Protein AF-0000000067925960 (afdb_homodimer)

Sequence (1180 aa):
MSGRPTLSMLRQALGRRQLGLLPIVVALGLASAALEGFGIGLIIPLLGITMGHGDTAGMAGFSAVLQKVGAGLGERERLIAIAAAILGSILLKNLLAFANSVLTAHIYGKAGQAIRGALAGRLLEVGYPFFLKESPGRLLNIISSESWRASDAIQAMLGSIVSASAALILLGFLLLLSWQMTLLVMIGLALVQGAHMTLSAHLKAPSRSVAARNSALASRMLHLVHAGRLIRIFGQEEREKAAFETASDGVRRAAFQLANRQGALGPLTEVLHAMLFLAVVIGAWLAGLSFPLVAAFLILLYRLQPHVRALQMTWSQLQGLSGSLDEVSWLLDPTGKPAPPQGSRPFASLSEKIDFQGVSFSYANEEQRAAVLHAASFDIRSGRSTALIGRSGAGKTTIVNLLCRFVEPDEGRILVDGTALDEIDPVTWRAHIALASQELELVDGTILDNITYGKDTAGAEAARCAAELAEAHEFIERLPQGYQTVVGYRGVNLSAGQRQRIALARALVRDPDILILDEATNAVDGLSEAAIVETLKSRAGRRTTIVISHHHSTISFCDDLVILEHGRVKKQAPFADLAARSMDELYRPEMSGRPTLSMLRQALGRRQLGLLPIVVALGLASAALEGFGIGLIIPLLGITMGHGDTAGMAGFSAVLQKVGAGLGERERLIAIAAAILGSILLKNLLAFANSVLTAHIYGKAGQAIRGALAGRLLEVGYPFFLKESPGRLLNIISSESWRASDAIQAMLGSIVSASAALILLGFLLLLSWQMTLLVMIGLALVQGAHMTLSAHLKAPSRSVAARNSALASRMLHLVHAGRLIRIFGQEEREKAAFETASDGVRRAAFQLANRQGALGPLTEVLHAMLFLAVVIGAWLAGLSFPLVAAFLILLYRLQPHVRALQMTWSQLQGLSGSLDEVSWLLDPTGKPAPPQGSRPFASLSEKIDFQGVSFSYANEEQRAAVLHAASFDIRSGRSTALIGRSGAGKTTIVNLLCRFVEPDEGRILVDGTALDEIDPVTWRAHIALASQELELVDGTILDNITYGKDTAGAEAARCAAELAEAHEFIERLPQGYQTVVGYRGVNLSAGQRQRIALARALVRDPDILILDEATNAVDGLSEAAIVETLKSRAGRRTTIVISHHHSTISFCDDLVILEHGRVKKQAPFADLAARSMDELYRPE

Organism: Mesorhizobium plurifarium (NCBI:txid69974)

Nearest PDB structures (foldseek):
  6quz-assembly1_B  TM=8.710E-01  e=3.178E-32  Thermotoga maritima MSB8
  7sgr-assembly1_E  TM=8.640E-01  e=3.061E-31  Escherichia coli CFT073
  7sgr-assembly1_F  TM=8.834E-01  e=5.077E-30  Escherichia coli CFT073
  8dck-assembly1_E  TM=8.771E-01  e=3.377E-30  Escherichia coli CFT073
  8dck-assembly1_B  TM=8.845E-01  e=6.086E-30  Escherichia coli CFT073

Secondary structure (DSSP, 8-state):
--S-HHHHHHHHHHHHHHHTTHHHHHHHHHHHHHHHHHHHHTHHHHHHHHTT----TT--THHHHHHTTTTTS-HHHHHHHHHHHHHHHHHHHHHHHHHHHHHHHHHHHHHHHHHHHHHHHHHHHS-THHHHHS-HHHHHHIIIIIHHHHHHHHHHHHHHHHHHHHHHHHHHHHHHH-HHHHHHHHHHHHHHHHHHHHHHGGGHHHHHHHHHHHHHHHHHHHHHHH-HHHHHHTT-HHHHHHHHHHHHHHHHHHHHHHHHHHHTHHHHHHHHHHHHHHHHHHHHHHHT--HHHHHHHHHHHHHHHHHHHHHHHHHHHHHHTHHHHHHHHHHH--TTSPPPP---B------SEEEEEEEEEE-SSSSS--EEEEEEEEEEETTSEEEEEESTTSSHHHHHHHHTTSS--SEEEEEETTEEGGGB-HHHHHHTEEEEETTPPPPSSBHHHHHTTT-TT--HHHHHHHHHHTT-HHHHHHSTTGGG-B--GGGTTS-HHHHHHHHHHHHHHT--SEEEEESTTTTS-HHHHHHHHHHHHHTBTTBEEEEE-S-HHHHTT-SEEEEEETTEEEEEEEHHHHTTS-HHHHHS--/--S-HHHHHHHHHHHHHHHTTHHHHHHHHHHHHHHHHHHHHTHHHHHHHHTT----TT--THHHHHHTTTTTS-HHHHHHHHHHHHHHHHHHHHHHHHHHHHHHHHHHHHHHHHHHHHHHHHHHHS-THHHHHS-HHHHHHIIIIIHHHHHHHHHHHHHHHHHHHHHHHHHHHHHHH-HHHHHHHHHHHHHHHHHHHHHHGGGHHHHHHHHHHHHHHHHHHHHHHH-HHHHHHTT-HHHHHHHHHHHHHHHHHHHHHHHHHHHTHHHHHHHHHHHHHHHHHHHHHHHT--HHHHHHHHHHHHHHHHHHHHHHHHHHHHHHTHHHHHHHHHHH--TTSPPPP---B------SEEEEEEEEEE-SSSSS--EEEEEEEEEEETTSEEEEEESTTSSHHHHHHHHTTSS--SEEEEEETTEEGGGB-HHHHHHTEEEEETTPPPPSSBHHHHHTTT-TT--HHHHHHHHHHTT-HHHHHHSTTGGG-B--GGGTTS-HHHHHHHHHHHHHHT--SEEEEESTTTTS-HHHHHHHHHHHHHTBTTBEEEEE-S-HHHHTT-SEEEEEETTEEEEEEEHHHHTTS-HHHHHS--

InterPro domains:
  IPR003439 ABC transporter-like, ATP-binding domain [PF00005] (373-522)
  IPR003439 ABC transporter-like, ATP-binding domain [PS50893] (354-586)
  IPR003593 AAA+ ATPase domain [SM00382] (382-579)
  IPR011527 ABC transporter type 1, transmembrane domain [PF00664] (57-297)
  IPR011527 ABC transporter type 1, transmembrane domain [PS50929] (24-320)
  IPR017871 ABC transporter-like, conserved site [PS00211] (494-508)
  IPR027417 P-loop containing nucleoside triphosphate hydrolase [G3DSA:3.40.50.300] (349-575)
  IPR027417 P-loop containing nucleoside triphosphate hydrolase [SSF52540] (346-581)
  IPR036640 ABC transporter type 1, transmembrane domain superfamily [G3DSA:1.20.1560.10] (7-334)
  IPR036640 ABC transporter type 1, transmembrane domain superfamily [SSF90123] (16-318)
  IPR039421 Type 1 protein exporter [PTHR24221] (83-586)

Solvent-accessible surface area (backbone atoms only — not comparable to full-atom values): 59113 Å² total; per-residue (Å²): 135,76,83,58,55,62,58,48,44,44,54,64,30,36,43,76,71,52,55,64,48,47,62,54,44,42,50,34,27,34,50,21,33,49,29,46,49,50,30,56,55,50,45,47,44,52,50,37,60,71,65,63,57,71,76,64,73,81,53,70,63,67,60,41,58,49,46,56,62,45,68,86,41,54,73,69,57,29,50,53,51,49,53,49,49,30,51,52,26,46,47,51,20,28,52,34,46,32,52,37,43,44,50,50,40,50,50,36,34,51,25,34,41,38,44,46,45,48,47,52,50,39,67,66,49,46,18,52,63,47,66,75,65,49,57,64,30,45,54,48,33,35,65,70,48,25,39,54,48,40,28,48,44,51,43,39,50,52,50,30,50,32,24,50,39,27,33,52,52,48,49,50,54,41,41,60,72,38,55,71,62,35,50,52,47,52,54,44,50,50,52,48,48,52,54,48,50,62,62,32,61,66,32,37,64,39,19,35,49,29,43,54,35,45,27,55,36,38,35,50,51,52,44,57,66,70,39,48,66,55,32,57,52,39,65,35,50,66,59,52,49,51,53,45,46,52,37,42,49,51,29,31,54,33,45,39,55,40,46,44,61,57,42,48,47,58,36,52,50,51,44,50,48,51,50,44,52,52,50,50,53,52,50,40,60,74,69,66,59,58,65,69,56,51,52,51,51,50,53,52,49,58,62,34,43,58,27,52,49,46,43,54,49,33,52,39,49,45,27,49,37,39,23,28,40,48,52,47,48,55,66,63,42,65,78,95,51,54,66,50,77,56,40,78,39,79,52,87,76,81,77,49,34,38,36,37,45,40,29,19,33,55,65,70,79,48,96,69,61,60,62,40,31,49,52,25,55,53,71,45,54,47,29,36,30,35,25,47,35,52,51,67,72,15,31,67,68,55,51,51,34,43,74,70,50,50,46,72,67,74,36,59,47,45,24,48,64,80,39,52,52,69,44,29,16,55,67,45,46,32,68,34,39,24,67,16,38,68,80,54,72,49,57,75,36,26,49,49,53,43,25,30,51,65,34,84,82,51,50,71,66,49,42,48,53,19,18,50,55,34,68,31,39,71,65,37,63,70,36,95,54,29,54,64,30,68,31,40,72,63,28,68,76,46,46,69,25,53,49,32,20,43,39,37,10,19,25,50,51,62,64,39,54,33,38,36,32,46,43,44,53,53,59,35,25,60,61,57,39,51,52,32,44,49,48,51,48,73,50,51,63,74,30,21,33,39,37,33,55,71,45,65,78,73,46,63,74,29,52,30,34,38,36,31,49,84,12,23,61,74,46,74,46,51,27,81,80,47,62,83,50,52,76,59,60,69,66,48,81,130,136,75,82,57,56,64,58,48,44,45,56,63,29,34,44,74,69,52,56,62,49,47,60,54,44,43,51,33,28,36,51,21,35,48,29,46,49,49,29,56,55,50,46,47,45,53,51,38,62,73,64,63,56,72,78,64,74,80,52,68,64,66,60,40,58,50,46,56,63,47,67,88,41,55,73,69,57,29,50,53,52,48,51,48,50,30,51,51,27,44,47,52,20,26,52,34,45,33,53,37,43,44,51,50,40,50,51,35,33,50,26,34,38,38,44,45,45,48,48,52,49,38,66,65,48,46,17,53,62,48,65,74,63,47,55,64,32,44,55,47,34,36,64,71,48,25,39,54,48,40,30,48,44,53,44,39,50,54,51,30,48,31,24,50,39,26,35,53,52,49,49,50,52,42,40,58,75,37,54,72,63,36,51,52,49,53,54,45,48,50,52,48,47,54,54,49,49,63,62,33,63,65,31,37,63,39,19,36,49,27,44,54,34,46,28,54,35,36,35,50,50,52,46,57,66,71,40,49,68,56,33,56,52,40,66,34,50,67,58,51,49,50,54,46,46,51,36,41,49,51,29,32,54,32,44,38,54,39,46,45,60,57,42,46,47,59,36,52,50,50,45,49,49,51,52,45,53,50,51,50,53,53,49,39,60,74,68,66,58,56,64,69,56,52,51,51,50,50,54,52,50,58,62,34,44,59,27,51,49,46,41,53,50,33,53,38,49,45,28,49,38,39,23,28,39,48,52,46,49,55,65,62,43,66,77,95,49,52,66,48,78,56,40,76,40,79,52,88,76,81,78,50,34,38,37,36,43,41,29,20,34,54,64,70,77,50,96,69,61,60,61,39,30,50,51,26,56,53,72,46,52,47,29,36,30,35,25,48,37,53,52,67,72,16,32,68,67,56,52,51,34,42,74,70,50,50,46,74,67,74,37,58,48,43,24,49,63,79,38,52,53,67,44,30,16,56,67,46,45,34,68,34,37,23,67,17,37,68,82,53,72,50,57,73,38,25,48,48,54,44,25,30,52,63,32,83,82,51,50,71,64,49,41,48,51,19,18,52,54,34,67,31,39,70,66,35,62,69,37,93,53,28,55,65,32,66,31,39,72,62,28,69,76,47,47,69,24,52,48,32,21,43,38,37,11,19,25,51,52,62,66,38,53,33,37,36,32,46,42,43,54,53,60,35,24,60,60,58,40,51,51,32,44,50,48,51,48,73,49,51,63,74,30,20,31,39,39,32,53,71,46,66,77,72,47,65,74,29,50,30,34,36,36,32,51,84,11,25,60,74,47,73,45,53,28,81,81,48,63,84,50,52,75,59,60,67,67,48,81,130

pLDDT: mean 83.31, std 11.84, range [26.25, 97.69]

Foldseek 3Di:
DDPPLLVVLVCQLLDPVNVVCLVVLLVLLLLLLLLLLVLLLLVLLLVCLVVVPPCLDPQPFPSNVSVPQQVVPDSVVSNVVSVVSSVVSNVVSVVSVVVSVVSLVVSLVSSLVSLLVLLVVLVVFFFLLLVVADDPLLSCCLNPPLSNLSSVLSSLVSLLSSLVSSLVNLLVSLCRLPVVLSVLLVVLLVVLLVVLLVLLLVLQVLLLQLSVLSSVLSSLVVCCVVCVVVCVVVVVPVVSVVVNVVSVVSNVVSVVVSVVSLVVSVVSSVVSLVVSLVVSVVVCVVVVHDPSSSVSSSVSSVVSVVSSVSNSSSSSSSSSSNNSSVSSSVSSDSPPGHGAQDADAADDAFDFKKWFAQFWAFSPNDPDGDILAGGATDMFTFLFEEEEEEDPSLCVVVVVCCQLPSDDTPDTFMAGVRHTPSHYDSVNSNLQEFEQALPDFADFFFLLCRLCPSPPVQDPVLLLVLLVLLVQQVVLVVDPVRRRDGLHDSSPVDDSQNRLSSSSSSRVSSVHQEYEYHQSCVRPDPVSLLSNLVSVLVSRRRHGYYYYHLDLSNCVSGQKYWYGDSNYTQDIDGCVVCNPPDSVVVHDDD/DDPPLLVVLVPQLLDPVNVVCLVVLLVLLLLLLLLLLVLLLLVLLLVCLVVVPPCLPPQPFPNNVSVVQQVVPPSVVSNVVSVVSSVVSNVVSVVSVVVSVVSLVVSLVSSLVSLLVLLVVLVVFFFLLLVVADDPLLSCCLNPPLSNLSSVLSSLVSLLSSLVSSLVNLLVSLCRLPVVLSVLVVVLLVVLLVVLLVLLLVLQVLLLQLSVLSSVLSSLVVCCVVCVVVCVVVVVPVVSVVVNVVSVVSNVVSVVVSVVSLVVSVVSSVVSLVVSLVVSVVVCVVVVHDPSSSVSSSVSSVVSVVSSVSNSSSSSSSSSSNNSSVSSSVSSDSPPTHGAQDADAADDAFDFKKWFAQFWAFSPNDPDGDILAGGATDMFTFLFEEEEEEDPSLCPVVVVCCQLPSDDTPDTFMDGVRHTPSHYGSVNSNLQEFEQALPDFADFFFLLCRLCPSPPVDDPVLLLVLLVLLVQQVVLVVDPVRRRDGLHDSSPVDDSQNRLSSSSSSRVSSVHQEYEYHQSCVRPDPVSLLSNLVSCLVSRRRHGYYYYHLDLSNCVSGQKYWYGDSNYTQDIDGCVVCNPPDSVVVHDDD

Radius of gyration: 37.33 Å; Cα contacts (8 Å, |Δi|>4): 1965; chains: 2; bounding box: 70×117×82 Å

Structure (mmCIF, N/CA/C/O backbone):
data_AF-0000000067925960-model_v1
#
loop_
_entity.id
_entity.type
_entity.pdbx_description
1 polymer 'ABC transporter related protein'
#
loop_
_atom_site.group_PDB
_atom_site.id
_atom_site.type_symbol
_atom_site.label_atom_id
_atom_site.label_alt_id
_atom_site.label_comp_id
_atom_site.label_asym_id
_atom_site.label_entity_id
_atom_site.label_seq_id
_atom_site.pdbx_PDB_ins_code
_atom_site.Cartn_x
_atom_site.Cartn_y
_atom_site.Cartn_z
_atom_site.occupancy
_atom_site.B_iso_or_equiv
_atom_site.auth_seq_id
_atom_site.auth_comp_id
_atom_site.auth_asym_id
_atom_site.auth_atom_id
_atom_site.pdbx_PDB_model_num
ATOM 1 N N . MET A 1 1 ? -18.75 -22.234 10.438 1 26.25 1 MET A N 1
ATOM 2 C CA . MET A 1 1 ? -17.625 -21.672 9.68 1 26.25 1 MET A CA 1
ATOM 3 C C . MET A 1 1 ? -17.891 -21.781 8.18 1 26.25 1 MET A C 1
ATOM 5 O O . MET A 1 1 ? -17.844 -22.875 7.617 1 26.25 1 MET A O 1
ATOM 9 N N . SER A 1 2 ? -18.844 -21 7.57 1 34.56 2 SER A N 1
ATOM 10 C CA . SER A 1 2 ? -19.781 -21.156 6.461 1 34.56 2 SER A CA 1
ATOM 11 C C . SER A 1 2 ? -19.047 -21.25 5.129 1 34.56 2 SER A C 1
ATOM 13 O O . SER A 1 2 ? -18.266 -20.359 4.781 1 34.56 2 SER A O 1
ATOM 15 N N . GLY A 1 3 ? -18.609 -22.266 4.578 1 41.56 3 GLY A N 1
ATOM 16 C CA . GLY A 1 3 ? -18.234 -22.766 3.266 1 41.56 3 GLY A CA 1
ATOM 17 C C . GLY A 1 3 ? -18.797 -21.953 2.125 1 41.56 3 GLY A C 1
ATOM 18 O O . GLY A 1 3 ? -18.516 -22.219 0.957 1 41.56 3 GLY A O 1
ATOM 19 N N . ARG A 1 4 ? -19.859 -21.234 2.277 1 43.12 4 ARG A N 1
ATOM 20 C CA . ARG A 1 4 ? -20.797 -20.469 1.462 1 43.12 4 ARG A CA 1
ATOM 21 C C . ARG A 1 4 ? -20.203 -19.125 1.049 1 43.12 4 ARG A C 1
ATOM 23 O O . ARG A 1 4 ? -20.734 -18.453 0.161 1 43.12 4 ARG A O 1
ATOM 30 N N . PRO A 1 5 ? -19.281 -18.625 1.738 1 49.12 5 PRO A N 1
ATOM 31 C CA . PRO A 1 5 ? -18.906 -17.234 1.45 1 49.12 5 PRO A CA 1
ATOM 32 C C . PRO A 1 5 ? -18.109 -17.094 0.157 1 49.12 5 PRO A C 1
ATOM 34 O O . PRO A 1 5 ? -18.234 -16.094 -0.549 1 49.12 5 PRO A O 1
ATOM 37 N N . THR A 1 6 ? -17.328 -18.203 -0.177 1 55.22 6 THR A N 1
ATOM 38 C CA . THR A 1 6 ? -16.484 -18.094 -1.364 1 55.22 6 THR A CA 1
ATOM 39 C C . THR A 1 6 ? -17.344 -18.109 -2.631 1 55.22 6 THR A C 1
ATOM 41 O O . THR A 1 6 ? -17.094 -17.344 -3.561 1 55.22 6 THR A O 1
ATOM 44 N N . LEU A 1 7 ? -18.359 -19.047 -2.576 1 57 7 LEU A N 1
ATOM 45 C CA . LEU A 1 7 ? -19.219 -19.094 -3.756 1 57 7 LEU A CA 1
ATOM 46 C C . LEU A 1 7 ? -20.031 -17.812 -3.887 1 57 7 LEU A C 1
ATOM 48 O O . LEU A 1 7 ? -20.266 -17.328 -4.996 1 57 7 LEU A O 1
ATOM 52 N N . SER A 1 8 ? -20.375 -17.344 -2.75 1 60.38 8 SER A N 1
ATOM 53 C CA . SER A 1 8 ? -21.156 -16.109 -2.76 1 60.38 8 SER A CA 1
ATOM 54 C C . SER A 1 8 ? -20.312 -14.938 -3.246 1 60.38 8 SER A C 1
ATOM 56 O O . SER A 1 8 ? -20.812 -14.078 -3.977 1 60.38 8 SER A O 1
ATOM 58 N N . MET A 1 9 ? -19.125 -15.109 -2.885 1 61.5 9 MET A N 1
ATOM 59 C CA . MET A 1 9 ? -18.25 -14.039 -3.354 1 61.5 9 MET A CA 1
ATOM 60 C C . MET A 1 9 ? -18.047 -14.125 -4.863 1 61.5 9 MET A C 1
ATOM 62 O O . MET A 1 9 ? -18 -13.102 -5.543 1 61.5 9 MET A O 1
ATOM 66 N N . LEU A 1 10 ? -17.969 -15.383 -5.242 1 59.88 10 LEU A N 1
ATOM 67 C CA . LEU A 1 10 ? -17.828 -15.609 -6.676 1 59.88 10 LEU A CA 1
ATOM 68 C C . LEU A 1 10 ? -19.031 -15.062 -7.43 1 59.88 10 LEU A C 1
ATOM 70 O O . LEU A 1 10 ? -18.875 -14.43 -8.477 1 59.88 10 LEU A O 1
ATOM 74 N N . ARG A 1 11 ? -20.141 -15.414 -6.879 1 62.81 11 ARG A N 1
ATOM 75 C CA . ARG A 1 11 ? -21.375 -14.961 -7.512 1 62.81 11 ARG A CA 1
ATOM 76 C C . ARG A 1 11 ? -21.469 -13.438 -7.473 1 62.81 11 ARG A C 1
ATOM 78 O O . ARG A 1 11 ? -21.906 -12.812 -8.445 1 62.81 11 ARG A O 1
ATOM 85 N N . GLN A 1 12 ? -21 -12.945 -6.426 1 63.34 12 GLN A N 1
ATOM 86 C CA . GLN A 1 12 ? -21.078 -11.492 -6.285 1 63.34 12 GLN A CA 1
ATOM 87 C C . GLN A 1 12 ? -20.031 -10.797 -7.152 1 63.34 12 GLN A C 1
ATOM 89 O O . GLN A 1 12 ? -20.281 -9.742 -7.723 1 63.34 12 GLN A O 1
ATOM 94 N N . ALA A 1 13 ? -18.906 -11.562 -7.25 1 64.25 13 ALA A N 1
ATOM 95 C CA . ALA A 1 13 ? -17.812 -10.969 -8.023 1 64.25 13 ALA A CA 1
ATOM 96 C C . ALA A 1 13 ? -18.062 -11.102 -9.523 1 64.25 13 ALA A C 1
ATOM 98 O O . ALA A 1 13 ? -17.766 -10.188 -10.289 1 64.25 13 ALA A O 1
ATOM 99 N N . LEU A 1 14 ? -18.547 -12.25 -10.008 1 69.5 14 LEU A N 1
ATOM 100 C CA . LEU A 1 14 ? -18.656 -12.531 -11.438 1 69.5 14 LEU A CA 1
ATOM 101 C C . LEU A 1 14 ? -19.969 -11.992 -12 1 69.5 14 LEU A C 1
ATOM 103 O O . LEU A 1 14 ? -20.078 -11.75 -13.203 1 69.5 14 LEU A O 1
ATOM 107 N N . GLY A 1 15 ? -20.656 -11.102 -11.336 1 65.12 15 GLY A N 1
ATOM 108 C CA . GLY A 1 15 ? -21.922 -10.578 -11.828 1 65.12 15 GLY A CA 1
ATOM 109 C C . GLY A 1 15 ? -22.688 -11.578 -12.672 1 65.12 15 GLY A C 1
ATOM 110 O O . GLY A 1 15 ? -22.172 -12.648 -13.008 1 65.12 15 GLY A O 1
ATOM 111 N N . ARG A 1 16 ? -23.938 -11.516 -13.219 1 63.81 16 ARG A N 1
ATOM 112 C CA . ARG A 1 16 ? -24.812 -12.367 -14.016 1 63.81 16 ARG A CA 1
ATOM 113 C C . ARG A 1 16 ? -24.234 -12.586 -15.414 1 63.81 16 ARG A C 1
ATOM 115 O O . ARG A 1 16 ? -24.328 -13.688 -15.961 1 63.81 16 ARG A O 1
ATOM 122 N N . ARG A 1 17 ? -23.562 -11.602 -15.906 1 66.56 17 ARG A N 1
ATOM 123 C CA . ARG A 1 17 ? -23.078 -11.695 -17.281 1 66.56 17 ARG A CA 1
ATOM 124 C C . ARG A 1 17 ? -21.891 -12.656 -17.375 1 66.56 17 ARG A C 1
ATOM 126 O O . ARG A 1 17 ? -21.812 -13.461 -18.297 1 66.56 17 ARG A O 1
ATOM 133 N N . GLN A 1 18 ? -21.016 -12.578 -16.375 1 73.12 18 GLN A N 1
ATOM 134 C CA . GLN A 1 18 ? -19.844 -13.438 -16.422 1 73.12 18 GLN A CA 1
ATOM 135 C C . GLN A 1 18 ? -20.188 -14.875 -16.047 1 73.12 18 GLN A C 1
ATOM 137 O O . GLN A 1 18 ? -19.562 -15.82 -16.516 1 73.12 18 GLN A O 1
ATOM 142 N N . LEU A 1 19 ? -21.25 -14.984 -15.344 1 76.44 19 LEU A N 1
ATOM 143 C CA . LEU A 1 19 ? -21.719 -16.328 -15.016 1 76.44 19 LEU A CA 1
ATOM 144 C C . LEU A 1 19 ? -22.266 -17.031 -16.25 1 76.44 19 LEU A C 1
ATOM 146 O O . LEU A 1 19 ? -22.219 -18.25 -16.359 1 76.44 19 LEU A O 1
ATOM 150 N N . GLY A 1 20 ? -22.719 -16.172 -17.203 1 78.88 20 GLY A N 1
ATOM 151 C CA . GLY A 1 20 ? -23.203 -16.734 -18.453 1 78.88 20 GLY A CA 1
ATOM 152 C C . GLY A 1 20 ? -22.094 -17.328 -19.312 1 78.88 20 GLY A C 1
ATOM 153 O O . GLY A 1 20 ? -22.359 -18.156 -20.172 1 78.88 20 GLY A O 1
ATOM 154 N N . LEU A 1 21 ? -20.859 -16.969 -19.016 1 85.38 21 LEU A N 1
ATOM 155 C CA . LEU A 1 21 ? -19.734 -17.438 -19.812 1 85.38 21 LEU A CA 1
ATOM 156 C C . LEU A 1 21 ? -19.188 -18.75 -19.25 1 85.38 21 LEU A C 1
ATOM 158 O O . LEU A 1 21 ? -18.406 -19.438 -19.922 1 85.38 21 LEU A O 1
ATOM 162 N N . LEU A 1 22 ? -19.672 -19.172 -18.109 1 85.31 22 LEU A N 1
ATOM 163 C CA . LEU A 1 22 ? -19.141 -20.359 -17.438 1 85.31 22 LEU A CA 1
ATOM 164 C C . LEU A 1 22 ? -19.5 -21.625 -18.219 1 85.31 22 LEU A C 1
ATOM 166 O O . LEU A 1 22 ? -18.656 -22.5 -18.422 1 85.31 22 LEU A O 1
ATOM 170 N N . PRO A 1 23 ? -20.781 -21.672 -18.766 1 85.12 23 PRO A N 1
ATOM 171 C CA . PRO A 1 23 ? -21.094 -22.859 -19.562 1 85.12 23 PRO A CA 1
ATOM 172 C C . PRO A 1 23 ? -20.219 -22.984 -20.812 1 85.12 23 PRO A C 1
ATOM 174 O O . PRO A 1 23 ? -19.922 -24.109 -21.234 1 85.12 23 PRO A O 1
ATOM 177 N N . ILE A 1 24 ? -19.828 -21.844 -21.312 1 87.44 24 ILE A N 1
ATOM 178 C CA . ILE A 1 24 ? -18.969 -21.891 -22.484 1 87.44 24 ILE A CA 1
ATOM 179 C C . ILE A 1 24 ? -17.594 -22.438 -22.094 1 87.44 24 ILE A C 1
ATOM 181 O O . ILE A 1 24 ? -16.984 -23.203 -22.859 1 87.44 24 ILE A O 1
ATOM 185 N N . VAL A 1 25 ? -17.156 -22.078 -20.922 1 86.25 25 VAL A N 1
ATOM 186 C CA . VAL A 1 25 ? -15.891 -22.594 -20.422 1 86.25 25 VAL A CA 1
ATOM 187 C C . VAL A 1 25 ? -15.977 -24.109 -20.266 1 86.25 25 VAL A C 1
ATOM 189 O O . VAL A 1 25 ? -15.062 -24.844 -20.656 1 86.25 25 VAL A O 1
ATOM 192 N N . VAL A 1 26 ? -17.078 -24.578 -19.781 1 85.31 26 VAL A N 1
ATOM 193 C CA . VAL A 1 26 ? -17.281 -26 -19.562 1 85.31 26 VAL A CA 1
ATOM 194 C C . VAL A 1 26 ? -17.391 -26.719 -20.906 1 85.31 26 VAL A C 1
ATOM 196 O O . VAL A 1 26 ? -16.781 -27.781 -21.094 1 85.31 26 VAL A O 1
ATOM 199 N N . ALA A 1 27 ? -18.109 -26.109 -21.812 1 88.5 27 ALA A N 1
ATOM 200 C CA . ALA A 1 27 ? -18.297 -26.703 -23.141 1 88.5 27 ALA A CA 1
ATOM 201 C C . ALA A 1 27 ? -16.969 -26.828 -23.875 1 88.5 27 ALA A C 1
ATOM 203 O O . ALA A 1 27 ? -16.672 -27.859 -24.484 1 88.5 27 ALA A O 1
ATOM 204 N N . LEU A 1 28 ? -16.203 -25.812 -23.781 1 86.5 28 LEU A N 1
ATOM 205 C CA . LEU A 1 28 ? -14.891 -25.828 -24.438 1 86.5 28 LEU A CA 1
ATOM 206 C C . LEU A 1 28 ? -13.961 -26.828 -23.766 1 86.5 28 LEU A C 1
ATOM 208 O O . LEU A 1 28 ? -13.195 -27.516 -24.438 1 86.5 28 LEU A O 1
ATOM 212 N N . GLY A 1 29 ? -14.055 -26.891 -22.484 1 82.44 29 GLY A N 1
ATOM 213 C CA . GLY A 1 29 ? -13.258 -27.875 -21.75 1 82.44 29 GLY A CA 1
ATOM 214 C C . GLY A 1 29 ? -13.633 -29.312 -22.094 1 82.44 29 GLY A C 1
ATOM 215 O O . GLY A 1 29 ? -12.758 -30.141 -22.312 1 82.44 29 GLY A O 1
ATOM 216 N N . LEU A 1 30 ? -14.922 -29.547 -22.188 1 85.44 30 LEU A N 1
ATOM 217 C CA . LEU A 1 30 ? -15.406 -30.875 -22.516 1 85.44 30 LEU A CA 1
ATOM 218 C C . LEU A 1 30 ? -15.008 -31.266 -23.938 1 85.44 30 LEU A C 1
ATOM 220 O O . LEU A 1 30 ? -14.594 -32.406 -24.188 1 85.44 30 LEU A O 1
ATOM 224 N N . ALA A 1 31 ? -15.164 -30.297 -24.766 1 87.12 31 ALA A N 1
ATOM 225 C CA . ALA A 1 31 ? -14.805 -30.547 -26.156 1 87.12 31 ALA A CA 1
ATOM 226 C C . ALA A 1 31 ? -13.32 -30.859 -26.297 1 87.12 31 ALA A C 1
ATOM 228 O O . ALA A 1 31 ? -12.938 -31.781 -27.031 1 87.12 31 ALA A O 1
ATOM 229 N N . SER A 1 32 ? -12.555 -30.094 -25.625 1 84.19 32 SER A N 1
ATOM 230 C CA . SER A 1 32 ? -11.117 -30.328 -25.641 1 84.19 32 SER A CA 1
ATOM 231 C C . SER A 1 32 ? -10.766 -31.688 -25.062 1 84.19 32 SER A C 1
ATOM 233 O O . SER A 1 32 ? -9.93 -32.406 -25.625 1 84.19 32 SER A O 1
ATOM 235 N N . ALA A 1 33 ? -11.383 -32.031 -24.031 1 80.25 33 ALA A N 1
ATOM 236 C CA . ALA A 1 33 ? -11.125 -33.312 -23.375 1 80.25 33 ALA A CA 1
ATOM 237 C C . ALA A 1 33 ? -11.594 -34.5 -24.25 1 80.25 33 ALA A C 1
ATOM 239 O O . ALA A 1 33 ? -10.945 -35.531 -24.312 1 80.25 33 ALA A O 1
ATOM 240 N N . ALA A 1 34 ? -12.672 -34.312 -24.922 1 80.69 34 ALA A N 1
ATOM 241 C CA . ALA A 1 34 ? -13.203 -35.344 -25.812 1 80.69 34 ALA A CA 1
ATOM 242 C C . ALA A 1 34 ? -12.25 -35.594 -26.984 1 80.69 34 ALA A C 1
ATOM 244 O O . ALA A 1 34 ? -12.023 -36.75 -27.359 1 80.69 34 ALA A O 1
ATOM 245 N N . LEU A 1 35 ? -11.758 -34.531 -27.438 1 80.81 35 LEU A N 1
ATOM 246 C CA . LEU A 1 35 ? -10.805 -34.688 -28.531 1 80.81 35 LEU A CA 1
ATOM 247 C C . LEU A 1 35 ? -9.523 -35.344 -28.062 1 80.81 35 LEU A C 1
ATOM 249 O O . LEU A 1 35 ? -8.906 -36.125 -28.812 1 80.81 35 LEU A O 1
ATOM 253 N N . GLU A 1 36 ? -9.156 -35.031 -26.859 1 75.69 36 GLU A N 1
ATOM 254 C CA . GLU A 1 36 ? -7.984 -35.688 -26.281 1 75.69 36 GLU A CA 1
ATOM 255 C C . GLU A 1 36 ? -8.211 -37.188 -26.109 1 75.69 36 GLU A C 1
ATOM 257 O O . GLU A 1 36 ? -7.348 -38 -26.438 1 75.69 36 GLU A O 1
ATOM 262 N N . GLY A 1 37 ? -9.32 -37.531 -25.594 1 70.62 37 GLY A N 1
ATOM 263 C CA . GLY A 1 37 ? -9.672 -38.938 -25.453 1 70.62 37 GLY A CA 1
ATOM 264 C C . GLY A 1 37 ? -9.711 -39.656 -26.766 1 70.62 37 GLY A C 1
ATOM 265 O O . GLY A 1 37 ? -9.219 -40.781 -26.875 1 70.62 37 GLY A O 1
ATOM 266 N N . PHE A 1 38 ? -10.18 -38.969 -27.719 1 72.19 38 PHE A N 1
ATOM 267 C CA . PHE A 1 38 ? -10.25 -39.531 -29.062 1 72.19 38 PHE A CA 1
ATOM 268 C C . PHE A 1 38 ? -8.852 -39.781 -29.625 1 72.19 38 PHE A C 1
ATOM 270 O O . PHE A 1 38 ? -8.586 -40.812 -30.203 1 72.19 38 PHE A O 1
ATOM 277 N N . GLY A 1 39 ? -8.078 -38.75 -29.453 1 71.31 39 GLY A N 1
ATOM 278 C CA . GLY A 1 39 ? -6.711 -38.906 -29.938 1 71.31 39 GLY A CA 1
ATOM 279 C C . GLY A 1 39 ? -5.969 -40.062 -29.297 1 71.31 39 GLY A C 1
ATOM 280 O O . GLY A 1 39 ? -5.262 -40.812 -29.969 1 71.31 39 GLY A O 1
ATOM 281 N N . ILE A 1 40 ? -6.168 -40.281 -28.031 1 69.06 40 ILE A N 1
ATOM 282 C CA . ILE A 1 40 ? -5.496 -41.344 -27.297 1 69.06 40 ILE A CA 1
ATOM 283 C C . ILE A 1 40 ? -6.09 -42.688 -27.688 1 69.06 40 ILE A C 1
ATOM 285 O O . ILE A 1 40 ? -5.367 -43.688 -27.781 1 69.06 40 ILE A O 1
ATOM 289 N N . GLY A 1 41 ? -7.434 -42.75 -27.922 1 66.25 41 GLY A N 1
ATOM 290 C CA . GLY A 1 41 ? -8.062 -43.969 -28.391 1 66.25 41 GLY A CA 1
ATOM 291 C C . GLY A 1 41 ? -7.461 -44.5 -29.688 1 66.25 41 GLY A C 1
ATOM 292 O O . GLY A 1 41 ? -7.344 -45.688 -29.891 1 66.25 41 GLY A O 1
ATOM 293 N N . LEU A 1 42 ? -6.973 -43.531 -30.438 1 70.44 42 LEU A N 1
ATOM 294 C CA . LEU A 1 42 ? -6.426 -43.906 -31.75 1 70.44 42 LEU A CA 1
ATOM 295 C C . LEU A 1 42 ? -5.023 -44.5 -31.594 1 70.44 42 LEU A C 1
ATOM 297 O O . LEU A 1 42 ? -4.469 -45.031 -32.562 1 70.44 42 LEU A O 1
ATOM 301 N N . ILE A 1 43 ? -4.516 -44.438 -30.391 1 68.06 43 ILE A N 1
ATOM 302 C CA . ILE A 1 43 ? -3.207 -45.031 -30.141 1 68.06 43 ILE A CA 1
ATOM 303 C C . ILE A 1 43 ? -3.324 -46.531 -30.109 1 68.06 43 ILE A C 1
ATOM 305 O O . ILE A 1 43 ? -2.379 -47.25 -30.453 1 68.06 43 ILE A O 1
ATOM 309 N N . ILE A 1 44 ? -4.535 -47.125 -29.828 1 64.06 44 ILE A N 1
ATOM 310 C CA . ILE A 1 44 ? -4.766 -48.562 -29.719 1 64.06 44 ILE A CA 1
ATOM 311 C C . ILE A 1 44 ? -4.562 -49.219 -31.078 1 64.06 44 ILE A C 1
ATOM 313 O O . ILE A 1 44 ? -3.748 -50.125 -31.219 1 64.06 44 ILE A O 1
ATOM 317 N N . PRO A 1 45 ? -5.25 -48.688 -32.062 1 65 45 PRO A N 1
ATOM 318 C CA . PRO A 1 45 ? -5 -49.281 -33.375 1 65 45 PRO A CA 1
ATOM 319 C C . PRO A 1 45 ? -3.576 -49.062 -33.875 1 65 45 PRO A C 1
ATOM 321 O O . PRO A 1 45 ? -3.012 -49.906 -34.562 1 65 45 PRO A O 1
ATOM 324 N N . LEU A 1 46 ? -3.014 -48 -33.438 1 68.31 46 LEU A N 1
ATOM 325 C CA . LEU A 1 46 ? -1.645 -47.719 -33.875 1 68.31 46 LEU A CA 1
ATOM 326 C C . LEU A 1 46 ? -0.676 -48.75 -33.281 1 68.31 46 LEU A C 1
ATOM 328 O O . LEU A 1 46 ? 0.178 -49.281 -34 1 68.31 46 LEU A O 1
ATOM 332 N N . LEU A 1 47 ? -0.85 -49.062 -32.031 1 64.31 47 LEU A N 1
ATOM 333 C CA . LEU A 1 47 ? 0.023 -50.031 -31.391 1 64.31 47 LEU A CA 1
ATOM 334 C C . LEU A 1 47 ? -0.287 -51.438 -31.859 1 64.31 47 LEU A C 1
ATOM 336 O O . LEU A 1 47 ? 0.612 -52.281 -31.953 1 64.31 47 LEU A O 1
ATOM 340 N N . GLY A 1 48 ? -1.598 -51.75 -32.156 1 61.81 48 GLY A N 1
ATOM 341 C CA . GLY A 1 48 ? -1.978 -53.031 -32.688 1 61.81 48 GLY A CA 1
ATOM 342 C C . GLY A 1 48 ? -1.337 -53.344 -34.031 1 61.81 48 GLY A C 1
ATOM 343 O O . GLY A 1 48 ? -0.881 -54.469 -34.281 1 61.81 48 GLY A O 1
ATOM 344 N N . ILE A 1 49 ? -1.253 -52.375 -34.844 1 61.81 49 ILE A N 1
ATOM 345 C CA . ILE A 1 49 ? -0.663 -52.562 -36.156 1 61.81 49 ILE A CA 1
ATOM 346 C C . ILE A 1 49 ? 0.846 -52.75 -36.031 1 61.81 49 ILE A C 1
ATOM 348 O O . ILE A 1 49 ? 1.428 -53.594 -36.719 1 61.81 49 ILE A O 1
ATOM 352 N N . THR A 1 50 ? 1.399 -52 -35.188 1 59.56 50 THR A N 1
ATOM 353 C CA . THR A 1 50 ? 2.854 -52.062 -35.094 1 59.56 50 THR A CA 1
ATOM 354 C C . THR A 1 50 ? 3.295 -53.344 -34.406 1 59.56 50 THR A C 1
ATOM 356 O O . THR A 1 50 ? 4.391 -53.844 -34.656 1 59.56 50 THR A O 1
ATOM 359 N N . MET A 1 51 ? 2.469 -53.812 -33.438 1 55.81 51 MET A N 1
ATOM 360 C CA . MET A 1 51 ? 2.854 -55.031 -32.719 1 55.81 51 MET A CA 1
ATOM 361 C C . MET A 1 51 ? 2.471 -56.281 -33.531 1 55.81 51 MET A C 1
ATOM 363 O O . MET A 1 51 ? 2.855 -57.406 -33.188 1 55.81 51 MET A O 1
ATOM 367 N N . GLY A 1 52 ? 2.133 -56.188 -34.781 1 50.66 52 GLY A N 1
ATOM 368 C CA . GLY A 1 52 ? 1.819 -57.344 -35.594 1 50.66 52 GLY A CA 1
ATOM 369 C C . GLY A 1 52 ? 0.656 -58.156 -35.062 1 50.66 52 GLY A C 1
ATOM 370 O O . GLY A 1 52 ? 0.364 -59.25 -35.562 1 50.66 52 GLY A O 1
ATOM 371 N N . HIS A 1 53 ? 0.38 -58.156 -33.875 1 47.5 53 HIS A N 1
ATOM 372 C CA . HIS A 1 53 ? -0.619 -59.094 -33.344 1 47.5 53 HIS A CA 1
ATOM 373 C C . HIS A 1 53 ? -2.023 -58.688 -33.781 1 47.5 53 HIS A C 1
ATOM 375 O O . HIS A 1 53 ? -2.516 -57.625 -33.406 1 47.5 53 HIS A O 1
ATOM 381 N N . GLY A 1 54 ? -2.363 -59.031 -34.938 1 41.75 54 GLY A N 1
ATOM 382 C CA . GLY A 1 54 ? -3.645 -59 -35.625 1 41.75 54 GLY A CA 1
ATOM 383 C C . GLY A 1 54 ? -4.82 -59.281 -34.719 1 41.75 54 GLY A C 1
ATOM 384 O O . GLY A 1 54 ? -5.961 -59.375 -35.156 1 41.75 54 GLY A O 1
ATOM 385 N N . ASP A 1 55 ? -4.625 -60.062 -33.688 1 39.94 55 ASP A N 1
ATOM 386 C CA . ASP A 1 55 ? -5.832 -60.688 -33.156 1 39.94 55 ASP A CA 1
ATOM 387 C C . ASP A 1 55 ? -6.73 -59.625 -32.5 1 39.94 55 ASP A C 1
ATOM 389 O O . ASP A 1 55 ? -6.363 -59.031 -31.484 1 39.94 55 ASP A O 1
ATOM 393 N N . THR A 1 56 ? -7.398 -59 -33.219 1 43.75 56 THR A N 1
ATOM 394 C CA . THR A 1 56 ? -8.562 -58.125 -33 1 43.75 56 THR A CA 1
ATOM 395 C C . THR A 1 56 ? -9.531 -58.781 -32 1 43.75 56 THR A C 1
ATOM 397 O O . THR A 1 56 ? -10.664 -58.344 -31.844 1 43.75 56 THR A O 1
ATOM 400 N N . ALA A 1 57 ? -9.359 -60.031 -31.719 1 41.91 57 ALA A N 1
ATOM 401 C CA . ALA A 1 57 ? -10.5 -60.75 -31.188 1 41.91 57 ALA A CA 1
ATOM 402 C C . ALA A 1 57 ? -11.086 -60.062 -29.969 1 41.91 57 ALA A C 1
ATOM 404 O O . ALA A 1 57 ? -12.305 -60.062 -29.766 1 41.91 57 ALA A O 1
ATOM 405 N N . GLY A 1 58 ? -10.453 -59.812 -28.906 1 41.34 58 GLY A N 1
ATOM 406 C CA . GLY A 1 58 ? -11.156 -59.562 -27.656 1 41.34 58 GLY A CA 1
ATOM 407 C C . GLY A 1 58 ? -11.539 -58.094 -27.469 1 41.34 58 GLY A C 1
ATOM 408 O O . GLY A 1 58 ? -11.906 -57.688 -26.359 1 41.34 58 GLY A O 1
ATOM 409 N N . MET A 1 59 ? -11.266 -57.281 -28.359 1 47.84 59 MET A N 1
ATOM 410 C CA . MET A 1 59 ? -11.57 -55.875 -28.031 1 47.84 59 MET A CA 1
ATOM 411 C C . MET A 1 59 ? -13.023 -55.562 -28.375 1 47.84 59 MET A C 1
ATOM 413 O O . MET A 1 59 ? -13.461 -55.781 -29.516 1 47.84 59 MET A O 1
ATOM 417 N N . ALA A 1 60 ? -14.016 -55.812 -27.562 1 45.78 60 ALA A N 1
ATOM 418 C CA . ALA A 1 60 ? -15.43 -55.469 -27.656 1 45.78 60 ALA A CA 1
ATOM 419 C C . ALA A 1 60 ? -15.656 -54 -27.328 1 45.78 60 ALA A C 1
ATOM 421 O O . ALA A 1 60 ? -14.844 -53.375 -26.656 1 45.78 60 ALA A O 1
ATOM 422 N N . GLY A 1 61 ? -16.484 -53.156 -28.125 1 50.03 61 GLY A N 1
ATOM 423 C CA . GLY A 1 61 ? -17.109 -51.875 -27.922 1 50.03 61 GLY A CA 1
ATOM 424 C C . GLY A 1 61 ? -16.406 -50.75 -28.672 1 50.03 61 GLY A C 1
ATOM 425 O O . GLY A 1 61 ? -16.156 -50.875 -29.875 1 50.03 61 GLY A O 1
ATOM 426 N N . PHE A 1 62 ? -15.938 -49.688 -28 1 52.78 62 PHE A N 1
ATOM 427 C CA . PHE A 1 62 ? -15.344 -48.469 -28.547 1 52.78 62 PHE A CA 1
ATOM 428 C C . PHE A 1 62 ? -14.008 -48.781 -29.219 1 52.78 62 PHE A C 1
ATOM 430 O O . PHE A 1 62 ? -13.688 -48.219 -30.266 1 52.78 62 PHE A O 1
ATOM 437 N N . SER A 1 63 ? -13.227 -49.719 -28.781 1 54.19 63 SER A N 1
ATOM 438 C CA . SER A 1 63 ? -11.93 -50.094 -29.359 1 54.19 63 SER A CA 1
ATOM 439 C C . SER A 1 63 ? -12.102 -50.781 -30.703 1 54.19 63 SER A C 1
ATOM 441 O O . SER A 1 63 ? -11.266 -50.656 -31.594 1 54.19 63 SER A O 1
ATOM 443 N N . ALA A 1 64 ? -13.133 -51.594 -30.844 1 54.94 64 ALA A N 1
ATOM 444 C CA . ALA A 1 64 ? -13.406 -52.281 -32.125 1 54.94 64 ALA A CA 1
ATOM 445 C C . ALA A 1 64 ? -13.727 -51.281 -33.219 1 54.94 64 ALA A C 1
ATOM 447 O O . ALA A 1 64 ? -13.336 -51.438 -34.375 1 54.94 64 ALA A O 1
ATOM 448 N N . VAL A 1 65 ? -14.43 -50.219 -32.75 1 54.84 65 VAL A N 1
ATOM 449 C CA . VAL A 1 65 ? -14.805 -49.188 -33.719 1 54.84 65 VAL A CA 1
ATOM 450 C C . VAL A 1 65 ? -13.555 -48.469 -34.188 1 54.84 65 VAL A C 1
ATOM 452 O O . VAL A 1 65 ? -13.438 -48.156 -35.375 1 54.84 65 VAL A O 1
ATOM 455 N N . LEU A 1 66 ? -12.609 -48.344 -33.344 1 58.72 66 LEU A N 1
ATOM 456 C CA . LEU A 1 66 ? -11.414 -47.594 -33.719 1 58.72 66 LEU A CA 1
ATOM 457 C C . LEU A 1 66 ? -10.492 -48.438 -34.594 1 58.72 66 LEU A C 1
ATOM 459 O O . LEU A 1 66 ? -9.781 -47.906 -35.438 1 58.72 66 LEU A O 1
ATOM 463 N N . GLN A 1 67 ? -10.555 -49.781 -34.375 1 57.19 67 GLN A N 1
ATOM 464 C CA . GLN A 1 67 ? -9.766 -50.688 -35.219 1 57.19 67 GLN A CA 1
ATOM 465 C C . GLN A 1 67 ? -10.281 -50.719 -36.656 1 57.19 67 GLN A C 1
ATOM 467 O O . GLN A 1 67 ? -9.531 -51 -37.562 1 57.19 67 GLN A O 1
ATOM 472 N N . LYS A 1 68 ? -11.547 -50.5 -36.656 1 57.03 68 LYS A N 1
ATOM 473 C CA . LYS A 1 68 ? -12.109 -50.5 -38 1 57.03 68 LYS A CA 1
ATOM 474 C C . LYS A 1 68 ? -11.719 -49.281 -38.781 1 57.03 68 LYS A C 1
ATOM 476 O O . LYS A 1 68 ? -11.891 -49.219 -40 1 57.03 68 LYS A O 1
ATOM 481 N N . VAL A 1 69 ? -11.102 -48.375 -38.031 1 56.28 69 VAL A N 1
ATOM 482 C CA . VAL A 1 69 ? -10.719 -47.156 -38.719 1 56.28 69 VAL A CA 1
ATOM 483 C C . VAL A 1 69 ? -9.453 -47.438 -39.531 1 56.28 69 VAL A C 1
ATOM 485 O O . VAL A 1 69 ? -8.414 -47.781 -39 1 56.28 69 VAL A O 1
ATOM 488 N N . GLY A 1 70 ? -9.438 -47.688 -40.906 1 57.97 70 GLY A N 1
ATOM 489 C CA . GLY A 1 70 ? -8.375 -47.906 -41.875 1 57.97 70 GLY A CA 1
ATOM 490 C C . GLY A 1 70 ? -8.242 -49.344 -42.312 1 57.97 70 GLY A C 1
ATOM 491 O O . GLY A 1 70 ? -7.18 -49.781 -42.781 1 57.97 70 GLY A O 1
ATOM 492 N N . ALA A 1 71 ? -9.031 -50.375 -41.812 1 59.41 71 ALA A N 1
ATOM 493 C CA . ALA A 1 71 ? -8.969 -51.781 -42.219 1 59.41 71 ALA A CA 1
ATOM 494 C C . ALA A 1 71 ? -8.812 -51.906 -43.719 1 59.41 71 ALA A C 1
ATOM 496 O O . ALA A 1 71 ? -8.18 -52.875 -44.188 1 59.41 71 ALA A O 1
ATOM 497 N N . GLY A 1 72 ? -9.367 -50.969 -44.438 1 57.69 72 GLY A N 1
ATOM 498 C CA . GLY A 1 72 ? -9.242 -51.156 -45.875 1 57.69 72 GLY A CA 1
ATOM 499 C C . GLY A 1 72 ? -7.914 -50.656 -46.406 1 57.69 72 GLY A C 1
ATOM 500 O O . GLY A 1 72 ? -7.602 -50.906 -47.594 1 57.69 72 GLY A O 1
ATOM 501 N N . LEU A 1 73 ? -7.219 -50 -45.625 1 63.19 73 LEU A N 1
ATOM 502 C CA . LEU A 1 73 ? -6.008 -49.406 -46.188 1 63.19 73 LEU A CA 1
ATOM 503 C C . LEU A 1 73 ? -4.793 -50.281 -45.875 1 63.19 73 LEU A C 1
ATOM 505 O O . LEU A 1 73 ? -4.824 -51.094 -44.969 1 63.19 73 LEU A O 1
ATOM 509 N N . GLY A 1 74 ? -3.885 -50.281 -46.781 1 67.06 74 GLY A N 1
ATOM 510 C CA . GLY A 1 74 ? -2.615 -50.969 -46.562 1 67.06 74 GLY A CA 1
ATOM 511 C C . GLY A 1 74 ? -1.962 -50.562 -45.25 1 67.06 74 GLY A C 1
ATOM 512 O O . GLY A 1 74 ? -2.371 -49.625 -44.594 1 67.06 74 GLY A O 1
ATOM 513 N N . GLU A 1 75 ? -1.203 -51.344 -44.719 1 70.75 75 GLU A N 1
ATOM 514 C CA . GLU A 1 75 ? -0.565 -51.188 -43.406 1 70.75 75 GLU A CA 1
ATOM 515 C C . GLU A 1 75 ? 0.095 -49.812 -43.281 1 70.75 75 GLU A C 1
ATOM 517 O O . GLU A 1 75 ? -0.072 -49.125 -42.25 1 70.75 75 GLU A O 1
ATOM 522 N N . ARG A 1 76 ? 0.785 -49.438 -44.344 1 73.06 76 ARG A N 1
ATOM 523 C CA . ARG A 1 76 ? 1.486 -48.156 -44.312 1 73.06 76 ARG A CA 1
ATOM 524 C C . ARG A 1 76 ? 0.505 -47 -44.375 1 73.06 76 ARG A C 1
ATOM 526 O O . ARG A 1 76 ? 0.663 -46 -43.656 1 73.06 76 ARG A O 1
ATOM 533 N N . GLU A 1 77 ? -0.412 -47.094 -45.188 1 76.38 77 GLU A N 1
ATOM 534 C CA . GLU A 1 77 ? -1.406 -46.031 -45.344 1 76.38 77 GLU A CA 1
ATOM 535 C C . GLU A 1 77 ? -2.26 -45.875 -44.094 1 76.38 77 GLU A C 1
ATOM 537 O O . GLU A 1 77 ? -2.629 -44.781 -43.719 1 76.38 77 GLU A O 1
ATOM 542 N N . ARG A 1 78 ? -2.404 -47 -43.469 1 76.5 78 ARG A N 1
ATOM 543 C CA . ARG A 1 78 ? -3.191 -46.969 -42.25 1 76.5 78 ARG A CA 1
ATOM 544 C C . ARG A 1 78 ? -2.434 -46.281 -41.125 1 76.5 78 ARG A C 1
ATOM 546 O O . ARG A 1 78 ? -3.025 -45.531 -40.344 1 76.5 78 ARG A O 1
ATOM 553 N N . LEU A 1 79 ? -1.193 -46.469 -41.156 1 75.06 79 LEU A N 1
ATOM 554 C CA . LEU A 1 79 ? -0.368 -45.844 -40.125 1 75.06 79 LEU A CA 1
ATOM 555 C C . LEU A 1 79 ? -0.335 -44.344 -40.281 1 75.06 79 LEU A C 1
ATOM 557 O O . LEU A 1 79 ? -0.443 -43.594 -39.312 1 75.06 79 LEU A O 1
ATOM 561 N N . ILE A 1 80 ? -0.235 -43.906 -41.5 1 76.19 80 ILE A N 1
ATOM 562 C CA . ILE A 1 80 ? -0.162 -42.469 -41.75 1 76.19 80 ILE A CA 1
ATOM 563 C C . ILE A 1 80 ? -1.509 -41.844 -41.469 1 76.19 80 ILE A C 1
ATOM 565 O O . ILE A 1 80 ? -1.562 -40.719 -40.938 1 76.19 80 ILE A O 1
ATOM 569 N N . ALA A 1 81 ? -2.518 -42.531 -41.812 1 77.62 81 ALA A N 1
ATOM 570 C CA . ALA A 1 81 ? -3.854 -41.969 -41.594 1 77.62 81 ALA A CA 1
ATOM 571 C C . ALA A 1 81 ? -4.148 -41.844 -40.094 1 77.62 81 ALA A C 1
ATOM 573 O O . ALA A 1 81 ? -4.73 -40.844 -39.656 1 77.62 81 ALA A O 1
ATOM 574 N N . ILE A 1 82 ? -3.729 -42.781 -39.312 1 80 82 ILE A N 1
ATOM 575 C CA . ILE A 1 82 ? -3.967 -42.75 -37.875 1 80 82 ILE A CA 1
ATOM 576 C C . ILE A 1 82 ? -3.104 -41.688 -37.219 1 80 82 ILE A C 1
ATOM 578 O O . ILE A 1 82 ? -3.568 -40.938 -36.344 1 80 82 ILE A O 1
ATOM 582 N N . ALA A 1 83 ? -1.887 -41.562 -37.719 1 78.12 83 ALA A N 1
ATOM 583 C CA . ALA A 1 83 ? -0.999 -40.531 -37.188 1 78.12 83 ALA A CA 1
ATOM 584 C C . ALA A 1 83 ? -1.543 -39.125 -37.5 1 78.12 83 ALA A C 1
ATOM 586 O O . ALA A 1 83 ? -1.493 -38.25 -36.656 1 78.12 83 ALA A O 1
ATOM 587 N N . ALA A 1 84 ? -2.064 -39 -38.656 1 80.38 84 ALA A N 1
ATOM 588 C CA . ALA A 1 84 ? -2.635 -37.719 -39.062 1 80.38 84 ALA A CA 1
ATOM 589 C C . ALA A 1 84 ? -3.889 -37.406 -38.25 1 80.38 84 ALA A C 1
ATOM 591 O O . ALA A 1 84 ? -4.133 -36.25 -37.875 1 80.38 84 ALA A O 1
ATOM 592 N N . ALA A 1 85 ? -4.629 -38.406 -37.969 1 81.5 85 ALA A N 1
ATOM 593 C CA . ALA A 1 85 ? -5.844 -38.219 -37.156 1 81.5 85 ALA A CA 1
ATOM 594 C C . ALA A 1 85 ? -5.508 -37.844 -35.719 1 81.5 85 ALA A C 1
ATOM 596 O O . ALA A 1 85 ? -6.191 -37 -35.125 1 81.5 85 ALA A O 1
ATOM 597 N N . ILE A 1 86 ? -4.5 -38.375 -35.219 1 81.38 86 ILE A N 1
ATOM 598 C CA . ILE A 1 86 ? -4.059 -38.062 -33.875 1 81.38 86 ILE A CA 1
ATOM 599 C C . ILE A 1 86 ? -3.561 -36.625 -33.812 1 81.38 86 ILE A C 1
ATOM 601 O O . ILE A 1 86 ? -3.965 -35.844 -32.938 1 81.38 86 ILE A O 1
ATOM 605 N N . LEU A 1 87 ? -2.732 -36.281 -34.781 1 83.38 87 LEU A N 1
ATOM 606 C CA . LEU A 1 87 ? -2.188 -34.938 -34.812 1 83.38 87 LEU A CA 1
ATOM 607 C C . LEU A 1 87 ? -3.297 -33.906 -35.031 1 83.38 87 LEU A C 1
ATOM 609 O O . LEU A 1 87 ? -3.275 -32.812 -34.406 1 83.38 87 LEU A O 1
ATOM 613 N N . GLY A 1 88 ? -4.199 -34.219 -35.969 1 85.94 88 GLY A N 1
ATOM 614 C CA . GLY A 1 88 ? -5.336 -33.312 -36.156 1 85.94 88 GLY A CA 1
ATOM 615 C C . GLY A 1 88 ? -6.188 -33.125 -34.938 1 85.94 88 GLY A C 1
ATOM 616 O O . GLY A 1 88 ? -6.625 -32.031 -34.625 1 85.94 88 GLY A O 1
ATOM 617 N N . SER A 1 89 ? -6.414 -34.188 -34.188 1 85.69 89 SER A N 1
ATOM 618 C CA . SER A 1 89 ? -7.191 -34.125 -32.938 1 85.69 89 SER A CA 1
ATOM 619 C C . SER A 1 89 ? -6.473 -33.312 -31.875 1 85.69 89 SER A C 1
ATOM 621 O O . SER A 1 89 ? -7.102 -32.562 -31.141 1 85.69 89 SER A O 1
ATOM 623 N N . ILE A 1 90 ? -5.191 -33.406 -31.828 1 85.25 90 ILE A N 1
ATOM 624 C CA . ILE A 1 90 ? -4.402 -32.688 -30.828 1 85.25 90 ILE A CA 1
ATOM 625 C C . ILE A 1 90 ? -4.379 -31.203 -31.172 1 85.25 90 ILE A C 1
ATOM 627 O O . ILE A 1 90 ? -4.477 -30.359 -30.281 1 85.25 90 ILE A O 1
ATOM 631 N N . LEU A 1 91 ? -4.227 -30.953 -32.438 1 87.5 91 LEU A N 1
ATOM 632 C CA . LEU A 1 91 ? -4.23 -29.562 -32.875 1 87.5 91 LEU A CA 1
ATOM 633 C C . LEU A 1 91 ? -5.566 -28.906 -32.531 1 87.5 91 LEU A C 1
ATOM 635 O O . LEU A 1 91 ? -5.594 -27.781 -32.031 1 87.5 91 LEU A O 1
ATOM 639 N N . LEU A 1 92 ? -6.598 -29.625 -32.875 1 89.44 92 LEU A N 1
ATOM 640 C CA . LEU A 1 92 ? -7.922 -29.078 -32.594 1 89.44 92 LEU A CA 1
ATOM 641 C C . LEU A 1 92 ? -8.156 -28.922 -31.109 1 89.44 92 LEU A C 1
ATOM 643 O O . LEU A 1 92 ? -8.734 -27.938 -30.656 1 89.44 92 LEU A O 1
ATOM 647 N N . LYS A 1 93 ? -7.773 -29.844 -30.375 1 87.75 93 LYS A N 1
ATOM 648 C CA . LYS A 1 93 ? -7.883 -29.797 -28.922 1 87.75 93 LYS A CA 1
ATOM 649 C C . LYS A 1 93 ? -7.152 -28.578 -28.359 1 87.75 93 LYS A C 1
ATOM 651 O O . LYS A 1 93 ? -7.672 -27.875 -27.484 1 87.75 93 LYS A O 1
ATOM 656 N N . ASN A 1 94 ? -5.969 -28.328 -28.891 1 87.88 94 ASN A N 1
ATOM 657 C CA . ASN A 1 94 ? -5.156 -27.219 -28.375 1 87.88 94 ASN A CA 1
ATOM 658 C C . ASN A 1 94 ? -5.715 -25.875 -28.797 1 87.88 94 ASN A C 1
ATOM 660 O O . ASN A 1 94 ? -5.578 -24.875 -28.078 1 87.88 94 ASN A O 1
ATOM 664 N N . LEU A 1 95 ? -6.336 -25.875 -29.922 1 89.62 95 LEU A N 1
ATOM 665 C CA . LEU A 1 95 ? -7.027 -24.656 -30.328 1 89.62 95 LEU A CA 1
ATOM 666 C C . LEU A 1 95 ? -8.188 -24.359 -29.391 1 89.62 95 LEU A C 1
ATOM 668 O O . LEU A 1 95 ? -8.391 -23.203 -28.984 1 89.62 95 LEU A O 1
ATOM 672 N N . LEU A 1 96 ? -8.891 -25.359 -29.031 1 89.06 96 LEU A N 1
ATOM 673 C CA . LEU A 1 96 ? -10 -25.203 -28.109 1 89.06 96 LEU A CA 1
ATOM 674 C C . LEU A 1 96 ? -9.492 -24.859 -26.703 1 89.06 96 LEU A C 1
ATOM 676 O O . LEU A 1 96 ? -10.102 -24.062 -26 1 89.06 96 LEU A O 1
ATOM 680 N N . ALA A 1 97 ? -8.398 -25.453 -26.375 1 86.19 97 ALA A N 1
ATOM 681 C CA . ALA A 1 97 ? -7.801 -25.172 -25.078 1 86.19 97 ALA A CA 1
ATOM 682 C C . ALA A 1 97 ? -7.332 -23.719 -24.969 1 86.19 97 ALA A C 1
ATOM 684 O O . ALA A 1 97 ? -7.461 -23.094 -23.922 1 86.19 97 ALA A O 1
ATOM 685 N N . PHE A 1 98 ? -6.805 -23.281 -26.047 1 87.38 98 PHE A N 1
ATOM 686 C CA . PHE A 1 98 ? -6.383 -21.891 -26.078 1 87.38 98 PHE A CA 1
ATOM 687 C C . PHE A 1 98 ? -7.586 -20.953 -25.984 1 87.38 98 PHE A C 1
ATOM 689 O O . PHE A 1 98 ? -7.555 -19.969 -25.234 1 87.38 98 PHE A O 1
ATOM 696 N N . ALA A 1 99 ? -8.547 -21.297 -26.734 1 90.62 99 ALA A N 1
ATOM 697 C CA . ALA A 1 99 ? -9.773 -20.5 -26.672 1 90.62 99 ALA A CA 1
ATOM 698 C C . ALA A 1 99 ? -10.328 -20.469 -25.25 1 90.62 99 ALA A C 1
ATOM 700 O O . ALA A 1 99 ? -10.789 -19.438 -24.766 1 90.62 99 ALA A O 1
ATOM 701 N N . ASN A 1 100 ? -10.258 -21.531 -24.625 1 88.81 100 ASN A N 1
ATOM 702 C CA . ASN A 1 100 ? -10.711 -21.625 -23.234 1 88.81 100 ASN A CA 1
ATOM 703 C C . ASN A 1 100 ? -9.828 -20.797 -22.312 1 88.81 100 ASN A C 1
ATOM 705 O O . ASN A 1 100 ? -10.328 -20.172 -21.359 1 88.81 100 ASN A O 1
ATOM 709 N N . SER A 1 101 ? -8.578 -20.797 -22.578 1 87.5 101 SER A N 1
ATOM 710 C CA . SER A 1 101 ? -7.656 -20.031 -21.75 1 87.5 101 SER A CA 1
ATOM 711 C C . SER A 1 101 ? -7.902 -18.531 -21.875 1 87.5 101 SER A C 1
ATOM 713 O O . SER A 1 101 ? -7.809 -17.781 -20.906 1 87.5 101 SER A O 1
ATOM 715 N N . VAL A 1 102 ? -8.219 -18.141 -23.062 1 89.31 102 VAL A N 1
ATOM 716 C CA . VAL A 1 102 ? -8.508 -16.734 -23.312 1 89.31 102 VAL A CA 1
ATOM 717 C C . VAL A 1 102 ? -9.805 -16.344 -22.609 1 89.31 102 VAL A C 1
ATOM 719 O O . VAL A 1 102 ? -9.883 -15.266 -22 1 89.31 102 VAL A O 1
ATOM 722 N N .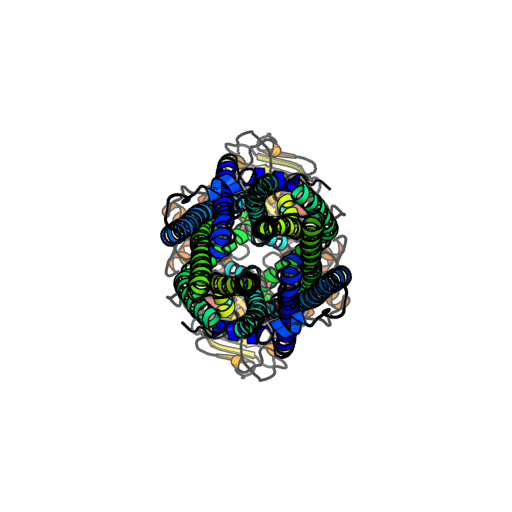 LEU A 1 103 ? -10.719 -17.219 -22.734 1 89.5 103 LEU A N 1
ATOM 723 C CA . LEU A 1 103 ? -12 -16.953 -22.094 1 89.5 103 LEU A CA 1
ATOM 724 C C . LEU A 1 103 ? -11.852 -16.906 -20.578 1 89.5 103 LEU A C 1
ATOM 726 O O . LEU A 1 103 ? -12.414 -16.031 -19.922 1 89.5 103 LEU A O 1
ATOM 730 N N . THR A 1 104 ? -11.117 -17.766 -20.016 1 87.88 104 THR A N 1
ATOM 731 C CA . THR A 1 104 ? -10.906 -17.781 -18.578 1 87.88 104 THR A CA 1
ATOM 732 C C . THR A 1 104 ? -10.125 -16.547 -18.125 1 87.88 104 THR A C 1
ATOM 734 O O . THR A 1 104 ? -10.375 -16.016 -17.031 1 87.88 104 THR A O 1
ATOM 737 N N . ALA A 1 105 ? -9.172 -16.141 -18.953 1 88.69 105 ALA A N 1
ATOM 738 C CA . ALA A 1 105 ? -8.422 -14.93 -18.625 1 88.69 105 ALA A CA 1
ATOM 739 C C . ALA A 1 105 ? -9.336 -13.711 -18.609 1 88.69 105 ALA A C 1
ATOM 741 O O . ALA A 1 105 ? -9.172 -12.812 -17.781 1 88.69 105 ALA A O 1
ATOM 742 N N . HIS A 1 106 ? -10.227 -13.734 -19.562 1 89.31 106 HIS A N 1
ATOM 743 C CA . HIS A 1 106 ? -11.188 -12.641 -19.625 1 89.31 106 HIS A CA 1
ATOM 744 C C . HIS A 1 106 ? -12.078 -12.617 -18.391 1 89.31 106 HIS A C 1
ATOM 746 O O . HIS A 1 106 ? -12.289 -11.555 -17.781 1 89.31 106 HIS A O 1
ATOM 752 N N . ILE A 1 107 ? -12.539 -13.742 -18 1 88.19 107 ILE A N 1
ATOM 753 C CA . ILE A 1 107 ? -13.406 -13.836 -16.828 1 88.19 107 ILE A CA 1
ATOM 754 C C . ILE A 1 107 ? -12.617 -13.461 -15.57 1 88.19 107 ILE A C 1
ATOM 756 O O . ILE A 1 107 ? -13.125 -12.75 -14.703 1 88.19 107 ILE A O 1
ATOM 760 N N . TYR A 1 108 ? -11.398 -13.906 -15.453 1 87.62 108 TYR A N 1
ATOM 761 C CA . TYR A 1 108 ? -10.508 -13.578 -14.344 1 87.62 108 TYR A CA 1
ATOM 762 C C . TYR A 1 108 ? -10.305 -12.078 -14.227 1 87.62 108 TYR A C 1
ATOM 764 O O . TYR A 1 108 ? -10.414 -11.508 -13.141 1 87.62 108 TYR A O 1
ATOM 772 N N . GLY A 1 109 ? -10.016 -11.492 -15.367 1 88.44 109 GLY A N 1
ATOM 773 C CA . GLY A 1 109 ? -9.797 -10.055 -15.383 1 88.44 109 GLY A CA 1
ATOM 774 C C . GLY A 1 109 ? -11.016 -9.266 -14.953 1 88.44 109 GLY A C 1
ATOM 775 O O . GLY A 1 109 ? -10.914 -8.336 -14.148 1 88.44 109 GLY A O 1
ATOM 776 N N . LYS A 1 110 ? -12.109 -9.672 -15.469 1 89.44 110 LYS A N 1
ATOM 777 C CA . LYS A 1 110 ? -13.344 -8.969 -15.133 1 89.44 110 LYS A CA 1
ATOM 778 C C . LYS A 1 110 ? -13.727 -9.203 -13.672 1 89.44 110 LYS A C 1
ATOM 780 O O . LYS A 1 110 ? -14.266 -8.312 -13.016 1 89.44 110 LYS A O 1
ATOM 785 N N . ALA A 1 111 ? -13.492 -10.398 -13.211 1 88 111 ALA A N 1
ATOM 786 C CA . ALA A 1 111 ? -13.766 -10.703 -11.805 1 88 111 ALA A CA 1
ATOM 787 C C . ALA A 1 111 ? -12.867 -9.883 -10.883 1 88 111 ALA A C 1
ATOM 789 O O . ALA A 1 111 ? -13.328 -9.367 -9.859 1 88 111 ALA A O 1
ATOM 790 N N . GLY A 1 112 ? -11.625 -9.844 -11.234 1 89.62 112 GLY A N 1
ATOM 791 C CA . GLY A 1 112 ? -10.703 -9.031 -10.453 1 89.62 112 GLY A CA 1
ATOM 792 C C . GLY A 1 112 ? -11.102 -7.57 -10.398 1 89.62 112 GLY A C 1
ATOM 793 O O . GLY A 1 112 ? -11.055 -6.949 -9.336 1 89.62 112 GLY A O 1
ATOM 794 N N . GLN A 1 113 ? -11.484 -7.082 -11.531 1 90.25 113 GLN A N 1
ATOM 795 C CA . GLN A 1 113 ? -11.938 -5.699 -11.609 1 90.25 113 GLN A CA 1
ATOM 796 C C . GLN A 1 113 ? -13.195 -5.484 -10.781 1 90.25 113 GLN A C 1
ATOM 798 O O . GLN A 1 113 ? -13.328 -4.469 -10.094 1 90.25 113 GLN A O 1
ATOM 803 N N . ALA A 1 114 ? -14.047 -6.41 -10.844 1 89.44 114 ALA A N 1
ATOM 804 C CA . ALA A 1 114 ? -15.297 -6.312 -10.094 1 89.44 114 ALA A CA 1
ATOM 805 C C . ALA A 1 114 ? -15.039 -6.324 -8.594 1 89.44 114 ALA A C 1
ATOM 807 O O . ALA A 1 114 ? -15.672 -5.574 -7.844 1 89.44 114 ALA A O 1
ATOM 808 N N . ILE A 1 115 ? -14.148 -7.152 -8.141 1 91.06 115 ILE A N 1
ATOM 809 C CA . ILE A 1 115 ? -13.82 -7.238 -6.723 1 91.06 115 ILE A CA 1
ATOM 810 C C . ILE A 1 115 ? -13.211 -5.922 -6.258 1 91.06 115 ILE A C 1
ATOM 812 O O . ILE A 1 115 ? -13.633 -5.359 -5.242 1 91.06 115 ILE A O 1
ATOM 816 N N . ARG A 1 116 ? -12.281 -5.477 -6.957 1 91.81 116 ARG A N 1
ATOM 817 C CA . ARG A 1 116 ? -11.617 -4.227 -6.59 1 91.81 116 ARG A CA 1
ATOM 818 C C . ARG A 1 116 ? -12.594 -3.055 -6.66 1 91.81 116 ARG A C 1
ATOM 820 O O . ARG A 1 116 ? -12.555 -2.158 -5.812 1 91.81 116 ARG A O 1
ATOM 827 N N . GLY A 1 117 ? -13.383 -3.086 -7.719 1 91.12 117 GLY A N 1
ATOM 828 C CA . GLY A 1 117 ? -14.406 -2.057 -7.816 1 91.12 117 GLY A CA 1
ATOM 829 C C . GLY A 1 117 ? -15.391 -2.084 -6.656 1 91.12 117 GLY A C 1
ATOM 830 O O . GLY A 1 117 ? -15.773 -1.033 -6.137 1 91.12 117 GLY A O 1
ATOM 831 N N . ALA A 1 118 ? -15.758 -3.234 -6.27 1 91.31 118 ALA A N 1
ATOM 832 C CA . ALA A 1 118 ? -16.672 -3.387 -5.141 1 91.31 118 ALA A CA 1
ATOM 833 C C . ALA A 1 118 ? -16.016 -2.92 -3.84 1 91.31 118 ALA A C 1
ATOM 835 O O . ALA A 1 118 ? -16.672 -2.305 -2.998 1 91.31 118 ALA A O 1
ATOM 836 N N . LEU A 1 119 ? -14.797 -3.281 -3.725 1 93.19 119 LEU A N 1
ATOM 837 C CA . LEU A 1 119 ? -14.07 -2.857 -2.535 1 93.19 119 LEU A CA 1
ATOM 838 C C . LEU A 1 119 ? -13.945 -1.339 -2.488 1 93.19 119 LEU A C 1
ATOM 840 O O . LEU A 1 119 ? -14.164 -0.724 -1.442 1 93.19 119 LEU A O 1
ATOM 844 N N . ALA A 1 120 ? -13.586 -0.76 -3.584 1 93.06 120 ALA A N 1
ATOM 845 C CA . ALA A 1 120 ? -13.5 0.696 -3.668 1 93.06 120 ALA A CA 1
ATOM 846 C C . ALA A 1 120 ? -14.859 1.341 -3.389 1 93.06 120 ALA A C 1
ATOM 848 O O . ALA A 1 120 ? -14.938 2.342 -2.674 1 93.06 120 ALA A O 1
ATOM 849 N N . GLY A 1 121 ? -15.859 0.758 -3.965 1 92.06 121 GLY A N 1
ATOM 850 C CA . GLY A 1 121 ? -17.203 1.258 -3.719 1 92.06 121 GLY A CA 1
ATOM 851 C C . GLY A 1 121 ? -17.609 1.186 -2.26 1 92.06 121 GLY A C 1
ATOM 852 O O . GLY A 1 121 ? -18.234 2.107 -1.739 1 92.06 121 GLY A O 1
ATOM 853 N N . ARG A 1 122 ? -17.203 0.149 -1.623 1 91.44 122 ARG A N 1
ATOM 854 C CA . ARG A 1 122 ? -17.516 -0.02 -0.209 1 91.44 122 ARG A CA 1
ATOM 855 C C . ARG A 1 122 ? -16.797 1.018 0.643 1 91.44 122 ARG A C 1
ATOM 857 O O . ARG A 1 122 ? -17.359 1.528 1.615 1 91.44 122 ARG A O 1
ATOM 864 N N . LEU A 1 123 ? -15.602 1.296 0.337 1 91.5 123 LEU A N 1
ATOM 865 C CA . LEU A 1 123 ? -14.828 2.287 1.073 1 91.5 123 LEU A CA 1
ATOM 866 C C . LEU A 1 123 ? -15.414 3.682 0.896 1 91.5 123 LEU A C 1
ATOM 868 O O . LEU A 1 123 ? -15.305 4.527 1.787 1 91.5 123 LEU A O 1
ATOM 872 N N . LEU A 1 124 ? -16.031 3.881 -0.236 1 91.62 124 LEU A N 1
ATOM 873 C CA . LEU A 1 124 ? -16.625 5.188 -0.519 1 91.62 124 LEU A CA 1
ATOM 874 C C . LEU A 1 124 ? -18 5.316 0.127 1 91.62 124 LEU A C 1
ATOM 876 O O . LEU A 1 124 ? -18.469 6.43 0.371 1 91.62 124 LEU A O 1
ATOM 880 N N . GLU A 1 125 ? -18.562 4.176 0.489 1 89.5 125 GLU A N 1
ATOM 881 C CA . GLU A 1 125 ? -19.938 4.18 1.004 1 89.5 125 GLU A CA 1
ATOM 882 C C . GLU A 1 125 ? -19.953 4.016 2.521 1 89.5 125 GLU A C 1
ATOM 884 O O . GLU A 1 125 ? -20.906 4.43 3.184 1 89.5 125 GLU A O 1
ATOM 889 N N . VAL A 1 126 ? -18.953 3.412 3.07 1 90 126 VAL A N 1
ATOM 890 C CA . VAL A 1 126 ? -18.938 3.117 4.5 1 90 126 VAL A CA 1
ATOM 891 C C . VAL A 1 126 ? -18.891 4.422 5.297 1 90 126 VAL A C 1
ATOM 893 O O . VAL A 1 126 ? -18.438 5.449 4.793 1 90 126 VAL A O 1
ATOM 896 N N . GLY A 1 127 ? -19.422 4.348 6.504 1 89.19 127 GLY A N 1
ATOM 897 C CA . GLY A 1 127 ? -19.406 5.52 7.363 1 89.19 127 GLY A CA 1
ATOM 898 C C . GLY A 1 127 ? -18 5.949 7.766 1 89.19 127 GLY A C 1
ATOM 899 O O . GLY A 1 127 ? -17.125 5.109 7.926 1 89.19 127 GLY A O 1
ATOM 900 N N . TYR A 1 128 ? -17.828 7.195 7.992 1 85.94 128 TYR A N 1
ATOM 901 C CA . TYR A 1 128 ? -16.531 7.812 8.25 1 85.94 128 TYR A CA 1
ATOM 902 C C . TYR A 1 128 ? -15.906 7.246 9.516 1 85.94 128 TYR A C 1
ATOM 904 O O . TYR A 1 128 ? -14.68 7.09 9.602 1 85.94 128 TYR A O 1
ATOM 912 N N . PRO A 1 129 ? -16.656 6.887 10.562 1 85.38 129 PRO A N 1
ATOM 913 C CA . PRO A 1 129 ? -16.047 6.363 11.789 1 85.38 129 PRO A CA 1
ATOM 914 C C . PRO A 1 129 ? -15.234 5.09 11.547 1 85.38 129 PRO A C 1
ATOM 916 O O . PRO A 1 129 ? -14.359 4.746 12.344 1 85.38 129 PRO A O 1
ATOM 919 N N . PHE A 1 130 ? -15.609 4.445 10.438 1 87.25 130 PHE A N 1
ATOM 920 C CA . PHE A 1 130 ? -14.859 3.254 10.062 1 87.25 130 PHE A CA 1
ATOM 921 C C . PHE A 1 130 ? -13.391 3.58 9.852 1 87.25 130 PHE A C 1
ATOM 923 O O . PHE A 1 130 ? -12.516 2.799 10.234 1 87.25 130 PHE A O 1
ATOM 930 N N . PHE A 1 131 ? -13.078 4.738 9.312 1 83.44 131 PHE A N 1
ATOM 931 C CA . PHE A 1 131 ? -11.719 5.148 9 1 83.44 131 PHE A CA 1
ATOM 932 C C . PHE A 1 131 ? -10.984 5.598 10.258 1 83.44 131 PHE A C 1
ATOM 934 O O . PHE A 1 131 ? -9.75 5.645 10.281 1 83.44 131 PHE A O 1
ATOM 941 N N . LEU A 1 132 ? -11.727 5.949 11.211 1 77.75 132 LEU A N 1
ATOM 942 C CA . LEU A 1 132 ? -11.125 6.359 12.469 1 77.75 132 LEU A CA 1
ATOM 943 C C . LEU A 1 132 ? -10.695 5.145 13.289 1 77.75 132 LEU A C 1
ATOM 945 O O . LEU A 1 132 ? -9.781 5.238 14.117 1 77.75 132 LEU A O 1
ATOM 949 N N . LYS A 1 133 ? -11.297 4.059 13 1 78.56 133 LYS A N 1
ATOM 950 C CA . LYS A 1 133 ? -11.062 2.863 13.797 1 78.56 133 LYS A CA 1
ATOM 951 C C . LYS A 1 133 ? -10.047 1.941 13.133 1 78.56 133 LYS A C 1
ATOM 953 O O . LYS A 1 133 ? -9.211 1.34 13.805 1 78.56 133 LYS A O 1
ATOM 958 N N . GLU A 1 134 ? -10.148 1.855 11.883 1 83.5 134 GLU A N 1
ATOM 959 C CA . GLU A 1 134 ? -9.336 0.867 11.188 1 83.5 134 GLU A CA 1
ATOM 960 C C . GLU A 1 134 ? -8.016 1.472 10.719 1 83.5 134 GLU A C 1
ATOM 962 O O . GLU A 1 134 ? -7.949 2.656 10.383 1 83.5 134 GLU A O 1
ATOM 967 N N . SER A 1 135 ? -7.016 0.624 10.656 1 82.94 135 SER A N 1
ATOM 968 C CA . SER A 1 135 ? -5.703 1.055 10.195 1 82.94 135 SER A CA 1
ATOM 969 C C . SER A 1 135 ? -5.68 1.221 8.68 1 82.94 135 SER A C 1
ATOM 971 O O . SER A 1 135 ? -6.148 0.347 7.945 1 82.94 135 SER A O 1
ATOM 973 N N . PRO A 1 136 ? -5.184 2.369 8.188 1 83.25 136 PRO A N 1
ATOM 974 C CA . PRO A 1 136 ? -5.059 2.545 6.738 1 83.25 136 PRO A CA 1
ATOM 975 C C . PRO A 1 136 ? -4.188 1.474 6.086 1 83.25 136 PRO A C 1
ATOM 977 O O . PRO A 1 136 ? -4.43 1.092 4.938 1 83.25 136 PRO A O 1
ATOM 980 N N . GLY A 1 137 ? -3.207 0.964 6.844 1 82.19 137 GLY A N 1
ATOM 981 C CA . GLY A 1 137 ? -2.365 -0.101 6.324 1 82.19 137 GLY A CA 1
ATOM 982 C C . GLY A 1 137 ? -3.133 -1.373 6.016 1 82.19 137 GLY A C 1
ATOM 983 O O . GLY A 1 137 ? -2.891 -2.018 4.992 1 82.19 137 GLY A O 1
ATOM 984 N N . ARG A 1 138 ? -4.004 -1.695 6.918 1 86 138 ARG A N 1
ATOM 985 C CA . ARG A 1 138 ? -4.828 -2.879 6.703 1 86 138 ARG A CA 1
ATOM 986 C C . ARG A 1 138 ? -5.734 -2.701 5.488 1 86 138 ARG A C 1
ATOM 988 O O . ARG A 1 138 ? -5.852 -3.602 4.652 1 86 138 ARG A O 1
ATOM 995 N N . LEU A 1 139 ? -6.375 -1.53 5.418 1 89.31 139 LEU A N 1
ATOM 996 C CA . LEU A 1 139 ? -7.281 -1.253 4.309 1 89.31 139 LEU A CA 1
ATOM 997 C C . LEU A 1 139 ? -6.535 -1.262 2.98 1 89.31 139 LEU A C 1
ATOM 999 O O . LEU A 1 139 ? -7.02 -1.82 1.994 1 89.31 139 LEU A O 1
ATOM 1003 N N . LEU A 1 140 ? -5.395 -0.695 3.014 1 85.75 140 LEU A N 1
ATOM 1004 C CA . LEU A 1 140 ? -4.582 -0.681 1.804 1 85.75 140 LEU A CA 1
ATOM 1005 C C . LEU A 1 140 ? -4.156 -2.094 1.419 1 85.75 140 LEU A C 1
ATOM 1007 O O . LEU A 1 140 ? -4.137 -2.441 0.235 1 85.75 140 LEU A O 1
ATOM 1011 N N . ASN A 1 141 ? -3.816 -2.914 2.355 1 85.69 141 ASN A N 1
ATOM 1012 C CA . ASN A 1 141 ? -3.43 -4.293 2.086 1 85.69 141 ASN A CA 1
ATOM 1013 C C . ASN A 1 141 ? -4.57 -5.082 1.449 1 85.69 141 ASN A C 1
ATOM 1015 O O . ASN A 1 141 ? -4.352 -5.871 0.529 1 85.69 141 ASN A O 1
ATOM 1019 N N . ILE A 1 142 ? -5.738 -4.926 1.949 1 89.75 142 ILE A N 1
ATOM 1020 C CA . ILE A 1 142 ? -6.895 -5.66 1.447 1 89.75 142 ILE A CA 1
ATOM 1021 C C . ILE A 1 142 ? -7.141 -5.301 -0.017 1 89.75 142 ILE A C 1
ATOM 1023 O O . ILE A 1 142 ? -7.293 -6.188 -0.861 1 89.75 142 ILE A O 1
ATOM 1027 N N . ILE A 1 143 ? -7.082 -4.031 -0.312 1 88.06 143 ILE A N 1
ATOM 1028 C CA . ILE A 1 143 ? -7.43 -3.592 -1.659 1 88.06 143 ILE A CA 1
ATOM 1029 C C . ILE A 1 143 ? -6.258 -3.852 -2.604 1 88.06 143 ILE A C 1
ATOM 1031 O O . ILE A 1 143 ? -6.461 -4.164 -3.779 1 88.06 143 ILE A O 1
ATOM 1035 N N . SER A 1 144 ? -5.035 -3.768 -2.139 1 85.31 144 SER A N 1
ATOM 1036 C CA . SER A 1 144 ? -3.873 -3.814 -3.02 1 85.31 144 SER A CA 1
ATOM 1037 C C . SER A 1 144 ? -3.326 -5.234 -3.137 1 85.31 144 SER A C 1
ATOM 1039 O O . SER A 1 144 ? -2.703 -5.582 -4.141 1 85.31 144 SER A O 1
ATOM 1041 N N . SER A 1 145 ? -3.469 -6.059 -2.105 1 84.69 145 SER A N 1
ATOM 1042 C CA . SER A 1 145 ? -2.85 -7.379 -2.119 1 84.69 145 SER A CA 1
ATOM 1043 C C . SER A 1 145 ? -3.898 -8.484 -2.027 1 84.69 145 SER A C 1
ATOM 1045 O O . SER A 1 145 ? -3.984 -9.344 -2.908 1 84.69 145 SER A O 1
ATOM 1047 N N . GLU A 1 146 ? -4.75 -8.391 -1.015 1 85.81 146 GLU A N 1
ATOM 1048 C CA . GLU A 1 146 ? -5.707 -9.469 -0.781 1 85.81 146 GLU A CA 1
ATOM 1049 C C . GLU A 1 146 ? -6.723 -9.555 -1.917 1 85.81 146 GLU A C 1
ATOM 1051 O O . GLU A 1 146 ? -7.23 -10.641 -2.221 1 85.81 146 GLU A O 1
ATOM 1056 N N . SER A 1 147 ? -7.008 -8.422 -2.52 1 87.88 147 SER A N 1
ATOM 1057 C CA . SER A 1 147 ? -7.938 -8.438 -3.643 1 87.88 147 SER A CA 1
ATOM 1058 C C . SER A 1 147 ? -7.398 -9.273 -4.797 1 87.88 147 SER A C 1
ATOM 1060 O O . SER A 1 147 ? -8.164 -9.969 -5.473 1 87.88 147 SER A O 1
ATOM 1062 N N . TRP A 1 148 ? -6.086 -9.258 -5.031 1 85.12 148 TRP A N 1
ATOM 1063 C CA . TRP A 1 148 ? -5.465 -10.07 -6.07 1 85.12 148 TRP A CA 1
ATOM 1064 C C . TRP A 1 148 ? -5.539 -11.547 -5.723 1 85.12 148 TRP A C 1
ATOM 1066 O O . TRP A 1 148 ? -5.84 -12.383 -6.582 1 85.12 148 TRP A O 1
ATOM 1076 N N . ARG A 1 149 ? -5.297 -11.812 -4.523 1 85.75 149 ARG A N 1
ATOM 1077 C CA . ARG A 1 149 ? -5.352 -13.195 -4.066 1 85.75 149 ARG A CA 1
ATOM 1078 C C . ARG A 1 149 ? -6.766 -13.75 -4.176 1 85.75 149 ARG A C 1
ATOM 1080 O O . ARG A 1 149 ? -6.953 -14.93 -4.488 1 85.75 149 ARG A O 1
ATOM 1087 N N . ALA A 1 150 ? -7.707 -12.898 -3.896 1 87.06 150 ALA A N 1
ATOM 1088 C CA . ALA A 1 150 ? -9.102 -13.305 -4.074 1 87.06 150 ALA A CA 1
ATOM 1089 C C . ALA A 1 150 ? -9.398 -13.602 -5.539 1 87.06 150 ALA A C 1
ATOM 1091 O O . ALA A 1 150 ? -10.141 -14.539 -5.852 1 87.06 150 ALA A O 1
ATOM 1092 N N . SER A 1 151 ? -8.859 -12.797 -6.41 1 88.31 151 SER A N 1
ATOM 1093 C CA . SER A 1 151 ? -9.016 -13.047 -7.84 1 88.31 151 SER A CA 1
ATOM 1094 C C . SER A 1 151 ? -8.352 -14.359 -8.242 1 88.31 151 SER A C 1
ATOM 1096 O O . SER A 1 151 ? -8.859 -15.078 -9.102 1 88.31 151 SER A O 1
ATOM 1098 N N . ASP A 1 152 ? -7.227 -14.617 -7.59 1 87.5 152 ASP A N 1
ATOM 1099 C CA . ASP A 1 152 ? -6.543 -15.875 -7.855 1 87.5 152 ASP A CA 1
ATOM 1100 C C . ASP A 1 152 ? -7.418 -17.062 -7.461 1 87.5 152 ASP A C 1
ATOM 1102 O O . ASP A 1 152 ? -7.363 -18.125 -8.094 1 87.5 152 ASP A O 1
ATOM 1106 N N . ALA A 1 153 ? -8.164 -16.922 -6.434 1 87.06 153 ALA A N 1
ATOM 1107 C CA . ALA A 1 153 ? -9.086 -17.969 -6.02 1 87.06 153 ALA A CA 1
ATOM 1108 C C . ALA A 1 153 ? -10.125 -18.234 -7.102 1 87.06 153 ALA A C 1
ATOM 1110 O O . ALA A 1 153 ? -10.484 -19.391 -7.359 1 87.06 153 ALA A O 1
ATOM 1111 N N . ILE A 1 154 ? -10.586 -17.219 -7.773 1 85.5 154 ILE A N 1
ATOM 1112 C CA . ILE A 1 154 ? -11.555 -17.359 -8.852 1 85.5 154 ILE A CA 1
ATOM 1113 C C . ILE A 1 154 ? -10.914 -18.094 -10.031 1 85.5 154 ILE A C 1
ATOM 1115 O O . ILE A 1 154 ? -11.531 -18.953 -10.648 1 85.5 154 ILE A O 1
ATOM 1119 N N . GLN A 1 155 ? -9.68 -17.719 -10.258 1 86.25 155 GLN A N 1
ATOM 1120 C CA . GLN A 1 155 ? -8.961 -18.391 -11.336 1 86.25 155 GLN A CA 1
ATOM 1121 C C . GLN A 1 155 ? -8.789 -19.875 -11.047 1 86.25 155 GLN A C 1
ATOM 1123 O O . GLN A 1 155 ? -8.953 -20.719 -11.93 1 86.25 155 GLN A O 1
ATOM 1128 N N . ALA A 1 156 ? -8.43 -20.109 -9.844 1 86.81 156 ALA A N 1
ATOM 1129 C CA . ALA A 1 156 ? -8.266 -21.516 -9.438 1 86.81 156 ALA A CA 1
ATOM 1130 C C . ALA A 1 156 ? -9.578 -22.281 -9.578 1 86.81 156 ALA A C 1
ATOM 1132 O O . ALA A 1 156 ? -9.586 -23.422 -10.031 1 86.81 156 ALA A O 1
ATOM 1133 N N . MET A 1 157 ? -10.648 -21.688 -9.242 1 86.25 157 MET A N 1
ATOM 1134 C CA . MET A 1 157 ? -11.961 -22.312 -9.336 1 86.25 157 MET A CA 1
ATOM 1135 C C . MET A 1 157 ? -12.336 -22.578 -10.797 1 86.25 157 MET A C 1
ATOM 1137 O O . MET A 1 157 ? -12.867 -23.641 -11.125 1 86.25 157 MET A O 1
ATOM 1141 N N . LEU A 1 158 ? -12.102 -21.609 -11.617 1 85.25 158 LEU A N 1
ATOM 1142 C CA . LEU A 1 158 ? -12.367 -21.781 -13.039 1 85.25 158 LEU A CA 1
ATOM 1143 C C . LEU A 1 158 ? -11.531 -22.922 -13.617 1 85.25 158 LEU A C 1
ATOM 1145 O O . LEU A 1 158 ? -12.031 -23.75 -14.383 1 85.25 158 LEU A O 1
ATOM 1149 N N . GLY A 1 159 ? -10.25 -22.922 -13.203 1 85.88 159 GLY A N 1
ATOM 1150 C CA . GLY A 1 159 ? -9.398 -24.016 -13.625 1 85.88 159 GLY A CA 1
ATOM 1151 C C . GLY A 1 159 ? -9.883 -25.375 -13.141 1 85.88 159 GLY A C 1
ATOM 1152 O O . GLY A 1 159 ? -9.773 -26.375 -13.852 1 85.88 159 GLY A O 1
ATOM 1153 N N . SER A 1 160 ? -10.438 -25.375 -11.992 1 87.44 160 SER A N 1
ATOM 1154 C CA . SER A 1 160 ? -10.961 -26.609 -11.43 1 87.44 160 SER A CA 1
ATOM 1155 C C . SER A 1 160 ? -12.172 -27.109 -12.211 1 87.44 160 SER A C 1
ATOM 1157 O O . SER A 1 160 ? -12.375 -28.312 -12.359 1 87.44 160 SER A O 1
ATOM 1159 N N . ILE A 1 161 ? -12.953 -26.234 -12.695 1 85.06 161 ILE A N 1
ATOM 1160 C CA . ILE A 1 161 ? -14.133 -26.594 -13.477 1 85.06 161 ILE A CA 1
ATOM 1161 C C . ILE A 1 161 ? -13.695 -27.25 -14.789 1 85.06 161 ILE A C 1
ATOM 1163 O O . ILE A 1 161 ? -14.258 -28.266 -15.195 1 85.06 161 ILE A O 1
ATOM 1167 N N . VAL A 1 162 ? -12.727 -26.656 -15.367 1 84.19 162 VAL A N 1
ATOM 1168 C CA . VAL A 1 162 ? -12.211 -27.203 -16.609 1 84.19 162 VAL A CA 1
ATOM 1169 C C . VAL A 1 162 ? -11.625 -28.594 -16.359 1 84.19 162 VAL A C 1
ATOM 1171 O O . VAL A 1 162 ? -11.906 -29.531 -17.109 1 84.19 162 VAL A O 1
ATOM 1174 N N . SER A 1 163 ? -10.836 -28.688 -15.312 1 88.06 163 SER A N 1
ATOM 1175 C CA . SER A 1 163 ? -10.203 -29.969 -14.992 1 88.06 163 SER A CA 1
ATOM 1176 C C . SER A 1 163 ? -11.242 -31.016 -14.602 1 88.06 163 SER A C 1
ATOM 1178 O O . SER A 1 163 ? -11.102 -32.188 -14.938 1 88.06 163 SER A O 1
ATOM 1180 N N . ALA A 1 164 ? -12.234 -30.641 -13.891 1 87.12 164 ALA A N 1
ATOM 1181 C CA . ALA A 1 164 ? -13.305 -31.562 -13.5 1 87.12 164 ALA A CA 1
ATOM 1182 C C . ALA A 1 164 ? -14.047 -32.094 -14.719 1 87.12 164 ALA A C 1
ATOM 1184 O O . ALA A 1 164 ? -14.391 -33.281 -14.789 1 87.12 164 ALA A O 1
ATOM 1185 N N . SER A 1 165 ? -14.305 -31.219 -15.68 1 85.38 165 SER A N 1
ATOM 1186 C CA . SER A 1 165 ? -14.984 -31.625 -16.906 1 85.38 165 SER A CA 1
ATOM 1187 C C . SER A 1 165 ? -14.148 -32.625 -17.703 1 85.38 165 SER A C 1
ATOM 1189 O O . SER A 1 165 ? -14.664 -33.625 -18.203 1 85.38 165 SER A O 1
ATOM 1191 N N . ALA A 1 166 ? -12.867 -32.25 -17.75 1 85.94 166 ALA A N 1
ATOM 1192 C CA . ALA A 1 166 ? -11.969 -33.188 -18.453 1 85.94 166 ALA A CA 1
ATOM 1193 C C . ALA A 1 166 ? -11.906 -34.531 -17.75 1 85.94 166 ALA A C 1
ATOM 1195 O O . ALA A 1 166 ? -11.898 -35.562 -18.406 1 85.94 166 ALA A O 1
ATOM 1196 N N . ALA A 1 167 ? -11.828 -34.531 -16.422 1 88.31 167 ALA A N 1
ATOM 1197 C CA . ALA A 1 167 ? -11.766 -35.75 -15.648 1 88.31 167 ALA A CA 1
ATOM 1198 C C . ALA A 1 167 ? -13.016 -36.625 -15.875 1 88.31 167 ALA A C 1
ATOM 1200 O O . ALA A 1 167 ? -12.93 -37.844 -15.992 1 88.31 167 ALA A O 1
ATOM 1201 N N . LEU A 1 168 ? -14.18 -36 -15.961 1 86.88 168 LEU A N 1
ATOM 1202 C CA . LEU A 1 168 ? -15.438 -36.719 -16.156 1 86.88 168 LEU A CA 1
ATOM 1203 C C . LEU A 1 168 ? -15.469 -37.406 -17.516 1 86.88 168 LEU A C 1
ATOM 1205 O O . LEU A 1 168 ? -15.906 -38.562 -17.625 1 86.88 168 LEU A O 1
ATOM 1209 N N . ILE A 1 169 ? -15 -36.719 -18.516 1 85.62 169 ILE A N 1
ATOM 1210 C CA . ILE A 1 169 ? -15 -37.281 -19.875 1 85.62 169 ILE A CA 1
ATOM 1211 C C . ILE A 1 169 ? -14.023 -38.438 -19.938 1 85.62 169 ILE A C 1
ATOM 1213 O O . ILE A 1 169 ? -14.352 -39.5 -20.5 1 85.62 169 ILE A O 1
ATOM 1217 N N . LEU A 1 170 ? -12.836 -38.25 -19.406 1 86.25 170 LEU A N 1
ATOM 1218 C CA . LEU A 1 170 ? -11.836 -39.312 -19.453 1 86.25 170 LEU A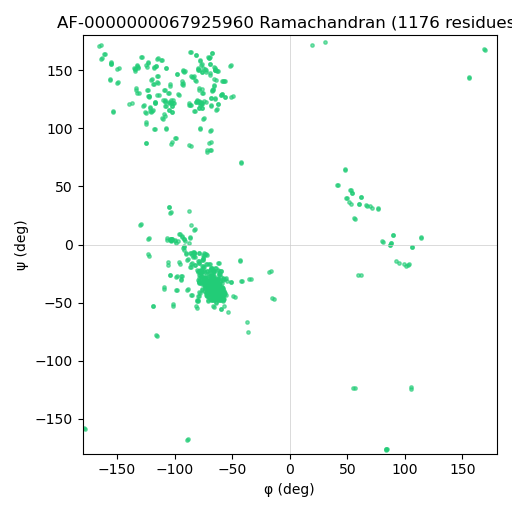 CA 1
ATOM 1219 C C . LEU A 1 170 ? -12.273 -40.5 -18.641 1 86.25 170 LEU A C 1
ATOM 1221 O O . LEU A 1 170 ? -11.977 -41.656 -19.016 1 86.25 170 LEU A O 1
ATOM 1225 N N . LEU A 1 171 ? -12.953 -40.25 -17.531 1 87.94 171 LEU A N 1
ATOM 1226 C CA . LEU A 1 171 ? -13.523 -41.344 -16.75 1 87.94 171 LEU A CA 1
ATOM 1227 C C . LEU A 1 171 ? -14.578 -42.094 -17.562 1 87.94 171 LEU A C 1
ATOM 1229 O O . LEU A 1 171 ? -14.695 -43.312 -17.453 1 87.94 171 LEU A O 1
ATOM 1233 N N . GLY A 1 172 ? -15.352 -41.344 -18.359 1 86.12 172 GLY A N 1
ATOM 1234 C CA . GLY A 1 172 ? -16.312 -41.969 -19.25 1 86.12 172 GLY A CA 1
ATOM 1235 C C . GLY A 1 172 ? -15.656 -42.906 -20.266 1 86.12 172 GLY A C 1
ATOM 1236 O O . GLY A 1 172 ? -16.141 -44.031 -20.484 1 86.12 172 GLY A O 1
ATOM 1237 N N . PHE A 1 173 ? -14.531 -42.469 -20.812 1 82.25 173 PHE A N 1
ATOM 1238 C CA . PHE A 1 173 ? -13.797 -43.312 -21.766 1 82.25 173 PHE A CA 1
ATOM 1239 C C . PHE A 1 173 ? -13.242 -44.562 -21.062 1 82.25 173 PHE A C 1
ATOM 1241 O O . PHE A 1 173 ? -13.203 -45.625 -21.656 1 82.25 173 PHE A O 1
ATOM 1248 N N . LEU A 1 174 ? -12.766 -44.406 -19.812 1 85.5 174 LEU A N 1
ATOM 1249 C CA . LEU A 1 174 ? -12.25 -45.531 -19.047 1 85.5 174 LEU A CA 1
ATOM 1250 C C . LEU A 1 174 ? -13.359 -46.562 -18.781 1 85.5 174 LEU A C 1
ATOM 1252 O O . LEU A 1 174 ? -13.117 -47.75 -18.828 1 85.5 174 LEU A O 1
ATOM 1256 N N . LEU A 1 175 ? -14.562 -46.062 -18.578 1 86.25 175 LEU A N 1
ATOM 1257 C CA . LEU A 1 175 ? -15.711 -46.906 -18.344 1 86.25 175 LEU A CA 1
ATOM 1258 C C . LEU A 1 175 ? -16.047 -47.719 -19.594 1 86.25 175 LEU A C 1
ATOM 1260 O O . LEU A 1 175 ? -16.453 -48.875 -19.5 1 86.25 175 LEU A O 1
ATOM 1264 N N . LEU A 1 176 ? -15.852 -47.125 -20.75 1 81.56 176 LEU A N 1
ATOM 1265 C CA . LEU A 1 176 ? -16.141 -47.781 -22.016 1 81.56 176 LEU A CA 1
ATOM 1266 C C . LEU A 1 176 ? -15.109 -48.844 -22.312 1 81.56 176 LEU A C 1
ATOM 1268 O O . LEU A 1 176 ? -15.391 -49.781 -23.062 1 81.56 176 LEU A O 1
ATOM 1272 N N . LEU A 1 177 ? -13.93 -48.688 -21.781 1 78.12 177 LEU A N 1
ATOM 1273 C CA . LEU A 1 177 ? -12.883 -49.688 -22 1 78.12 177 LEU A CA 1
ATOM 1274 C C . LEU A 1 177 ? -13.062 -50.875 -21.062 1 78.12 177 LEU A C 1
ATOM 1276 O O . LEU A 1 177 ? -13.07 -52 -21.5 1 78.12 177 LEU A O 1
ATOM 1280 N N . SER A 1 178 ? -13.148 -50.625 -19.688 1 83.31 178 SER A N 1
ATOM 1281 C CA . SER A 1 178 ? -13.375 -51.656 -18.688 1 83.31 178 SER A CA 1
ATOM 1282 C C . SER A 1 178 ? -14.047 -51.094 -17.438 1 83.31 178 SER A C 1
ATOM 1284 O O . SER A 1 178 ? -13.438 -50.281 -16.719 1 83.31 178 SER A O 1
ATOM 1286 N N . TRP A 1 179 ? -15.227 -51.5 -17.188 1 83.38 179 TRP A N 1
ATOM 1287 C CA . TRP A 1 179 ? -15.961 -50.969 -16.047 1 83.38 179 TRP A CA 1
ATOM 1288 C C . TRP A 1 179 ? -15.375 -51.469 -14.742 1 83.38 179 TRP A C 1
ATOM 1290 O O . TRP A 1 179 ? -15.438 -50.781 -13.719 1 83.38 179 TRP A O 1
ATOM 1300 N N . GLN A 1 180 ? -14.812 -52.688 -14.75 1 84 180 GLN A N 1
ATOM 1301 C CA . GLN A 1 180 ? -14.258 -53.281 -13.523 1 84 180 GLN A CA 1
ATOM 1302 C C . GLN A 1 180 ? -13.023 -52.5 -13.07 1 84 180 GLN A C 1
ATOM 1304 O O . GLN A 1 180 ? -12.906 -52.125 -11.891 1 84 180 GLN A O 1
ATOM 1309 N N . MET A 1 181 ? -12.188 -52.219 -14.055 1 86.06 181 MET A N 1
ATOM 1310 C CA . MET A 1 181 ? -10.969 -51.5 -13.711 1 86.06 181 MET A CA 1
ATOM 1311 C C . MET A 1 181 ? -11.297 -50.031 -13.352 1 86.06 181 MET A C 1
ATOM 1313 O O . MET A 1 181 ? -10.625 -49.438 -12.516 1 86.06 181 MET A O 1
ATOM 1317 N N . THR A 1 182 ? -12.32 -49.531 -13.977 1 89.25 182 THR A N 1
ATOM 1318 C CA . THR A 1 182 ? -12.711 -48.156 -13.719 1 89.25 182 THR A CA 1
ATOM 1319 C C . THR A 1 182 ? -13.25 -48 -12.297 1 89.25 182 THR A C 1
ATOM 1321 O O . THR A 1 182 ? -13.016 -46.969 -11.648 1 89.25 182 THR A O 1
ATOM 1324 N N . LEU A 1 183 ? -13.961 -48.906 -11.852 1 88.62 183 LEU A N 1
ATOM 1325 C CA . LEU A 1 183 ? -14.477 -48.875 -10.492 1 88.62 183 LEU A CA 1
ATOM 1326 C C . LEU A 1 183 ? -13.336 -48.844 -9.484 1 88.62 183 LEU A C 1
ATOM 1328 O O . LEU A 1 183 ? -13.398 -48.156 -8.469 1 88.62 183 LEU A O 1
ATOM 1332 N N . LEU A 1 184 ? -12.336 -49.625 -9.758 1 85.44 184 LEU A N 1
ATOM 1333 C CA . LEU A 1 184 ? -11.164 -49.625 -8.891 1 85.44 184 LEU A CA 1
ATOM 1334 C C . LEU A 1 184 ? -10.492 -48.281 -8.875 1 85.44 184 LEU A C 1
ATOM 1336 O O . LEU A 1 184 ? -10.078 -47.781 -7.82 1 85.44 184 LEU A O 1
ATOM 1340 N N . VAL A 1 185 ? -10.414 -47.688 -10.008 1 87.62 185 VAL A N 1
ATOM 1341 C CA . VAL A 1 185 ? -9.797 -46.375 -10.133 1 87.62 185 VAL A CA 1
ATOM 1342 C C . VAL A 1 185 ? -10.633 -45.344 -9.383 1 87.62 185 VAL A C 1
ATOM 1344 O O . VAL A 1 185 ? -10.086 -44.469 -8.688 1 87.62 185 VAL A O 1
ATOM 1347 N N . MET A 1 186 ? -11.906 -45.375 -9.516 1 88.75 186 MET A N 1
ATOM 1348 C CA . MET A 1 186 ? -12.797 -44.438 -8.859 1 88.75 186 MET A CA 1
ATOM 1349 C C . MET A 1 186 ? -12.672 -44.531 -7.34 1 88.75 186 MET A C 1
ATOM 1351 O O . MET A 1 186 ? -12.625 -43.5 -6.652 1 88.75 186 MET A O 1
ATOM 1355 N N . ILE A 1 187 ? -12.625 -45.719 -6.867 1 87.69 187 ILE A N 1
ATOM 1356 C CA . ILE A 1 187 ? -12.477 -45.938 -5.43 1 87.69 187 ILE A CA 1
ATOM 1357 C C . ILE A 1 187 ? -11.109 -45.438 -4.969 1 87.69 187 ILE A C 1
ATOM 1359 O O . ILE A 1 187 ? -11.008 -44.781 -3.932 1 87.69 187 ILE A O 1
ATOM 1363 N N . GLY A 1 188 ? -10.102 -45.75 -5.73 1 86.62 188 GLY A N 1
ATOM 1364 C CA . GLY A 1 188 ? -8.773 -45.25 -5.414 1 86.62 188 GLY A CA 1
ATOM 1365 C C . GLY A 1 188 ? -8.695 -43.75 -5.406 1 86.62 188 GLY A C 1
ATOM 1366 O O . GLY A 1 188 ? -8.102 -43.156 -4.496 1 86.62 188 GLY A O 1
ATOM 1367 N N . LEU A 1 189 ? -9.336 -43.125 -6.391 1 87.25 189 LEU A N 1
ATOM 1368 C CA . LEU A 1 189 ? -9.328 -41.688 -6.492 1 87.25 189 LEU A CA 1
ATOM 1369 C C . LEU A 1 189 ? -10.094 -41.062 -5.332 1 87.25 189 LEU A C 1
ATOM 1371 O O . LEU A 1 189 ? -9.711 -40 -4.836 1 87.25 189 LEU A O 1
ATOM 1375 N N . ALA A 1 190 ? -11.141 -41.625 -4.949 1 86.06 190 ALA A N 1
ATOM 1376 C CA . ALA A 1 190 ? -11.914 -41.125 -3.811 1 86.06 190 ALA A CA 1
ATOM 1377 C C . ALA A 1 190 ? -11.094 -41.188 -2.527 1 86.06 190 ALA A C 1
ATOM 1379 O O . ALA A 1 190 ? -11.156 -40.25 -1.704 1 86.06 190 ALA A O 1
ATOM 1380 N N . LEU A 1 191 ? -10.336 -42.219 -2.385 1 85.19 191 LEU A N 1
ATOM 1381 C CA . LEU A 1 191 ? -9.492 -42.375 -1.205 1 85.19 191 LEU A CA 1
ATOM 1382 C C . LEU A 1 191 ? -8.375 -41.344 -1.21 1 85.19 191 LEU A C 1
ATOM 1384 O O . LEU A 1 191 ? -8.07 -40.75 -0.176 1 85.19 191 LEU A O 1
ATOM 1388 N N . VAL A 1 192 ? -7.844 -41.156 -2.346 1 85.56 192 VAL A N 1
ATOM 1389 C CA . VAL A 1 192 ? -6.789 -40.156 -2.473 1 85.56 192 VAL A CA 1
ATOM 1390 C C . VAL A 1 192 ? -7.352 -38.75 -2.189 1 85.56 192 VAL A C 1
ATOM 1392 O O . VAL A 1 192 ? -6.723 -37.938 -1.504 1 85.56 192 VAL A O 1
ATOM 1395 N N . GLN A 1 193 ? -8.539 -38.562 -2.703 1 84.06 193 GLN A N 1
ATOM 1396 C CA . GLN A 1 193 ? -9.195 -37.281 -2.498 1 84.06 193 GLN A CA 1
ATOM 1397 C C . GLN A 1 193 ? -9.516 -37.062 -1.022 1 84.06 193 GLN A C 1
ATOM 1399 O O . GLN A 1 193 ? -9.359 -35.938 -0.511 1 84.06 193 GLN A O 1
ATOM 1404 N N . GLY A 1 194 ? -10.023 -38.062 -0.419 1 84.25 194 GLY A N 1
ATOM 1405 C CA . GLY A 1 194 ? -10.312 -37.938 1.003 1 84.25 194 GLY A CA 1
ATOM 1406 C C . GLY A 1 194 ? -9.078 -37.656 1.843 1 84.25 194 GLY A C 1
ATOM 1407 O O . GLY A 1 194 ? -9.117 -36.812 2.736 1 84.25 194 GLY A O 1
ATOM 1408 N N . ALA A 1 195 ? -8.016 -38.312 1.509 1 82.88 195 ALA A N 1
ATOM 1409 C CA . ALA A 1 195 ? -6.754 -38.062 2.211 1 82.88 195 ALA A CA 1
ATOM 1410 C C . ALA A 1 195 ? -6.242 -36.656 1.971 1 82.88 195 ALA A C 1
ATOM 1412 O O . ALA A 1 195 ? -5.777 -36 2.898 1 82.88 195 ALA A O 1
ATOM 1413 N N . HIS A 1 196 ? -6.387 -36.219 0.756 1 83.38 196 HIS A N 1
ATOM 1414 C CA . HIS A 1 196 ? -5.93 -34.875 0.38 1 83.38 196 HIS A CA 1
ATOM 1415 C C . HIS A 1 196 ? -6.754 -33.781 1.073 1 83.38 196 HIS A C 1
ATOM 1417 O O . HIS A 1 196 ? -6.207 -32.781 1.537 1 83.38 196 HIS A O 1
ATOM 1423 N N . MET A 1 197 ? -8.016 -34 1.195 1 83.25 197 MET A N 1
ATOM 1424 C CA . MET A 1 197 ? -8.922 -33.031 1.797 1 83.25 197 MET A CA 1
ATOM 1425 C C . MET A 1 197 ? -8.648 -32.875 3.291 1 83.25 197 MET A C 1
ATOM 1427 O O . MET A 1 197 ? -8.703 -31.766 3.836 1 83.25 197 MET A O 1
ATOM 1431 N N . THR A 1 198 ? -8.383 -33.969 3.906 1 82.62 198 THR A N 1
ATOM 1432 C CA . THR A 1 198 ? -8.109 -33.938 5.34 1 82.62 198 THR A CA 1
ATOM 1433 C C . THR A 1 198 ? -6.801 -33.219 5.629 1 82.62 198 THR A C 1
ATOM 1435 O O . THR A 1 198 ? -6.711 -32.438 6.582 1 82.62 198 THR A O 1
ATOM 1438 N N . LEU A 1 199 ? -5.91 -33.438 4.773 1 81.94 199 LEU A N 1
ATOM 1439 C CA . LEU A 1 199 ? -4.609 -32.812 4.965 1 81.94 199 LEU A CA 1
ATOM 1440 C C . LEU A 1 199 ? -4.672 -31.312 4.613 1 81.94 199 LEU A C 1
ATOM 1442 O O . LEU A 1 199 ? -4.004 -30.5 5.246 1 81.94 199 LEU A O 1
ATOM 1446 N N . SER A 1 200 ? -5.488 -30.938 3.648 1 85.25 200 SER A N 1
ATOM 1447 C CA . SER A 1 200 ? -5.586 -29.562 3.176 1 85.25 200 SER A CA 1
ATOM 1448 C C . SER A 1 200 ? -6.418 -28.703 4.129 1 85.25 200 SER A C 1
ATOM 1450 O O . SER A 1 200 ? -6.285 -27.484 4.148 1 85.25 200 SER A O 1
ATOM 1452 N N . ALA A 1 201 ? -7.293 -29.297 4.922 1 82.75 201 ALA A N 1
ATOM 1453 C CA . ALA A 1 201 ? -8.148 -28.578 5.855 1 82.75 201 ALA A CA 1
ATOM 1454 C C . ALA A 1 201 ? -7.312 -27.844 6.91 1 82.75 201 ALA A C 1
ATOM 1456 O O . ALA A 1 201 ? -7.723 -26.797 7.426 1 82.75 201 ALA A O 1
ATOM 1457 N N . HIS A 1 202 ? -6.156 -28.266 7.102 1 84.12 202 HIS A N 1
ATOM 1458 C CA . HIS A 1 202 ? -5.301 -27.688 8.133 1 84.12 202 HIS A CA 1
ATOM 1459 C C . HIS A 1 202 ? -4.535 -26.484 7.602 1 84.12 202 HIS A C 1
ATOM 1461 O O . HIS A 1 202 ? -3.768 -25.859 8.336 1 84.12 202 HIS A O 1
ATOM 1467 N N . LEU A 1 203 ? -4.859 -26.125 6.402 1 87.25 203 LEU A N 1
ATOM 1468 C CA . LEU A 1 203 ? -4.148 -25 5.789 1 87.25 203 LEU A CA 1
ATOM 1469 C C . LEU A 1 203 ? -4.832 -23.672 6.121 1 87.25 203 LEU A C 1
ATOM 1471 O O . LEU A 1 203 ? -4.234 -22.609 5.953 1 87.25 203 LEU A O 1
ATOM 1475 N N . LYS A 1 204 ? -6.02 -23.688 6.641 1 86.56 204 LYS A N 1
ATOM 1476 C CA . LYS A 1 204 ? -6.793 -22.469 6.871 1 86.56 204 LYS A CA 1
ATOM 1477 C C . LYS A 1 204 ? -6.137 -21.594 7.934 1 86.56 204 LYS A C 1
ATOM 1479 O O . LYS A 1 204 ? -5.953 -20.391 7.73 1 86.56 204 LYS A O 1
ATOM 1484 N N . ALA A 1 205 ? -5.746 -22.203 8.992 1 88.62 205 ALA A N 1
ATOM 1485 C CA . ALA A 1 205 ? -5.18 -21.453 10.109 1 88.62 205 ALA A CA 1
ATOM 1486 C C . ALA A 1 205 ? -3.855 -20.797 9.711 1 88.62 205 ALA A C 1
ATOM 1488 O O . ALA A 1 205 ? -3.66 -19.594 9.914 1 88.62 205 ALA A O 1
ATOM 1489 N N . PRO A 1 206 ? -2.994 -21.578 9.062 1 88.38 206 PRO A N 1
ATOM 1490 C CA . PRO A 1 206 ? -1.754 -20.938 8.617 1 88.38 206 PRO A CA 1
ATOM 1491 C C . PRO A 1 206 ? -1.999 -19.828 7.594 1 88.38 206 PRO A C 1
ATOM 1493 O O . PRO A 1 206 ? -1.277 -18.828 7.582 1 88.38 206 PRO A O 1
ATOM 1496 N N . SER A 1 207 ? -2.973 -20 6.797 1 88.5 207 SER A N 1
ATOM 1497 C CA . SER A 1 207 ? -3.291 -18.984 5.797 1 88.5 207 SER A CA 1
ATOM 1498 C C . SER A 1 207 ? -3.748 -17.688 6.457 1 88.5 207 SER A C 1
ATOM 1500 O O . SER A 1 207 ? -3.352 -16.609 6.039 1 88.5 207 SER A O 1
ATOM 1502 N N . ARG A 1 208 ? -4.527 -17.812 7.473 1 89 208 ARG A N 1
ATOM 1503 C CA . ARG A 1 208 ? -4.996 -16.641 8.203 1 89 208 ARG A CA 1
ATOM 1504 C C . ARG A 1 208 ? -3.844 -15.938 8.914 1 89 208 ARG A C 1
ATOM 1506 O O . ARG A 1 208 ? -3.807 -14.711 8.992 1 89 208 ARG A O 1
ATOM 1513 N N . SER A 1 209 ? -2.988 -16.75 9.344 1 90.75 209 SER A N 1
ATOM 1514 C CA . SER A 1 209 ? -1.818 -16.188 10.016 1 90.75 209 SER A CA 1
ATOM 1515 C C . SER A 1 209 ? -0.958 -15.391 9.039 1 90.75 209 SER A C 1
ATOM 1517 O O . SER A 1 209 ? -0.477 -14.305 9.367 1 90.75 209 SER A O 1
ATOM 1519 N N . VAL A 1 210 ? -0.783 -15.898 7.883 1 88.5 210 VAL A N 1
ATOM 1520 C CA . VAL A 1 210 ? -0.008 -15.203 6.863 1 88.5 210 VAL A CA 1
ATOM 1521 C C . VAL A 1 210 ? -0.691 -13.883 6.504 1 88.5 210 VAL A C 1
ATOM 1523 O O . VAL A 1 210 ? -0.036 -12.844 6.414 1 88.5 210 VAL A O 1
ATOM 1526 N N . ALA A 1 211 ? -1.982 -13.875 6.371 1 85.38 211 ALA A N 1
ATOM 1527 C CA . ALA A 1 211 ? -2.734 -12.68 6.008 1 85.38 211 ALA A CA 1
ATOM 1528 C C . ALA A 1 211 ? -2.611 -11.602 7.086 1 85.38 211 ALA A C 1
ATOM 1530 O O . ALA A 1 211 ? -2.41 -10.43 6.777 1 85.38 211 ALA A O 1
ATOM 1531 N N . ALA A 1 212 ? -2.723 -12.031 8.289 1 88.25 212 ALA A N 1
ATOM 1532 C CA . ALA A 1 212 ? -2.635 -11.102 9.406 1 88.25 212 ALA A CA 1
ATOM 1533 C C . ALA A 1 212 ? -1.249 -10.469 9.484 1 88.25 212 ALA A C 1
ATOM 1535 O O . ALA A 1 212 ? -1.121 -9.258 9.695 1 88.25 212 ALA A O 1
ATOM 1536 N N . ARG A 1 213 ? -0.237 -11.266 9.344 1 89.12 213 ARG A N 1
ATOM 1537 C CA . ARG A 1 213 ? 1.133 -10.766 9.406 1 89.12 213 ARG A CA 1
ATOM 1538 C C . ARG A 1 213 ? 1.455 -9.891 8.203 1 89.12 213 ARG A C 1
ATOM 1540 O O . ARG A 1 213 ? 2.23 -8.938 8.312 1 89.12 213 ARG A O 1
ATOM 1547 N N . ASN A 1 214 ? 0.822 -10.164 7.117 1 87 214 ASN A N 1
ATOM 1548 C CA . ASN A 1 214 ? 0.981 -9.32 5.938 1 87 214 ASN A CA 1
ATOM 1549 C C . ASN A 1 214 ? 0.395 -7.934 6.16 1 87 214 ASN A C 1
ATOM 1551 O O . ASN A 1 214 ? 0.927 -6.941 5.656 1 87 214 ASN A O 1
ATOM 1555 N N . SER A 1 215 ? -0.654 -7.93 6.859 1 85.94 215 SER A N 1
ATOM 1556 C CA . SER A 1 215 ? -1.261 -6.648 7.207 1 85.94 215 SER A CA 1
ATOM 1557 C C . SER A 1 215 ? -0.324 -5.809 8.07 1 85.94 215 SER A C 1
ATOM 1559 O O . SER A 1 215 ? -0.182 -4.602 7.844 1 85.94 215 SER A O 1
ATOM 1561 N N . ALA A 1 216 ? 0.264 -6.422 8.992 1 87.75 216 ALA A N 1
ATOM 1562 C CA . ALA A 1 216 ? 1.211 -5.734 9.867 1 87.75 216 ALA A CA 1
ATOM 1563 C C . ALA A 1 216 ? 2.42 -5.238 9.078 1 87.75 216 ALA A C 1
ATOM 1565 O O . ALA A 1 216 ? 2.908 -4.129 9.312 1 87.75 216 ALA A O 1
ATOM 1566 N N . LEU A 1 217 ? 2.896 -6.07 8.227 1 89.31 217 LEU A N 1
ATOM 1567 C CA . LEU A 1 217 ? 4.031 -5.684 7.395 1 89.31 217 LEU A CA 1
ATOM 1568 C C . LEU A 1 217 ? 3.668 -4.516 6.488 1 89.31 217 LEU A C 1
ATOM 1570 O O . LEU A 1 217 ? 4.477 -3.605 6.285 1 89.31 217 LEU A O 1
ATOM 1574 N N . ALA A 1 218 ? 2.48 -4.539 5.961 1 86.06 218 ALA A N 1
ATOM 1575 C CA . ALA A 1 218 ? 2.01 -3.453 5.105 1 86.06 218 ALA A CA 1
ATOM 1576 C C . ALA A 1 218 ? 1.974 -2.131 5.867 1 86.06 218 ALA A C 1
ATOM 1578 O O . ALA A 1 218 ? 2.312 -1.08 5.316 1 86.06 218 ALA A O 1
ATOM 1579 N N . SER A 1 219 ? 1.585 -2.211 7.055 1 86.62 219 SER A N 1
ATOM 1580 C CA . SER A 1 219 ? 1.564 -1.02 7.895 1 86.62 219 SER A CA 1
ATOM 1581 C C . SER A 1 219 ? 2.969 -0.459 8.094 1 86.62 219 SER A C 1
ATOM 1583 O O . SER A 1 219 ? 3.162 0.758 8.094 1 86.62 219 SER A O 1
ATOM 1585 N N . ARG A 1 220 ? 3.865 -1.347 8.266 1 88 220 ARG A N 1
ATOM 1586 C CA . ARG A 1 220 ? 5.254 -0.926 8.43 1 88 220 ARG A CA 1
ATOM 1587 C C . ARG A 1 220 ? 5.789 -0.303 7.145 1 88 220 ARG A C 1
ATOM 1589 O O . ARG A 1 220 ? 6.574 0.645 7.188 1 88 220 ARG A O 1
ATOM 1596 N N . MET A 1 221 ? 5.418 -0.832 6.074 1 88.94 221 MET A N 1
ATOM 1597 C CA . MET A 1 221 ? 5.832 -0.298 4.777 1 88.94 221 MET A CA 1
ATOM 1598 C C . MET A 1 221 ? 5.301 1.117 4.578 1 88.94 221 MET A C 1
ATOM 1600 O O . MET A 1 221 ? 6.031 2.002 4.129 1 88.94 221 MET A O 1
ATOM 1604 N N . LEU A 1 222 ? 4.07 1.3 4.91 1 85.31 222 LEU A N 1
ATOM 1605 C CA . LEU A 1 222 ? 3.447 2.613 4.793 1 85.31 222 LEU A CA 1
ATOM 1606 C C . LEU A 1 222 ? 4.148 3.629 5.691 1 85.31 222 LEU A C 1
ATOM 1608 O O . LEU A 1 222 ? 4.375 4.77 5.285 1 85.31 222 LEU A O 1
ATOM 1612 N N . HIS A 1 223 ? 4.492 3.186 6.855 1 85.81 223 HIS A N 1
ATOM 1613 C CA . HIS A 1 223 ? 5.195 4.043 7.801 1 85.81 223 HIS A CA 1
ATOM 1614 C C . HIS A 1 223 ? 6.555 4.465 7.254 1 85.81 223 HIS A C 1
ATOM 1616 O O . HIS A 1 223 ? 6.934 5.633 7.363 1 85.81 223 HIS A O 1
ATOM 1622 N N . LEU A 1 224 ? 7.242 3.592 6.676 1 87.38 224 LEU A N 1
ATOM 1623 C CA . LEU A 1 224 ? 8.562 3.883 6.137 1 87.38 224 LEU A CA 1
ATOM 1624 C C . LEU A 1 224 ? 8.484 4.906 5.012 1 87.38 224 LEU A C 1
ATOM 1626 O O . LEU A 1 224 ? 9.352 5.77 4.887 1 87.38 224 LEU A O 1
ATOM 1630 N N . VAL A 1 225 ? 7.41 4.809 4.254 1 84.94 225 VAL A N 1
ATOM 1631 C CA . VAL A 1 225 ? 7.27 5.68 3.092 1 84.94 225 VAL A CA 1
ATOM 1632 C C . VAL A 1 225 ? 6.805 7.062 3.537 1 84.94 225 VAL A C 1
ATOM 1634 O O . VAL A 1 225 ? 7.25 8.078 2.996 1 84.94 225 VAL A O 1
ATOM 1637 N N . HIS A 1 226 ? 6.066 7.117 4.578 1 81.06 226 HIS A N 1
ATOM 1638 C CA . HIS A 1 226 ? 5.469 8.383 4.98 1 81.06 226 HIS A CA 1
ATOM 1639 C C . HIS A 1 226 ? 6.336 9.102 6.012 1 81.06 226 HIS A C 1
ATOM 1641 O O . HIS A 1 226 ? 6.328 10.336 6.09 1 81.06 226 HIS A O 1
ATOM 1647 N N . ALA A 1 227 ? 7.121 8.32 6.801 1 85.75 227 ALA A N 1
ATOM 1648 C CA . ALA A 1 227 ? 7.836 8.93 7.918 1 85.75 227 ALA A CA 1
ATOM 1649 C C . ALA A 1 227 ? 9.32 9.086 7.598 1 85.75 227 ALA A C 1
ATOM 1651 O O . ALA A 1 227 ? 10.164 8.977 8.484 1 85.75 227 ALA A O 1
ATOM 1652 N N . GLY A 1 228 ? 9.625 9.312 6.371 1 83.25 228 GLY A N 1
ATOM 1653 C CA . GLY A 1 228 ? 11.016 9.438 5.977 1 83.25 228 GLY A CA 1
ATOM 1654 C C . GLY A 1 228 ? 11.727 10.586 6.668 1 83.25 228 GLY A C 1
ATOM 1655 O O . GLY A 1 228 ? 12.852 10.422 7.148 1 83.25 228 GLY A O 1
ATOM 1656 N N . ARG A 1 229 ? 11.062 11.727 6.75 1 85.19 229 ARG A N 1
ATOM 1657 C CA . ARG A 1 229 ? 11.633 12.914 7.375 1 85.19 229 ARG A CA 1
ATOM 1658 C C . ARG A 1 229 ? 11.82 12.711 8.875 1 85.19 229 ARG A C 1
ATOM 1660 O O . ARG A 1 229 ? 12.867 13.047 9.43 1 85.19 229 ARG A O 1
ATOM 1667 N N . LEU A 1 230 ? 10.875 12.148 9.484 1 87.94 230 LEU A N 1
ATOM 1668 C CA . LEU A 1 230 ? 10.891 11.906 10.93 1 87.94 230 LEU A CA 1
ATOM 1669 C C . LEU A 1 230 ? 12 10.93 11.297 1 87.94 230 LEU A C 1
ATOM 1671 O O . LEU A 1 230 ? 12.742 11.164 12.258 1 87.94 230 LEU A O 1
ATOM 1675 N N . ILE A 1 231 ? 12.141 9.906 10.555 1 90.12 231 ILE A N 1
ATOM 1676 C CA . ILE A 1 231 ? 13.109 8.859 10.836 1 90.12 231 ILE A CA 1
ATOM 1677 C C . ILE A 1 231 ? 14.523 9.422 10.734 1 90.12 231 ILE A C 1
ATOM 1679 O O . ILE A 1 231 ? 15.375 9.141 11.578 1 90.12 231 ILE A O 1
ATOM 1683 N N . ARG A 1 232 ? 14.734 10.281 9.844 1 88.88 232 ARG A N 1
ATOM 1684 C CA . ARG A 1 232 ? 16.078 10.797 9.586 1 88.88 232 ARG A CA 1
ATOM 1685 C C . ARG A 1 232 ? 16.453 11.852 10.617 1 88.88 232 ARG A C 1
ATOM 1687 O O . ARG A 1 232 ? 17.594 11.867 11.109 1 88.88 232 ARG A O 1
ATOM 1694 N N . ILE A 1 233 ? 15.539 12.719 10.883 1 89.31 233 ILE A N 1
ATOM 1695 C CA . ILE A 1 233 ? 15.875 13.812 11.781 1 89.31 233 ILE A CA 1
ATOM 1696 C C . ILE A 1 233 ? 16.125 13.266 13.188 1 89.31 233 ILE A C 1
ATOM 1698 O O . ILE A 1 233 ? 16.922 13.812 13.945 1 89.31 233 ILE A O 1
ATOM 1702 N N . PHE A 1 234 ? 15.508 12.156 13.469 1 88.88 234 PHE A N 1
ATOM 1703 C CA . PHE A 1 234 ? 15.68 11.602 14.812 1 88.88 234 PHE A CA 1
ATOM 1704 C C . PHE A 1 234 ? 16.625 10.406 14.789 1 88.88 234 PHE A C 1
ATOM 1706 O O . PHE A 1 234 ? 16.797 9.727 15.805 1 88.88 234 PHE A O 1
ATOM 1713 N N . GLY A 1 235 ? 17.172 10.109 13.703 1 86.69 235 GLY A N 1
ATOM 1714 C CA . GLY A 1 235 ? 18.203 9.094 13.562 1 86.69 235 GLY A CA 1
ATOM 1715 C C . GLY A 1 235 ? 17.734 7.707 13.938 1 86.69 235 GLY A C 1
ATOM 1716 O O . GLY A 1 235 ? 18.422 6.98 14.648 1 86.69 235 GLY A O 1
ATOM 1717 N N . GLN A 1 236 ? 16.516 7.387 13.531 1 88.31 236 GLN A N 1
ATOM 1718 C CA . GLN A 1 236 ? 15.93 6.109 13.93 1 88.31 236 GLN A CA 1
ATOM 1719 C C . GLN A 1 236 ? 15.961 5.105 12.781 1 88.31 236 GLN A C 1
ATOM 1721 O O . GLN A 1 236 ? 15.141 4.188 12.727 1 88.31 236 GLN A O 1
ATOM 1726 N N . GLU A 1 237 ? 16.891 5.25 11.906 1 90.12 237 GLU A N 1
ATOM 1727 C CA . GLU A 1 237 ? 16.984 4.371 10.742 1 90.12 237 GLU A CA 1
ATOM 1728 C C . GLU A 1 237 ? 17.188 2.918 11.164 1 90.12 237 GLU A C 1
ATOM 1730 O O . GLU A 1 237 ? 16.5 2.018 10.672 1 90.12 237 GLU A O 1
ATOM 1735 N N . GLU A 1 238 ? 18.062 2.662 12.133 1 89.94 238 GLU A N 1
ATOM 1736 C CA . GLU A 1 238 ? 18.359 1.299 12.555 1 89.94 238 GLU A CA 1
ATOM 1737 C C . GLU A 1 238 ? 17.188 0.676 13.289 1 89.94 238 GLU A C 1
ATOM 1739 O O . GLU A 1 238 ? 16.891 -0.513 13.125 1 89.94 238 GLU A O 1
ATOM 1744 N N . ARG A 1 239 ? 16.547 1.507 14.047 1 90.31 239 ARG A N 1
ATOM 1745 C CA . ARG A 1 239 ? 15.375 1.015 14.766 1 90.31 239 ARG A CA 1
ATOM 1746 C C . ARG A 1 239 ? 14.266 0.613 13.797 1 90.31 239 ARG A C 1
ATOM 1748 O O . ARG A 1 239 ? 13.648 -0.442 13.953 1 90.31 239 ARG A O 1
ATOM 1755 N N . GLU A 1 240 ? 14.062 1.502 12.898 1 91.75 240 GLU A N 1
ATOM 1756 C CA . GLU A 1 240 ? 13.008 1.229 11.922 1 91.75 240 GLU A CA 1
ATOM 1757 C C . GLU A 1 240 ? 13.375 0.046 11.031 1 91.75 240 GLU A C 1
ATOM 1759 O O . GLU A 1 240 ? 12.508 -0.719 10.617 1 91.75 240 GLU A O 1
ATOM 1764 N N . LYS A 1 241 ? 14.641 -0.081 10.688 1 92.81 241 LYS A N 1
ATOM 1765 C CA . LYS A 1 241 ? 15.102 -1.232 9.922 1 92.81 241 LYS A CA 1
ATOM 1766 C C . LYS A 1 241 ? 14.867 -2.533 10.688 1 92.81 241 LYS A C 1
ATOM 1768 O O . LYS A 1 241 ? 14.391 -3.516 10.117 1 92.81 241 LYS A O 1
ATOM 1773 N N . ALA A 1 242 ? 15.172 -2.523 11.961 1 92.81 242 ALA A N 1
ATOM 1774 C CA . ALA A 1 242 ? 14.992 -3.707 12.797 1 92.81 242 ALA A CA 1
ATOM 1775 C C . ALA A 1 242 ? 13.516 -4.062 12.93 1 92.81 242 ALA A C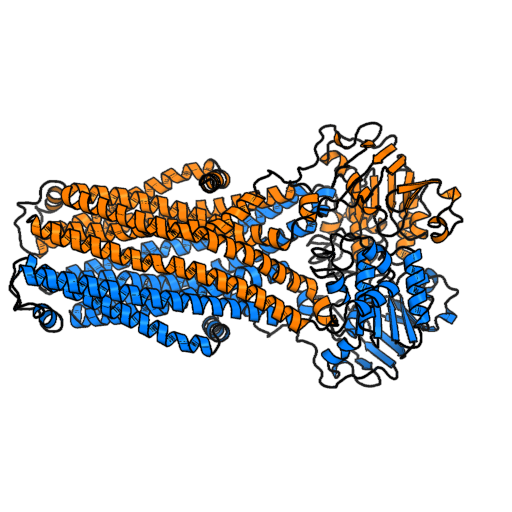 1
ATOM 1777 O O . ALA A 1 242 ? 13.148 -5.238 12.891 1 92.81 242 ALA A O 1
ATOM 1778 N N . ALA A 1 243 ? 12.719 -3.018 13.125 1 91.19 243 ALA A N 1
ATOM 1779 C CA . ALA A 1 243 ? 11.273 -3.248 13.219 1 91.19 243 ALA A CA 1
ATOM 1780 C C . ALA A 1 243 ? 10.727 -3.846 11.93 1 91.19 243 ALA A C 1
ATOM 1782 O O . ALA A 1 243 ? 9.875 -4.738 11.969 1 91.19 243 ALA A O 1
ATOM 1783 N N . PHE A 1 244 ? 11.219 -3.371 10.867 1 92.69 244 PHE A N 1
ATOM 1784 C CA . PHE A 1 244 ? 10.797 -3.885 9.562 1 92.69 244 PHE A CA 1
ATOM 1785 C C . PHE A 1 244 ? 11.234 -5.332 9.391 1 92.69 244 PHE A C 1
AT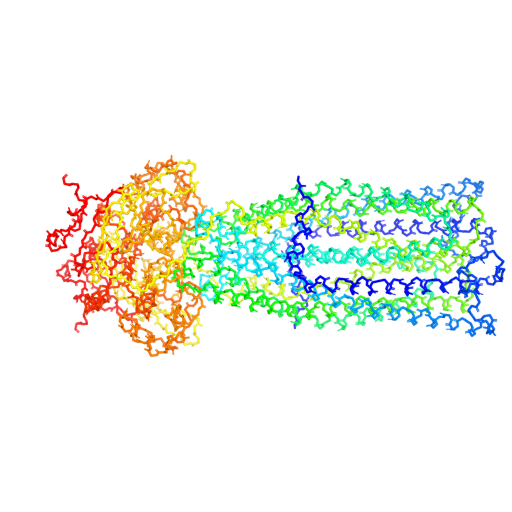OM 1787 O O . PHE A 1 244 ? 10.461 -6.168 8.922 1 92.69 244 PHE A O 1
ATOM 1794 N N . GLU A 1 245 ? 12.43 -5.641 9.703 1 92.25 245 GLU A N 1
ATOM 1795 C CA . GLU A 1 245 ? 12.969 -6.992 9.57 1 92.25 245 GLU A CA 1
ATOM 1796 C C . GLU A 1 245 ? 12.195 -7.98 10.438 1 92.25 245 GLU A C 1
ATOM 1798 O O . GLU A 1 245 ? 11.961 -9.125 10.031 1 92.25 245 GLU A O 1
ATOM 1803 N N . THR A 1 246 ? 11.867 -7.527 11.578 1 93.31 246 THR A N 1
ATOM 1804 C CA . THR A 1 246 ? 11.086 -8.383 12.469 1 93.31 246 THR A CA 1
ATOM 1805 C C . THR A 1 246 ? 9.719 -8.695 11.859 1 93.31 246 THR A C 1
ATOM 1807 O O . THR A 1 246 ? 9.273 -9.844 11.883 1 93.31 246 THR A O 1
ATOM 1810 N N . ALA A 1 247 ? 9.094 -7.676 11.328 1 91.94 247 ALA A N 1
ATOM 1811 C CA . ALA A 1 247 ? 7.801 -7.875 10.68 1 91.94 247 ALA A CA 1
ATOM 1812 C C . ALA A 1 247 ? 7.93 -8.773 9.461 1 91.94 247 ALA A C 1
ATOM 1814 O O . ALA A 1 247 ? 7.098 -9.656 9.234 1 91.94 247 ALA A O 1
ATOM 1815 N N . SER A 1 248 ? 8.922 -8.555 8.688 1 92.5 248 SER A N 1
ATOM 1816 C CA . SER A 1 248 ? 9.172 -9.359 7.5 1 92.5 248 SER A CA 1
ATOM 1817 C C . SER A 1 248 ? 9.469 -10.812 7.867 1 92.5 248 SER A C 1
ATOM 1819 O O . SER A 1 248 ? 9.016 -11.734 7.188 1 92.5 248 SER A O 1
ATOM 1821 N N . ASP A 1 249 ? 10.242 -11.008 8.891 1 92.88 249 ASP A N 1
ATOM 1822 C CA . ASP A 1 249 ? 10.547 -12.352 9.367 1 92.88 249 ASP A CA 1
ATOM 1823 C C . ASP A 1 249 ? 9.281 -13.062 9.852 1 92.88 249 ASP A C 1
ATOM 1825 O O . ASP A 1 249 ? 9.148 -14.273 9.695 1 92.88 249 ASP A O 1
ATOM 1829 N N . GLY A 1 250 ? 8.43 -12.312 10.461 1 92.31 250 GLY A N 1
ATOM 1830 C CA . GLY A 1 250 ? 7.156 -12.883 10.875 1 92.31 250 GLY A CA 1
ATOM 1831 C C . GLY A 1 250 ? 6.355 -13.445 9.711 1 92.31 250 GLY A C 1
ATOM 1832 O O . GLY A 1 250 ? 5.812 -14.547 9.797 1 92.31 250 GLY A O 1
ATOM 1833 N N . VAL A 1 251 ? 6.309 -12.727 8.695 1 90.25 251 VAL A N 1
ATOM 1834 C CA . VAL A 1 251 ? 5.602 -13.18 7.496 1 90.25 251 VAL A CA 1
ATOM 1835 C C . VAL A 1 251 ? 6.305 -14.398 6.906 1 90.25 251 VAL A C 1
ATOM 1837 O O . VAL A 1 251 ? 5.652 -15.367 6.516 1 90.25 251 VAL A O 1
ATOM 1840 N N . ARG A 1 252 ? 7.605 -14.336 6.844 1 90.81 252 ARG A N 1
ATOM 1841 C CA . ARG A 1 252 ? 8.391 -15.43 6.285 1 90.81 252 ARG A CA 1
ATOM 1842 C C . ARG A 1 252 ? 8.125 -16.734 7.043 1 90.81 252 ARG A C 1
ATOM 1844 O O . ARG A 1 252 ? 7.891 -17.781 6.434 1 90.81 252 ARG A O 1
ATOM 1851 N N . ARG A 1 253 ? 8.148 -16.688 8.336 1 92.44 253 ARG A N 1
ATOM 1852 C CA . ARG A 1 253 ? 7.945 -17.875 9.148 1 92.44 253 ARG A CA 1
ATOM 1853 C C . ARG A 1 253 ? 6.543 -18.438 8.961 1 92.44 253 ARG A C 1
ATOM 1855 O O . ARG A 1 253 ? 6.363 -19.656 8.844 1 92.44 253 ARG A O 1
ATOM 1862 N N . ALA A 1 254 ? 5.578 -17.547 8.938 1 91.38 254 ALA A N 1
ATOM 1863 C CA . ALA A 1 254 ? 4.207 -18 8.711 1 91.38 254 ALA A CA 1
ATOM 1864 C C . ALA A 1 254 ? 4.043 -18.609 7.32 1 91.38 254 ALA A C 1
ATOM 1866 O O . ALA A 1 254 ? 3.404 -19.641 7.16 1 91.38 254 ALA A O 1
ATOM 1867 N N . ALA A 1 255 ? 4.602 -17.953 6.344 1 89.5 255 ALA A N 1
ATOM 1868 C CA . ALA A 1 255 ? 4.527 -18.438 4.965 1 89.5 255 ALA A CA 1
ATOM 1869 C C . ALA A 1 255 ? 5.242 -19.766 4.812 1 89.5 255 ALA A C 1
ATOM 1871 O O . ALA A 1 255 ? 4.82 -20.625 4.027 1 89.5 255 ALA A O 1
ATOM 1872 N N . PHE A 1 256 ? 6.359 -19.922 5.523 1 90.19 256 PHE A N 1
ATOM 1873 C CA . PHE A 1 256 ? 7.113 -21.172 5.48 1 90.19 256 PHE A CA 1
ATOM 1874 C C . PHE A 1 256 ? 6.289 -22.312 6.043 1 90.19 256 PHE A C 1
ATOM 1876 O O . PHE A 1 256 ? 6.289 -23.422 5.484 1 90.19 256 PHE A O 1
ATOM 1883 N N . GLN A 1 257 ? 5.633 -22.094 7.09 1 90.25 257 GLN A N 1
ATOM 1884 C CA . GLN A 1 257 ? 4.777 -23.125 7.672 1 90.25 257 GLN A CA 1
ATOM 1885 C C . GLN A 1 257 ? 3.66 -23.516 6.707 1 90.25 257 GLN A C 1
ATOM 1887 O O . GLN A 1 257 ? 3.361 -24.703 6.547 1 90.25 257 GLN A O 1
ATOM 1892 N N . LEU A 1 258 ? 3.074 -22.516 6.121 1 86.81 258 LEU A N 1
ATOM 1893 C CA . LEU A 1 258 ? 2.033 -22.797 5.137 1 86.81 258 LEU A CA 1
ATOM 1894 C C . LEU A 1 258 ? 2.596 -23.547 3.941 1 86.81 258 LEU A C 1
ATOM 1896 O O . LEU A 1 258 ? 2.008 -24.547 3.498 1 86.81 258 LEU A O 1
ATOM 1900 N N . ALA A 1 259 ? 3.742 -23.125 3.439 1 87.12 259 ALA A N 1
ATOM 1901 C CA . ALA A 1 259 ? 4.371 -23.75 2.275 1 87.12 259 ALA A CA 1
ATOM 1902 C C . ALA A 1 259 ? 4.742 -25.203 2.561 1 87.12 259 ALA A C 1
ATOM 1904 O O . ALA A 1 259 ? 4.602 -26.062 1.69 1 87.12 259 ALA A O 1
ATOM 1905 N N . ASN A 1 260 ? 5.246 -25.5 3.77 1 88.06 260 ASN A N 1
ATOM 1906 C CA . ASN A 1 260 ? 5.617 -26.859 4.148 1 88.06 260 ASN A CA 1
ATOM 1907 C C . ASN A 1 260 ? 4.402 -27.781 4.18 1 88.06 260 ASN A C 1
ATOM 1909 O O . ASN A 1 260 ? 4.469 -28.922 3.727 1 88.06 260 ASN A O 1
ATOM 1913 N N . ARG A 1 261 ? 3.387 -27.281 4.68 1 84.94 261 ARG A N 1
ATOM 1914 C CA . ARG A 1 261 ? 2.172 -28.094 4.723 1 84.94 261 ARG A CA 1
ATOM 1915 C C . ARG A 1 261 ? 1.603 -28.312 3.326 1 84.94 261 ARG A C 1
ATOM 1917 O O . ARG A 1 261 ? 1.132 -29.406 3 1 84.94 261 ARG A O 1
ATOM 1924 N N . GLN A 1 262 ? 1.685 -27.312 2.527 1 84 262 GLN A N 1
ATOM 1925 C CA . GLN A 1 262 ? 1.229 -27.422 1.146 1 84 262 GLN A CA 1
ATOM 1926 C C . GLN A 1 262 ? 2.154 -28.328 0.332 1 84 262 GLN A C 1
ATOM 1928 O O . GLN A 1 262 ? 1.697 -29.062 -0.545 1 84 262 GLN A O 1
ATOM 1933 N N . GLY A 1 263 ? 3.449 -28.234 0.619 1 82.44 263 GLY A N 1
ATOM 1934 C CA . GLY A 1 263 ? 4.441 -29 -0.124 1 82.44 263 GLY A CA 1
ATOM 1935 C C . GLY A 1 263 ? 4.359 -30.484 0.122 1 82.44 263 GLY A C 1
ATOM 1936 O O . GLY A 1 263 ? 4.785 -31.281 -0.716 1 82.44 263 GLY A O 1
ATOM 1937 N N . ALA A 1 264 ? 3.758 -30.891 1.199 1 84.69 264 ALA A N 1
ATOM 1938 C CA . ALA A 1 264 ? 3.635 -32.312 1.547 1 84.69 264 ALA A CA 1
ATOM 1939 C C . ALA A 1 264 ? 2.518 -32.969 0.749 1 84.69 264 ALA A C 1
ATOM 1941 O O . ALA A 1 264 ? 2.502 -34.188 0.595 1 84.69 264 ALA A O 1
ATOM 1942 N N . LEU A 1 265 ? 1.685 -32.188 0.177 1 82.38 265 LEU A N 1
ATOM 1943 C CA . LEU A 1 265 ? 0.507 -32.75 -0.485 1 82.38 265 LEU A CA 1
ATOM 1944 C C . LEU A 1 265 ? 0.881 -33.375 -1.823 1 82.38 265 LEU A C 1
ATOM 1946 O O . LEU A 1 265 ? 0.407 -34.469 -2.156 1 82.38 265 LEU A O 1
ATOM 1950 N N . GLY A 1 266 ? 1.81 -32.719 -2.539 1 80.56 266 GLY A N 1
ATOM 1951 C CA . GLY A 1 266 ? 2.205 -33.219 -3.842 1 80.56 266 GLY A CA 1
ATOM 1952 C C . GLY A 1 266 ? 2.789 -34.625 -3.779 1 80.56 266 GLY A C 1
ATOM 1953 O O . GLY A 1 266 ? 2.229 -35.562 -4.348 1 80.56 266 GLY A O 1
ATOM 1954 N N . PRO A 1 267 ? 3.832 -34.844 -2.965 1 79.62 267 PRO A N 1
ATOM 1955 C CA . PRO A 1 267 ? 4.457 -36.156 -2.834 1 79.62 267 PRO A CA 1
ATOM 1956 C C . PRO A 1 267 ? 3.496 -37.219 -2.303 1 79.62 267 PRO A C 1
ATOM 1958 O O . PRO A 1 267 ? 3.516 -38.375 -2.766 1 79.62 267 PRO A O 1
ATOM 1961 N N . LEU A 1 268 ? 2.686 -36.844 -1.392 1 80.06 268 LEU A N 1
ATOM 1962 C CA . LEU A 1 268 ? 1.733 -37.781 -0.837 1 80.06 268 LEU A CA 1
ATOM 1963 C C . LEU A 1 268 ? 0.74 -38.25 -1.9 1 80.06 268 LEU A C 1
ATOM 1965 O O . LEU A 1 268 ? 0.422 -39.438 -1.988 1 80.06 268 LEU A O 1
ATOM 1969 N N . THR A 1 269 ? 0.307 -37.312 -2.666 1 80.94 269 THR A N 1
ATOM 1970 C CA . THR A 1 269 ? -0.656 -37.656 -3.707 1 80.94 269 THR A CA 1
ATOM 1971 C C . THR A 1 269 ? -0.006 -38.5 -4.785 1 80.94 269 THR A C 1
ATOM 1973 O O . THR A 1 269 ? -0.645 -39.406 -5.34 1 80.94 269 THR A O 1
ATOM 1976 N N . GLU A 1 270 ? 1.174 -38.25 -5.066 1 80.69 270 GLU A N 1
ATOM 1977 C CA . GLU A 1 270 ? 1.869 -39.031 -6.074 1 80.69 270 GLU A CA 1
ATOM 1978 C C . GLU A 1 270 ? 2.029 -40.5 -5.621 1 80.69 270 GLU A C 1
ATOM 1980 O O . GLU A 1 270 ? 1.907 -41.406 -6.426 1 80.69 270 GLU A O 1
ATOM 1985 N N . VAL A 1 271 ? 2.367 -40.75 -4.336 1 81.38 271 VAL A N 1
ATOM 1986 C CA . VAL A 1 271 ? 2.502 -42.094 -3.795 1 81.38 271 VAL A CA 1
ATOM 1987 C C . VAL A 1 271 ? 1.166 -42.844 -3.9 1 81.38 271 VAL A C 1
ATOM 1989 O O . VAL A 1 271 ? 1.12 -44 -4.309 1 81.38 271 VAL A O 1
ATOM 1992 N N . LEU A 1 272 ? 0.164 -42.094 -3.6 1 82.75 272 LEU A N 1
ATOM 1993 C CA . LEU A 1 272 ? -1.16 -42.688 -3.646 1 82.75 272 LEU A CA 1
ATOM 1994 C C . LEU A 1 272 ? -1.549 -43.031 -5.078 1 82.75 272 LEU A C 1
ATOM 1996 O O . LEU A 1 272 ? -2.146 -44.094 -5.332 1 82.75 272 LEU A O 1
ATOM 2000 N N . HIS A 1 273 ? -1.165 -42.188 -5.988 1 80.44 273 HIS A N 1
ATOM 2001 C CA . HIS A 1 273 ? -1.439 -42.469 -7.398 1 80.44 273 HIS A CA 1
ATOM 2002 C C . HIS A 1 273 ? -0.613 -43.625 -7.902 1 80.44 273 HIS A C 1
ATOM 2004 O O . HIS A 1 273 ? -1.092 -44.438 -8.711 1 80.44 273 HIS A O 1
ATOM 2010 N N . ALA A 1 274 ? 0.613 -43.719 -7.449 1 79.38 274 ALA A N 1
ATOM 2011 C CA . ALA A 1 274 ? 1.451 -44.844 -7.836 1 79.38 274 ALA A CA 1
ATOM 2012 C C . ALA A 1 274 ? 0.874 -46.156 -7.316 1 79.38 274 ALA A C 1
ATOM 2014 O O . ALA A 1 274 ? 0.885 -47.156 -8.023 1 79.38 274 ALA A O 1
ATOM 2015 N N . MET A 1 275 ? 0.373 -46.062 -6.125 1 81.62 275 MET A N 1
ATOM 2016 C CA . MET A 1 275 ? -0.269 -47.25 -5.547 1 81.62 275 MET A CA 1
ATOM 2017 C C . MET A 1 275 ? -1.501 -47.656 -6.352 1 81.62 275 MET A C 1
ATOM 2019 O O . MET A 1 275 ? -1.736 -48.844 -6.586 1 81.62 275 MET A O 1
ATOM 2023 N N . LEU A 1 276 ? -2.209 -46.656 -6.719 1 81.88 276 LEU A N 1
ATOM 2024 C CA . LEU A 1 276 ? -3.396 -46.906 -7.527 1 81.88 276 LEU A CA 1
ATOM 2025 C C . LEU A 1 276 ? -3.018 -47.5 -8.883 1 81.88 276 LEU A C 1
ATOM 2027 O O . LEU A 1 276 ? -3.666 -48.438 -9.359 1 81.88 276 LEU A O 1
ATOM 2031 N N . PHE A 1 277 ? -2.008 -46.969 -9.508 1 78.5 277 PHE A N 1
ATOM 2032 C CA . PHE A 1 277 ? -1.521 -47.438 -10.797 1 78.5 277 PHE A CA 1
ATOM 2033 C C . PHE A 1 277 ? -1.096 -48.906 -10.695 1 78.5 277 PHE A C 1
ATOM 2035 O O . PHE A 1 277 ? -1.447 -49.719 -11.547 1 78.5 277 PHE A O 1
ATOM 2042 N N . LEU A 1 278 ? -0.344 -49.281 -9.664 1 79.12 278 LEU A N 1
ATOM 2043 C CA . LEU A 1 278 ? 0.113 -50.656 -9.453 1 79.12 278 LEU A CA 1
ATOM 2044 C C . LEU A 1 278 ? -1.065 -51.594 -9.195 1 79.12 278 LEU A C 1
ATOM 2046 O O . LEU A 1 278 ? -1.077 -52.719 -9.664 1 79.12 278 LEU A O 1
ATOM 2050 N N . ALA A 1 279 ? -1.991 -51.094 -8.453 1 81.06 279 ALA A N 1
ATOM 2051 C CA . ALA A 1 279 ? -3.182 -51.875 -8.172 1 81.06 279 ALA A CA 1
ATOM 2052 C C . ALA A 1 279 ? -3.938 -52.219 -9.453 1 81.06 279 ALA A C 1
ATOM 2054 O O . ALA A 1 279 ? -4.449 -53.312 -9.609 1 81.06 279 ALA A O 1
ATOM 2055 N N . VAL A 1 280 ? -3.971 -51.312 -10.367 1 79.69 280 VAL A N 1
ATOM 2056 C CA . VAL A 1 280 ? -4.672 -51.5 -11.633 1 79.69 280 VAL A CA 1
ATOM 2057 C C . VAL A 1 280 ? -3.918 -52.5 -12.484 1 79.69 280 VAL A C 1
ATOM 2059 O O . VAL A 1 280 ? -4.527 -53.375 -13.109 1 79.69 280 VAL A O 1
ATOM 2062 N N . VAL A 1 281 ? -2.6 -52.406 -12.539 1 76.31 281 VAL A N 1
ATOM 2063 C CA . VAL A 1 281 ? -1.78 -53.312 -13.328 1 76.31 281 VAL A CA 1
ATOM 2064 C C . VAL A 1 281 ? -1.924 -54.75 -12.797 1 76.31 281 VAL A C 1
ATOM 2066 O O . VAL A 1 281 ? -2.111 -55.688 -13.57 1 76.31 281 VAL A O 1
ATOM 2069 N N . ILE A 1 282 ? -1.827 -54.875 -11.484 1 75.62 282 ILE A N 1
ATOM 2070 C CA . ILE A 1 282 ? -1.941 -56.188 -10.859 1 75.62 282 ILE A CA 1
ATOM 2071 C C . ILE A 1 282 ? -3.355 -56.75 -11.055 1 75.62 282 ILE A C 1
ATOM 2073 O O . ILE A 1 282 ? -3.537 -57.938 -11.336 1 75.62 282 ILE A O 1
ATOM 2077 N N . GLY A 1 283 ? -4.316 -55.875 -10.852 1 76.75 283 GLY A N 1
ATOM 2078 C CA . GLY A 1 283 ? -5.695 -56.312 -11.062 1 76.75 283 GLY A CA 1
ATOM 2079 C C . GLY A 1 283 ? -5.969 -56.75 -12.492 1 76.75 283 GLY A C 1
ATOM 2080 O O . GLY A 1 283 ? -6.672 -57.719 -12.711 1 76.75 283 GLY A O 1
ATOM 2081 N N . ALA A 1 284 ? -5.449 -56.031 -13.461 1 77 284 ALA A N 1
ATOM 2082 C CA . ALA A 1 284 ? -5.617 -56.406 -14.867 1 77 284 ALA A CA 1
ATOM 2083 C C . ALA A 1 284 ? -4.961 -57.75 -15.172 1 77 284 ALA A C 1
ATOM 2085 O O . ALA A 1 284 ? -5.488 -58.531 -15.953 1 77 284 ALA A O 1
ATOM 2086 N N . TRP A 1 285 ? -3.795 -57.969 -14.602 1 73.31 285 TRP A N 1
ATOM 2087 C CA . TRP A 1 285 ? -3.09 -59.25 -14.781 1 73.31 285 TRP A CA 1
ATOM 2088 C C . TRP A 1 285 ? -3.896 -60.406 -14.203 1 73.31 285 TRP A C 1
ATOM 2090 O O . TRP A 1 285 ? -3.994 -61.469 -14.82 1 73.31 285 TRP A O 1
ATOM 2100 N N . LEU A 1 286 ? -4.453 -60.156 -13.094 1 74.94 286 LEU A N 1
ATOM 2101 C CA . LEU A 1 286 ? -5.238 -61.188 -12.445 1 74.94 286 LEU A CA 1
ATOM 2102 C C . LEU A 1 286 ? -6.523 -61.469 -13.227 1 74.94 286 LEU A C 1
ATOM 2104 O O . LEU A 1 286 ? -7.023 -62.594 -13.234 1 74.94 286 LEU A O 1
ATOM 2108 N N . ALA A 1 287 ? -7.027 -60.438 -13.867 1 75.81 287 ALA A N 1
ATOM 2109 C CA . ALA A 1 287 ? -8.281 -60.562 -14.602 1 75.81 287 ALA A CA 1
ATOM 2110 C C . ALA A 1 287 ? -8.039 -61.156 -16 1 75.81 287 ALA A C 1
ATOM 2112 O O . ALA A 1 287 ? -8.984 -61.5 -16.719 1 75.81 287 ALA A O 1
ATOM 2113 N N . GLY A 1 288 ? -6.809 -61.344 -16.453 1 72.81 288 GLY A N 1
ATOM 2114 C CA . GLY A 1 288 ? -6.477 -61.938 -17.734 1 72.81 288 GLY A CA 1
ATOM 2115 C C . GLY A 1 288 ? -6.793 -61.031 -18.922 1 72.81 288 GLY A C 1
ATOM 2116 O O . GLY A 1 288 ? -7.223 -61.5 -19.969 1 72.81 288 GLY A O 1
ATOM 2117 N N . LEU A 1 289 ? -6.68 -59.781 -18.688 1 72.94 289 LEU A N 1
ATOM 2118 C CA . LEU A 1 289 ? -6.996 -58.844 -19.75 1 72.94 289 LEU A CA 1
ATOM 2119 C C . LEU A 1 289 ? -5.867 -58.781 -20.781 1 72.94 289 LEU A C 1
ATOM 2121 O O . LEU A 1 289 ? -4.715 -59.062 -20.453 1 72.94 289 LEU A O 1
ATOM 2125 N N . SER A 1 290 ? -6.246 -58.375 -22.047 1 69.38 290 SER A N 1
ATOM 2126 C CA . SER A 1 290 ? -5.266 -58.312 -23.125 1 69.38 290 SER A CA 1
ATOM 2127 C C . SER A 1 290 ? -4.328 -57.125 -22.922 1 69.38 290 SER A C 1
ATOM 2129 O O . SER A 1 290 ? -4.699 -56.125 -22.297 1 69.38 290 SER A O 1
ATOM 2131 N N . PHE A 1 291 ? -3.145 -57.219 -23.359 1 64.62 291 PHE A N 1
ATOM 2132 C CA . PHE A 1 291 ? -2.109 -56.188 -23.172 1 64.62 291 PHE A CA 1
ATOM 2133 C C . PHE A 1 291 ? -2.52 -54.875 -23.828 1 64.62 291 PHE A C 1
ATOM 2135 O O . PHE A 1 291 ? -2.369 -53.812 -23.219 1 64.62 291 PHE A O 1
ATOM 2142 N N . PRO A 1 292 ? -3.078 -54.938 -25.094 1 62.62 292 PRO A N 1
ATOM 2143 C CA . PRO A 1 292 ? -3.459 -53.656 -25.719 1 62.62 292 PRO A CA 1
ATOM 2144 C C . PRO A 1 292 ? -4.5 -52.906 -24.891 1 62.62 292 PRO A C 1
ATOM 2146 O O . PRO A 1 292 ? -4.449 -51.656 -24.828 1 62.62 292 PRO A O 1
ATOM 2149 N N . LEU A 1 293 ? -5.301 -53.656 -24.281 1 69.88 293 LEU A N 1
ATOM 2150 C CA . LEU A 1 293 ? -6.344 -53.031 -23.484 1 69.88 293 LEU A CA 1
ATOM 2151 C C . LEU A 1 293 ? -5.758 -52.406 -22.219 1 69.88 293 LEU A C 1
ATOM 2153 O O . LEU A 1 293 ? -6.137 -51.281 -21.828 1 69.88 293 LEU A O 1
ATOM 2157 N N . VAL A 1 294 ? -4.875 -53.094 -21.594 1 71.88 294 VAL A N 1
ATOM 2158 C CA . VAL A 1 294 ? -4.25 -52.594 -20.359 1 71.88 294 VAL A CA 1
ATOM 2159 C C . VAL A 1 294 ? -3.406 -51.375 -20.672 1 71.88 294 VAL A C 1
ATOM 2161 O O . VAL A 1 294 ? -3.41 -50.406 -19.906 1 71.88 294 VAL A O 1
ATOM 2164 N N . ALA A 1 295 ? -2.738 -51.375 -21.797 1 68.19 295 ALA A N 1
ATOM 2165 C CA . ALA A 1 295 ? -1.919 -50.25 -22.203 1 68.19 295 ALA A CA 1
ATOM 2166 C C . ALA A 1 295 ? -2.777 -49 -22.438 1 68.19 295 ALA A C 1
ATOM 2168 O O . ALA A 1 295 ? -2.439 -47.906 -21.969 1 68.19 295 ALA A O 1
ATOM 2169 N N . ALA A 1 296 ? -3.883 -49.219 -23.141 1 68.38 296 ALA A N 1
ATOM 2170 C CA . ALA A 1 296 ? -4.797 -48.094 -23.391 1 68.38 296 ALA A CA 1
ATOM 2171 C C . ALA A 1 296 ? -5.371 -47.562 -22.078 1 68.38 296 ALA A C 1
ATOM 2173 O O . ALA A 1 296 ? -5.492 -46.344 -21.906 1 68.38 296 ALA A O 1
ATOM 2174 N N . PHE A 1 297 ? -5.73 -48.469 -21.203 1 75 297 PHE A N 1
ATOM 2175 C CA . PHE A 1 297 ? -6.285 -48.094 -19.922 1 75 297 PHE A CA 1
ATOM 2176 C C . PHE A 1 297 ? -5.273 -47.281 -19.109 1 75 297 PHE A C 1
ATOM 2178 O O . PHE A 1 297 ? -5.617 -46.25 -18.531 1 75 297 PHE A O 1
ATOM 2185 N N . LEU A 1 298 ? -4.031 -47.656 -19.109 1 73.25 298 LEU A N 1
ATOM 2186 C CA . LEU A 1 298 ? -2.986 -46.969 -18.344 1 73.25 298 LEU A CA 1
ATOM 2187 C C . LEU A 1 298 ? -2.686 -45.594 -18.938 1 73.25 298 LEU A C 1
ATOM 2189 O O . LEU A 1 298 ? -2.453 -44.625 -18.188 1 73.25 298 LEU A O 1
ATOM 2193 N N . ILE A 1 299 ? -2.688 -45.5 -20.219 1 70 299 ILE A N 1
ATOM 2194 C CA . ILE A 1 299 ? -2.438 -44.219 -20.859 1 70 299 ILE A CA 1
ATOM 2195 C C . ILE A 1 299 ? -3.549 -43.219 -20.5 1 70 299 ILE A C 1
ATOM 2197 O O . ILE A 1 299 ? -3.277 -42.062 -20.172 1 70 299 ILE A O 1
ATOM 2201 N N . LEU A 1 300 ? -4.777 -43.75 -20.578 1 74.31 300 LEU A N 1
ATOM 2202 C CA . LEU A 1 300 ? -5.91 -42.906 -20.234 1 74.31 300 LEU A CA 1
ATOM 2203 C C . LEU A 1 300 ? -5.859 -42.5 -18.766 1 74.31 300 LEU A C 1
ATOM 2205 O O . LEU A 1 300 ? -6.215 -41.375 -18.422 1 74.31 300 LEU A O 1
ATOM 2209 N N . LEU A 1 301 ? -5.484 -43.469 -17.953 1 78.88 301 LEU A N 1
ATOM 2210 C CA . LEU A 1 301 ? -5.348 -43.156 -16.531 1 78.88 301 LEU A CA 1
ATOM 2211 C C . LEU A 1 301 ? -4.27 -42.094 -16.297 1 78.88 301 LEU A C 1
ATOM 2213 O O . LEU A 1 301 ? -4.434 -41.219 -15.453 1 78.88 301 LEU A O 1
ATOM 2217 N N . TYR A 1 302 ? -3.188 -42.156 -17 1 72.69 302 TYR A N 1
ATOM 2218 C CA . TYR A 1 302 ? -2.1 -41.188 -16.891 1 72.69 302 TYR A CA 1
ATOM 2219 C C . TYR A 1 302 ? -2.562 -39.812 -17.312 1 72.69 302 TYR A C 1
ATOM 2221 O O . TYR A 1 302 ? -2.129 -38.781 -16.75 1 72.69 302 TYR A O 1
ATOM 2229 N N . ARG A 1 303 ? -3.434 -39.781 -18.266 1 74.44 303 ARG A N 1
ATOM 2230 C CA . ARG A 1 303 ? -3.957 -38.5 -18.75 1 74.44 303 ARG A CA 1
ATOM 2231 C C . ARG A 1 303 ? -4.98 -37.906 -17.781 1 74.44 303 ARG A C 1
ATOM 2233 O O . ARG A 1 303 ? -5.195 -36.719 -17.734 1 74.44 303 ARG A O 1
ATOM 2240 N N . LEU A 1 304 ? -5.602 -38.812 -17.078 1 82.5 304 LEU A N 1
ATOM 2241 C CA . LEU A 1 304 ? -6.59 -38.406 -16.078 1 82.5 304 LEU A CA 1
ATOM 2242 C C . LEU A 1 304 ? -5.914 -37.781 -14.859 1 82.5 304 LEU A C 1
ATOM 2244 O O . LEU A 1 304 ? -6.461 -36.875 -14.227 1 82.5 304 LEU A O 1
ATOM 2248 N N . GLN A 1 305 ? -4.75 -38.25 -14.617 1 80.25 305 GLN A N 1
ATOM 2249 C CA . GLN A 1 305 ? -4.047 -37.938 -13.383 1 80.25 305 GLN A CA 1
ATOM 2250 C C . GLN A 1 305 ? -3.822 -36.438 -13.25 1 80.25 305 GLN A C 1
ATOM 2252 O O . GLN A 1 305 ? -4.055 -35.844 -12.188 1 80.25 305 GLN A O 1
ATOM 2257 N N . PRO A 1 306 ? -3.395 -35.75 -14.305 1 78.75 306 PRO A N 1
ATOM 2258 C CA . PRO A 1 306 ? -3.168 -34.312 -14.156 1 78.75 306 PRO A CA 1
ATOM 2259 C C . PRO A 1 306 ? -4.445 -33.531 -13.828 1 78.75 306 PRO A C 1
ATOM 2261 O O . PRO A 1 306 ? -4.406 -32.531 -13.086 1 78.75 306 PRO A O 1
ATOM 2264 N N . HIS A 1 307 ? -5.5 -33.938 -14.383 1 84.5 307 HIS A N 1
ATOM 2265 C CA . HIS A 1 307 ? -6.773 -33.281 -14.109 1 84.5 307 HIS A CA 1
ATOM 2266 C C . HIS A 1 307 ? -7.199 -33.469 -12.656 1 84.5 307 HIS A C 1
ATOM 2268 O O . HIS A 1 307 ? -7.668 -32.531 -12.008 1 84.5 307 HIS A O 1
ATOM 2274 N N . VAL A 1 308 ? -7 -34.688 -12.164 1 85.38 308 VAL A N 1
ATOM 2275 C CA . VAL A 1 308 ? -7.344 -35 -10.781 1 85.38 308 VAL A CA 1
ATOM 2276 C C . VAL A 1 308 ? -6.402 -34.219 -9.844 1 85.38 308 VAL A C 1
ATOM 2278 O O . VAL A 1 308 ? -6.836 -33.688 -8.82 1 85.38 308 VAL A O 1
ATOM 2281 N N . ARG A 1 309 ? -5.195 -34.25 -10.227 1 83 309 ARG A N 1
ATOM 2282 C CA . ARG A 1 309 ? -4.211 -33.531 -9.438 1 83 309 ARG A CA 1
ATOM 2283 C C . ARG A 1 309 ? -4.543 -32.031 -9.398 1 83 309 ARG A C 1
ATOM 2285 O O . ARG A 1 309 ? -4.383 -31.375 -8.367 1 83 309 ARG A O 1
ATOM 2292 N N . ALA A 1 310 ? -4.875 -31.5 -10.516 1 85.12 310 ALA A N 1
ATOM 2293 C CA . ALA A 1 310 ? -5.25 -30.094 -10.586 1 85.12 310 ALA A CA 1
ATOM 2294 C C . ALA A 1 310 ? -6.406 -29.781 -9.633 1 85.12 310 ALA A C 1
ATOM 2296 O O . ALA A 1 310 ? -6.414 -28.75 -8.969 1 85.12 310 ALA A O 1
ATOM 2297 N N . LEU A 1 311 ? -7.363 -30.688 -9.594 1 86.31 311 LEU A N 1
ATOM 2298 C CA . LEU A 1 311 ? -8.508 -30.516 -8.703 1 86.31 311 LEU A CA 1
ATOM 2299 C C . LEU A 1 311 ? -8.062 -30.531 -7.242 1 86.31 311 LEU A C 1
ATOM 2301 O O . LEU A 1 311 ? -8.516 -29.703 -6.441 1 86.31 311 LEU A O 1
ATOM 2305 N N . GLN A 1 312 ? -7.227 -31.422 -6.977 1 82.5 312 GLN A N 1
ATOM 2306 C CA . GLN A 1 312 ? -6.723 -31.531 -5.613 1 82.5 312 GLN A CA 1
ATOM 2307 C C . GLN A 1 312 ? -5.906 -30.312 -5.223 1 82.5 312 GLN A C 1
ATOM 2309 O O . GLN A 1 312 ? -6.07 -29.766 -4.125 1 82.5 312 GLN A O 1
ATOM 2314 N N . MET A 1 313 ? -5.086 -29.828 -6.117 1 81.75 313 MET A N 1
ATOM 2315 C CA . MET A 1 313 ? -4.234 -28.672 -5.848 1 81.75 313 MET A CA 1
ATOM 2316 C C . MET A 1 313 ? -5.066 -27.406 -5.727 1 81.75 313 MET A C 1
ATOM 2318 O O . MET A 1 313 ? -4.73 -26.516 -4.945 1 81.75 313 MET A O 1
ATOM 2322 N N . THR A 1 314 ? -6.09 -27.344 -6.523 1 85.62 314 THR A N 1
ATOM 2323 C CA . THR A 1 314 ? -6.984 -26.203 -6.414 1 85.62 314 THR A CA 1
ATOM 2324 C C . THR A 1 314 ? -7.613 -26.141 -5.023 1 85.62 314 THR A C 1
ATOM 2326 O O . THR A 1 314 ? -7.73 -25.047 -4.441 1 85.62 314 THR A O 1
ATOM 2329 N N . TRP A 1 315 ? -7.949 -27.297 -4.582 1 82.38 315 TRP A N 1
ATOM 2330 C CA . TRP A 1 315 ? -8.547 -27.344 -3.248 1 82.38 315 TRP A CA 1
ATOM 2331 C C . TRP A 1 315 ? -7.57 -26.812 -2.199 1 82.38 315 TRP A C 1
ATOM 2333 O O . TRP A 1 315 ? -7.945 -26.016 -1.347 1 82.38 315 TRP A O 1
ATOM 2343 N N . SER A 1 316 ? -6.402 -27.234 -2.287 1 83 316 SER A N 1
ATOM 2344 C CA . SER A 1 316 ? -5.379 -26.797 -1.349 1 83 316 SER A CA 1
ATOM 2345 C C . SER A 1 316 ? -5.09 -25.297 -1.519 1 83 316 SER A C 1
ATOM 2347 O O . SER A 1 316 ? -4.883 -24.594 -0.535 1 83 316 SER A O 1
ATOM 2349 N N . GLN A 1 317 ? -5.066 -24.906 -2.719 1 85.12 317 GLN A N 1
ATOM 2350 C CA . GLN A 1 317 ? -4.812 -23.5 -3.004 1 85.12 317 GLN A CA 1
ATOM 2351 C C . GLN A 1 317 ? -5.918 -22.609 -2.438 1 85.12 317 GLN A C 1
ATOM 2353 O O . GLN A 1 317 ? -5.641 -21.547 -1.875 1 85.12 317 GLN A O 1
ATOM 2358 N N . LEU A 1 318 ? -7.113 -23.031 -2.553 1 85.62 318 LEU A N 1
ATOM 2359 C CA . LEU A 1 318 ? -8.25 -22.266 -2.045 1 85.62 318 LEU A CA 1
ATOM 2360 C C . LEU A 1 318 ? -8.195 -22.156 -0.526 1 85.62 318 LEU A C 1
ATOM 2362 O O . LEU A 1 318 ? -8.492 -21.109 0.036 1 85.62 318 LEU A O 1
ATOM 2366 N N . GLN A 1 319 ? -7.766 -23.234 0.031 1 83.5 319 GLN A N 1
ATOM 2367 C CA . GLN A 1 319 ? -7.617 -23.188 1.482 1 83.5 319 GLN A CA 1
ATOM 2368 C C . GLN A 1 319 ? -6.48 -22.266 1.889 1 83.5 319 GLN A C 1
ATOM 2370 O O . GLN A 1 319 ? -6.57 -21.562 2.902 1 83.5 319 GLN A O 1
ATOM 2375 N N . GLY A 1 320 ? -5.496 -22.234 1.065 1 84.19 320 GLY A N 1
ATOM 2376 C CA . GLY A 1 320 ? -4.371 -21.344 1.315 1 84.19 320 GLY A CA 1
ATOM 2377 C C . GLY A 1 320 ? -4.707 -19.891 1.093 1 84.19 320 GLY A C 1
ATOM 2378 O O . GLY A 1 320 ? -4 -19 1.581 1 84.19 320 GLY A O 1
ATOM 2379 N N . LEU A 1 321 ? -5.766 -19.656 0.411 1 86.81 321 LEU A N 1
ATOM 2380 C CA . LEU A 1 321 ? -6.176 -18.297 0.112 1 86.81 321 LEU A CA 1
ATOM 2381 C C . LEU A 1 321 ? -7.332 -17.859 1.009 1 86.81 321 LEU A C 1
ATOM 2383 O O . LEU A 1 321 ? -7.863 -16.766 0.861 1 86.81 321 LEU A O 1
ATOM 2387 N N . SER A 1 322 ? -7.695 -18.703 1.923 1 88 322 SER A N 1
ATOM 2388 C CA . SER A 1 322 ? -8.859 -18.453 2.762 1 88 322 SER A CA 1
ATOM 2389 C C . SER A 1 322 ? -8.68 -17.203 3.611 1 88 322 SER A C 1
ATOM 2391 O O . SER A 1 322 ? -9.633 -16.453 3.83 1 88 322 SER A O 1
ATOM 2393 N N . GLY A 1 323 ? -7.504 -16.984 4.086 1 85.31 323 GLY A N 1
ATOM 2394 C CA . GLY A 1 323 ? -7.242 -15.766 4.844 1 85.31 323 GLY A CA 1
ATOM 2395 C C . GLY A 1 323 ? -7.504 -14.5 4.047 1 85.31 323 GLY A C 1
ATOM 2396 O O . GLY A 1 323 ? -8.133 -13.562 4.547 1 85.31 323 GLY A O 1
ATOM 2397 N N . SER A 1 324 ? -7 -14.484 2.848 1 88.44 324 SER A N 1
ATOM 2398 C CA . SER A 1 324 ? -7.207 -13.344 1.965 1 88.44 324 SER A CA 1
ATOM 2399 C C . SER A 1 324 ? -8.688 -13.156 1.638 1 88.44 324 SER A C 1
ATOM 2401 O O . SER A 1 324 ? -9.188 -12.031 1.609 1 88.44 324 SER A O 1
ATOM 2403 N N . LEU A 1 325 ? -9.336 -14.273 1.447 1 89.56 325 LEU A N 1
ATOM 2404 C CA . LEU A 1 325 ? -10.766 -14.227 1.132 1 89.56 325 LEU A CA 1
ATOM 2405 C C . LEU A 1 325 ? -11.57 -13.711 2.32 1 89.56 325 LEU A C 1
ATOM 2407 O O . LEU A 1 325 ? -12.539 -12.977 2.145 1 89.56 325 LEU A O 1
ATOM 2411 N N . ASP A 1 326 ? -11.133 -14.055 3.455 1 89.88 326 ASP A N 1
ATOM 2412 C CA . ASP A 1 326 ? -11.789 -13.586 4.672 1 89.88 326 ASP A CA 1
ATOM 2413 C C . ASP A 1 326 ? -11.648 -12.07 4.824 1 89.88 326 ASP A C 1
ATOM 2415 O O . ASP A 1 326 ? -12.602 -11.391 5.207 1 89.88 326 ASP A O 1
ATOM 2419 N N . GLU A 1 327 ? -10.508 -11.594 4.555 1 89.69 327 GLU A N 1
ATOM 2420 C CA . GLU A 1 327 ? -10.266 -10.156 4.66 1 89.69 327 GLU A CA 1
ATOM 2421 C C . GLU A 1 327 ? -11.102 -9.383 3.645 1 89.69 327 GLU A C 1
ATOM 2423 O O . GLU A 1 327 ? -11.688 -8.344 3.975 1 89.69 327 GLU A O 1
ATOM 2428 N N . VAL A 1 328 ? -11.141 -9.867 2.469 1 91.62 328 VAL A N 1
ATOM 2429 C CA . VAL A 1 328 ? -11.906 -9.219 1.411 1 91.62 328 VAL A CA 1
ATOM 2430 C C . VAL A 1 328 ? -13.398 -9.273 1.745 1 91.62 328 VAL A C 1
ATOM 2432 O O . VAL A 1 328 ? -14.109 -8.273 1.61 1 91.62 328 VAL A O 1
ATOM 2435 N N . SER A 1 329 ? -13.844 -10.422 2.199 1 90.62 329 SER A N 1
ATOM 2436 C CA . SER A 1 329 ? -15.25 -10.586 2.57 1 90.62 329 SER A CA 1
ATOM 2437 C C . SER A 1 329 ? -15.617 -9.695 3.752 1 90.62 329 SER A C 1
ATOM 2439 O O . SER A 1 329 ? -16.719 -9.156 3.812 1 90.62 329 SER A O 1
ATOM 2441 N N . TRP A 1 330 ? -14.711 -9.578 4.648 1 90.06 330 TRP A N 1
ATOM 2442 C CA . TRP A 1 330 ? -14.93 -8.711 5.805 1 90.06 330 TRP A CA 1
ATOM 2443 C C . TRP A 1 330 ? -15.156 -7.266 5.367 1 90.06 330 TRP A C 1
ATOM 2445 O O . TRP A 1 330 ? -16.062 -6.598 5.863 1 90.06 330 TRP A O 1
ATOM 2455 N N . LEU A 1 331 ? -14.359 -6.785 4.473 1 91.19 331 LEU A N 1
ATOM 2456 C CA . LEU A 1 331 ? -14.484 -5.398 4.031 1 91.19 331 LEU A CA 1
ATOM 2457 C C . LEU A 1 331 ? -15.75 -5.211 3.197 1 91.19 331 LEU A C 1
ATOM 2459 O O . LEU A 1 331 ? -16.406 -4.168 3.277 1 91.19 331 LEU A O 1
ATOM 2463 N N . LEU A 1 332 ? -16.141 -6.191 2.428 1 90.81 332 LEU A N 1
ATOM 2464 C CA . LEU A 1 332 ? -17.312 -6.098 1.55 1 90.81 332 LEU A CA 1
ATOM 2465 C C . LEU A 1 332 ? -18.609 -6.246 2.342 1 90.81 332 LEU A C 1
ATOM 2467 O O . LEU A 1 332 ? -19.641 -5.711 1.949 1 90.81 332 LEU A O 1
ATOM 2471 N N . ASP A 1 333 ? -18.5 -6.922 3.414 1 88.56 333 ASP A N 1
ATOM 2472 C CA . ASP A 1 333 ? -19.672 -7.148 4.25 1 88.56 333 ASP A CA 1
ATOM 2473 C C . ASP A 1 333 ? -20.031 -5.898 5.047 1 88.56 333 ASP A C 1
ATOM 2475 O O . ASP A 1 333 ? -19.25 -5.438 5.879 1 88.56 333 ASP A O 1
ATOM 2479 N N . PRO A 1 334 ? -21.172 -5.348 4.82 1 85.38 334 PRO A N 1
ATOM 2480 C CA . PRO A 1 334 ? -21.578 -4.133 5.535 1 85.38 334 PRO A CA 1
ATOM 2481 C C . PRO A 1 334 ? -21.969 -4.406 6.98 1 85.38 334 PRO A C 1
ATOM 2483 O O . PRO A 1 334 ? -22.047 -3.477 7.793 1 85.38 334 PRO A O 1
ATOM 2486 N N . THR A 1 335 ? -22.078 -5.637 7.312 1 86.5 335 THR A N 1
ATOM 2487 C CA . THR A 1 335 ? -22.578 -5.973 8.641 1 86.5 335 THR A CA 1
ATOM 2488 C C . THR A 1 335 ? -21.578 -5.574 9.719 1 86.5 335 THR A C 1
ATOM 2490 O O . THR A 1 335 ? -20.391 -5.863 9.594 1 86.5 335 THR A O 1
ATOM 2493 N N . GLY A 1 336 ? -22.016 -4.801 10.695 1 83.62 336 GLY A N 1
ATOM 2494 C CA . GLY A 1 336 ? -21.188 -4.43 11.828 1 83.62 336 GLY A CA 1
ATOM 2495 C C . GLY A 1 336 ? -20.375 -3.176 11.586 1 83.62 336 GLY A C 1
ATOM 2496 O O . GLY A 1 336 ? -19.531 -2.805 12.414 1 83.62 336 GLY A O 1
ATOM 2497 N N . LYS A 1 337 ? -20.531 -2.625 10.492 1 89 337 LYS A N 1
ATOM 2498 C CA . LYS A 1 337 ? -19.797 -1.405 10.18 1 89 337 LYS A CA 1
ATOM 2499 C C . LYS A 1 337 ? -20.719 -0.187 10.195 1 89 337 LYS A C 1
ATOM 2501 O O . LYS A 1 337 ? -21.922 -0.316 10.016 1 89 337 LYS A O 1
ATOM 2506 N N . PRO A 1 338 ? -20.078 0.986 10.516 1 88.5 338 PRO A N 1
ATOM 2507 C CA . PRO A 1 338 ? -20.906 2.195 10.539 1 88.5 338 PRO A CA 1
ATOM 2508 C C . PRO A 1 338 ? -21.578 2.475 9.195 1 88.5 338 PRO A C 1
ATOM 2510 O O . PRO A 1 338 ? -20.922 2.426 8.148 1 88.5 338 PRO A O 1
ATOM 2513 N N . ALA A 1 339 ? -22.828 2.695 9.234 1 88 339 ALA A N 1
ATOM 2514 C CA . ALA A 1 339 ? -23.609 2.969 8.031 1 88 339 ALA A CA 1
ATOM 2515 C C . ALA A 1 339 ? -23.438 4.418 7.586 1 88 339 ALA A C 1
ATOM 2517 O O . ALA A 1 339 ? -23.141 5.293 8.406 1 88 339 ALA A O 1
ATOM 2518 N N . PRO A 1 340 ? -23.562 4.66 6.293 1 88.31 340 PRO A N 1
ATOM 2519 C CA . PRO A 1 340 ? -23.578 6.051 5.836 1 88.31 340 PRO A CA 1
ATOM 2520 C C . PRO A 1 340 ? -24.797 6.824 6.359 1 88.31 340 PRO A C 1
ATOM 2522 O O . PRO A 1 340 ? -25.812 6.223 6.695 1 88.31 340 PRO A O 1
ATOM 2525 N N . PRO A 1 341 ? -24.516 8.117 6.504 1 90.25 341 PRO A N 1
ATOM 2526 C CA . PRO A 1 341 ? -25.656 8.914 6.984 1 90.25 341 PRO A CA 1
ATOM 2527 C C . PRO A 1 341 ? -26.875 8.797 6.09 1 90.25 341 PRO A C 1
ATOM 2529 O O . PRO A 1 341 ? -26.75 8.719 4.867 1 90.25 341 PRO A O 1
ATOM 2532 N N . GLN A 1 342 ? -28 8.75 6.789 1 90.38 342 GLN A N 1
ATOM 2533 C CA . GLN A 1 342 ? -29.266 8.586 6.082 1 90.38 342 GLN A CA 1
ATOM 2534 C C . GLN A 1 342 ? -30.125 9.844 6.172 1 90.38 342 GLN A C 1
ATOM 2536 O O . GLN A 1 342 ? -29.844 10.734 6.98 1 90.38 342 GLN A O 1
ATOM 2541 N N . GLY A 1 343 ? -31.016 10.008 5.312 1 92.31 343 GLY A N 1
ATOM 2542 C CA . GLY A 1 343 ? -31.938 11.133 5.223 1 92.31 343 GLY A CA 1
ATOM 2543 C C . GLY A 1 343 ? -32.469 11.352 3.824 1 92.31 343 GLY A C 1
ATOM 2544 O O . GLY A 1 343 ? -31.781 11.086 2.838 1 92.31 343 GLY A O 1
ATOM 2545 N N . SER A 1 344 ? -33.75 11.75 3.744 1 92.94 344 SER A N 1
ATOM 2546 C CA . SER A 1 344 ? -34.344 11.836 2.416 1 92.94 344 SER A CA 1
ATOM 2547 C C . SER A 1 344 ? -34.875 13.234 2.137 1 92.94 344 SER A C 1
ATOM 2549 O O . SER A 1 344 ? -35.156 13.578 0.987 1 92.94 344 SER A O 1
ATOM 2551 N N . ARG A 1 345 ? -34.875 14.07 3.129 1 94.5 345 ARG A N 1
ATOM 2552 C CA . ARG A 1 345 ? -35.406 15.406 2.912 1 94.5 345 ARG A CA 1
ATOM 2553 C C . ARG A 1 345 ? -34.375 16.297 2.225 1 94.5 345 ARG A C 1
ATOM 2555 O O . ARG A 1 345 ? -33.25 16.453 2.719 1 94.5 345 ARG A O 1
ATOM 2562 N N . PRO A 1 346 ? -34.75 16.844 1.111 1 94.19 346 PRO A N 1
ATOM 2563 C CA . PRO A 1 346 ? -33.812 17.719 0.419 1 94.19 346 PRO A CA 1
ATOM 2564 C C . PRO A 1 346 ? -33.562 19.031 1.171 1 94.19 346 PRO A C 1
ATOM 2566 O O . PRO A 1 346 ? -34.438 19.547 1.835 1 94.19 346 PRO A O 1
ATOM 2569 N N . PHE A 1 347 ? -32.375 19.5 1.071 1 93.12 347 PHE A N 1
ATOM 2570 C CA . PHE A 1 347 ? -32 20.766 1.669 1 93.12 347 PHE A CA 1
ATOM 2571 C C . PHE A 1 347 ? -31.781 21.828 0.596 1 93.12 347 PHE A C 1
ATOM 2573 O O . PHE A 1 347 ? -31.016 21.625 -0.35 1 93.12 347 PHE A O 1
ATOM 2580 N N . ALA A 1 348 ? -32.438 22.891 0.676 1 89.94 348 ALA A N 1
ATOM 2581 C CA . ALA A 1 348 ? -32.344 23.922 -0.352 1 89.94 348 ALA A CA 1
ATOM 2582 C C . ALA A 1 348 ? -31.453 25.062 0.096 1 89.94 348 ALA A C 1
ATOM 2584 O O . ALA A 1 348 ? -30.562 25.5 -0.65 1 89.94 348 ALA A O 1
ATOM 2585 N N . SER A 1 349 ? -31.734 25.578 1.298 1 90.81 349 SER A N 1
ATOM 2586 C CA . SER A 1 349 ? -30.953 26.688 1.823 1 90.81 349 SER A CA 1
ATOM 2587 C C . SER A 1 349 ? -31.156 26.859 3.322 1 90.81 349 SER A C 1
ATOM 2589 O O . SER A 1 349 ? -32.156 26.359 3.875 1 90.81 349 SER A O 1
ATOM 2591 N N . LEU A 1 350 ? -30.219 27.516 3.92 1 93 350 LEU A N 1
ATOM 2592 C CA . LEU A 1 350 ? -30.375 27.859 5.328 1 93 350 LEU A CA 1
ATOM 2593 C C . LEU A 1 350 ? -31.109 29.188 5.492 1 93 350 LEU A C 1
ATOM 2595 O O . LEU A 1 350 ? -30.625 30.234 5.023 1 93 350 LEU A O 1
ATOM 2599 N N . SER A 1 351 ? -32.219 29.172 6.191 1 91.94 351 SER A N 1
ATOM 2600 C CA . SER A 1 351 ? -33.062 30.375 6.273 1 91.94 351 SER A CA 1
ATOM 2601 C C . SER A 1 351 ? -33 30.984 7.668 1 91.94 351 SER A C 1
ATOM 2603 O O . SER A 1 351 ? -33.031 32.219 7.812 1 91.94 351 SER A O 1
ATOM 2605 N N . GLU A 1 352 ? -32.969 30.172 8.641 1 93.88 352 GLU A N 1
ATOM 2606 C CA . GLU A 1 352 ? -33.062 30.703 10 1 93.88 352 GLU A CA 1
ATOM 2607 C C . GLU A 1 352 ? -31.781 30.453 10.797 1 93.88 352 GLU A C 1
ATOM 2609 O O . GLU A 1 352 ? -30.953 31.344 10.945 1 93.88 352 GLU A O 1
ATOM 2614 N N . LYS A 1 353 ? -31.703 29.188 11.25 1 96 353 LYS A N 1
ATOM 2615 C CA . LYS A 1 353 ? -30.531 28.906 12.094 1 96 353 LYS A CA 1
ATOM 2616 C C . LYS A 1 353 ? -30.266 27.406 12.172 1 96 353 LYS A C 1
ATOM 2618 O O . LYS A 1 353 ? -31.109 26.594 11.781 1 96 353 LYS A O 1
ATOM 2623 N N . ILE A 1 354 ? -29.109 27.078 12.602 1 97.25 354 ILE A N 1
ATOM 2624 C CA . ILE A 1 354 ? -28.734 25.734 13.047 1 97.25 354 ILE A CA 1
ATOM 2625 C C . ILE A 1 354 ? -28.734 25.672 14.57 1 97.25 354 ILE A C 1
ATOM 2627 O O . ILE A 1 354 ? -28.047 26.469 15.219 1 97.25 354 ILE A O 1
ATOM 2631 N N . ASP A 1 355 ? -29.469 24.766 15.078 1 97.31 355 ASP A N 1
ATOM 2632 C CA . ASP A 1 355 ? -29.656 24.703 16.531 1 97.31 355 ASP A CA 1
ATOM 2633 C C . ASP A 1 355 ? -29.141 23.391 17.094 1 97.31 355 ASP A C 1
ATOM 2635 O O . ASP A 1 355 ? -29.609 22.312 16.719 1 97.31 355 ASP A O 1
ATOM 2639 N N . PHE A 1 356 ? -28.078 23.484 17.953 1 97.69 356 PHE A N 1
ATOM 2640 C CA . PHE A 1 356 ? -27.594 22.344 18.719 1 97.69 356 PHE A CA 1
ATOM 2641 C C . PHE A 1 356 ? -28.375 22.219 20.031 1 97.69 356 PHE A C 1
ATOM 2643 O O . PHE A 1 356 ? -28.344 23.125 20.859 1 97.69 356 PHE A O 1
ATOM 2650 N N . GLN A 1 357 ? -29.031 21.094 20.203 1 97.38 357 GLN A N 1
ATOM 2651 C CA . GLN A 1 357 ? -29.828 20.891 21.391 1 97.38 357 GLN A CA 1
ATOM 2652 C C . GLN A 1 357 ? -29.297 19.719 22.219 1 97.38 357 GLN A C 1
ATOM 2654 O O . GLN A 1 357 ? -29.656 18.562 21.984 1 97.38 357 GLN A O 1
ATOM 2659 N N . GLY A 1 358 ? -28.547 20.016 23.25 1 96.31 358 GLY A N 1
ATOM 2660 C CA . GLY A 1 358 ? -28.016 19 24.172 1 96.31 358 GLY A CA 1
ATOM 2661 C C . GLY A 1 358 ? -27.25 17.906 23.469 1 96.31 358 GLY A C 1
ATOM 2662 O O . GLY A 1 358 ? -27.453 16.719 23.734 1 96.31 358 GLY A O 1
ATOM 2663 N N . VAL A 1 359 ? -26.438 18.266 22.562 1 96.56 359 VAL A N 1
ATOM 2664 C CA . VAL A 1 359 ? -25.75 17.297 21.703 1 96.56 359 VAL A CA 1
ATOM 2665 C C . VAL A 1 359 ? -24.562 16.703 22.453 1 96.56 359 VAL A C 1
ATOM 2667 O O . VAL A 1 359 ? -23.719 17.438 22.984 1 96.56 359 VAL A O 1
ATOM 2670 N N . SER A 1 360 ? -24.531 15.406 22.594 1 95.06 360 SER A N 1
ATOM 2671 C CA . SER A 1 360 ? -23.406 14.656 23.156 1 95.06 360 SER A CA 1
ATOM 2672 C C . SER A 1 360 ? -22.844 13.672 22.141 1 95.06 360 SER A C 1
ATOM 2674 O O . SER A 1 360 ? -23.5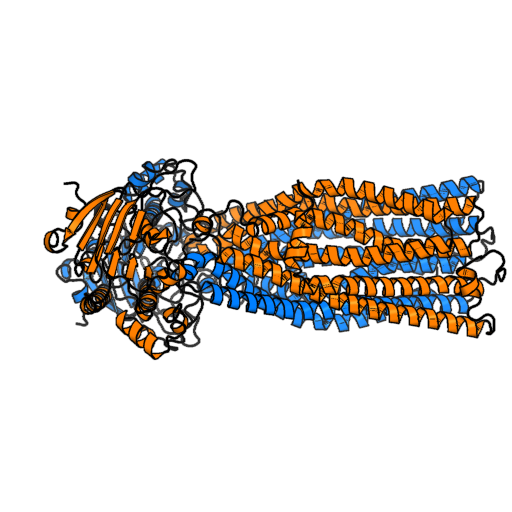78 13.125 21.328 1 95.06 360 SER A O 1
ATOM 2676 N N . PHE A 1 361 ? -21.516 13.531 22.156 1 93.06 361 PHE A N 1
ATOM 2677 C CA . PHE A 1 361 ? -20.875 12.633 21.203 1 93.06 361 PHE A CA 1
ATOM 2678 C C . PHE A 1 361 ? -19.594 12.039 21.797 1 93.06 361 PHE A C 1
ATOM 2680 O O . PHE A 1 361 ? -18.859 12.727 22.5 1 93.06 361 PHE A O 1
ATOM 2687 N N . SER A 1 362 ? -19.406 10.711 21.516 1 87.12 362 SER A N 1
ATOM 2688 C CA . SER A 1 362 ? -18.188 10.008 21.922 1 87.12 362 SER A CA 1
ATOM 2689 C C . SER A 1 362 ? -17.641 9.164 20.766 1 87.12 362 SER A C 1
ATOM 2691 O O . SER A 1 362 ? -18.406 8.562 20.016 1 87.12 362 SER A O 1
ATOM 2693 N N . TYR A 1 363 ? -16.328 9.25 20.547 1 75.56 363 TYR A N 1
ATOM 2694 C CA . TYR A 1 363 ? -15.719 8.391 19.547 1 75.56 363 TYR A CA 1
ATOM 2695 C C . TYR A 1 363 ? -15.539 6.977 20.078 1 75.56 363 TYR A C 1
ATOM 2697 O O . TYR A 1 363 ? -15.258 6.781 21.25 1 75.56 363 TYR A O 1
ATOM 2705 N N . ALA A 1 364 ? -16.125 5.895 19.422 1 62.22 364 ALA A N 1
ATOM 2706 C CA . ALA A 1 364 ? -16.25 4.5 19.844 1 62.22 364 ALA A CA 1
ATOM 2707 C C . ALA A 1 364 ? -14.875 3.861 20.016 1 62.22 364 ALA A C 1
ATOM 2709 O O . ALA A 1 364 ? -14.766 2.691 20.391 1 62.22 364 ALA A O 1
ATOM 2710 N N . ASN A 1 365 ? -13.836 4.207 19.375 1 53.84 365 ASN A N 1
ATOM 2711 C CA . ASN A 1 365 ? -12.766 3.221 19.5 1 53.84 365 ASN A CA 1
ATOM 2712 C C . ASN A 1 365 ? -12.727 2.621 20.906 1 53.84 365 ASN A C 1
ATOM 2714 O O . ASN A 1 365 ? -12.195 1.525 21.109 1 53.84 365 ASN A O 1
ATOM 2718 N N . GLU A 1 366 ? -12.391 3.373 22.031 1 44.38 366 GLU A N 1
ATOM 2719 C CA . GLU A 1 366 ? -11.891 2.771 23.266 1 44.38 366 GLU A CA 1
ATOM 2720 C C . GLU A 1 366 ? -13.031 2.211 24.109 1 44.38 366 GLU A C 1
ATOM 2722 O O . GLU A 1 366 ? -14.156 2.711 24.062 1 44.38 366 GLU A O 1
ATOM 2727 N N . GLU A 1 367 ? -12.914 0.935 24.422 1 45.62 367 GLU A N 1
ATOM 2728 C CA . GLU A 1 367 ? -13.648 0.397 25.562 1 45.62 367 GLU A CA 1
ATOM 2729 C C . GLU A 1 367 ? -14.203 1.516 26.438 1 45.62 367 GLU A C 1
ATOM 2731 O O . GLU A 1 367 ? -15.219 1.339 27.109 1 45.62 367 GLU A O 1
ATOM 2736 N N . GLN A 1 368 ? -13.359 2.504 26.75 1 46.38 368 GLN A N 1
ATOM 2737 C CA . GLN A 1 368 ? -13.781 3.553 27.672 1 46.38 368 GLN A CA 1
ATOM 2738 C C . GLN A 1 368 ? -14.148 4.828 26.922 1 46.38 368 GLN A C 1
ATOM 2740 O O . GLN A 1 368 ? -13.289 5.453 26.281 1 46.38 368 GLN A O 1
ATOM 2745 N N . ARG A 1 369 ? -15.398 5 26.484 1 53.12 369 ARG A N 1
ATOM 2746 C CA . ARG A 1 369 ? -16.156 6.062 25.828 1 53.12 369 ARG A CA 1
ATOM 2747 C C . ARG A 1 369 ? -15.836 7.422 26.438 1 53.12 369 ARG A C 1
ATOM 2749 O O . ARG A 1 369 ? -16.391 7.789 27.469 1 53.12 369 ARG A O 1
ATOM 2756 N N . ALA A 1 370 ? -14.656 7.988 26.219 1 61.19 370 ALA A N 1
ATOM 2757 C CA . ALA A 1 370 ? -14.586 9.352 26.734 1 61.19 370 ALA A CA 1
ATOM 2758 C C . ALA A 1 370 ? -15.359 10.32 25.844 1 61.19 370 ALA A C 1
ATOM 2760 O O . ALA A 1 370 ? -15.07 10.445 24.656 1 61.19 370 ALA A O 1
ATOM 2761 N N . ALA A 1 371 ? -16.453 10.781 26.297 1 74.31 371 ALA A N 1
ATOM 2762 C CA . ALA A 1 371 ? -17.297 11.766 25.625 1 74.31 371 ALA A CA 1
ATOM 2763 C C . ALA A 1 371 ? -16.5 13.031 25.312 1 74.31 371 ALA A C 1
ATOM 2765 O O . ALA A 1 371 ? -15.734 13.516 26.141 1 74.31 371 ALA A O 1
ATOM 2766 N N . VAL A 1 372 ? -16.531 13.438 24.047 1 83.56 372 VAL A N 1
ATOM 2767 C CA . VAL A 1 372 ? -15.828 14.648 23.625 1 83.56 372 VAL A CA 1
ATOM 2768 C C . VAL A 1 372 ? -16.75 15.859 23.781 1 83.56 372 VAL A C 1
ATOM 2770 O O . VAL A 1 372 ? -16.312 16.938 24.188 1 83.56 372 VAL A O 1
ATOM 2773 N N . LEU A 1 373 ? -18.016 15.641 23.453 1 92.5 373 LEU A N 1
ATOM 2774 C CA . LEU A 1 373 ? -19.016 16.688 23.656 1 92.5 373 LEU A CA 1
ATOM 2775 C C . LEU A 1 373 ? -20.031 16.25 24.703 1 92.5 373 LEU A C 1
ATOM 2777 O O . LEU A 1 373 ? -20.469 15.094 24.719 1 92.5 373 LEU A O 1
ATOM 2781 N N . HIS A 1 374 ? -20.406 17.219 25.578 1 94.44 374 HIS A N 1
ATOM 2782 C CA . HIS A 1 374 ? -21.359 16.953 26.656 1 94.44 374 HIS A CA 1
ATOM 2783 C C . HIS A 1 374 ? -22.531 17.922 26.609 1 94.44 374 HIS A C 1
ATOM 2785 O O . HIS A 1 374 ? -22.438 19.047 27.109 1 94.44 374 HIS A O 1
ATOM 2791 N N . ALA A 1 375 ? -23.625 17.469 26.188 1 94.81 375 ALA A N 1
ATOM 2792 C CA . ALA A 1 375 ? -24.875 18.203 26.125 1 94.81 375 ALA A CA 1
ATOM 2793 C C . ALA A 1 375 ? -24.656 19.641 25.641 1 94.81 375 ALA A C 1
ATOM 2795 O O . ALA A 1 375 ? -25.094 20.594 26.297 1 94.81 375 ALA A O 1
ATOM 2796 N N . ALA A 1 376 ? -24 19.797 24.594 1 95.81 376 ALA A N 1
ATOM 2797 C CA . ALA A 1 376 ? -23.703 21.109 24.016 1 95.81 376 ALA A CA 1
ATOM 2798 C C . ALA A 1 376 ? -24.953 21.734 23.391 1 95.81 376 ALA A C 1
ATOM 2800 O O . ALA A 1 376 ? -25.609 21.094 22.547 1 95.81 376 ALA A O 1
ATOM 2801 N N . SER A 1 377 ? -25.312 22.922 23.844 1 97 377 SER A N 1
ATOM 2802 C CA . SER A 1 377 ? -26.453 23.641 23.297 1 97 377 SER A CA 1
ATOM 2803 C C . SER A 1 377 ? -26.062 25.062 22.875 1 97 377 SER A C 1
ATOM 2805 O O . SER A 1 377 ? -25.547 25.828 23.688 1 97 377 SER A O 1
ATOM 2807 N N . PHE A 1 378 ? -26.203 25.406 21.641 1 96.69 378 PHE A N 1
ATOM 2808 C CA . PHE A 1 378 ? -25.969 26.734 21.078 1 96.69 378 PHE A CA 1
ATOM 2809 C C . PHE A 1 378 ? -26.578 26.844 19.688 1 96.69 378 PHE A C 1
ATOM 2811 O O . PHE A 1 378 ? -27.094 25.859 19.141 1 96.69 378 PHE A O 1
ATOM 2818 N N . ASP A 1 379 ? -26.625 27.953 19.125 1 96 379 ASP A N 1
ATOM 2819 C CA . ASP A 1 379 ? -27.219 28.125 17.797 1 96 379 ASP A CA 1
ATOM 2820 C C . ASP A 1 379 ? -26.312 28.938 16.891 1 96 379 ASP A C 1
ATOM 2822 O O . ASP A 1 379 ? -25.453 29.688 17.375 1 96 379 ASP A O 1
ATOM 2826 N N . ILE A 1 380 ? -26.422 28.734 15.695 1 96.25 380 ILE A N 1
ATOM 2827 C CA . ILE A 1 380 ? -25.75 29.453 14.625 1 96.25 380 ILE A CA 1
ATOM 2828 C C . ILE A 1 380 ? -26.781 30.094 13.703 1 96.25 380 ILE A C 1
ATOM 2830 O O . ILE A 1 380 ? -27.516 29.406 13 1 96.25 380 ILE A O 1
ATOM 2834 N N . ARG A 1 381 ? -26.828 31.344 13.664 1 95.19 381 ARG A N 1
ATOM 2835 C CA . ARG A 1 381 ? -27.844 32.062 12.906 1 95.19 381 ARG A CA 1
ATOM 2836 C C . ARG A 1 381 ? -27.453 32.188 11.445 1 95.19 381 ARG A C 1
ATOM 2838 O O . ARG A 1 381 ? -26.281 32.406 11.133 1 95.19 381 ARG A O 1
ATOM 2845 N N . SER A 1 382 ? -28.438 32.125 10.57 1 94.31 382 SER A N 1
ATOM 2846 C CA . SER A 1 382 ? -28.219 32.25 9.133 1 94.31 382 SER A CA 1
ATOM 2847 C C . SER A 1 382 ? -27.719 33.625 8.742 1 94.31 382 SER A C 1
ATOM 2849 O O . SER A 1 382 ? -28.203 34.625 9.273 1 94.31 382 SER A O 1
ATOM 2851 N N . GLY A 1 383 ? -26.703 33.625 7.836 1 91.5 383 GLY A N 1
ATOM 2852 C CA . GLY A 1 383 ? -26.203 34.875 7.297 1 91.5 383 GLY A CA 1
ATOM 2853 C C . GLY A 1 383 ? -25.234 35.594 8.227 1 91.5 383 GLY A C 1
ATOM 2854 O O . GLY A 1 383 ? -24.75 36.688 7.91 1 91.5 383 GLY A O 1
ATOM 2855 N N . ARG A 1 384 ? -24.938 34.938 9.367 1 92.88 384 ARG A N 1
ATOM 2856 C CA . ARG A 1 384 ? -24.016 35.531 10.32 1 92.88 384 ARG A CA 1
ATOM 2857 C C . ARG A 1 384 ? -22.75 34.688 10.453 1 92.88 384 ARG A C 1
ATOM 2859 O O . ARG A 1 384 ? -22.734 33.531 10.047 1 92.88 384 ARG A O 1
ATOM 2866 N N . SER A 1 385 ? -21.75 35.344 10.938 1 93.81 385 SER A N 1
ATOM 2867 C CA . SER A 1 385 ? -20.5 34.656 11.203 1 93.81 385 SER A CA 1
ATOM 2868 C C . SER A 1 385 ? -20.344 34.312 12.688 1 93.81 385 SER A C 1
ATOM 2870 O O . SER A 1 385 ? -20.453 35.188 13.539 1 93.81 385 SER A O 1
ATOM 2872 N N . THR A 1 386 ? -20.188 33.031 12.977 1 94.75 386 THR A N 1
ATOM 2873 C CA . THR A 1 386 ? -20.062 32.562 14.352 1 94.75 386 THR A CA 1
ATOM 2874 C C . THR A 1 386 ? -18.672 31.984 14.602 1 94.75 386 THR A C 1
ATOM 2876 O O . THR A 1 386 ? -18.219 31.109 13.859 1 94.75 386 THR A O 1
ATOM 2879 N N . ALA A 1 387 ? -18 32.406 15.617 1 94.06 387 ALA A N 1
ATOM 2880 C CA . ALA A 1 387 ? -16.688 31.875 16.016 1 94.06 387 ALA A CA 1
ATOM 2881 C C . ALA A 1 387 ? -16.828 30.812 17.094 1 94.06 387 ALA A C 1
ATOM 2883 O O . ALA A 1 387 ? -17.578 31 18.062 1 94.06 387 ALA A O 1
ATOM 2884 N N . LEU A 1 388 ? -16.25 29.719 16.891 1 93.12 388 LEU A N 1
ATOM 2885 C CA . LEU A 1 388 ? -16.125 28.672 17.891 1 93.12 388 LEU A CA 1
ATOM 2886 C C . LEU A 1 388 ? -14.727 28.656 18.5 1 93.12 388 LEU A C 1
ATOM 2888 O O . LEU A 1 388 ? -13.758 28.344 17.812 1 93.12 388 LEU A O 1
ATOM 2892 N N . ILE A 1 389 ? -14.617 28.969 19.75 1 90.06 389 ILE A N 1
ATOM 2893 C CA . ILE A 1 389 ? -13.297 29.031 20.375 1 90.06 389 ILE A CA 1
ATOM 2894 C C . ILE A 1 389 ? -13.258 28.125 21.594 1 90.06 389 ILE A C 1
ATOM 2896 O O . ILE A 1 389 ? -14.297 27.812 22.188 1 90.06 389 ILE A O 1
ATOM 2900 N N . GLY A 1 390 ? -12.164 27.703 21.906 1 86.94 390 GLY A N 1
ATOM 2901 C CA . GLY A 1 390 ? -11.906 26.797 23.016 1 86.94 390 GLY A CA 1
ATOM 2902 C C . GLY A 1 390 ? -10.5 26.234 23.016 1 86.94 390 GLY A C 1
ATOM 2903 O O . GLY A 1 390 ? -9.789 26.328 22.016 1 86.94 390 GLY A O 1
ATOM 2904 N N . ARG A 1 391 ? -10.164 25.641 24.094 1 82.88 391 ARG A N 1
ATOM 2905 C CA . ARG A 1 391 ? -8.852 25.016 24.188 1 82.88 391 ARG A CA 1
ATOM 2906 C C . ARG A 1 391 ? -8.742 23.812 23.266 1 82.88 391 ARG A C 1
ATOM 2908 O O . ARG A 1 391 ? -9.742 23.344 22.734 1 82.88 391 ARG A O 1
ATOM 2915 N N . SER A 1 392 ? -7.492 23.438 23.094 1 81.06 392 SER A N 1
ATOM 2916 C CA . SER A 1 392 ? -7.293 22.234 22.281 1 81.06 392 SER A CA 1
ATOM 2917 C C . SER A 1 392 ? -7.988 21.031 22.891 1 81.06 392 SER A C 1
ATOM 2919 O O . SER A 1 392 ? -7.848 20.766 24.094 1 81.06 392 SER A O 1
ATOM 2921 N N . GLY A 1 393 ? -8.766 20.344 22.109 1 79.62 393 GLY A N 1
ATOM 2922 C CA . GLY A 1 393 ? -9.469 19.156 22.594 1 79.62 393 GLY A CA 1
ATOM 2923 C C . GLY A 1 393 ? -10.836 19.484 23.172 1 79.62 393 GLY A C 1
ATOM 2924 O O . GLY A 1 393 ? -11.516 18.594 23.703 1 79.62 393 GLY A O 1
ATOM 2925 N N . ALA A 1 394 ? -11.195 20.703 22.984 1 85.88 394 ALA A N 1
ATOM 2926 C CA . ALA A 1 394 ? -12.445 21.125 23.594 1 85.88 394 ALA A CA 1
ATOM 2927 C C . ALA A 1 394 ? -13.648 20.594 22.828 1 85.88 394 ALA A C 1
ATOM 2929 O O . ALA A 1 394 ? -14.773 20.594 23.328 1 85.88 394 ALA A O 1
ATOM 2930 N N . GLY A 1 395 ? -13.414 20.078 21.609 1 88.12 395 GLY A N 1
ATOM 2931 C CA . GLY A 1 395 ? -14.5 19.484 20.844 1 88.12 395 GLY A CA 1
ATOM 2932 C C . GLY A 1 395 ? -14.836 20.266 19.578 1 88.12 395 GLY A C 1
ATOM 2933 O O . GLY A 1 395 ? -15.82 19.969 18.906 1 88.12 395 GLY A O 1
ATOM 2934 N N . LYS A 1 396 ? -14.117 21.25 19.234 1 89.75 396 LYS A N 1
ATOM 2935 C CA . LYS A 1 396 ? -14.367 22.109 18.078 1 89.75 396 LYS A CA 1
ATOM 2936 C C . LYS A 1 396 ? -14.43 21.312 16.781 1 89.75 396 LYS A C 1
ATOM 2938 O O . LYS A 1 396 ? -15.375 21.453 16 1 89.75 396 LYS A O 1
ATOM 2943 N N . THR A 1 397 ? -13.453 20.438 16.625 1 87 397 THR A N 1
ATOM 2944 C CA . THR A 1 397 ? -13.406 19.625 15.406 1 87 397 THR A CA 1
ATOM 2945 C C . THR A 1 397 ? -14.555 18.625 15.383 1 87 397 THR A C 1
ATOM 2947 O O . THR A 1 397 ? -15.086 18.312 14.32 1 87 397 THR A O 1
ATOM 2950 N N . THR A 1 398 ? -14.922 18.188 16.516 1 90.31 398 THR A N 1
ATOM 2951 C CA . THR A 1 398 ? -16.062 17.266 16.609 1 90.31 398 THR A CA 1
ATOM 2952 C C . THR A 1 398 ? -17.344 17.938 16.125 1 90.31 398 THR A C 1
ATOM 2954 O O . THR A 1 398 ? -18.156 17.328 15.453 1 90.31 398 THR A O 1
ATOM 2957 N N . ILE A 1 399 ? -17.484 19.188 16.516 1 94.62 399 ILE A N 1
ATOM 2958 C CA . ILE A 1 399 ? -18.656 19.938 16.078 1 94.62 399 ILE A CA 1
ATOM 2959 C C . ILE A 1 399 ? -18.672 20.031 14.555 1 94.62 399 ILE A C 1
ATOM 2961 O O . ILE A 1 399 ? -19.734 19.859 13.93 1 94.62 399 ILE A O 1
ATOM 2965 N N . VAL A 1 400 ? -17.516 20.266 13.977 1 93.19 400 VAL A N 1
ATOM 2966 C CA . VAL A 1 400 ? -17.391 20.328 12.523 1 93.19 400 VAL A CA 1
ATOM 2967 C C . VAL A 1 400 ? -17.781 18.984 11.914 1 93.19 400 VAL A C 1
ATOM 2969 O O . VAL A 1 400 ? -18.5 18.938 10.914 1 93.19 400 VAL A O 1
ATOM 2972 N N . ASN A 1 401 ? -17.328 17.922 12.508 1 92 401 ASN A N 1
ATOM 2973 C CA . ASN A 1 401 ? -17.641 16.594 12.008 1 92 401 ASN A CA 1
ATOM 2974 C C . ASN A 1 401 ? -19.141 16.297 12.078 1 92 401 ASN A C 1
ATOM 2976 O O . ASN A 1 401 ? -19.672 15.625 11.195 1 92 401 ASN A O 1
ATOM 2980 N N . LEU A 1 402 ? -19.734 16.781 13.117 1 95.06 402 LEU A N 1
ATOM 2981 C CA . LEU A 1 402 ? -21.172 16.609 13.281 1 95.06 402 LEU A CA 1
ATOM 2982 C C . LEU A 1 402 ? -21.938 17.406 12.242 1 95.06 402 LEU A C 1
ATOM 2984 O O . LEU A 1 402 ? -22.891 16.906 11.641 1 95.06 402 LEU A O 1
ATOM 2988 N N . LEU A 1 403 ? -21.469 18.625 12.031 1 95.56 403 LEU A N 1
ATOM 2989 C CA . LEU A 1 403 ? -22.125 19.516 11.07 1 95.56 403 LEU A CA 1
ATOM 2990 C C . LEU A 1 403 ? -22.016 18.938 9.656 1 95.56 403 LEU A C 1
ATOM 2992 O O . LEU A 1 403 ? -22.969 19.047 8.867 1 95.56 403 LEU A O 1
ATOM 2996 N N . CYS A 1 404 ? -20.891 18.359 9.391 1 94.38 404 CYS A N 1
ATOM 2997 C CA . CYS A 1 404 ? -20.656 17.797 8.062 1 9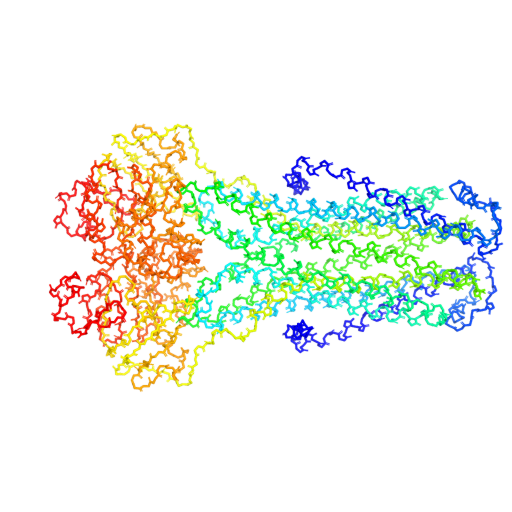4.38 404 CYS A CA 1
ATOM 2998 C C . CYS A 1 404 ? -21.266 16.391 7.945 1 94.38 404 CYS A C 1
ATOM 3000 O O . CYS A 1 404 ? -21.234 15.789 6.879 1 94.38 404 CYS A O 1
ATOM 3002 N N . ARG A 1 405 ? -21.734 15.883 9.039 1 94.12 405 ARG A N 1
ATOM 3003 C CA . ARG A 1 405 ? -22.391 14.578 9.133 1 94.12 405 ARG A CA 1
ATOM 3004 C C . ARG A 1 405 ? -21.406 13.453 8.844 1 94.12 405 ARG A C 1
ATOM 3006 O O . ARG A 1 405 ? -21.75 12.469 8.18 1 94.12 405 ARG A O 1
ATOM 3013 N N . PHE A 1 406 ? -20.219 13.664 9.227 1 90.44 406 PHE A N 1
ATOM 3014 C CA . PHE A 1 406 ? -19.266 12.562 9.242 1 90.44 406 PHE A CA 1
ATOM 3015 C C . PHE A 1 406 ? -19.594 11.578 10.359 1 90.44 406 PHE A C 1
ATOM 3017 O O . PHE A 1 406 ? -19.344 10.383 10.234 1 90.44 406 PHE A O 1
ATOM 3024 N N . VAL A 1 407 ? -20.047 12.164 11.445 1 90.81 407 VAL A N 1
ATOM 3025 C CA . VAL A 1 407 ? -20.531 11.398 12.594 1 90.81 407 VAL A CA 1
ATOM 3026 C C . VAL A 1 407 ? -21.922 11.898 13 1 90.81 407 VAL A C 1
ATOM 3028 O O . VAL A 1 407 ? -22.344 12.977 12.594 1 90.81 407 VAL A O 1
ATOM 3031 N N . GLU A 1 408 ? -22.562 11.047 13.734 1 93.19 408 GLU A N 1
ATOM 3032 C CA . GLU A 1 408 ? -23.891 11.391 14.25 1 93.19 408 GLU A CA 1
ATOM 3033 C C . GLU A 1 408 ? -23.875 11.484 15.766 1 93.19 408 GLU A C 1
ATOM 3035 O O . GLU A 1 408 ? -23.125 10.773 16.438 1 93.19 408 GLU A O 1
ATOM 3040 N N . PRO A 1 409 ? -24.672 12.398 16.234 1 94.94 409 PRO A N 1
ATOM 3041 C CA . PRO A 1 409 ? -24.688 12.562 17.703 1 94.94 409 PRO A CA 1
ATOM 3042 C C . PRO A 1 409 ? -25.188 11.312 18.422 1 94.94 409 PRO A C 1
ATOM 3044 O O . PRO A 1 409 ? -26.047 10.594 17.891 1 94.94 409 PRO A O 1
ATOM 3047 N N . ASP A 1 410 ? -24.688 11.109 19.609 1 92.62 410 ASP A N 1
ATOM 3048 C CA . ASP A 1 410 ? -25.141 10.016 20.469 1 92.62 410 ASP A CA 1
ATOM 3049 C C . ASP A 1 410 ? -26.453 10.375 21.172 1 92.62 410 ASP A C 1
ATOM 3051 O O . ASP A 1 410 ? -27.344 9.539 21.281 1 92.62 410 ASP A O 1
ATOM 3055 N N . GLU A 1 411 ? -26.438 11.539 21.719 1 95.06 411 GLU A N 1
ATOM 3056 C CA . GLU A 1 411 ? -27.594 12.109 22.391 1 95.06 411 GLU A CA 1
ATOM 3057 C C . GLU A 1 411 ? -27.859 13.547 21.922 1 95.06 411 GLU A C 1
ATOM 3059 O O . GLU A 1 411 ? -26.953 14.211 21.422 1 95.06 411 GLU A O 1
ATOM 3064 N N . GLY A 1 412 ? -29.078 13.914 22 1 96.06 412 GLY A N 1
ATOM 3065 C CA . GLY A 1 412 ? -29.438 15.234 21.516 1 96.06 412 GLY A CA 1
ATOM 3066 C C . GLY A 1 412 ? -29.688 15.289 20.016 1 96.06 412 GLY A C 1
ATOM 3067 O O . GLY A 1 412 ? -29.766 14.242 19.359 1 96.06 412 GLY A O 1
ATOM 3068 N N . ARG A 1 413 ? -29.953 16.531 19.547 1 96.44 413 ARG A N 1
ATOM 3069 C CA . ARG A 1 413 ? -30.203 16.641 18.125 1 96.44 413 ARG A CA 1
ATOM 3070 C C . ARG A 1 413 ? -29.734 18 17.578 1 96.44 413 ARG A C 1
ATOM 3072 O O . ARG A 1 413 ? -29.641 18.969 18.328 1 96.44 413 ARG A O 1
ATOM 3079 N N . ILE A 1 414 ? -29.391 18.016 16.391 1 97.5 414 ILE A N 1
ATOM 3080 C CA . ILE A 1 414 ? -29.078 19.234 15.648 1 97.5 414 ILE A CA 1
ATOM 3081 C C . ILE A 1 414 ? -30.219 19.578 14.695 1 97.5 414 ILE A C 1
ATOM 3083 O O . ILE A 1 414 ? -30.609 18.75 13.875 1 97.5 414 ILE A O 1
ATOM 3087 N N . LEU A 1 415 ? -30.734 20.75 14.859 1 97.44 415 LEU A N 1
ATOM 3088 C CA . LEU A 1 415 ? -31.859 21.172 14.031 1 97.44 415 LEU A CA 1
ATOM 3089 C C . LEU A 1 415 ? -31.422 22.25 13.039 1 97.44 415 LEU A C 1
ATOM 3091 O O . LEU A 1 415 ? -30.719 23.188 13.406 1 97.44 415 LEU A O 1
ATOM 3095 N N . VAL A 1 416 ? -31.797 22.094 11.797 1 97.12 416 VAL A N 1
ATOM 3096 C CA . VAL A 1 416 ? -31.578 23.078 10.742 1 97.12 416 VAL A CA 1
ATOM 3097 C C . VAL A 1 416 ? -32.906 23.672 10.312 1 97.12 416 VAL A C 1
ATOM 3099 O O . VAL A 1 416 ? -33.688 23.016 9.617 1 97.12 416 VAL A O 1
ATOM 3102 N N . ASP A 1 417 ? -33.094 24.875 10.664 1 95.94 417 ASP A N 1
ATOM 3103 C CA . ASP A 1 417 ? -34.375 25.531 10.43 1 95.94 417 ASP A CA 1
ATOM 3104 C C . ASP A 1 417 ? -35.531 24.688 10.961 1 95.94 417 ASP A C 1
ATOM 3106 O O . ASP A 1 417 ? -36.531 24.484 10.266 1 95.94 417 ASP A O 1
ATOM 3110 N N . GLY A 1 418 ? -35.281 24.062 12.031 1 94.19 418 GLY A N 1
ATOM 3111 C CA . GLY A 1 418 ? -36.312 23.312 12.703 1 94.19 418 GLY A CA 1
ATOM 3112 C C . GLY A 1 418 ? -36.375 21.844 12.289 1 94.19 418 GLY A C 1
ATOM 3113 O O . GLY A 1 418 ? -37.031 21.031 12.938 1 94.19 418 GLY A O 1
ATOM 3114 N N . THR A 1 419 ? -35.75 21.484 11.258 1 95.69 419 THR A N 1
ATOM 3115 C CA . THR A 1 419 ? -35.688 20.109 10.797 1 95.69 419 THR A CA 1
ATOM 3116 C C . THR A 1 419 ? -34.469 19.391 11.336 1 95.69 419 THR A C 1
ATOM 3118 O O . THR A 1 419 ? -33.375 19.922 11.289 1 95.69 419 THR A O 1
ATOM 3121 N N . ALA A 1 420 ? -34.719 18.219 11.734 1 96.31 420 ALA A N 1
ATOM 3122 C CA . ALA A 1 420 ? -33.594 17.438 12.273 1 96.31 420 ALA A CA 1
ATOM 3123 C C . ALA A 1 420 ? -32.562 17.125 11.18 1 96.31 420 ALA A C 1
ATOM 3125 O O . ALA A 1 420 ? -32.938 16.734 10.078 1 96.31 420 ALA A O 1
ATOM 3126 N N . LEU A 1 421 ? -31.312 17.344 11.5 1 96.38 421 LEU A N 1
ATOM 3127 C CA . LEU A 1 421 ? -30.234 17.172 10.539 1 96.38 421 LEU A CA 1
ATOM 3128 C C . LEU A 1 421 ? -30.188 15.727 10.039 1 96.38 421 LEU A C 1
ATOM 3130 O O . LEU A 1 421 ? -29.828 15.477 8.883 1 96.38 421 LEU A O 1
ATOM 3134 N N . ASP A 1 422 ? -30.578 14.766 10.883 1 94.38 422 ASP A N 1
ATOM 3135 C CA . ASP A 1 422 ? -30.5 13.359 10.523 1 94.38 422 ASP A CA 1
ATOM 3136 C C . ASP A 1 422 ? -31.609 12.992 9.523 1 94.38 422 ASP A C 1
ATOM 3138 O O . ASP A 1 422 ? -31.562 11.922 8.914 1 94.38 422 ASP A O 1
ATOM 3142 N N . GLU A 1 423 ? -32.531 13.891 9.258 1 95.62 423 GLU A N 1
ATOM 3143 C CA . GLU A 1 423 ? -33.594 13.672 8.289 1 95.62 423 GLU A CA 1
ATOM 3144 C C . GLU A 1 423 ? -33.25 14.266 6.934 1 95.62 423 GLU A C 1
ATOM 3146 O O . GLU A 1 423 ? -33.844 13.914 5.918 1 95.62 423 GLU A O 1
ATOM 3151 N N . ILE A 1 424 ? -32.281 15.094 6.93 1 95.88 424 ILE A N 1
ATOM 3152 C CA . ILE A 1 424 ? -31.891 15.781 5.703 1 95.88 424 ILE A CA 1
ATOM 3153 C C . ILE A 1 424 ? -30.984 14.875 4.871 1 95.88 424 ILE A C 1
ATOM 3155 O O . ILE A 1 424 ? -30.141 14.156 5.418 1 95.88 424 ILE A O 1
ATOM 3159 N N . ASP A 1 425 ? -31.203 14.953 3.578 1 94.88 425 ASP A N 1
ATOM 3160 C CA . ASP A 1 425 ? -30.344 14.203 2.664 1 94.88 425 ASP A CA 1
ATOM 3161 C C . ASP A 1 425 ? -28.891 14.672 2.76 1 94.88 425 ASP A C 1
ATOM 3163 O O . ASP A 1 425 ? -28.594 15.844 2.527 1 94.88 425 ASP A O 1
ATOM 3167 N N . PRO A 1 426 ? -28.047 13.773 3.084 1 92.62 426 PRO A N 1
ATOM 3168 C CA . PRO A 1 426 ? -26.656 14.156 3.295 1 92.62 426 PRO A CA 1
ATOM 3169 C C . PRO A 1 426 ? -26 14.734 2.039 1 92.62 426 PRO A C 1
ATOM 3171 O O . PRO A 1 426 ? -25.141 15.609 2.133 1 92.62 426 PRO A O 1
ATOM 3174 N N . VAL A 1 427 ? -26.406 14.328 0.895 1 90.25 427 VAL A N 1
ATOM 3175 C CA . VAL A 1 427 ? -25.812 14.789 -0.353 1 90.25 427 VAL A CA 1
ATOM 3176 C C . VAL A 1 427 ? -26.188 16.25 -0.602 1 90.25 427 VAL A C 1
ATOM 3178 O O . VAL A 1 427 ? -25.328 17.078 -0.909 1 90.25 427 VAL A O 1
ATOM 3181 N N . THR A 1 428 ? -27.422 16.531 -0.469 1 92.56 428 THR A N 1
ATOM 3182 C CA . THR A 1 428 ? -27.859 17.891 -0.668 1 92.56 428 THR A CA 1
ATOM 3183 C C . THR A 1 428 ? -27.328 18.812 0.434 1 92.56 428 THR A C 1
ATOM 3185 O O . THR A 1 428 ? -27.016 19.969 0.186 1 92.56 428 THR A O 1
ATOM 3188 N N . TRP A 1 429 ? -27.234 18.281 1.634 1 94.56 429 TRP A N 1
ATOM 3189 C CA . TRP A 1 429 ? -26.703 19.047 2.754 1 94.56 429 TRP A CA 1
ATOM 3190 C C . TRP A 1 429 ? -25.25 19.438 2.506 1 94.56 429 TRP A C 1
ATOM 3192 O O . TRP A 1 429 ? -24.891 20.609 2.623 1 94.56 429 TRP A O 1
ATOM 3202 N N . ARG A 1 430 ? -24.453 18.484 2.09 1 92.88 430 ARG A N 1
ATOM 3203 C CA . ARG A 1 430 ? -23.031 18.703 1.894 1 92.88 430 ARG A CA 1
ATOM 3204 C C . ARG A 1 430 ? -22.781 19.578 0.67 1 92.88 430 ARG A C 1
ATOM 3206 O O . ARG A 1 430 ? -21.75 20.25 0.584 1 92.88 430 ARG A O 1
ATOM 3213 N N . ALA A 1 431 ? -23.734 19.594 -0.233 1 91.12 431 ALA A N 1
ATOM 3214 C CA . ALA A 1 431 ? -23.609 20.453 -1.41 1 91.12 431 ALA A CA 1
ATOM 3215 C C . ALA A 1 431 ? -23.688 21.922 -1.026 1 91.12 431 ALA A C 1
ATOM 3217 O O . ALA A 1 431 ? -23.188 22.797 -1.752 1 91.12 431 ALA A O 1
ATOM 3218 N N . HIS A 1 432 ? -24.234 22.188 0.129 1 93.19 432 HIS A N 1
ATOM 3219 C CA . HIS A 1 432 ? -24.406 23.562 0.572 1 93.19 432 HIS A CA 1
ATOM 3220 C C . HIS A 1 432 ? -23.359 23.953 1.613 1 93.19 432 HIS A C 1
ATOM 3222 O O . HIS A 1 432 ? -23.391 25.062 2.15 1 93.19 432 HIS A O 1
ATOM 3228 N N . ILE A 1 433 ? -22.438 23 1.852 1 94.06 433 ILE A N 1
ATOM 3229 C CA . ILE A 1 433 ? -21.391 23.234 2.844 1 94.06 433 ILE A CA 1
ATOM 3230 C C . ILE A 1 433 ? -20.031 23.203 2.168 1 94.06 433 ILE A C 1
ATOM 3232 O O . ILE A 1 433 ? -19.797 22.422 1.247 1 94.06 433 ILE A O 1
ATOM 3236 N N . ALA A 1 434 ? -19.172 24.078 2.512 1 92.94 434 ALA A N 1
ATOM 3237 C CA . ALA A 1 434 ? -17.766 24.031 2.148 1 92.94 434 ALA A CA 1
ATOM 3238 C C . ALA A 1 434 ? -16.875 24.062 3.387 1 92.94 434 ALA A C 1
ATOM 3240 O O . ALA A 1 434 ? -17.156 24.797 4.336 1 92.94 434 ALA A O 1
ATOM 3241 N N . LEU A 1 435 ? -15.93 23.188 3.416 1 94.19 435 LEU A N 1
ATOM 3242 C CA . LEU A 1 435 ? -15.023 23.094 4.559 1 94.19 435 LEU A CA 1
ATOM 3243 C C . LEU A 1 435 ? -13.586 23.391 4.145 1 94.19 435 LEU A C 1
ATOM 3245 O O . LEU A 1 435 ? -13.086 22.828 3.176 1 94.19 435 LEU A O 1
ATOM 3249 N N . ALA A 1 436 ? -13.016 24.297 4.719 1 92.19 436 ALA A N 1
ATOM 3250 C CA . ALA A 1 436 ? -11.578 24.547 4.621 1 92.19 436 ALA A CA 1
ATOM 3251 C C . ALA A 1 436 ? -10.867 24.188 5.922 1 92.19 436 ALA A C 1
ATOM 3253 O O . ALA A 1 436 ? -11.117 24.797 6.965 1 92.19 436 ALA A O 1
ATOM 3254 N N . SER A 1 437 ? -10.125 23.188 5.855 1 88.25 437 SER A N 1
ATOM 3255 C CA . SER A 1 437 ? -9.43 22.703 7.039 1 88.25 437 SER A CA 1
ATOM 3256 C C . SER A 1 437 ? -7.973 22.391 6.738 1 88.25 437 SER A C 1
ATOM 3258 O O . SER A 1 437 ? -7.633 22.016 5.609 1 88.25 437 SER A O 1
ATOM 3260 N N . GLN A 1 438 ? -7.191 22.531 7.75 1 74.56 438 GLN A N 1
ATOM 3261 C CA . GLN A 1 438 ? -5.781 22.188 7.633 1 74.56 438 GLN A CA 1
ATOM 3262 C C . GLN A 1 438 ? -5.594 20.688 7.41 1 74.56 438 GLN A C 1
ATOM 3264 O O . GLN A 1 438 ? -4.594 20.266 6.832 1 74.56 438 GLN A O 1
ATOM 3269 N N . GLU A 1 439 ? -6.535 19.984 7.789 1 72.75 439 GLU A N 1
ATOM 3270 C CA . GLU A 1 439 ? -6.426 18.531 7.746 1 72.75 439 GLU A CA 1
ATOM 3271 C C . GLU A 1 439 ? -6.816 18 6.375 1 72.75 439 GLU A C 1
ATOM 3273 O O . GLU A 1 439 ? -6.551 16.828 6.062 1 72.75 439 GLU A O 1
ATOM 3278 N N . LEU A 1 440 ? -7.48 18.828 5.609 1 74.31 440 LEU A N 1
ATOM 3279 C CA . LEU A 1 440 ? -7.895 18.375 4.289 1 74.31 440 LEU A CA 1
ATOM 3280 C C . LEU A 1 440 ? -6.73 18.422 3.305 1 74.31 440 LEU A C 1
ATOM 3282 O O . LEU A 1 440 ? -6.219 19.516 3.006 1 74.31 440 LEU A O 1
ATOM 3286 N N . GLU A 1 441 ? -6.414 17.312 2.85 1 78.06 441 GLU A N 1
ATOM 3287 C CA . GLU A 1 441 ? -5.266 17.156 1.961 1 78.06 441 GLU A CA 1
ATOM 3288 C C . GLU A 1 441 ? -5.605 17.609 0.544 1 78.06 441 GLU A C 1
ATOM 3290 O O . GLU A 1 441 ? -6.781 17.703 0.179 1 78.06 441 GLU A O 1
ATOM 3295 N N . LEU A 1 442 ? -4.551 17.938 -0.195 1 85.06 442 LEU A N 1
ATOM 3296 C CA . LEU A 1 442 ? -4.699 18.203 -1.623 1 85.06 442 LEU A CA 1
ATOM 3297 C C . LEU A 1 442 ? -4.668 16.891 -2.418 1 85.06 442 LEU A C 1
ATOM 3299 O O . LEU A 1 442 ? -4.035 15.922 -2.002 1 85.06 442 LEU A O 1
ATOM 3303 N N . VAL A 1 443 ? -5.441 16.859 -3.428 1 86.19 443 VAL A N 1
ATOM 3304 C CA . VAL A 1 443 ? -5.457 15.695 -4.297 1 86.19 443 VAL A CA 1
ATOM 3305 C C . VAL A 1 443 ? -4.262 15.734 -5.246 1 86.19 443 VAL A C 1
ATOM 3307 O O . VAL A 1 443 ? -3.754 16.812 -5.566 1 86.19 443 VAL A O 1
ATOM 3310 N N . ASP A 1 444 ? -3.857 14.547 -5.578 1 82.44 444 ASP A N 1
ATOM 3311 C CA . ASP A 1 444 ? -2.76 14.461 -6.535 1 82.44 444 ASP A CA 1
ATOM 3312 C C . ASP A 1 444 ? -3.197 14.93 -7.918 1 82.44 444 ASP A C 1
ATOM 3314 O O . ASP A 1 444 ? -3.918 14.219 -8.625 1 82.44 444 ASP A O 1
ATOM 3318 N N . GLY A 1 445 ? -2.912 16.125 -8.289 1 86.38 445 GLY A N 1
ATOM 3319 C CA . GLY A 1 445 ? -3.271 16.766 -9.539 1 86.38 445 GLY A CA 1
ATOM 3320 C C . GLY A 1 445 ? -2.746 18.188 -9.656 1 86.38 445 GLY A C 1
ATOM 3321 O O . GLY A 1 445 ? -1.769 18.547 -9 1 86.38 445 GLY A O 1
ATOM 3322 N N . THR A 1 446 ? -3.375 18.922 -10.484 1 92.56 446 THR A N 1
ATOM 3323 C CA . THR A 1 446 ? -2.963 20.297 -10.688 1 92.56 446 THR A CA 1
ATOM 3324 C C . THR A 1 446 ? -3.629 21.219 -9.664 1 92.56 446 THR A C 1
ATOM 3326 O O . THR A 1 446 ? -4.555 20.797 -8.969 1 92.56 446 THR A O 1
ATOM 3329 N N . ILE A 1 447 ? -3.092 22.406 -9.578 1 95.12 447 ILE A N 1
ATOM 3330 C CA . ILE A 1 447 ? -3.699 23.406 -8.711 1 95.12 447 ILE A CA 1
ATOM 3331 C C . ILE A 1 447 ? -5.141 23.672 -9.148 1 95.12 447 ILE A C 1
ATOM 3333 O O . ILE A 1 447 ? -6.039 23.781 -8.305 1 95.12 447 ILE A O 1
ATOM 3337 N N . LEU A 1 448 ? -5.324 23.656 -10.445 1 95.38 448 LEU A N 1
ATOM 3338 C CA . LEU A 1 448 ? -6.668 23.844 -10.984 1 95.38 448 LEU A CA 1
ATOM 3339 C C . LEU A 1 448 ? -7.594 22.719 -10.547 1 95.38 448 LEU A C 1
ATOM 3341 O O . LEU A 1 448 ? -8.727 22.969 -10.125 1 95.38 448 LEU A O 1
ATOM 3345 N N . ASP A 1 449 ? -7.141 21.516 -10.594 1 92.25 449 ASP A N 1
ATOM 3346 C CA . ASP A 1 449 ? -7.922 20.359 -10.188 1 92.25 449 ASP A CA 1
ATOM 3347 C C . ASP A 1 449 ? -8.305 20.438 -8.711 1 92.25 449 ASP A C 1
ATOM 3349 O O . ASP A 1 449 ? -9.391 20.031 -8.32 1 92.25 449 ASP A O 1
ATOM 3353 N N . ASN A 1 450 ? -7.418 20.922 -7.98 1 94.06 450 ASN A N 1
ATOM 3354 C CA . ASN A 1 450 ? -7.645 21.016 -6.543 1 94.06 450 ASN A CA 1
ATOM 3355 C C . ASN A 1 450 ? -8.664 22.094 -6.203 1 94.06 450 ASN A C 1
ATOM 3357 O O . ASN A 1 450 ? -9.531 21.891 -5.355 1 94.06 450 ASN A O 1
ATOM 3361 N N . ILE A 1 451 ? -8.562 23.219 -6.867 1 95.69 451 ILE A N 1
ATOM 3362 C CA . ILE A 1 451 ? -9.461 24.312 -6.578 1 95.69 451 ILE A CA 1
ATOM 3363 C C . ILE A 1 451 ? -10.875 23.969 -7.039 1 95.69 451 ILE A C 1
ATOM 3365 O O . ILE A 1 451 ? -11.852 24.281 -6.359 1 95.69 451 ILE A O 1
ATOM 3369 N N . THR A 1 452 ? -10.953 23.25 -8.117 1 94.12 452 THR A N 1
ATOM 3370 C CA . THR A 1 452 ? -12.266 22.953 -8.688 1 94.12 452 THR A CA 1
ATOM 3371 C C . THR A 1 452 ? -12.797 21.625 -8.172 1 94.12 452 THR A C 1
ATOM 3373 O O . THR A 1 452 ? -13.852 21.156 -8.609 1 94.12 452 THR A O 1
ATOM 3376 N N . TYR A 1 453 ? -12.125 21.078 -7.285 1 91.25 453 TYR A N 1
ATOM 3377 C CA . TYR A 1 453 ? -12.539 19.781 -6.738 1 91.25 453 TYR A CA 1
ATOM 3378 C C . TYR A 1 453 ? -13.883 19.906 -6.031 1 91.25 453 TYR A C 1
ATOM 3380 O O . TYR A 1 453 ? -14.016 20.656 -5.055 1 91.25 453 TYR A O 1
ATOM 3388 N N . GLY A 1 454 ? -14.922 19.266 -6.48 1 86.38 454 GLY A N 1
ATOM 3389 C CA . GLY A 1 454 ? -16.25 19.312 -5.883 1 86.38 454 GLY A CA 1
ATOM 3390 C C . GLY A 1 454 ? -17.219 20.188 -6.648 1 86.38 454 GLY A C 1
ATOM 3391 O O . GLY A 1 454 ? -18.406 20.234 -6.332 1 86.38 454 GLY A O 1
ATOM 3392 N N . LYS A 1 455 ? -16.656 21 -7.461 1 89.94 455 LYS A N 1
ATOM 3393 C CA . LYS A 1 455 ? -17.484 21.812 -8.352 1 89.94 455 LYS A CA 1
ATOM 3394 C C . LYS A 1 455 ? -17.078 21.609 -9.812 1 89.94 455 LYS A C 1
ATOM 3396 O O . LYS A 1 455 ? -16.344 22.422 -10.375 1 89.94 455 LYS A O 1
ATOM 3401 N N . ASP A 1 456 ? -17.609 20.688 -10.406 1 79.88 456 ASP A N 1
ATOM 3402 C CA . ASP A 1 456 ? -17.234 20.266 -11.75 1 79.88 456 ASP A CA 1
ATOM 3403 C C . ASP A 1 456 ? -17.562 21.344 -12.781 1 79.88 456 ASP A C 1
ATOM 3405 O O . ASP A 1 456 ? -16.953 21.406 -13.844 1 79.88 456 ASP A O 1
ATOM 3409 N N . THR A 1 457 ? -18.438 22.156 -12.469 1 81.81 457 THR A N 1
ATOM 3410 C CA . THR A 1 457 ? -18.891 23.172 -13.406 1 81.81 457 THR A CA 1
ATOM 3411 C C . THR A 1 457 ? -18 24.406 -13.328 1 81.81 457 THR A C 1
ATOM 3413 O O . THR A 1 457 ? -18.094 25.312 -14.172 1 81.81 457 THR A O 1
ATOM 3416 N N . ALA A 1 458 ? -17.109 24.312 -12.305 1 84.75 458 ALA A N 1
ATOM 3417 C CA . ALA A 1 458 ? -16.266 25.484 -12.156 1 84.75 458 ALA A CA 1
ATOM 3418 C C . ALA A 1 458 ? -15.164 25.5 -13.219 1 84.75 458 ALA A C 1
ATOM 3420 O O . ALA A 1 458 ? -14.43 24.531 -13.383 1 84.75 458 ALA A O 1
ATOM 3421 N N . GLY A 1 459 ? -15.078 26.531 -14.008 1 88 459 GLY A N 1
ATOM 3422 C CA . GLY A 1 459 ? -14.047 26.688 -15.016 1 88 459 GLY A CA 1
ATOM 3423 C C . GLY A 1 459 ? -12.805 27.391 -14.484 1 88 459 GLY A C 1
ATOM 3424 O O . GLY A 1 459 ? -12.672 27.594 -13.281 1 88 459 GLY A O 1
ATOM 3425 N N . ALA A 1 460 ? -11.984 27.766 -15.375 1 92.19 460 ALA A N 1
ATOM 3426 C CA . ALA A 1 460 ? -10.711 28.406 -15.047 1 92.19 460 ALA A CA 1
ATOM 3427 C C . ALA A 1 460 ? -10.93 29.797 -14.453 1 92.19 460 ALA A C 1
ATOM 3429 O O . ALA A 1 460 ? -10.203 30.219 -13.547 1 92.19 460 ALA A O 1
ATOM 3430 N N . GLU A 1 461 ? -11.93 30.391 -14.914 1 94.06 461 GLU A N 1
ATOM 3431 C CA . GLU A 1 461 ? -12.203 31.75 -14.438 1 94.06 461 GLU A CA 1
ATOM 3432 C C . GLU A 1 461 ? -12.719 31.734 -13 1 94.06 461 GLU A C 1
ATOM 3434 O O . GLU A 1 461 ? -12.32 32.562 -12.188 1 94.06 461 GLU A O 1
ATOM 3439 N N . ALA A 1 462 ? -13.602 30.844 -12.758 1 94.69 462 ALA A N 1
ATOM 3440 C CA . ALA A 1 462 ? -14.102 30.703 -11.398 1 94.69 462 ALA A CA 1
ATOM 3441 C C . ALA A 1 462 ? -12.977 30.328 -10.43 1 94.69 462 ALA A C 1
ATOM 3443 O O . ALA A 1 462 ? -12.938 30.812 -9.297 1 94.69 462 ALA A O 1
ATOM 3444 N N . ALA A 1 463 ? -12.133 29.5 -10.883 1 95.81 463 ALA A N 1
ATOM 3445 C CA . ALA A 1 463 ? -10.984 29.109 -10.07 1 95.81 463 ALA A CA 1
ATOM 3446 C C . ALA A 1 463 ? -10.07 30.297 -9.789 1 95.81 463 ALA A C 1
ATOM 3448 O O . ALA A 1 463 ? -9.562 30.438 -8.68 1 95.81 463 ALA A O 1
ATOM 3449 N N . ARG A 1 464 ? -9.867 31.062 -10.805 1 96.31 464 ARG A N 1
ATOM 3450 C CA . ARG A 1 464 ? -9.023 32.25 -10.641 1 96.31 464 ARG A CA 1
ATOM 3451 C C . ARG A 1 464 ? -9.633 33.219 -9.633 1 96.31 464 ARG A C 1
ATOM 3453 O O . ARG A 1 464 ? -8.93 33.75 -8.781 1 96.31 464 ARG A O 1
ATOM 3460 N N . CYS A 1 465 ? -10.883 33.438 -9.734 1 95.19 465 CYS A N 1
ATOM 3461 C CA . CYS A 1 465 ? -11.578 34.312 -8.812 1 95.19 465 CYS A CA 1
ATOM 3462 C C . CYS A 1 465 ? -11.477 33.812 -7.379 1 95.19 465 CYS A C 1
ATOM 3464 O O . CYS A 1 465 ? -11.188 34.594 -6.465 1 95.19 465 CYS A O 1
ATOM 3466 N N . ALA A 1 466 ? -11.719 32.562 -7.199 1 95.25 466 ALA A N 1
ATOM 3467 C CA . ALA A 1 466 ? -11.617 31.969 -5.867 1 95.25 466 ALA A CA 1
ATOM 3468 C C . ALA A 1 466 ? -10.188 32.062 -5.332 1 95.25 466 ALA A C 1
ATOM 3470 O O . ALA A 1 466 ? -9.984 32.281 -4.141 1 95.25 466 ALA A O 1
ATOM 3471 N N . ALA A 1 467 ? -9.234 31.844 -6.199 1 96.5 467 ALA A N 1
ATOM 3472 C CA . ALA A 1 467 ? -7.828 31.969 -5.812 1 96.5 467 ALA A CA 1
ATOM 3473 C C . ALA A 1 467 ? -7.488 33.375 -5.375 1 96.5 467 ALA A C 1
ATOM 3475 O O . ALA A 1 467 ? -6.688 33.594 -4.461 1 96.5 467 ALA A O 1
ATOM 3476 N N . GLU A 1 468 ? -8.031 34.312 -6.027 1 95.12 468 GLU A N 1
ATOM 3477 C CA . GLU A 1 468 ? -7.832 35.719 -5.645 1 95.12 468 GLU A CA 1
ATOM 3478 C C . GLU A 1 468 ? -8.422 36 -4.27 1 95.12 468 GLU A C 1
ATOM 3480 O O . GLU A 1 468 ? -7.793 36.656 -3.441 1 95.12 468 GLU A O 1
ATOM 3485 N N . LEU A 1 469 ? -9.57 35.438 -4.059 1 92.12 469 LEU A N 1
ATOM 3486 C CA . LEU A 1 469 ? -10.234 35.625 -2.771 1 92.12 469 LEU A CA 1
ATOM 3487 C C . LEU A 1 469 ? -9.422 34.969 -1.65 1 92.12 469 LEU A C 1
ATOM 3489 O O . LEU A 1 469 ? -9.406 35.469 -0.523 1 92.12 469 LEU A O 1
ATOM 3493 N N . ALA A 1 470 ? -8.766 33.906 -1.937 1 93.94 470 ALA A N 1
ATOM 3494 C CA . ALA A 1 470 ? -7.992 33.156 -0.943 1 93.94 470 ALA A CA 1
ATOM 3495 C C . ALA A 1 470 ? -6.543 33.656 -0.916 1 93.94 470 ALA A C 1
ATOM 3497 O O . ALA A 1 470 ? -5.691 33 -0.283 1 93.94 470 ALA A O 1
ATOM 3498 N N . GLU A 1 471 ? -6.23 34.688 -1.669 1 92.75 471 GLU A N 1
ATOM 3499 C CA . GLU A 1 471 ? -4.879 35.25 -1.742 1 92.75 471 GLU A CA 1
ATOM 3500 C C . GLU A 1 471 ? -3.887 34.188 -2.254 1 92.75 471 GLU A C 1
ATOM 3502 O O . GLU A 1 471 ? -2.76 34.125 -1.766 1 92.75 471 GLU A O 1
ATOM 3507 N N . ALA A 1 472 ? -4.328 33.344 -3.139 1 93.88 472 ALA A N 1
ATOM 3508 C CA . ALA A 1 472 ? -3.48 32.312 -3.693 1 93.88 472 ALA A CA 1
ATOM 3509 C C . ALA A 1 472 ? -3.061 32.625 -5.125 1 93.88 472 ALA A C 1
ATOM 3511 O O . ALA A 1 472 ? -2.076 32.094 -5.629 1 93.88 472 ALA A O 1
ATOM 3512 N N . HIS A 1 473 ? -3.707 33.531 -5.746 1 95.06 473 HIS A N 1
ATOM 3513 C CA . HIS A 1 473 ? -3.51 33.812 -7.16 1 95.06 473 HIS A CA 1
ATOM 3514 C C . HIS A 1 473 ? -2.084 34.281 -7.434 1 95.06 473 HIS A C 1
ATOM 3516 O O . HIS A 1 473 ? -1.454 33.844 -8.398 1 95.06 473 HIS A O 1
ATOM 3522 N N . GLU A 1 474 ? -1.616 35.156 -6.645 1 89.75 474 GLU A N 1
ATOM 3523 C CA . GLU A 1 474 ? -0.309 35.75 -6.867 1 89.75 474 GLU A CA 1
ATOM 3524 C C . GLU A 1 474 ? 0.795 34.719 -6.895 1 89.75 474 GLU A C 1
ATOM 3526 O O . GLU A 1 474 ? 1.628 34.688 -7.805 1 89.75 474 GLU A O 1
ATOM 3531 N N . PHE A 1 475 ? 0.82 33.781 -5.91 1 86.25 475 PHE A N 1
ATOM 3532 C CA . PHE A 1 475 ? 1.905 32.812 -5.898 1 86.25 475 PHE A CA 1
ATOM 3533 C C . PHE A 1 475 ? 1.714 31.781 -6.996 1 86.25 475 PHE A C 1
ATOM 3535 O O . PHE A 1 475 ? 2.688 31.219 -7.512 1 86.25 475 PHE A O 1
ATOM 3542 N N . ILE A 1 476 ? 0.452 31.5 -7.379 1 93.44 476 ILE A N 1
ATOM 3543 C CA . ILE A 1 476 ? 0.175 30.531 -8.438 1 93.44 476 ILE A CA 1
ATOM 3544 C C . ILE A 1 476 ? 0.731 31.047 -9.766 1 93.44 476 ILE A C 1
ATOM 3546 O O . ILE A 1 476 ? 1.314 30.297 -10.539 1 93.44 476 ILE A O 1
ATOM 3550 N N . GLU A 1 477 ? 0.558 32.312 -9.977 1 91.94 477 GLU A N 1
ATOM 3551 C CA . GLU A 1 477 ? 1.022 32.938 -11.219 1 91.94 477 GLU A CA 1
ATOM 3552 C C . GLU A 1 477 ? 2.547 32.938 -11.297 1 91.94 477 GLU A C 1
ATOM 3554 O O . GLU A 1 477 ? 3.117 32.938 -12.391 1 91.94 477 GLU A O 1
ATOM 3559 N N . ARG A 1 478 ? 3.15 32.938 -10.18 1 84.31 478 ARG A N 1
ATOM 3560 C CA . ARG A 1 478 ? 4.609 32.969 -10.133 1 84.31 478 ARG A CA 1
ATOM 3561 C C . ARG A 1 478 ? 5.195 31.594 -10.398 1 84.31 478 ARG A C 1
ATOM 3563 O O . ARG A 1 478 ? 6.379 31.469 -10.719 1 84.31 478 ARG A O 1
ATOM 3570 N N . LEU A 1 479 ? 4.363 30.625 -10.328 1 86.06 479 LEU A N 1
ATOM 3571 C CA . LEU A 1 479 ? 4.824 29.281 -10.648 1 86.06 479 LEU A CA 1
ATOM 3572 C C . LEU A 1 479 ? 4.969 29.094 -12.156 1 86.06 479 LEU A C 1
ATOM 3574 O O . LEU A 1 479 ? 4.16 29.609 -12.93 1 86.06 479 LEU A O 1
ATOM 3578 N N . PRO A 1 480 ? 5.848 28.328 -12.641 1 84.12 480 PRO A N 1
ATOM 3579 C CA . PRO A 1 480 ? 6.113 28.156 -14.07 1 84.12 480 PRO A CA 1
ATOM 3580 C C . PRO A 1 480 ? 4.898 27.656 -14.844 1 84.12 480 PRO A C 1
ATOM 3582 O O . PRO A 1 480 ? 4.668 28.062 -15.977 1 84.12 480 PRO A O 1
ATOM 3585 N N . GLN A 1 481 ? 4.105 26.797 -14.289 1 90.38 481 GLN A N 1
ATOM 3586 C CA . GLN A 1 481 ? 2.961 26.234 -15 1 90.38 481 GLN A CA 1
ATOM 3587 C C . GLN A 1 481 ? 1.651 26.828 -14.484 1 90.38 481 GLN A C 1
ATOM 3589 O O . GLN A 1 481 ? 0.57 26.344 -14.82 1 90.38 481 GLN A O 1
ATOM 3594 N N . GLY A 1 482 ? 1.857 27.766 -13.625 1 92.5 482 GLY A N 1
ATOM 3595 C CA . GLY A 1 482 ? 0.671 28.438 -13.109 1 92.5 482 GLY A CA 1
ATOM 3596 C C . GLY A 1 482 ? -0.336 27.484 -12.5 1 92.5 482 GLY A C 1
ATOM 3597 O O . GLY A 1 482 ? 0.018 26.641 -11.664 1 92.5 482 GLY A O 1
ATOM 3598 N N . TYR A 1 483 ? -1.546 27.531 -13.016 1 94.81 483 TYR A N 1
ATOM 3599 C CA . TYR A 1 483 ? -2.646 26.734 -12.492 1 94.81 483 TYR A CA 1
ATOM 3600 C C . TYR A 1 483 ? -2.51 25.281 -12.906 1 94.81 483 TYR A C 1
ATOM 3602 O O . TYR A 1 483 ? -3.162 24.406 -12.336 1 94.81 483 TYR A O 1
ATOM 3610 N N . GLN A 1 484 ? -1.654 25.031 -13.797 1 92.94 484 GLN A N 1
ATOM 3611 C CA . GLN A 1 484 ? -1.455 23.656 -14.266 1 92.94 484 GLN A CA 1
ATOM 3612 C C . GLN A 1 484 ? -0.3 22.984 -13.531 1 92.94 484 GLN A C 1
ATOM 3614 O O . GLN A 1 484 ? 0.048 21.844 -13.828 1 92.94 484 GLN A O 1
ATOM 3619 N N . THR A 1 485 ? 0.15 23.641 -12.562 1 90.25 485 THR A N 1
ATOM 3620 C CA . THR A 1 485 ? 1.229 23.062 -11.766 1 90.25 485 THR A CA 1
ATOM 3621 C C . THR A 1 485 ? 0.743 21.844 -11.008 1 90.25 485 THR A C 1
ATOM 3623 O O . THR A 1 485 ? -0.3 21.875 -10.352 1 90.25 485 THR A O 1
ATOM 3626 N N . VAL A 1 486 ? 1.484 20.781 -11.07 1 87.38 486 VAL A N 1
ATOM 3627 C CA . VAL A 1 486 ? 1.166 19.562 -10.336 1 87.38 486 VAL A CA 1
ATOM 3628 C C . VAL A 1 486 ? 1.641 19.688 -8.891 1 87.38 486 VAL A C 1
ATOM 3630 O O . VAL A 1 486 ? 2.822 19.938 -8.641 1 87.38 486 VAL A O 1
ATOM 3633 N N . VAL A 1 487 ? 0.747 19.531 -7.98 1 86.5 487 VAL A N 1
ATOM 3634 C CA . VAL A 1 487 ? 1.044 19.781 -6.574 1 86.5 487 VAL A CA 1
ATOM 3635 C C . VAL A 1 487 ? 1.763 18.562 -5.98 1 86.5 487 VAL A C 1
ATOM 3637 O O . VAL A 1 487 ? 2.504 18.703 -5.004 1 86.5 487 VAL A O 1
ATOM 3640 N N . GLY A 1 488 ? 1.6 17.375 -6.605 1 76.25 488 GLY A N 1
ATOM 3641 C CA . GLY A 1 488 ? 2.195 16.172 -6.055 1 76.25 488 GLY A CA 1
ATOM 3642 C C . GLY A 1 488 ? 1.353 15.531 -4.969 1 76.25 488 GLY A C 1
ATOM 3643 O O . GLY A 1 488 ? 0.301 16.062 -4.602 1 76.25 488 GLY A O 1
ATOM 3644 N N . TYR A 1 489 ? 1.891 14.445 -4.352 1 74 489 TYR A N 1
ATOM 3645 C CA . TYR A 1 489 ? 1.158 13.711 -3.328 1 74 489 TYR A CA 1
ATOM 3646 C C . TYR A 1 489 ? 0.999 14.547 -2.064 1 74 489 TYR A C 1
ATOM 3648 O O . TYR A 1 489 ? 1.987 15.016 -1.493 1 74 489 TYR A O 1
ATOM 3656 N N . ARG A 1 490 ? -0.198 14.805 -1.68 1 72.12 490 ARG A N 1
ATOM 3657 C CA . ARG A 1 490 ? -0.585 15.578 -0.505 1 72.12 490 ARG A CA 1
ATOM 3658 C C . ARG A 1 490 ? 0.046 16.969 -0.532 1 72.12 490 ARG A C 1
ATOM 3660 O O . ARG A 1 490 ? 0.364 17.531 0.518 1 72.12 490 ARG A O 1
ATOM 3667 N N . GLY A 1 491 ? 0.431 17.453 -1.749 1 76 491 GLY A N 1
ATOM 3668 C CA . GLY A 1 491 ? 0.925 18.797 -1.919 1 76 491 GLY A CA 1
ATOM 3669 C C . GLY A 1 491 ? 2.357 18.984 -1.451 1 76 491 GLY A C 1
ATOM 3670 O O . GLY A 1 491 ? 2.723 20.047 -0.938 1 76 491 GLY A O 1
ATOM 3671 N N . VAL A 1 492 ? 3.1 18.016 -1.556 1 70.31 492 VAL A N 1
ATOM 3672 C CA . VAL A 1 492 ? 4.453 18 -1.014 1 70.31 492 VAL A CA 1
ATOM 3673 C C . VAL A 1 492 ? 5.297 19.078 -1.697 1 70.31 492 VAL A C 1
ATOM 3675 O O . VAL A 1 492 ? 6.242 19.594 -1.105 1 70.31 492 VAL A O 1
ATOM 3678 N N . ASN A 1 493 ? 4.844 19.578 -2.799 1 74.69 493 ASN A N 1
ATOM 3679 C CA . ASN A 1 493 ? 5.617 20.547 -3.568 1 74.69 493 ASN A CA 1
ATOM 3680 C C . ASN A 1 493 ? 5.281 21.984 -3.166 1 74.69 493 ASN A C 1
ATOM 3682 O O . ASN A 1 493 ? 5.855 22.938 -3.697 1 74.69 493 ASN A O 1
ATOM 3686 N N . LEU A 1 494 ? 4.336 22.109 -2.227 1 80.81 494 LEU A N 1
ATOM 3687 C CA . LEU A 1 494 ? 3.883 23.422 -1.784 1 80.81 494 LEU A CA 1
ATOM 3688 C C . LEU A 1 494 ? 4.172 23.625 -0.301 1 80.81 494 LEU A C 1
ATOM 3690 O O . LEU A 1 494 ? 4.285 22.656 0.453 1 80.81 494 LEU A O 1
ATOM 3694 N N . SER A 1 495 ? 4.336 24.875 0.029 1 79.44 495 SER A N 1
ATOM 3695 C CA . SER A 1 495 ? 4.461 25.172 1.45 1 79.44 495 SER A CA 1
ATOM 3696 C C . SER A 1 495 ? 3.135 24.984 2.176 1 79.44 495 SER A C 1
ATOM 3698 O O . SER A 1 495 ? 2.08 24.891 1.541 1 79.44 495 SER A O 1
ATOM 3700 N N . ALA A 1 496 ? 3.156 24.844 3.49 1 80.56 496 ALA A N 1
ATOM 3701 C CA . ALA A 1 496 ? 1.946 24.672 4.285 1 80.56 496 ALA A CA 1
ATOM 3702 C C . ALA A 1 496 ? 0.955 25.797 4.055 1 80.56 496 ALA A C 1
ATOM 3704 O O . ALA A 1 496 ? -0.249 25.562 3.93 1 80.56 496 ALA A O 1
ATOM 3705 N N . GLY A 1 497 ? 1.48 27.016 4.012 1 83.94 497 GLY A N 1
ATOM 3706 C CA . GLY A 1 497 ? 0.625 28.172 3.775 1 83.94 497 GLY A CA 1
ATOM 3707 C C . GLY A 1 497 ? -0.011 28.172 2.396 1 83.94 497 GLY A C 1
ATOM 3708 O O . GLY A 1 497 ? -1.17 28.562 2.242 1 83.94 497 GLY A O 1
ATOM 3709 N N . GLN A 1 498 ? 0.749 27.734 1.445 1 85.56 498 GLN A N 1
ATOM 3710 C CA . GLN A 1 498 ? 0.223 27.641 0.088 1 85.56 498 GLN A CA 1
ATOM 3711 C C . GLN A 1 498 ? -0.873 26.578 -0.004 1 85.56 498 GLN A C 1
ATOM 3713 O O . GLN A 1 498 ? -1.902 26.797 -0.647 1 85.56 498 GLN A O 1
ATOM 3718 N N . ARG A 1 499 ? -0.658 25.562 0.652 1 89.75 499 ARG A N 1
ATOM 3719 C CA . ARG A 1 499 ? -1.646 24.484 0.648 1 89.75 499 ARG A CA 1
ATOM 3720 C C . ARG A 1 499 ? -2.957 24.953 1.275 1 89.75 499 ARG A C 1
ATOM 3722 O O . ARG A 1 499 ? -4.039 24.625 0.778 1 89.75 499 ARG A O 1
ATOM 3729 N N . GLN A 1 500 ? -2.84 25.641 2.303 1 89.62 500 GLN A N 1
ATOM 3730 C CA . GLN A 1 500 ? -4.031 26.125 3 1 89.62 500 GLN A CA 1
ATOM 3731 C C . GLN A 1 500 ? -4.816 27.109 2.137 1 89.62 500 GLN A C 1
ATOM 3733 O O . GLN A 1 500 ? -6.047 27.109 2.15 1 89.62 500 GLN A O 1
ATOM 3738 N N . ARG A 1 501 ? -4.062 27.938 1.425 1 92.62 501 ARG A N 1
ATOM 3739 C CA . ARG A 1 501 ? -4.727 28.922 0.573 1 92.62 501 ARG A CA 1
ATOM 3740 C C . ARG A 1 501 ? -5.422 28.234 -0.603 1 92.62 501 ARG A C 1
ATOM 3742 O O . ARG A 1 501 ? -6.492 28.672 -1.032 1 92.62 501 ARG A O 1
ATOM 3749 N N . ILE A 1 502 ? -4.836 27.219 -1.111 1 93.44 502 ILE A N 1
ATOM 3750 C CA . ILE A 1 502 ? -5.473 26.453 -2.176 1 93.44 502 ILE A CA 1
ATOM 3751 C C . ILE A 1 502 ? -6.719 25.75 -1.634 1 93.44 502 ILE A C 1
ATOM 3753 O O . ILE A 1 502 ? -7.758 25.719 -2.299 1 93.44 502 ILE A O 1
ATOM 3757 N N . ALA A 1 503 ? -6.605 25.219 -0.455 1 92.94 503 ALA A N 1
ATOM 3758 C CA . ALA A 1 503 ? -7.75 24.578 0.183 1 92.94 503 ALA A CA 1
ATOM 3759 C C . ALA A 1 503 ? -8.883 25.562 0.415 1 92.94 503 ALA A C 1
ATOM 3761 O O . ALA A 1 503 ? -10.055 25.234 0.253 1 92.94 503 ALA A O 1
ATOM 3762 N N . LEU A 1 504 ? -8.5 26.703 0.851 1 93.5 504 LEU A N 1
ATOM 3763 C CA . LEU A 1 504 ? -9.492 27.766 1.053 1 93.5 504 LEU A CA 1
ATOM 3764 C C . LEU A 1 504 ? -10.148 28.141 -0.267 1 93.5 504 LEU A C 1
ATOM 3766 O O . LEU A 1 504 ? -11.367 28.344 -0.325 1 93.5 504 LEU A O 1
ATOM 3770 N N . ALA A 1 505 ? -9.305 28.281 -1.301 1 95.12 505 ALA A N 1
ATOM 3771 C CA . ALA A 1 505 ? -9.852 28.562 -2.625 1 95.12 505 ALA A CA 1
ATOM 3772 C C . ALA A 1 505 ? -10.844 27.5 -3.061 1 95.12 505 ALA A C 1
ATOM 3774 O O . ALA A 1 505 ? -11.875 27.812 -3.668 1 95.12 505 ALA A O 1
ATOM 3775 N N . ARG A 1 506 ? -10.531 26.312 -2.807 1 94.56 506 ARG A N 1
ATOM 3776 C CA . ARG A 1 506 ? -11.414 25.203 -3.119 1 94.56 506 ARG A CA 1
ATOM 3777 C C . ARG A 1 506 ? -12.766 25.344 -2.426 1 94.56 506 ARG A C 1
ATOM 3779 O O . ARG A 1 506 ? -13.805 25.078 -3.021 1 94.56 506 ARG A O 1
ATOM 3786 N N . ALA A 1 507 ? -12.75 25.734 -1.211 1 93 507 ALA A N 1
ATOM 3787 C CA . ALA A 1 507 ? -13.977 25.922 -0.448 1 93 507 ALA A CA 1
ATOM 3788 C C . ALA A 1 507 ? -14.781 27.094 -0.995 1 93 507 ALA A C 1
ATOM 3790 O O . ALA A 1 507 ? -16.016 27.031 -1.103 1 93 507 ALA A O 1
ATOM 3791 N N . LEU A 1 508 ? -14.109 28.125 -1.402 1 92.56 508 LEU A N 1
ATOM 3792 C CA . LEU A 1 508 ? -14.766 29.359 -1.796 1 92.56 508 LEU A CA 1
ATOM 3793 C C . LEU A 1 508 ? -15.359 29.25 -3.197 1 92.56 508 LEU A C 1
ATOM 3795 O O . LEU A 1 508 ? -16.344 29.906 -3.514 1 92.56 508 LEU A O 1
ATOM 3799 N N . VAL A 1 509 ? -14.711 28.5 -4.027 1 94.06 509 VAL A N 1
ATOM 3800 C CA . VAL A 1 509 ? -15.172 28.359 -5.406 1 94.06 509 VAL A CA 1
ATOM 3801 C C . VAL A 1 509 ? -16.578 27.766 -5.422 1 94.06 509 VAL A C 1
ATOM 3803 O O . VAL A 1 509 ? -17.359 28.031 -6.34 1 94.06 509 VAL A O 1
ATOM 3806 N N . ARG A 1 510 ? -16.938 27.062 -4.434 1 90.75 510 ARG A N 1
ATOM 3807 C CA . ARG A 1 510 ? -18.219 26.406 -4.348 1 90.75 510 ARG A CA 1
ATOM 3808 C C . ARG A 1 510 ? -19.328 27.391 -4.031 1 90.75 510 ARG A C 1
ATOM 3810 O O . ARG A 1 510 ? -20.516 27.125 -4.277 1 90.75 510 ARG A O 1
ATOM 3817 N N . ASP A 1 511 ? -18.969 28.547 -3.525 1 86.56 511 ASP A N 1
ATOM 3818 C CA . ASP A 1 511 ? -19.938 29.547 -3.104 1 86.56 511 ASP A CA 1
ATOM 3819 C C . ASP A 1 511 ? -21.031 28.938 -2.238 1 86.56 511 ASP A C 1
ATOM 3821 O O . ASP A 1 511 ? -22.219 29.031 -2.568 1 86.56 511 ASP A O 1
ATOM 3825 N N . PRO A 1 512 ? -20.719 28.422 -1.056 1 89.44 512 PRO A N 1
ATOM 3826 C CA . PRO A 1 512 ? -21.641 27.656 -0.216 1 89.44 512 PRO A CA 1
ATOM 3827 C C . PRO A 1 512 ? -22.562 28.562 0.604 1 89.44 512 PRO A C 1
ATOM 3829 O O . PRO A 1 512 ? -22.297 29.75 0.757 1 89.44 512 PRO A O 1
ATOM 3832 N N . ASP A 1 513 ? -23.656 27.953 1.107 1 91.75 513 ASP A N 1
ATOM 3833 C CA . ASP A 1 513 ? -24.516 28.625 2.074 1 91.75 513 ASP A CA 1
ATOM 3834 C C . ASP A 1 513 ? -23.844 28.703 3.445 1 91.75 513 ASP A C 1
ATOM 3836 O O . ASP A 1 513 ? -24.047 29.656 4.191 1 91.75 513 ASP A O 1
ATOM 3840 N N . ILE A 1 514 ? -23.109 27.625 3.689 1 94.56 514 ILE A N 1
ATOM 3841 C CA . ILE A 1 514 ? -22.422 27.516 4.973 1 94.56 514 ILE A CA 1
ATOM 3842 C C . ILE A 1 514 ? -20.922 27.297 4.742 1 94.56 514 ILE A C 1
ATOM 3844 O O . ILE A 1 514 ? -20.531 26.266 4.172 1 94.56 514 ILE A O 1
ATOM 3848 N N . LEU A 1 515 ? -20.141 28.219 5.102 1 94.31 515 LEU A N 1
ATOM 3849 C CA . LEU A 1 515 ? -18.688 28.109 5.012 1 94.31 515 LEU A CA 1
ATOM 3850 C C . LEU A 1 515 ? -18.078 27.812 6.375 1 94.31 515 LEU A C 1
ATOM 3852 O O . LEU A 1 515 ? -18.297 28.547 7.336 1 94.31 515 LEU A O 1
ATOM 3856 N N . ILE A 1 516 ? -17.406 26.703 6.484 1 95.31 516 ILE A N 1
ATOM 3857 C CA . ILE A 1 516 ? -16.75 26.312 7.73 1 95.31 516 ILE A CA 1
ATOM 3858 C C . ILE A 1 516 ? -15.234 26.453 7.582 1 95.31 516 ILE A C 1
ATOM 3860 O O . ILE A 1 516 ? -14.625 25.828 6.711 1 95.31 516 ILE A O 1
ATOM 3864 N N . LEU A 1 517 ? -14.664 27.266 8.367 1 93.81 517 LEU A N 1
ATOM 3865 C CA . LEU A 1 517 ? -13.219 27.453 8.414 1 93.81 517 LEU A CA 1
ATOM 3866 C C . LEU A 1 517 ? -12.625 26.844 9.68 1 93.81 517 LEU A C 1
ATOM 3868 O O . LEU A 1 517 ? -12.664 27.453 10.75 1 93.81 517 LEU A O 1
ATOM 3872 N N . ASP A 1 518 ? -12.086 25.703 9.531 1 91.62 518 ASP A N 1
ATOM 3873 C CA . ASP A 1 518 ? -11.477 24.984 10.648 1 91.62 518 ASP A CA 1
ATOM 3874 C C . ASP A 1 518 ? -9.961 25.156 10.648 1 91.62 518 ASP A C 1
ATOM 3876 O O . ASP A 1 518 ? -9.242 24.359 10.031 1 91.62 518 ASP A O 1
ATOM 3880 N N . GLU A 1 519 ? -9.508 26.156 11.344 1 87.19 519 GLU A N 1
ATOM 3881 C CA . GLU A 1 519 ? -8.086 26.5 11.406 1 87.19 519 GLU A CA 1
ATOM 3882 C C . GLU A 1 519 ? -7.496 26.656 10.008 1 87.19 519 GLU A C 1
ATOM 3884 O O . GLU A 1 519 ? -6.418 26.141 9.727 1 87.19 519 GLU A O 1
ATOM 3889 N N . ALA A 1 520 ? -8.172 27.344 9.219 1 84.44 520 ALA A N 1
ATOM 3890 C CA . ALA A 1 520 ? -7.887 27.406 7.785 1 84.44 520 ALA A CA 1
ATOM 3891 C C . ALA A 1 520 ? -6.789 28.422 7.492 1 84.44 520 ALA A C 1
ATOM 3893 O O . ALA A 1 520 ? -6.273 28.484 6.375 1 84.44 520 ALA A O 1
ATOM 3894 N N . THR A 1 521 ? -6.363 29.188 8.477 1 80.38 521 THR A N 1
ATOM 3895 C CA . THR A 1 521 ? -5.371 30.234 8.211 1 80.38 521 THR A CA 1
ATOM 3896 C C . THR A 1 521 ? -4.207 30.125 9.195 1 80.38 521 THR A C 1
ATOM 3898 O O . THR A 1 521 ? -3.447 31.078 9.375 1 80.38 521 THR A O 1
ATOM 3901 N N . ASN A 1 522 ? -4.125 29.016 9.789 1 78.31 522 ASN A N 1
ATOM 3902 C CA . ASN A 1 522 ? -3.135 28.859 10.844 1 78.31 522 ASN A CA 1
ATOM 3903 C C . ASN A 1 522 ? -1.713 28.891 10.289 1 78.31 522 ASN A C 1
ATOM 3905 O O . ASN A 1 522 ? -0.785 29.328 10.977 1 78.31 522 ASN A O 1
ATOM 3909 N N . ALA A 1 523 ? -1.577 28.453 9.086 1 76.5 523 ALA A N 1
ATOM 3910 C CA . ALA A 1 523 ? -0.234 28.344 8.523 1 76.5 523 ALA A CA 1
ATOM 3911 C C . ALA A 1 523 ? 0.035 29.5 7.551 1 76.5 523 ALA A C 1
ATOM 3913 O O . ALA A 1 523 ? 1.08 29.531 6.895 1 76.5 523 ALA A O 1
ATOM 3914 N N . VAL A 1 524 ? -0.887 30.406 7.465 1 81.25 524 VAL A N 1
ATOM 3915 C CA . VAL A 1 524 ? -0.76 31.516 6.531 1 81.25 524 VAL A CA 1
ATOM 3916 C C . VAL A 1 524 ? -0.091 32.719 7.23 1 81.25 524 VAL A C 1
ATOM 3918 O O . VAL A 1 524 ? -0.265 32.906 8.438 1 81.25 524 VAL A O 1
ATOM 3921 N N . ASP A 1 525 ? 0.597 33.438 6.52 1 78.69 525 ASP A N 1
ATOM 3922 C CA . ASP A 1 525 ? 1.262 34.625 7.078 1 78.69 525 ASP A CA 1
ATOM 3923 C C . ASP A 1 525 ? 0.252 35.719 7.43 1 78.69 525 ASP A C 1
ATOM 3925 O O . ASP A 1 525 ? -0.859 35.719 6.898 1 78.69 525 ASP A O 1
ATOM 3929 N N . GLY A 1 526 ? 0.679 36.594 8.25 1 77.56 526 GLY A N 1
ATOM 3930 C CA . GLY A 1 526 ? -0.196 37.594 8.805 1 77.56 526 GLY A CA 1
ATOM 3931 C C . GLY A 1 526 ? -0.839 38.469 7.754 1 77.56 526 GLY A C 1
ATOM 3932 O O . GLY A 1 526 ? -2.027 38.812 7.844 1 77.56 526 GLY A O 1
ATOM 3933 N N . LEU A 1 527 ? -0.072 38.812 6.746 1 78.56 527 LEU A N 1
ATOM 3934 C CA . LEU A 1 527 ? -0.604 39.688 5.715 1 78.56 527 LEU A CA 1
ATOM 3935 C C . LEU A 1 527 ? -1.67 38.969 4.887 1 78.56 527 LEU A C 1
ATOM 3937 O O . LEU A 1 527 ? -2.725 39.562 4.602 1 78.56 527 LEU A O 1
ATOM 3941 N N . SER A 1 528 ? -1.304 37.875 4.555 1 83.5 528 SER A N 1
ATOM 3942 C CA . SER A 1 528 ? -2.271 37.094 3.787 1 83.5 528 SER A CA 1
ATOM 3943 C C . SER A 1 528 ? -3.514 36.781 4.617 1 83.5 528 SER A C 1
ATOM 3945 O O . SER A 1 528 ? -4.629 36.781 4.098 1 83.5 528 SER A O 1
ATOM 3947 N N . GLU A 1 529 ? -3.295 36.5 5.828 1 86.56 529 GLU A N 1
ATOM 3948 C CA . GLU A 1 529 ? -4.414 36.219 6.723 1 86.56 529 GLU A CA 1
ATOM 3949 C C . GLU A 1 529 ? -5.34 37.438 6.824 1 86.56 529 GLU A C 1
ATOM 3951 O O . GLU A 1 529 ? -6.562 37.281 6.738 1 86.56 529 GLU A O 1
ATOM 3956 N N . ALA A 1 530 ? -4.734 38.562 7.023 1 85.5 530 ALA A N 1
ATOM 3957 C CA . ALA A 1 530 ? -5.52 39.781 7.129 1 85.5 530 ALA A CA 1
ATOM 3958 C C . ALA A 1 530 ? -6.328 40.031 5.855 1 85.5 530 ALA A C 1
ATOM 3960 O O . ALA A 1 530 ? -7.484 40.438 5.922 1 85.5 530 ALA A O 1
ATOM 3961 N N . ALA A 1 531 ? -5.66 39.781 4.746 1 87.12 531 ALA A N 1
ATOM 3962 C CA . ALA A 1 531 ? -6.34 39.938 3.465 1 87.12 531 ALA A CA 1
ATOM 3963 C C . ALA A 1 531 ? -7.508 38.969 3.322 1 87.12 531 ALA A C 1
ATOM 3965 O O . ALA A 1 531 ? -8.57 39.344 2.812 1 87.12 531 ALA A O 1
ATOM 3966 N N . ILE A 1 532 ? -7.27 37.844 3.713 1 88.62 532 ILE A N 1
ATOM 3967 C CA . ILE A 1 532 ? -8.312 36.844 3.646 1 88.62 532 ILE A CA 1
ATOM 3968 C C . ILE A 1 532 ? -9.469 37.219 4.555 1 88.62 532 ILE A C 1
ATOM 3970 O O . ILE A 1 532 ? -10.641 37.094 4.168 1 88.62 532 ILE A O 1
ATOM 3974 N N . VAL A 1 533 ? -9.141 37.656 5.754 1 88.44 533 VAL A N 1
ATOM 3975 C CA . VAL A 1 533 ? -10.156 38.062 6.723 1 88.44 533 VAL A CA 1
ATOM 3976 C C . VAL A 1 533 ? -10.969 39.219 6.168 1 88.44 533 VAL A C 1
ATOM 3978 O O . VAL A 1 533 ? -12.195 39.25 6.32 1 88.44 533 VAL A O 1
ATOM 3981 N N . GLU A 1 534 ? -10.273 40.094 5.551 1 87.88 534 GLU A N 1
ATOM 3982 C CA . GLU A 1 534 ? -10.961 41.25 4.938 1 87.88 534 GLU A CA 1
ATOM 3983 C C . GLU A 1 534 ? -11.914 40.781 3.842 1 87.88 534 GLU A C 1
ATOM 3985 O O . GLU A 1 534 ? -13.016 41.312 3.705 1 87.88 534 GLU A O 1
ATOM 3990 N N . THR A 1 535 ? -11.43 39.906 3.127 1 86.06 535 THR A N 1
ATOM 3991 C CA . THR A 1 535 ? -12.266 39.344 2.068 1 86.06 535 THR A CA 1
ATOM 3992 C C . THR A 1 535 ? -13.492 38.656 2.654 1 86.06 535 THR A C 1
ATOM 3994 O O . THR A 1 535 ? -14.602 38.812 2.143 1 86.06 535 THR A O 1
ATOM 3997 N N . LEU A 1 536 ? -13.297 37.938 3.648 1 86.25 536 LEU A N 1
ATOM 3998 C CA . LEU A 1 536 ? -14.398 37.219 4.297 1 86.25 536 LEU A CA 1
ATOM 3999 C C . LEU A 1 536 ? -15.375 38.219 4.934 1 86.25 536 LEU A C 1
ATOM 4001 O O . LEU A 1 536 ? -16.594 38 4.91 1 86.25 536 LEU A O 1
ATOM 4005 N N . LYS A 1 537 ? -14.859 39.25 5.453 1 86.38 537 LYS A N 1
ATOM 4006 C CA . LYS A 1 537 ? -15.672 40.312 6.062 1 86.38 537 LYS A CA 1
ATOM 4007 C C . LYS A 1 537 ? -16.562 40.969 5.023 1 86.38 537 LYS A C 1
ATOM 4009 O O . LYS A 1 537 ? -17.734 41.281 5.301 1 86.38 537 LYS A O 1
ATOM 4014 N N . SER A 1 538 ? -15.945 41.219 3.93 1 83.12 538 SER A N 1
ATOM 4015 C CA . SER A 1 538 ? -16.688 41.906 2.871 1 83.12 538 SER A CA 1
ATOM 4016 C C . SER A 1 538 ? -17.844 41.031 2.367 1 83.12 538 SER A C 1
ATOM 4018 O O . SER A 1 538 ? -18.812 41.562 1.803 1 83.12 538 SER A O 1
ATOM 4020 N N . ARG A 1 539 ? -17.75 39.812 2.598 1 78.44 539 ARG A N 1
ATOM 4021 C CA . ARG A 1 539 ? -18.797 38.875 2.15 1 78.44 539 ARG A CA 1
ATOM 4022 C C . ARG A 1 539 ? -19.688 38.469 3.309 1 78.44 539 ARG A C 1
ATOM 4024 O O . ARG A 1 539 ? -20.578 37.625 3.145 1 78.44 539 ARG A O 1
ATOM 4031 N N . ALA A 1 540 ? -19.266 39.156 4.34 1 74.44 540 ALA A N 1
ATOM 4032 C CA . ALA A 1 540 ? -20.031 38.875 5.551 1 74.44 540 ALA A CA 1
ATOM 4033 C C . ALA A 1 540 ? -21.484 39.312 5.398 1 74.44 540 ALA A C 1
ATOM 4035 O O . ALA A 1 540 ? -21.766 40.312 4.727 1 74.44 540 ALA A O 1
ATOM 4036 N N . GLY A 1 541 ? -22.469 38.625 5.879 1 72.19 541 GLY A N 1
ATOM 4037 C CA . GLY A 1 541 ? -23.875 38.969 5.809 1 72.19 541 GLY A CA 1
ATOM 4038 C C . GLY A 1 541 ? -24.625 38.219 4.719 1 72.19 541 GLY A C 1
ATOM 4039 O O . GLY A 1 541 ? -25.859 38.25 4.688 1 72.19 541 GLY A O 1
ATOM 4040 N N . ARG A 1 542 ? -23.922 37.719 3.84 1 75.62 542 ARG A N 1
ATOM 4041 C CA . ARG A 1 542 ? -24.578 37 2.746 1 75.62 542 ARG A CA 1
ATOM 4042 C C . ARG A 1 542 ? -24.578 35.5 2.994 1 75.62 542 ARG A C 1
ATOM 4044 O O . ARG A 1 542 ? -25.469 34.781 2.521 1 75.62 542 ARG A O 1
ATOM 4051 N N . ARG A 1 543 ? -23.578 35.125 3.744 1 87.25 543 ARG A N 1
ATOM 4052 C CA . ARG A 1 543 ? -23.438 33.688 3.949 1 87.25 543 ARG A CA 1
ATOM 4053 C C . ARG A 1 543 ? -23.172 33.375 5.414 1 87.25 543 ARG A C 1
ATOM 4055 O O . ARG A 1 543 ? -22.75 34.219 6.176 1 87.25 543 ARG A O 1
ATOM 4062 N N . THR A 1 544 ? -23.625 32.188 5.785 1 93.69 544 THR A N 1
ATOM 4063 C CA . THR A 1 544 ? -23.344 31.703 7.133 1 93.69 544 THR A CA 1
ATOM 4064 C C . THR A 1 544 ? -21.906 31.172 7.23 1 93.69 544 THR A C 1
ATOM 4066 O O . THR A 1 544 ? -21.516 30.312 6.445 1 93.69 544 THR A O 1
ATOM 4069 N N . THR A 1 545 ? -21.125 31.75 8.094 1 94.06 545 THR A N 1
ATOM 4070 C CA . THR A 1 545 ? -19.734 31.344 8.227 1 94.06 545 THR A CA 1
ATOM 4071 C C . THR A 1 545 ? -19.438 30.891 9.656 1 94.06 545 THR A C 1
ATOM 4073 O O . THR A 1 545 ? -19.812 31.562 10.617 1 94.06 545 THR A O 1
ATOM 4076 N N . ILE A 1 546 ? -18.875 29.719 9.789 1 95 546 ILE A N 1
ATOM 4077 C CA . ILE A 1 546 ? -18.422 29.188 11.062 1 95 546 ILE A CA 1
ATOM 4078 C C . ILE A 1 546 ? -16.891 29.188 11.102 1 95 546 ILE A C 1
ATOM 4080 O O . ILE A 1 546 ? -16.25 28.578 10.242 1 95 546 ILE A O 1
ATOM 4084 N N . VAL A 1 547 ? -16.328 29.844 12.086 1 93.88 547 VAL A N 1
ATOM 4085 C CA . VAL A 1 547 ? -14.875 30.016 12.117 1 93.88 547 VAL A CA 1
ATOM 4086 C C . VAL A 1 547 ? -14.312 29.406 13.398 1 93.88 547 VAL A C 1
ATOM 4088 O O . VAL A 1 547 ? -14.734 29.781 14.5 1 93.88 547 VAL A O 1
ATOM 4091 N N . ILE A 1 548 ? -13.492 28.453 13.227 1 91.88 548 ILE A N 1
ATOM 4092 C CA . ILE A 1 548 ? -12.711 27.906 14.328 1 91.88 548 ILE A CA 1
ATOM 4093 C C . ILE A 1 548 ? -11.266 28.391 14.227 1 91.88 548 ILE A C 1
ATOM 4095 O O . ILE A 1 548 ? -10.578 28.109 13.242 1 91.88 548 ILE A O 1
ATOM 4099 N N . SER A 1 549 ? -10.773 29.156 15.148 1 86.31 549 SER A N 1
ATOM 4100 C CA . SER A 1 549 ? -9.398 29.656 15.141 1 86.31 549 SER A CA 1
ATOM 4101 C C . SER A 1 549 ? -8.922 29.984 16.547 1 86.31 549 SER A C 1
ATOM 4103 O O . SER A 1 549 ? -9.734 30.25 17.438 1 86.31 549 SER A O 1
ATOM 4105 N N . HIS A 1 550 ? -7.703 29.953 16.672 1 78 550 HIS A N 1
ATOM 4106 C CA . HIS A 1 550 ? -7.086 30.359 17.922 1 78 550 HIS A CA 1
ATOM 4107 C C . HIS A 1 550 ? -6.551 31.781 17.844 1 78 550 HIS A C 1
ATOM 4109 O O . HIS A 1 550 ? -6.062 32.344 18.828 1 78 550 HIS A O 1
ATOM 4115 N N . HIS A 1 551 ? -6.781 32.406 16.734 1 77.25 551 HIS A N 1
ATOM 4116 C CA . HIS A 1 551 ? -6.262 33.75 16.5 1 77.25 551 HIS A CA 1
ATOM 4117 C C . HIS A 1 551 ? -7.371 34.781 16.609 1 77.25 551 HIS A C 1
ATOM 4119 O O . HIS A 1 551 ? -8.383 34.688 15.922 1 77.25 551 HIS A O 1
ATOM 4125 N N . HIS A 1 552 ? -7.055 35.688 17.328 1 78.25 552 HIS A N 1
ATOM 4126 C CA . HIS A 1 552 ? -8.031 36.75 17.562 1 78.25 552 HIS A CA 1
ATOM 4127 C C . HIS A 1 552 ? -8.336 37.5 16.266 1 78.25 552 HIS A C 1
ATOM 4129 O O . HIS A 1 552 ? -9.484 37.906 16.031 1 78.25 552 HIS A O 1
ATOM 4135 N N . SER A 1 553 ? -7.348 37.688 15.477 1 75.69 553 SER A N 1
ATOM 4136 C CA . SER A 1 553 ? -7.523 38.438 14.234 1 75.69 553 SER A CA 1
ATOM 4137 C C . SER A 1 553 ? -8.508 37.75 13.297 1 75.69 553 SER A C 1
ATOM 4139 O O . SER A 1 553 ? -9.289 38.406 12.609 1 75.69 553 SER A O 1
ATOM 4141 N N . THR A 1 554 ? -8.5 36.531 13.344 1 82.12 554 THR A N 1
ATOM 4142 C CA . THR A 1 554 ? -9.328 35.75 12.422 1 82.12 554 THR A CA 1
ATOM 4143 C C . THR A 1 554 ? -10.781 35.719 12.875 1 82.12 554 THR A C 1
ATOM 4145 O O . THR A 1 554 ? -11.695 35.625 12.047 1 82.12 554 THR A O 1
ATOM 4148 N N . ILE A 1 555 ? -10.953 35.875 14.18 1 86.25 555 ILE A N 1
ATOM 4149 C CA . ILE A 1 555 ? -12.328 35.781 14.656 1 86.25 555 ILE A CA 1
ATOM 4150 C C . ILE A 1 555 ? -12.906 37.188 14.852 1 86.25 555 ILE A C 1
ATOM 4152 O O . ILE A 1 555 ? -14.07 37.344 15.211 1 86.25 555 ILE A O 1
ATOM 4156 N N . SER A 1 556 ? -12.18 38.188 14.57 1 82.06 556 SER A N 1
ATOM 4157 C CA . SER A 1 556 ? -12.555 39.562 14.867 1 82.06 556 SER A CA 1
ATOM 4158 C C . SER A 1 556 ? -13.742 40 14.008 1 82.06 556 SER A C 1
ATOM 4160 O O . SER A 1 556 ? -14.484 40.906 14.391 1 82.06 556 SER A O 1
ATOM 4162 N N . PHE A 1 557 ? -13.938 39.344 12.914 1 84.12 557 PHE A N 1
ATOM 4163 C CA . PHE A 1 557 ? -15.016 39.781 12.031 1 84.12 557 PHE A CA 1
ATOM 4164 C C . PHE A 1 557 ? -16.312 39.062 12.344 1 84.12 557 PHE A C 1
ATOM 4166 O O . PHE A 1 557 ? -17.359 39.344 11.758 1 84.12 557 PHE A O 1
ATOM 4173 N N . CYS A 1 558 ? -16.234 38.125 13.25 1 91.56 558 CYS A N 1
ATOM 4174 C CA . CYS A 1 558 ? -17.391 37.281 13.531 1 91.56 558 CYS A CA 1
ATOM 4175 C C . CYS A 1 558 ? -18.453 38.062 14.32 1 91.56 558 CYS A C 1
ATOM 4177 O O . CYS A 1 558 ? -18.109 39 15.07 1 91.56 558 CYS A O 1
ATOM 4179 N N . ASP A 1 559 ? -19.703 37.719 14.164 1 92.12 559 ASP A N 1
ATOM 4180 C CA . ASP A 1 559 ? -20.828 38.344 14.844 1 92.12 559 ASP A CA 1
ATOM 4181 C C . ASP A 1 559 ? -21.047 37.719 16.219 1 92.12 559 ASP A C 1
ATOM 4183 O O . ASP A 1 559 ? -21.344 38.438 17.188 1 92.12 559 ASP A O 1
ATOM 4187 N N . ASP A 1 560 ? -20.969 36.438 16.25 1 93.19 560 ASP A N 1
ATOM 4188 C CA . ASP A 1 560 ? -21.266 35.719 17.469 1 93.19 560 ASP A CA 1
ATOM 4189 C C . ASP A 1 560 ? -20.062 34.844 17.891 1 93.19 560 ASP A C 1
ATOM 4191 O O . ASP A 1 560 ? -19.234 34.5 17.062 1 93.19 560 ASP A O 1
ATOM 4195 N N . LEU A 1 561 ? -20.062 34.562 19.156 1 93.25 561 LEU A N 1
ATOM 4196 C CA . LEU A 1 561 ? -18.969 33.781 19.734 1 93.25 561 LEU A CA 1
ATOM 4197 C C . LEU A 1 561 ? -19.531 32.656 20.625 1 93.25 561 LEU A C 1
ATOM 4199 O O . LEU A 1 561 ? -20.438 32.906 21.422 1 93.25 561 LEU A O 1
ATOM 4203 N N . VAL A 1 562 ? -19.047 31.484 20.391 1 94.25 562 VAL A N 1
ATOM 4204 C CA . VAL A 1 562 ? -19.344 30.344 21.234 1 94.25 562 VAL A CA 1
ATOM 4205 C C . VAL A 1 562 ? -18.062 29.828 21.891 1 94.25 562 VAL A C 1
ATOM 4207 O O . VAL A 1 562 ? -17.109 29.469 21.203 1 94.25 562 VAL A O 1
ATOM 4210 N N . ILE A 1 563 ? -18.031 29.797 23.156 1 92.88 563 ILE A N 1
ATOM 4211 C CA . ILE A 1 563 ? -16.859 29.344 23.906 1 92.88 563 ILE A CA 1
ATOM 4212 C C . ILE A 1 563 ? -17.094 27.938 24.422 1 92.88 563 ILE A C 1
ATOM 4214 O O . ILE A 1 563 ? -18.062 27.688 25.156 1 92.88 563 ILE A O 1
ATOM 4218 N N . LEU A 1 564 ? -16.219 27.078 24.016 1 92.06 564 LEU A N 1
ATOM 4219 C CA . LEU A 1 564 ? -16.281 25.688 24.453 1 92.06 564 LEU A CA 1
ATOM 4220 C C . LEU A 1 564 ? -15.219 25.406 25.5 1 92.06 564 LEU A C 1
ATOM 4222 O O . LEU A 1 564 ? -14.086 25.875 25.406 1 92.06 564 LEU A O 1
ATOM 4226 N N . GLU A 1 565 ? -15.625 24.672 26.5 1 89.25 565 GLU A N 1
ATOM 4227 C CA . GLU A 1 565 ? -14.711 24.234 27.562 1 89.25 565 GLU A CA 1
ATOM 4228 C C . GLU A 1 565 ? -14.992 22.797 27.969 1 89.25 565 GLU A C 1
ATOM 4230 O O . GLU A 1 565 ? -16.078 22.484 28.453 1 89.25 565 GLU A O 1
ATOM 4235 N N . HIS A 1 566 ? -14.031 21.984 27.828 1 84.38 566 HIS A N 1
ATOM 4236 C CA . HIS A 1 566 ? -14.094 20.578 28.203 1 84.38 566 HIS A CA 1
ATOM 4237 C C . HIS A 1 566 ? -15.344 19.922 27.641 1 84.38 566 HIS A C 1
ATOM 4239 O O . HIS A 1 566 ? -16.078 19.234 28.359 1 84.38 566 HIS A O 1
ATOM 4245 N N . GLY A 1 567 ? -15.656 20.281 26.422 1 89.06 567 GLY A N 1
ATOM 4246 C CA . GLY A 1 567 ? -16.734 19.609 25.719 1 89.06 567 GLY A CA 1
ATOM 4247 C C . GLY A 1 567 ? -18.094 20.219 25.984 1 89.06 567 GLY A C 1
ATOM 4248 O O . GLY A 1 567 ? -19.109 19.75 25.469 1 89.06 567 GLY A O 1
ATOM 4249 N N . ARG A 1 568 ? -18.125 21.25 26.812 1 92.94 568 ARG A N 1
ATOM 4250 C CA . ARG A 1 568 ? -19.375 21.938 27.125 1 92.94 568 ARG A CA 1
ATOM 4251 C C . ARG A 1 568 ? -19.344 23.391 26.641 1 92.94 568 ARG A C 1
ATOM 4253 O O . ARG A 1 568 ? -18.266 23.969 26.5 1 92.94 568 ARG A O 1
ATOM 4260 N N . VAL A 1 569 ? -20.547 23.891 26.375 1 94.12 569 VAL A N 1
ATOM 4261 C CA . VAL A 1 569 ? -20.625 25.297 25.984 1 94.12 569 VAL A CA 1
ATOM 4262 C C . VAL A 1 569 ? -20.625 26.172 27.25 1 94.12 569 VAL A C 1
ATOM 4264 O O . VAL A 1 569 ? -21.562 26.109 28.062 1 94.12 569 VAL A O 1
ATOM 4267 N N . LYS A 1 570 ? -19.688 26.875 27.375 1 91.75 570 LYS A N 1
ATOM 4268 C CA . LYS A 1 570 ? -19.547 27.766 28.531 1 91.75 570 LYS A CA 1
ATOM 4269 C C . LYS A 1 570 ? -20.391 29.031 28.359 1 91.75 570 LYS A C 1
ATOM 4271 O O . LYS A 1 570 ? -21.047 29.484 29.297 1 91.75 570 LYS A O 1
ATOM 4276 N N . LYS A 1 571 ? -20.219 29.594 27.172 1 90.62 571 LYS A N 1
ATOM 4277 C CA . LYS A 1 571 ? -20.891 30.859 26.922 1 90.62 571 LYS A CA 1
ATOM 4278 C C . LYS A 1 571 ? -21.109 31.094 25.438 1 90.62 571 LYS A C 1
ATOM 4280 O O . LYS A 1 571 ? -20.281 30.688 24.609 1 90.62 571 LYS A O 1
ATOM 4285 N N . GLN A 1 572 ? -22.234 31.641 25.141 1 93.12 572 GLN A N 1
ATOM 4286 C CA . GLN A 1 572 ? -22.5 32.188 23.812 1 93.12 572 GLN A CA 1
ATOM 4287 C C . GLN A 1 572 ? -22.875 33.688 23.906 1 93.12 572 GLN A C 1
ATOM 4289 O O . GLN A 1 572 ? -23.734 34.062 24.719 1 93.12 572 GLN A O 1
ATOM 4294 N N . ALA A 1 573 ? -22.172 34.5 23.141 1 91.69 573 ALA A N 1
ATOM 4295 C CA . ALA A 1 573 ? -22.422 35.938 23.219 1 91.69 573 ALA A CA 1
ATOM 4296 C C . ALA A 1 573 ? -22.016 36.625 21.922 1 91.69 573 ALA A C 1
ATOM 4298 O O . ALA A 1 573 ? -21.281 36.062 21.109 1 91.69 573 ALA A O 1
ATOM 4299 N N . PRO A 1 574 ? -22.625 37.812 21.672 1 91.38 574 PRO A N 1
ATOM 4300 C CA . PRO A 1 574 ? -22.109 38.594 20.547 1 91.38 574 PRO A CA 1
ATOM 4301 C C . PRO A 1 574 ? -20.625 38.938 20.703 1 91.38 574 PRO A C 1
ATOM 4303 O O . PRO A 1 574 ? -20.172 39.25 21.812 1 91.38 574 PRO A O 1
ATOM 4306 N N . PHE A 1 575 ? -19.953 38.875 19.656 1 87.56 575 PHE A N 1
ATOM 4307 C CA . PHE A 1 575 ? -18.516 39.125 19.703 1 87.56 575 PHE A CA 1
ATOM 4308 C C . PHE A 1 575 ? -18.234 40.531 20.266 1 87.56 575 PHE A C 1
ATOM 4310 O O . PHE A 1 575 ? -17.266 40.719 20.984 1 87.56 575 PHE A O 1
ATOM 4317 N N . ALA A 1 576 ? -19.031 41.438 19.922 1 83.25 576 ALA A N 1
ATOM 4318 C CA . ALA A 1 576 ? -18.859 42.844 20.344 1 83.25 576 ALA A CA 1
ATOM 4319 C C . ALA A 1 576 ? -18.75 42.938 21.859 1 83.25 576 ALA A C 1
ATOM 4321 O O . ALA A 1 576 ? -18.031 43.812 22.375 1 83.25 576 ALA A O 1
ATOM 4322 N N . ASP A 1 577 ? -19.391 42.062 22.531 1 81.06 577 ASP A N 1
ATOM 4323 C CA . ASP A 1 577 ? -19.422 42.094 23.984 1 81.06 577 ASP A CA 1
ATOM 4324 C C . ASP A 1 577 ? -18.078 41.625 24.562 1 81.06 577 ASP A C 1
ATOM 4326 O O . ASP A 1 577 ? -17.75 41.969 25.703 1 81.06 577 ASP A O 1
ATOM 4330 N N . LEU A 1 578 ? -17.344 40.938 23.766 1 78.88 578 LEU A N 1
ATOM 4331 C CA . LEU A 1 578 ? -16.141 40.312 24.297 1 78.88 578 LEU A CA 1
ATOM 4332 C C . LEU A 1 578 ? -14.906 40.781 23.516 1 78.88 578 LEU A C 1
ATOM 4334 O O . LEU A 1 578 ? -13.805 40.281 23.734 1 78.88 578 LEU A O 1
ATOM 4338 N N . ALA A 1 579 ? -15.07 41.625 22.672 1 71.69 579 ALA A N 1
ATOM 4339 C CA . ALA A 1 579 ? -14.039 42.062 21.734 1 71.69 579 ALA A CA 1
ATOM 4340 C C . ALA A 1 579 ? -12.836 42.625 22.484 1 71.69 579 ALA A C 1
ATOM 4342 O O . ALA A 1 579 ? -11.703 42.531 22.016 1 71.69 579 ALA A O 1
ATOM 4343 N N . ALA A 1 580 ? -13.188 43.094 23.578 1 70.81 580 ALA A N 1
ATOM 4344 C CA . ALA A 1 580 ? -12.133 43.781 24.328 1 70.81 580 ALA A CA 1
ATOM 4345 C C . ALA A 1 580 ? -11.273 42.812 25.109 1 70.81 580 ALA A C 1
ATOM 4347 O O . ALA A 1 580 ? -10.18 43.156 25.547 1 70.81 580 ALA A O 1
ATOM 4348 N N . ARG A 1 581 ? -11.758 41.688 25.125 1 71.31 581 ARG A N 1
ATOM 4349 C CA . ARG A 1 581 ? -11.039 40.719 25.938 1 71.31 581 ARG A CA 1
ATOM 4350 C C . ARG A 1 581 ? -10.031 39.938 25.094 1 71.31 581 ARG A C 1
ATOM 4352 O O . ARG A 1 581 ? -10.273 39.688 23.906 1 71.31 581 ARG A O 1
ATOM 4359 N N . SER A 1 582 ? -8.898 39.719 25.703 1 69.38 582 SER A N 1
ATOM 4360 C CA . SER A 1 582 ? -7.914 38.875 25.047 1 69.38 582 SER A CA 1
ATOM 4361 C C . SER A 1 582 ? -8.375 37.406 25 1 69.38 582 SER A C 1
ATOM 4363 O O . SER A 1 582 ? -9.297 37.031 25.734 1 69.38 582 SER A O 1
ATOM 4365 N N . MET A 1 583 ? -7.887 36.688 24.078 1 67.06 583 MET A N 1
ATOM 4366 C CA . MET A 1 583 ? -8.242 35.281 23.922 1 67.06 583 MET A CA 1
ATOM 4367 C C . MET A 1 583 ? -8.07 34.531 25.25 1 67.06 583 MET A C 1
ATOM 4369 O O . MET A 1 583 ? -8.891 33.688 25.594 1 67.06 583 MET A O 1
ATOM 4373 N N . ASP A 1 584 ? -7.156 34.938 26 1 66.44 584 ASP A N 1
ATOM 4374 C CA . ASP A 1 584 ? -6.863 34.312 27.281 1 66.44 584 ASP A CA 1
ATOM 4375 C C . ASP A 1 584 ? -7.977 34.594 28.281 1 66.44 584 ASP A C 1
ATOM 4377 O O . ASP A 1 584 ? -8.32 33.719 29.094 1 66.44 584 ASP A O 1
ATOM 4381 N N . GLU A 1 585 ? -8.375 35.688 28.188 1 67.88 585 GLU A N 1
ATOM 4382 C CA . GLU A 1 585 ? -9.422 36.094 29.109 1 67.88 585 GLU A CA 1
ATOM 4383 C C . GLU A 1 585 ? -10.734 35.375 28.828 1 67.88 585 GLU A C 1
ATOM 4385 O O . GLU A 1 585 ? -11.523 35.125 29.734 1 67.88 585 GLU A O 1
ATOM 4390 N N . LEU A 1 586 ? -10.719 35.062 27.609 1 70.25 586 LEU A N 1
ATOM 4391 C CA . LEU A 1 586 ? -11.961 34.438 27.188 1 70.25 586 LEU A CA 1
ATOM 4392 C C . LEU A 1 586 ? -12.016 32.969 27.672 1 70.25 586 LEU A C 1
ATOM 4394 O O . LEU A 1 586 ? -13.094 32.438 27.859 1 70.25 586 LEU A O 1
ATOM 4398 N N . TYR A 1 587 ? -10.812 32.438 27.875 1 67.38 587 TYR A N 1
ATOM 4399 C CA . TYR A 1 587 ? -10.75 31.031 28.281 1 67.38 587 TYR A CA 1
ATOM 4400 C C . TYR A 1 587 ? -10.859 30.891 29.797 1 67.38 587 TYR A C 1
ATOM 4402 O O . TYR A 1 587 ? -11.062 29.797 30.312 1 67.38 587 TYR A O 1
ATOM 4410 N N . ARG A 1 588 ? -10.586 31.984 30.578 1 63.53 588 ARG A N 1
ATOM 4411 C CA . ARG A 1 588 ? -10.609 31.922 32.031 1 63.53 588 ARG A CA 1
ATOM 4412 C C . ARG A 1 588 ? -12.008 31.625 32.562 1 63.53 588 ARG A C 1
ATOM 4414 O O . ARG A 1 588 ? -13 32.094 32 1 63.53 588 ARG A O 1
ATOM 4421 N N . PRO A 1 589 ? -11.992 30.562 33.375 1 53.69 589 PRO A N 1
ATOM 4422 C CA . PRO A 1 589 ? -13.289 30.281 33.969 1 53.69 589 PRO A CA 1
ATOM 4423 C C . PRO A 1 589 ? -13.93 31.516 34.625 1 53.69 589 PRO A C 1
ATOM 4425 O O . PRO A 1 589 ? -13.219 32.375 35.125 1 53.69 589 PRO A O 1
ATOM 4428 N N . GLU A 1 590 ? -15.18 31.953 34.344 1 45.84 590 GLU A N 1
ATOM 4429 C CA . GLU A 1 590 ? -15.828 33 35.156 1 45.84 590 GLU A CA 1
ATOM 4430 C C . GLU A 1 590 ? -15.812 32.656 36.625 1 45.84 590 GLU A C 1
ATOM 4432 O O . GLU A 1 590 ? -15.961 31.5 37 1 45.84 590 GLU A O 1
ATOM 4437 N N . MET B 1 1 ? 20.281 -4.449 -23.25 1 26.3 1 MET B N 1
ATOM 4438 C CA . MET B 1 1 ? 19.141 -4.742 -22.391 1 26.3 1 MET B CA 1
ATOM 4439 C C . MET B 1 1 ? 19.438 -5.93 -21.484 1 26.3 1 MET B C 1
ATOM 4441 O O . MET B 1 1 ? 19.5 -7.07 -21.938 1 26.3 1 MET B O 1
ATOM 4445 N N . SER B 1 2 ? 20.312 -5.832 -20.422 1 34.88 2 SER B N 1
ATOM 4446 C CA . SER B 1 2 ? 21.312 -6.684 -19.766 1 34.88 2 SER B CA 1
ATOM 4447 C C . SER B 1 2 ? 20.641 -7.828 -19.016 1 34.88 2 SER B C 1
ATOM 4449 O O . SER B 1 2 ? 19.797 -7.598 -18.141 1 34.88 2 SER B O 1
ATOM 4451 N N . GLY B 1 3 ? 20.312 -8.945 -19.453 1 41.88 3 GLY B N 1
ATOM 4452 C CA . GLY B 1 3 ? 20.062 -10.305 -19 1 41.88 3 GLY B CA 1
ATOM 4453 C C . GLY B 1 3 ? 20.609 -10.586 -17.609 1 41.88 3 GLY B C 1
ATOM 4454 O O . GLY B 1 3 ? 20.391 -11.672 -17.078 1 41.88 3 GLY B O 1
ATOM 4455 N N . ARG B 1 4 ? 21.547 -9.891 -17.125 1 43.44 4 ARG B N 1
ATOM 4456 C CA . ARG B 1 4 ? 22.469 -9.922 -15.984 1 43.44 4 ARG B CA 1
ATOM 4457 C C . ARG B 1 4 ? 21.766 -9.438 -14.719 1 43.44 4 ARG B C 1
ATOM 4459 O O . ARG B 1 4 ? 22.281 -9.641 -13.609 1 43.44 4 ARG B O 1
ATOM 4466 N N . PRO B 1 5 ? 20.766 -8.688 -14.812 1 49.19 5 PRO B N 1
ATOM 4467 C CA . PRO B 1 5 ? 20.266 -8.062 -13.578 1 49.19 5 PRO B CA 1
ATOM 4468 C C . PRO B 1 5 ? 19.531 -9.039 -12.68 1 49.19 5 PRO B C 1
ATOM 4470 O O . PRO B 1 5 ? 19.594 -8.93 -11.453 1 49.19 5 PRO B O 1
ATOM 4473 N N . THR B 1 6 ? 18.859 -10.078 -13.344 1 55.16 6 THR B N 1
ATOM 4474 C CA . THR B 1 6 ? 18.078 -11.016 -12.539 1 55.16 6 THR B CA 1
ATOM 4475 C C . THR B 1 6 ? 19 -11.922 -11.719 1 55.16 6 THR B C 1
ATOM 4477 O O . THR B 1 6 ? 18.734 -12.18 -10.547 1 55.16 6 THR B O 1
ATOM 4480 N N . LEU B 1 7 ? 20.094 -12.359 -12.438 1 56.97 7 LEU B N 1
ATOM 4481 C CA . LEU B 1 7 ? 21.016 -13.219 -11.703 1 56.97 7 LEU B CA 1
ATOM 4482 C C . LEU B 1 7 ? 21.719 -12.438 -10.602 1 56.97 7 LEU B C 1
ATOM 4484 O O . LEU B 1 7 ? 21.969 -12.977 -9.516 1 56.97 7 LEU B O 1
ATOM 4488 N N . SER B 1 8 ? 21.969 -11.227 -10.953 1 60.5 8 SER B N 1
ATOM 4489 C CA . SER B 1 8 ? 22.641 -10.383 -9.961 1 60.5 8 SER B CA 1
ATOM 4490 C C . SER B 1 8 ? 21.719 -10.094 -8.773 1 60.5 8 SER B C 1
ATOM 4492 O O . SER B 1 8 ? 22.172 -10.078 -7.629 1 60.5 8 SER B O 1
ATOM 4494 N N . MET B 1 9 ? 20.547 -10.047 -9.18 1 61.66 9 MET B N 1
ATOM 4495 C CA . MET B 1 9 ? 19.594 -9.812 -8.094 1 61.66 9 MET B CA 1
ATOM 4496 C C . MET B 1 9 ? 19.469 -11.047 -7.207 1 61.66 9 MET B C 1
ATOM 4498 O O . MET B 1 9 ? 19.375 -10.93 -5.984 1 61.66 9 MET B O 1
ATOM 4502 N N . LEU B 1 10 ? 19.516 -12.141 -7.934 1 59.62 10 LEU B N 1
ATOM 4503 C CA . LEU B 1 10 ? 19.453 -13.406 -7.207 1 59.62 10 LEU B CA 1
ATOM 4504 C C . LEU B 1 10 ? 20.641 -13.539 -6.262 1 59.62 10 LEU B C 1
ATOM 4506 O O . LEU B 1 10 ? 20.484 -13.961 -5.113 1 59.62 10 LEU B O 1
ATOM 4510 N N . ARG B 1 11 ? 21.766 -13.25 -6.836 1 62.91 11 ARG B N 1
ATOM 4511 C CA . ARG B 1 11 ? 22.969 -13.344 -6.035 1 62.91 11 ARG B CA 1
ATOM 4512 C C . ARG B 1 11 ? 22.953 -12.344 -4.887 1 62.91 11 ARG B C 1
ATOM 4514 O O . ARG B 1 11 ? 23.375 -12.664 -3.771 1 62.91 11 ARG B O 1
ATOM 4521 N N . GLN B 1 12 ? 22.391 -11.25 -5.199 1 63.53 12 GLN B N 1
ATOM 4522 C CA . GLN B 1 12 ? 22.344 -10.219 -4.168 1 63.53 12 GLN B CA 1
ATOM 4523 C C . GLN B 1 12 ? 21.281 -10.531 -3.123 1 63.53 12 GLN B C 1
ATOM 4525 O O . GLN B 1 12 ? 21.484 -10.281 -1.933 1 63.53 12 GLN B O 1
ATOM 4530 N N . ALA B 1 13 ? 20.234 -11.18 -3.697 1 64.06 13 ALA B N 1
ATOM 4531 C CA . ALA B 1 13 ? 19.141 -11.484 -2.787 1 64.06 13 ALA B CA 1
ATOM 4532 C C . ALA B 1 13 ? 19.453 -12.711 -1.93 1 64.06 13 ALA B C 1
ATOM 4534 O O . ALA B 1 13 ? 19.125 -12.75 -0.746 1 64.06 13 ALA B O 1
ATOM 4535 N N . LEU B 1 14 ? 20.062 -13.758 -2.527 1 69.75 14 LEU B N 1
ATOM 4536 C CA . LEU B 1 14 ? 20.25 -15.031 -1.835 1 69.75 14 LEU B CA 1
ATOM 4537 C C . LEU B 1 14 ? 21.547 -15.023 -1.04 1 69.75 14 LEU B C 1
ATOM 4539 O O . LEU B 1 14 ? 21.719 -15.812 -0.11 1 69.75 14 LEU B O 1
ATOM 4543 N N . GLY B 1 15 ? 22.047 -13.922 -0.566 1 65 15 GLY B N 1
ATOM 4544 C CA . GLY B 1 15 ? 23.297 -13.875 0.194 1 65 15 GLY B CA 1
ATOM 4545 C C . GLY B 1 15 ? 24.172 -15.094 -0.013 1 65 15 GLY B C 1
ATOM 4546 O O . GLY B 1 15 ? 23.75 -16.062 -0.643 1 65 15 GLY B O 1
ATOM 4547 N N . ARG B 1 16 ? 25.438 -15.336 0.398 1 63.47 16 ARG B N 1
ATOM 4548 C CA . ARG B 1 16 ? 26.406 -16.422 0.282 1 63.47 16 ARG B CA 1
ATOM 4549 C C . ARG B 1 16 ? 25.906 -17.688 0.97 1 63.47 16 ARG B C 1
ATOM 4551 O O . ARG B 1 16 ? 26.125 -18.797 0.477 1 63.47 16 ARG B O 1
ATOM 4558 N N . ARG B 1 17 ? 25.188 -17.484 2.012 1 66.81 17 ARG B N 1
ATOM 4559 C CA . ARG B 1 17 ? 24.75 -18.656 2.787 1 66.81 17 ARG B CA 1
ATOM 4560 C C . ARG B 1 17 ? 23.672 -19.438 2.053 1 66.81 17 ARG B C 1
ATOM 4562 O O . ARG B 1 17 ? 23.688 -20.656 2.025 1 66.81 17 ARG B O 1
ATOM 4569 N N . GLN B 1 18 ? 22.766 -18.688 1.44 1 72.75 18 GLN B N 1
ATOM 4570 C CA . GLN B 1 18 ? 21.672 -19.359 0.762 1 72.75 18 GLN B CA 1
ATOM 4571 C C . GLN B 1 18 ? 22.125 -19.953 -0.569 1 72.75 18 GLN B C 1
ATOM 4573 O O . GLN B 1 18 ? 21.594 -20.969 -1.02 1 72.75 18 GLN B O 1
ATOM 4578 N N . LEU B 1 19 ? 23.156 -19.391 -1.069 1 76.25 19 LEU B N 1
ATOM 4579 C CA . LEU B 1 19 ? 23.719 -19.953 -2.291 1 76.25 19 LEU B CA 1
ATOM 4580 C C . LEU B 1 19 ? 24.359 -21.312 -2.016 1 76.25 19 LEU B C 1
ATOM 4582 O O . LEU B 1 19 ? 24.422 -22.172 -2.9 1 76.25 19 LEU B O 1
ATOM 4586 N N . GLY B 1 20 ? 24.797 -21.469 -0.738 1 78.81 20 GLY B N 1
ATOM 4587 C CA . GLY B 1 20 ? 25.375 -22.75 -0.351 1 78.81 20 GLY B CA 1
ATOM 4588 C C . GLY B 1 20 ? 24.344 -23.875 -0.305 1 78.81 20 GLY B C 1
ATOM 4589 O O . GLY B 1 20 ? 24.703 -25.047 -0.383 1 78.81 20 GLY B O 1
ATOM 4590 N N . LEU B 1 21 ? 23.078 -23.516 -0.265 1 85.38 21 LEU B N 1
ATOM 4591 C CA . LEU B 1 21 ? 22.016 -24.516 -0.17 1 85.38 21 LEU B CA 1
ATOM 4592 C C . LEU B 1 21 ? 21.562 -24.953 -1.557 1 85.38 21 LEU B C 1
ATOM 4594 O O . LEU B 1 21 ? 20.859 -25.953 -1.692 1 85.38 21 LEU B O 1
ATOM 4598 N N . LEU B 1 22 ? 22.031 -24.297 -2.594 1 85.25 22 LEU B N 1
ATOM 4599 C CA . LEU B 1 22 ? 21.578 -24.578 -3.953 1 85.25 22 LEU B CA 1
ATOM 4600 C C . LEU B 1 22 ? 22.078 -25.953 -4.414 1 85.25 22 LEU B C 1
ATOM 4602 O O . LEU B 1 22 ? 21.312 -26.719 -4.992 1 85.25 22 LEU B O 1
ATOM 4606 N N . PRO B 1 23 ? 23.375 -26.297 -4.047 1 84.94 23 PRO B N 1
ATOM 4607 C CA . PRO B 1 23 ? 23.828 -27.625 -4.445 1 84.94 23 PRO B CA 1
ATOM 4608 C C . PRO B 1 23 ? 23.016 -28.75 -3.795 1 84.94 23 PRO B C 1
ATOM 4610 O O . PRO B 1 23 ? 22.812 -29.797 -4.395 1 84.94 23 PRO B O 1
ATOM 4613 N N . ILE B 1 24 ? 22.547 -28.438 -2.611 1 87.25 24 ILE B N 1
ATOM 4614 C CA . ILE B 1 24 ? 21.734 -29.438 -1.926 1 87.25 24 ILE B CA 1
ATOM 4615 C C . ILE B 1 24 ? 20.391 -29.609 -2.652 1 87.25 24 ILE B C 1
ATOM 4617 O O . ILE B 1 24 ? 19.891 -30.734 -2.771 1 87.25 24 ILE B O 1
ATOM 4621 N N . VAL B 1 25 ? 19.891 -28.516 -3.139 1 86.25 25 VAL B N 1
ATOM 4622 C CA . VAL B 1 25 ? 18.641 -28.562 -3.908 1 86.25 25 VAL B CA 1
ATOM 4623 C C . VAL B 1 25 ? 18.859 -29.391 -5.172 1 86.25 25 VAL B C 1
ATOM 4625 O O . VAL B 1 25 ? 18.016 -30.234 -5.512 1 86.25 25 VAL B O 1
ATOM 4628 N N . VAL B 1 26 ? 19.969 -29.219 -5.789 1 85.06 26 VAL B N 1
ATOM 4629 C CA . VAL B 1 26 ? 20.281 -29.953 -7.02 1 85.06 26 VAL B CA 1
ATOM 4630 C C . VAL B 1 26 ? 20.5 -31.422 -6.707 1 85.06 26 VAL B C 1
ATOM 4632 O O . VAL B 1 26 ? 19.984 -32.312 -7.418 1 85.06 26 VAL B O 1
ATOM 4635 N N . ALA B 1 27 ? 21.203 -31.672 -5.621 1 88.38 27 ALA B N 1
ATOM 4636 C CA . ALA B 1 27 ? 21.484 -33.062 -5.238 1 88.38 27 ALA B CA 1
ATOM 4637 C C . ALA B 1 27 ? 20.203 -33.812 -4.906 1 88.38 27 ALA B C 1
ATOM 4639 O O . ALA B 1 27 ? 20.031 -34.969 -5.32 1 88.38 27 ALA B O 1
ATOM 4640 N N . LEU B 1 28 ? 19.359 -33.156 -4.207 1 86.44 28 LEU B N 1
ATOM 4641 C CA . LEU B 1 28 ? 18.078 -33.781 -3.852 1 86.44 28 LEU B CA 1
ATOM 4642 C C . LEU B 1 28 ? 17.203 -34 -5.09 1 86.44 28 LEU B C 1
ATOM 4644 O O . LEU B 1 28 ? 16.531 -35 -5.215 1 86.44 28 LEU B O 1
ATOM 4648 N N . GLY B 1 29 ? 17.266 -33.031 -5.961 1 81.94 29 GLY B N 1
ATOM 4649 C CA . GLY B 1 29 ? 16.516 -33.156 -7.203 1 81.94 29 GLY B CA 1
ATOM 4650 C C . GLY B 1 29 ? 17.016 -34.312 -8.078 1 81.94 29 GLY B C 1
ATOM 4651 O O . GLY B 1 29 ? 16.219 -35.062 -8.609 1 81.94 29 GLY B O 1
ATOM 4652 N N . LEU B 1 30 ? 18.328 -34.406 -8.156 1 85.44 30 LEU B N 1
ATOM 4653 C CA . LEU B 1 30 ? 18.938 -35.469 -8.953 1 85.44 30 LEU B CA 1
ATOM 4654 C C . LEU B 1 30 ? 18.625 -36.844 -8.359 1 85.44 30 LEU B C 1
ATOM 4656 O O . LEU B 1 30 ? 18.312 -37.781 -9.094 1 85.44 30 LEU B O 1
ATOM 4660 N N . ALA B 1 31 ? 18.734 -36.844 -7.074 1 87.19 31 ALA B N 1
ATOM 4661 C CA . ALA B 1 31 ? 18.453 -38.125 -6.398 1 87.19 31 ALA B CA 1
ATOM 4662 C C . ALA B 1 31 ? 17 -38.531 -6.602 1 87.19 31 ALA B C 1
ATOM 4664 O O . ALA B 1 31 ? 16.719 -39.719 -6.852 1 87.19 31 ALA B O 1
ATOM 4665 N N . SER B 1 32 ? 16.156 -37.594 -6.484 1 83.94 32 SER B N 1
ATOM 4666 C CA . SER B 1 32 ? 14.734 -37.906 -6.695 1 83.94 32 SER B CA 1
ATOM 4667 C C . SER B 1 32 ? 14.469 -38.344 -8.125 1 83.94 32 SER B C 1
ATOM 4669 O O . SER B 1 32 ? 13.727 -39.312 -8.352 1 83.94 32 SER B O 1
ATOM 4671 N N . ALA B 1 33 ? 15.07 -37.719 -9.031 1 79.75 33 ALA B N 1
ATOM 4672 C CA . ALA B 1 33 ? 14.891 -38.062 -10.438 1 79.75 33 ALA B CA 1
ATOM 4673 C C . ALA B 1 33 ? 15.492 -39.406 -10.758 1 79.75 33 ALA B C 1
ATOM 4675 O O . ALA B 1 33 ? 14.938 -40.188 -11.547 1 79.75 33 ALA B O 1
ATOM 4676 N N . ALA B 1 34 ? 16.578 -39.719 -10.164 1 80.38 34 ALA B N 1
ATOM 4677 C CA . ALA B 1 34 ? 17.234 -41.031 -10.367 1 80.38 34 ALA B CA 1
ATOM 4678 C C . ALA B 1 34 ? 16.359 -42.156 -9.859 1 80.38 34 ALA B C 1
ATOM 4680 O O . ALA B 1 34 ? 16.25 -43.188 -10.508 1 80.38 34 ALA B O 1
ATOM 4681 N N . LEU B 1 35 ? 15.797 -41.906 -8.773 1 80.69 35 LEU B N 1
ATOM 4682 C CA . LEU B 1 35 ? 14.914 -42.906 -8.211 1 80.69 35 LEU B CA 1
ATOM 4683 C C . LEU B 1 35 ? 13.672 -43.094 -9.078 1 80.69 35 LEU B C 1
ATOM 4685 O O . LEU B 1 35 ? 13.148 -44.188 -9.203 1 80.69 35 LEU B O 1
ATOM 4689 N N . GLU B 1 36 ? 13.219 -42 -9.617 1 75.5 36 GLU B N 1
ATOM 4690 C CA . GLU B 1 36 ? 12.086 -42.062 -10.531 1 75.5 36 GLU B CA 1
ATOM 4691 C C . GLU B 1 36 ? 12.438 -42.844 -11.789 1 75.5 36 GLU B C 1
ATOM 4693 O O . GLU B 1 36 ? 11.656 -43.688 -12.227 1 75.5 36 GLU B O 1
ATOM 4698 N N . GLY B 1 37 ? 13.539 -42.562 -12.336 1 70.44 37 GLY B N 1
ATOM 4699 C CA . GLY B 1 37 ? 14 -43.312 -13.492 1 70.44 37 GLY B CA 1
ATOM 4700 C C . GLY B 1 37 ? 14.164 -44.812 -13.219 1 70.44 37 GLY B C 1
ATOM 4701 O O . GLY B 1 37 ? 13.773 -45.625 -14.039 1 70.44 37 GLY B O 1
ATOM 4702 N N . PHE B 1 38 ? 14.609 -45.031 -12.047 1 72.12 38 PHE B N 1
ATOM 4703 C CA . PHE B 1 38 ? 14.781 -46.438 -11.633 1 72.12 38 PHE B CA 1
ATOM 4704 C C . PHE B 1 38 ? 13.438 -47.125 -11.516 1 72.12 38 PHE B C 1
ATOM 4706 O O . PHE B 1 38 ? 13.281 -48.25 -11.969 1 72.12 38 PHE B O 1
ATOM 4713 N N . GLY B 1 39 ? 12.562 -46.438 -10.883 1 71.12 39 GLY B N 1
ATOM 4714 C CA . GLY B 1 39 ? 11.234 -47 -10.742 1 71.12 39 GLY B CA 1
ATOM 4715 C C . GLY B 1 39 ? 10.57 -47.312 -12.07 1 71.12 39 GLY B C 1
ATOM 4716 O O . GLY B 1 39 ? 9.961 -48.375 -12.242 1 71.12 39 GLY B O 1
ATOM 4717 N N . ILE B 1 40 ? 10.734 -46.469 -13.039 1 69.06 40 ILE B N 1
ATOM 4718 C CA . ILE B 1 40 ? 10.133 -46.625 -14.352 1 69.06 40 ILE B CA 1
ATOM 4719 C C . ILE B 1 40 ? 10.852 -47.719 -15.117 1 69.06 40 ILE B C 1
ATOM 4721 O O . ILE B 1 40 ? 10.219 -48.5 -15.844 1 69.06 40 ILE B O 1
ATOM 4725 N N . GLY B 1 41 ? 12.211 -47.844 -14.953 1 66.38 41 GLY B N 1
ATOM 4726 C CA . GLY B 1 41 ? 12.961 -48.906 -15.562 1 66.38 41 GLY B CA 1
ATOM 4727 C C . GLY B 1 41 ? 12.453 -50.281 -15.156 1 66.38 41 GLY B C 1
ATOM 4728 O O . GLY B 1 41 ? 12.445 -51.219 -15.969 1 66.38 41 GLY B O 1
ATOM 4729 N N . LEU B 1 42 ? 11.914 -50.312 -13.977 1 70.25 42 LEU B N 1
ATOM 4730 C CA . LEU B 1 42 ? 11.445 -51.594 -13.453 1 70.25 42 LEU B CA 1
ATOM 4731 C C . LEU B 1 42 ? 10.094 -51.969 -14.055 1 70.25 42 LEU B C 1
ATOM 4733 O O . LEU B 1 42 ? 9.625 -53.094 -13.883 1 70.25 42 LEU B O 1
ATOM 4737 N N . ILE B 1 43 ? 9.531 -51.031 -14.789 1 68.19 43 ILE B N 1
ATOM 4738 C CA . ILE B 1 43 ? 8.266 -51.312 -15.453 1 68.19 43 ILE B CA 1
ATOM 4739 C C . ILE B 1 43 ? 8.508 -52.25 -16.641 1 68.19 43 ILE B C 1
ATOM 4741 O O . ILE B 1 43 ? 7.637 -53.031 -17 1 68.19 43 ILE B O 1
ATOM 4745 N N . ILE B 1 44 ? 9.75 -52.312 -17.234 1 64 44 ILE B N 1
ATOM 4746 C CA . ILE B 1 44 ? 10.102 -53.125 -18.391 1 64 44 ILE B CA 1
ATOM 4747 C C . ILE B 1 44 ? 10.008 -54.594 -18.031 1 64 44 ILE B C 1
ATOM 4749 O O . ILE B 1 44 ? 9.273 -55.344 -18.672 1 64 44 ILE B O 1
ATOM 4753 N N . PRO B 1 45 ? 10.695 -54.969 -16.969 1 65.06 45 PRO B N 1
ATOM 4754 C CA . PRO B 1 45 ? 10.539 -56.375 -16.609 1 65.06 45 PRO B CA 1
ATOM 4755 C C . PRO B 1 45 ? 9.125 -56.719 -16.156 1 65.06 45 PRO B C 1
ATOM 4757 O O . PRO B 1 45 ? 8.656 -57.844 -16.391 1 65.06 45 PRO B O 1
ATOM 4760 N N . LEU B 1 46 ? 8.461 -55.781 -15.648 1 68.38 46 LEU B N 1
ATOM 4761 C CA . LEU B 1 46 ? 7.094 -56.031 -15.219 1 68.38 46 LEU B CA 1
ATOM 4762 C C . LEU B 1 46 ? 6.195 -56.312 -16.422 1 68.38 46 LEU B C 1
ATOM 4764 O O . LEU B 1 46 ? 5.414 -57.281 -16.406 1 68.38 46 LEU B O 1
ATOM 4768 N N . LEU B 1 47 ? 6.344 -55.531 -17.453 1 64.38 47 LEU B N 1
ATOM 4769 C CA . LEU B 1 47 ? 5.531 -55.719 -18.656 1 64.38 47 LEU B CA 1
ATOM 4770 C C . LEU B 1 47 ? 5.977 -56.969 -19.422 1 64.38 47 LEU B C 1
ATOM 4772 O O . LEU B 1 47 ? 5.152 -57.656 -20.047 1 64.38 47 LEU B O 1
ATOM 4776 N N . GLY B 1 48 ? 7.332 -57.281 -19.391 1 62 48 GLY B N 1
ATOM 4777 C CA . GLY B 1 48 ? 7.84 -58.469 -20.031 1 62 48 GLY B CA 1
ATOM 4778 C C . GLY B 1 48 ? 7.273 -59.75 -19.438 1 62 48 GLY B C 1
ATOM 4779 O O . GLY B 1 48 ? 6.922 -60.688 -20.172 1 62 48 GLY B O 1
ATOM 4780 N N . ILE B 1 49 ? 7.133 -59.75 -18.188 1 62.12 49 ILE B N 1
ATOM 4781 C CA . ILE B 1 49 ? 6.609 -60.938 -17.5 1 62.12 49 ILE B CA 1
ATOM 4782 C C . ILE B 1 49 ? 5.117 -61.094 -17.797 1 62.12 49 ILE B C 1
ATOM 4784 O O . ILE B 1 49 ? 4.633 -62.188 -18.047 1 62.12 49 ILE B O 1
ATOM 4788 N N . THR B 1 50 ? 4.465 -60 -17.781 1 59.75 50 THR B N 1
ATOM 4789 C CA . THR B 1 50 ? 3.02 -60.094 -17.953 1 59.75 50 THR B CA 1
ATOM 4790 C C . THR B 1 50 ? 2.666 -60.438 -19.406 1 59.75 50 THR B C 1
ATOM 4792 O O . THR B 1 50 ? 1.626 -61.031 -19.672 1 59.75 50 THR B O 1
ATOM 4795 N N . MET B 1 51 ? 3.492 -59.938 -20.344 1 56.22 51 MET B N 1
ATOM 4796 C CA . MET B 1 51 ? 3.186 -60.188 -21.75 1 56.22 51 MET B CA 1
ATOM 4797 C C . MET B 1 51 ? 3.697 -61.562 -22.188 1 56.22 51 MET B C 1
ATOM 4799 O O . MET B 1 51 ? 3.398 -62 -23.281 1 56.22 51 MET B O 1
ATOM 4803 N N . GLY B 1 52 ? 4.086 -62.406 -21.328 1 51.16 52 GLY B N 1
ATOM 4804 C CA . GLY B 1 52 ? 4.516 -63.75 -21.672 1 51.16 52 GLY B CA 1
ATOM 4805 C C . GLY B 1 52 ? 5.727 -63.781 -22.578 1 51.16 52 GLY B C 1
ATOM 4806 O O . GLY B 1 52 ? 6.125 -64.812 -23.062 1 51.16 52 GLY B O 1
ATOM 4807 N N . HIS B 1 53 ? 5.965 -62.844 -23.328 1 47.81 53 HIS B N 1
ATOM 4808 C CA . HIS B 1 53 ? 7.016 -62.938 -24.328 1 47.81 53 HIS B CA 1
ATOM 4809 C C . HIS B 1 53 ? 8.398 -62.906 -23.688 1 47.81 53 HIS B C 1
ATOM 4811 O O . HIS B 1 53 ? 8.789 -61.875 -23.109 1 47.81 53 HIS B O 1
ATOM 4817 N N . GLY B 1 54 ? 8.812 -63.969 -23.188 1 42.06 54 GLY B N 1
ATOM 4818 C CA . GLY B 1 54 ? 10.125 -64.375 -22.688 1 42.06 54 GLY B CA 1
ATOM 4819 C C . GLY B 1 54 ? 11.266 -63.75 -23.469 1 42.06 54 GLY B C 1
ATOM 4820 O O . GLY B 1 54 ? 12.438 -64.062 -23.234 1 42.06 54 GLY B O 1
ATOM 4821 N N . ASP B 1 55 ? 11.07 -63.469 -24.734 1 40.44 55 ASP B N 1
ATOM 4822 C CA . ASP B 1 55 ? 12.281 -63.344 -25.531 1 40.44 55 ASP B CA 1
ATOM 4823 C C . ASP B 1 55 ? 13.078 -62.094 -25.109 1 40.44 55 ASP B C 1
ATOM 4825 O O . ASP B 1 55 ? 12.625 -60.969 -25.297 1 40.44 55 ASP B O 1
ATOM 4829 N N . THR B 1 56 ? 13.758 -62.188 -24.156 1 44.03 56 THR B N 1
ATOM 4830 C CA . THR B 1 56 ? 14.844 -61.406 -23.594 1 44.03 56 THR B CA 1
ATOM 4831 C C . THR B 1 56 ? 15.812 -60.969 -24.703 1 44.03 56 THR B C 1
ATOM 4833 O O . THR B 1 56 ? 16.891 -60.438 -24.422 1 44.03 56 THR B O 1
ATOM 4836 N N . ALA B 1 57 ? 15.734 -61.531 -25.844 1 42.69 57 ALA B N 1
ATOM 4837 C CA . ALA B 1 57 ? 16.906 -61.5 -26.703 1 42.69 57 ALA B CA 1
ATOM 4838 C C . ALA B 1 57 ? 17.375 -60.062 -26.969 1 42.69 57 ALA B C 1
ATOM 4840 O O . ALA B 1 57 ? 18.578 -59.812 -27.062 1 42.69 57 ALA B O 1
ATOM 4841 N N . GLY B 1 58 ? 16.641 -59.156 -27.391 1 41.78 58 GLY B N 1
ATOM 4842 C CA . GLY B 1 58 ? 17.266 -57.969 -27.969 1 41.78 58 GLY B CA 1
ATOM 4843 C C . GLY B 1 58 ? 17.516 -56.875 -26.953 1 41.78 58 GLY B C 1
ATOM 4844 O O . GLY B 1 58 ? 17.797 -55.719 -27.328 1 41.78 58 GLY B O 1
ATOM 4845 N N . MET B 1 59 ? 17.25 -57.062 -25.75 1 48.41 59 MET B N 1
ATOM 4846 C CA . MET B 1 59 ? 17.438 -55.938 -24.859 1 48.41 59 MET B CA 1
ATOM 4847 C C . MET B 1 59 ? 18.859 -55.875 -24.344 1 48.41 59 MET B C 1
ATOM 4849 O O . MET B 1 59 ? 19.359 -56.844 -23.781 1 48.41 59 MET B O 1
ATOM 4853 N N . ALA B 1 60 ? 19.828 -55.281 -25 1 46.56 60 ALA B N 1
ATOM 4854 C CA . ALA B 1 60 ? 21.219 -55.031 -24.625 1 46.56 60 ALA B CA 1
ATOM 4855 C C . ALA B 1 60 ? 21.312 -53.812 -23.672 1 46.56 60 ALA B C 1
ATOM 4857 O O . ALA B 1 60 ? 20.422 -52.969 -23.641 1 46.56 60 ALA B O 1
ATOM 4858 N N . GLY B 1 61 ? 22.094 -53.875 -22.531 1 50.56 61 GLY B N 1
ATOM 4859 C CA . GLY B 1 61 ? 22.594 -52.812 -21.641 1 50.56 61 GLY B CA 1
ATOM 4860 C C . GLY B 1 61 ? 21.844 -52.75 -20.328 1 50.56 61 GLY B C 1
ATOM 4861 O O . GLY B 1 61 ? 21.656 -53.781 -19.641 1 50.56 61 GLY B O 1
ATOM 4862 N N . PHE B 1 62 ? 21.266 -51.594 -19.953 1 53.09 62 PHE B N 1
ATOM 4863 C CA . PHE B 1 62 ? 20.594 -51.281 -18.688 1 53.09 62 PHE B CA 1
ATOM 4864 C C . PHE B 1 62 ? 19.328 -52.094 -18.547 1 53.09 62 PHE B C 1
ATOM 4866 O O . PHE B 1 62 ? 19 -52.594 -17.453 1 53.09 62 PHE B O 1
ATOM 4873 N N . SER B 1 63 ? 18.609 -52.438 -19.594 1 54.38 63 SER B N 1
ATOM 4874 C CA . SER B 1 63 ? 17.359 -53.188 -19.562 1 54.38 63 SER B CA 1
ATOM 4875 C C . SER B 1 63 ? 17.641 -54.656 -19.234 1 54.38 63 SER B C 1
ATOM 4877 O O . SER B 1 63 ? 16.828 -55.312 -18.578 1 54.38 63 SER B O 1
ATOM 4879 N N . ALA B 1 64 ? 18.734 -55.188 -19.719 1 55.28 64 ALA B N 1
ATOM 4880 C CA . ALA B 1 64 ? 19.109 -56.562 -19.422 1 55.28 64 ALA B CA 1
ATOM 4881 C C . ALA B 1 64 ? 19.391 -56.75 -17.938 1 55.28 64 ALA B C 1
ATOM 4883 O O . ALA B 1 64 ? 19.062 -57.781 -17.344 1 55.28 64 ALA B O 1
ATOM 4884 N N . VAL B 1 65 ? 19.984 -55.688 -17.406 1 54.91 65 VAL B N 1
ATOM 4885 C CA . VAL B 1 65 ? 20.312 -55.75 -15.977 1 54.91 65 VAL B CA 1
ATOM 4886 C C . VAL B 1 65 ? 19.016 -55.75 -15.156 1 54.91 65 VAL B C 1
ATOM 4888 O O . VAL B 1 65 ? 18.922 -56.5 -14.164 1 54.91 65 VAL B O 1
ATOM 4891 N N . LEU B 1 66 ? 18.047 -55.125 -15.617 1 59.03 66 LEU B N 1
ATOM 4892 C CA . LEU B 1 66 ? 16.797 -55.031 -14.867 1 59.03 66 LEU B CA 1
ATOM 4893 C C . LEU B 1 66 ? 15.992 -56.312 -14.992 1 59.03 66 LEU B C 1
ATOM 4895 O O . LEU B 1 66 ? 15.273 -56.688 -14.062 1 59.03 66 LEU B O 1
ATOM 4899 N N . GLN B 1 67 ? 16.156 -56.969 -16.125 1 57.56 67 GLN B N 1
ATOM 4900 C CA . GLN B 1 67 ? 15.469 -58.25 -16.328 1 57.56 67 GLN B CA 1
ATOM 4901 C C . GLN B 1 67 ? 16.047 -59.312 -15.422 1 57.56 67 GLN B C 1
ATOM 4903 O O . GLN B 1 67 ? 15.359 -60.281 -15.086 1 57.56 67 GLN B O 1
ATOM 4908 N N . LYS B 1 68 ? 17.297 -59.094 -15.188 1 57.28 68 LYS B N 1
ATOM 4909 C CA . LYS B 1 68 ? 17.922 -60.094 -14.32 1 57.28 68 LYS B CA 1
ATOM 4910 C C . LYS B 1 68 ? 17.453 -59.938 -12.875 1 57.28 68 LYS B C 1
ATOM 4912 O O . LYS B 1 68 ? 17.672 -60.812 -12.055 1 57.28 68 LYS B O 1
ATOM 4917 N N . VAL B 1 69 ? 16.734 -58.844 -12.719 1 56.5 69 VAL B N 1
ATOM 4918 C CA . VAL B 1 69 ? 16.281 -58.625 -11.344 1 56.5 69 VAL B CA 1
ATOM 4919 C C . VAL B 1 69 ? 15.086 -59.531 -11.062 1 56.5 69 VAL B C 1
ATOM 4921 O O . VAL B 1 69 ? 14.055 -59.438 -11.734 1 56.5 69 VAL B O 1
ATOM 4924 N N . GLY B 1 70 ? 15.148 -60.75 -10.375 1 58.22 70 GLY B N 1
ATOM 4925 C CA . GLY B 1 70 ? 14.148 -61.719 -9.961 1 58.22 70 GLY B CA 1
ATOM 4926 C C . GLY B 1 70 ? 14.164 -63 -10.805 1 58.22 70 GLY B C 1
ATOM 4927 O O . GLY B 1 70 ? 13.156 -63.688 -10.891 1 58.22 70 GLY B O 1
ATOM 4928 N N . ALA B 1 71 ? 15.016 -63.188 -11.875 1 59.69 71 ALA B N 1
ATOM 4929 C CA . ALA B 1 71 ? 15.094 -64.375 -12.719 1 59.69 71 ALA B CA 1
ATOM 4930 C C . ALA B 1 71 ? 15.008 -65.625 -11.883 1 59.69 71 ALA B C 1
ATOM 4932 O O . ALA B 1 71 ? 14.484 -66.688 -12.352 1 59.69 71 ALA B O 1
ATOM 4933 N N . GLY B 1 72 ? 15.492 -65.562 -10.672 1 58 72 GLY B N 1
ATOM 4934 C CA . GLY B 1 72 ? 15.445 -66.812 -9.906 1 58 72 GLY B CA 1
ATOM 4935 C C . GLY B 1 72 ? 14.109 -67 -9.234 1 58 72 GLY B C 1
ATOM 4936 O O . GLY B 1 72 ? 13.867 -68.125 -8.672 1 58 72 GLY B O 1
ATOM 4937 N N . LEU B 1 73 ? 13.328 -66.062 -9.258 1 63.53 73 LEU B N 1
ATOM 4938 C CA . LEU B 1 73 ? 12.094 -66.188 -8.492 1 63.53 73 LEU B CA 1
ATOM 4939 C C . LEU B 1 73 ? 10.945 -66.625 -9.398 1 63.53 73 LEU B C 1
ATOM 4941 O O . LEU B 1 73 ? 11.016 -66.438 -10.625 1 63.53 73 LEU B O 1
ATOM 4945 N N . GLY B 1 74 ? 10.07 -67.375 -8.859 1 67.19 74 GLY B N 1
ATOM 4946 C CA . GLY B 1 74 ? 8.859 -67.75 -9.57 1 67.19 74 GLY B CA 1
ATOM 4947 C C . GLY B 1 74 ? 8.117 -66.562 -10.141 1 67.19 74 GLY B C 1
ATOM 4948 O O . GLY B 1 74 ? 8.414 -65.438 -9.789 1 67.19 74 GLY B O 1
ATOM 4949 N N . GLU B 1 75 ? 7.406 -66.688 -11.117 1 71 75 GLU B N 1
ATOM 4950 C CA . GLU B 1 75 ? 6.703 -65.688 -11.852 1 71 75 GLU B CA 1
ATOM 4951 C C . GLU B 1 75 ? 5.926 -64.75 -10.906 1 71 75 GLU B C 1
ATOM 4953 O O . GLU B 1 75 ? 5.992 -63.531 -11.023 1 71 75 GLU B O 1
ATOM 4958 N N . ARG B 1 76 ? 5.246 -65.375 -9.953 1 73.19 76 ARG B N 1
ATOM 4959 C CA . ARG B 1 76 ? 4.438 -64.625 -9.016 1 73.19 76 ARG B CA 1
ATOM 4960 C C . ARG B 1 76 ? 5.32 -63.844 -8.039 1 73.19 76 ARG B C 1
ATOM 4962 O O . ARG B 1 76 ? 5.051 -62.688 -7.73 1 73.19 76 ARG B O 1
ATOM 4969 N N . GLU B 1 77 ? 6.266 -64.438 -7.578 1 76.56 77 GLU B N 1
ATOM 4970 C CA . GLU B 1 77 ? 7.172 -63.812 -6.621 1 76.56 77 GLU B CA 1
ATOM 4971 C C . GLU B 1 77 ? 7.961 -62.688 -7.27 1 76.56 77 GLU B C 1
ATOM 4973 O O . GLU B 1 77 ? 8.219 -61.656 -6.637 1 76.56 77 GLU B O 1
ATOM 4978 N N . ARG B 1 78 ? 8.18 -62.906 -8.5 1 76.56 78 ARG B N 1
ATOM 4979 C CA . ARG B 1 78 ? 8.914 -61.875 -9.242 1 76.56 78 ARG B CA 1
ATOM 4980 C C . ARG B 1 78 ? 8.055 -60.625 -9.461 1 76.56 78 ARG B C 1
ATOM 4982 O O . ARG B 1 78 ? 8.547 -59.5 -9.352 1 76.56 78 ARG B O 1
ATOM 4989 N N . LEU B 1 79 ? 6.828 -60.906 -9.625 1 75.06 79 LEU B N 1
ATOM 4990 C CA . LEU B 1 79 ? 5.91 -59.781 -9.836 1 75.06 79 LEU B CA 1
ATOM 4991 C C . LEU B 1 79 ? 5.758 -58.938 -8.57 1 75.06 79 LEU B C 1
ATOM 4993 O O . LEU B 1 79 ? 5.766 -57.719 -8.625 1 75.06 79 LEU B O 1
ATOM 4997 N N . ILE B 1 80 ? 5.68 -59.625 -7.484 1 76.31 80 ILE B N 1
ATOM 4998 C CA . ILE B 1 80 ? 5.496 -58.938 -6.215 1 76.31 80 ILE B CA 1
ATOM 4999 C C . ILE B 1 80 ? 6.77 -58.156 -5.852 1 76.31 80 ILE B C 1
ATOM 5001 O O . ILE B 1 80 ? 6.707 -57.031 -5.336 1 76.31 80 ILE B O 1
ATOM 5005 N N . ALA B 1 81 ? 7.84 -58.781 -6.113 1 77.75 81 ALA B N 1
ATOM 5006 C CA . ALA B 1 81 ? 9.117 -58.156 -5.789 1 77.75 81 ALA B CA 1
ATOM 5007 C C . ALA B 1 81 ? 9.336 -56.906 -6.633 1 77.75 81 ALA B C 1
ATOM 5009 O O . ALA B 1 81 ? 9.812 -55.875 -6.129 1 77.75 81 ALA B O 1
ATOM 5010 N N . ILE B 1 82 ? 8.969 -56.906 -7.867 1 79.94 82 ILE B N 1
ATOM 5011 C CA . ILE B 1 82 ? 9.141 -55.781 -8.758 1 79.94 82 ILE B CA 1
ATOM 5012 C C . ILE B 1 82 ? 8.172 -54.656 -8.383 1 79.94 82 ILE B C 1
ATOM 5014 O O . ILE B 1 82 ? 8.539 -53.469 -8.367 1 79.94 82 ILE B O 1
ATOM 5018 N N . ALA B 1 83 ? 6.977 -55.094 -8.008 1 78.19 83 ALA B N 1
ATOM 5019 C CA . ALA B 1 83 ? 5.988 -54.094 -7.582 1 78.19 83 ALA B CA 1
ATOM 5020 C C . ALA B 1 83 ? 6.426 -53.406 -6.301 1 78.19 83 ALA B C 1
ATOM 5022 O O . ALA B 1 83 ? 6.27 -52.188 -6.164 1 78.19 83 ALA B O 1
ATOM 5023 N N . ALA B 1 84 ? 6.973 -54.156 -5.43 1 80.44 84 ALA B N 1
ATOM 5024 C CA . ALA B 1 84 ? 7.445 -53.594 -4.168 1 80.44 84 ALA B CA 1
ATOM 5025 C C . ALA B 1 84 ? 8.633 -52.656 -4.391 1 80.44 84 ALA B C 1
ATOM 5027 O O . ALA B 1 84 ? 8.766 -51.656 -3.719 1 80.44 84 ALA B O 1
ATOM 5028 N N . ALA B 1 85 ? 9.453 -53.031 -5.312 1 81.5 85 ALA B N 1
ATOM 5029 C CA . ALA B 1 85 ? 10.609 -52.188 -5.625 1 81.5 85 ALA B CA 1
ATOM 5030 C C . ALA B 1 85 ? 10.188 -50.875 -6.27 1 81.5 85 ALA B C 1
ATOM 5032 O O . ALA B 1 85 ? 10.773 -49.844 -5.996 1 81.5 85 ALA B O 1
ATOM 5033 N N . ILE B 1 86 ? 9.211 -50.906 -7.055 1 81.25 86 ILE B N 1
ATOM 5034 C CA . ILE B 1 86 ? 8.695 -49.719 -7.688 1 81.25 86 ILE B CA 1
ATOM 5035 C C . ILE B 1 86 ? 8.078 -48.781 -6.629 1 81.25 86 ILE B C 1
ATOM 5037 O O . ILE B 1 86 ? 8.375 -47.594 -6.578 1 81.25 86 ILE B O 1
ATOM 5041 N N . LEU B 1 87 ? 7.266 -49.406 -5.785 1 83.56 87 LEU B N 1
ATOM 5042 C CA . LEU B 1 87 ? 6.613 -48.625 -4.738 1 83.56 87 LEU B CA 1
ATOM 5043 C C . LEU B 1 87 ? 7.637 -48.031 -3.777 1 83.56 87 LEU B C 1
ATOM 5045 O O . LEU B 1 87 ? 7.504 -46.875 -3.344 1 83.56 87 LEU B O 1
ATOM 5049 N N . GLY B 1 88 ? 8.594 -48.875 -3.385 1 85.81 88 GLY B N 1
ATOM 5050 C CA . GLY B 1 88 ? 9.664 -48.375 -2.525 1 85.81 88 GLY B CA 1
ATOM 5051 C C . GLY B 1 88 ? 10.445 -47.219 -3.145 1 85.81 88 GLY B C 1
ATOM 5052 O O . GLY B 1 88 ? 10.781 -46.25 -2.463 1 85.81 88 GLY B O 1
ATOM 5053 N N . SER B 1 89 ? 10.727 -47.312 -4.43 1 85.62 89 SER B N 1
ATOM 5054 C CA . SER B 1 89 ? 11.453 -46.25 -5.137 1 85.62 89 SER B CA 1
ATOM 5055 C C . SER B 1 89 ? 10.617 -44.969 -5.219 1 85.62 89 SER B C 1
ATOM 5057 O O . SER B 1 89 ? 11.156 -43.875 -5.082 1 85.62 89 SER B O 1
ATOM 5059 N N . ILE B 1 90 ? 9.352 -45.094 -5.371 1 85.31 90 ILE B N 1
ATOM 5060 C CA . ILE B 1 90 ? 8.469 -43.938 -5.48 1 85.31 90 ILE B CA 1
ATOM 5061 C C . ILE B 1 90 ? 8.336 -43.25 -4.117 1 85.31 90 ILE B C 1
ATOM 5063 O O . ILE B 1 90 ? 8.32 -42.031 -4.027 1 85.31 90 ILE B O 1
ATOM 5067 N N . LEU B 1 91 ? 8.227 -44.094 -3.129 1 87.44 91 LEU B N 1
ATOM 5068 C CA . LEU B 1 91 ? 8.133 -43.531 -1.78 1 87.44 91 LEU B CA 1
ATOM 5069 C C . LEU B 1 91 ? 9.391 -42.75 -1.421 1 87.44 91 LEU B C 1
ATOM 5071 O O . LEU B 1 91 ? 9.305 -41.656 -0.891 1 87.44 91 LEU B O 1
ATOM 5075 N N . LEU B 1 92 ? 10.484 -43.375 -1.733 1 89.38 92 LEU B N 1
ATOM 5076 C CA . LEU B 1 92 ? 11.75 -42.719 -1.429 1 89.38 92 LEU B CA 1
ATOM 5077 C C . LEU B 1 92 ? 11.914 -41.438 -2.262 1 89.38 92 LEU B C 1
ATOM 5079 O O . LEU B 1 92 ? 12.383 -40.438 -1.759 1 89.38 92 LEU B O 1
ATOM 5083 N N . LYS B 1 93 ? 11.57 -41.5 -3.453 1 87.62 93 LYS B N 1
ATOM 5084 C CA . LYS B 1 93 ? 11.609 -40.344 -4.336 1 87.62 93 LYS B CA 1
ATOM 5085 C C . LYS B 1 93 ? 10.758 -39.188 -3.789 1 87.62 93 LYS B C 1
ATOM 5087 O O . LYS B 1 93 ? 11.188 -38.031 -3.789 1 87.62 93 LYS B O 1
ATOM 5092 N N . ASN B 1 94 ? 9.602 -39.531 -3.293 1 87.81 94 ASN B N 1
ATOM 5093 C CA . ASN B 1 94 ? 8.68 -38.531 -2.807 1 87.81 94 ASN B CA 1
ATOM 5094 C C . ASN B 1 94 ? 9.141 -37.938 -1.472 1 87.81 94 ASN B C 1
ATOM 5096 O O . ASN B 1 94 ? 8.891 -36.781 -1.18 1 87.81 94 ASN B O 1
ATOM 5100 N N . LEU B 1 95 ? 9.789 -38.75 -0.735 1 89.62 95 LEU B N 1
ATOM 5101 C CA . LEU B 1 95 ? 10.391 -38.25 0.489 1 89.62 95 LEU B CA 1
ATOM 5102 C C . LEU B 1 95 ? 11.484 -37.219 0.168 1 89.62 95 LEU B C 1
ATOM 5104 O O . LEU B 1 95 ? 11.578 -36.188 0.812 1 89.62 95 LEU B O 1
ATOM 5108 N N . LEU B 1 96 ? 12.258 -37.531 -0.808 1 89.06 96 LEU B N 1
ATOM 5109 C CA . LEU B 1 96 ? 13.312 -36.625 -1.231 1 89.06 96 LEU B CA 1
ATOM 5110 C C . LEU B 1 96 ? 12.719 -35.375 -1.886 1 89.06 96 LEU B C 1
ATOM 5112 O O . LEU B 1 96 ? 13.234 -34.281 -1.698 1 89.06 96 LEU B O 1
ATOM 5116 N N . ALA B 1 97 ? 11.664 -35.594 -2.582 1 86.19 97 ALA B N 1
ATOM 5117 C CA . ALA B 1 97 ? 10.992 -34.469 -3.225 1 86.19 97 ALA B CA 1
ATOM 5118 C C . ALA B 1 97 ? 10.406 -33.5 -2.189 1 86.19 97 ALA B C 1
ATOM 5120 O O . ALA B 1 97 ? 10.438 -32.281 -2.367 1 86.19 97 ALA B O 1
ATOM 5121 N N . PHE B 1 98 ? 9.891 -34.094 -1.182 1 87.31 98 PHE B N 1
ATOM 5122 C CA . PHE B 1 98 ? 9.359 -33.281 -0.098 1 87.31 98 PHE B CA 1
ATOM 5123 C C . PHE B 1 98 ? 10.469 -32.5 0.603 1 87.31 98 PHE B C 1
ATOM 5125 O O . PHE B 1 98 ? 10.336 -31.328 0.883 1 87.31 98 PHE B O 1
ATOM 5132 N N . ALA B 1 99 ? 11.484 -33.25 0.86 1 90.69 99 ALA B N 1
ATOM 5133 C CA . ALA B 1 99 ? 12.633 -32.562 1.474 1 90.69 99 ALA B CA 1
ATOM 5134 C C . ALA B 1 99 ? 13.133 -31.422 0.606 1 90.69 99 ALA B C 1
ATOM 5136 O O . ALA B 1 99 ? 13.484 -30.359 1.12 1 90.69 99 ALA B O 1
ATOM 5137 N N . ASN B 1 100 ? 13.125 -31.609 -0.617 1 88.88 100 ASN B N 1
ATOM 5138 C CA . ASN B 1 100 ? 13.523 -30.562 -1.55 1 88.88 100 ASN B CA 1
ATOM 5139 C C . ASN B 1 100 ? 12.539 -29.391 -1.537 1 88.88 100 ASN B C 1
ATOM 5141 O O . ASN B 1 100 ? 12.945 -28.234 -1.647 1 88.88 100 ASN B O 1
ATOM 5145 N N . SER B 1 101 ? 11.305 -29.703 -1.422 1 87.56 101 SER B N 1
ATOM 5146 C CA . SER B 1 101 ? 10.289 -28.656 -1.396 1 87.56 101 SER B CA 1
ATOM 5147 C C . SER B 1 101 ? 10.414 -27.797 -0.145 1 87.56 101 SER B C 1
ATOM 5149 O O . SER B 1 101 ? 10.219 -26.578 -0.201 1 87.56 101 SER B O 1
ATOM 5151 N N . VAL B 1 102 ? 10.742 -28.438 0.924 1 89.38 102 VAL B N 1
ATOM 5152 C CA . VAL B 1 102 ? 10.922 -27.719 2.178 1 89.38 102 VAL B CA 1
ATOM 5153 C C . VAL B 1 102 ? 12.148 -26.812 2.078 1 89.38 102 VAL B C 1
ATOM 5155 O O . VAL B 1 102 ? 12.117 -25.656 2.512 1 89.38 102 VAL B O 1
ATOM 5158 N N . LEU B 1 103 ? 13.148 -27.391 1.513 1 89.5 103 LEU B N 1
ATOM 5159 C CA . LEU B 1 103 ? 14.375 -26.609 1.364 1 89.5 103 LEU B CA 1
ATOM 5160 C C . LEU B 1 103 ? 14.164 -25.422 0.425 1 89.5 103 LEU B C 1
ATOM 5162 O O . LEU B 1 103 ? 14.625 -24.312 0.698 1 89.5 103 LEU B O 1
ATOM 5166 N N . THR B 1 104 ? 13.484 -25.609 -0.622 1 87.88 104 THR B N 1
ATOM 5167 C CA . THR B 1 104 ? 13.219 -24.531 -1.572 1 87.88 104 THR B CA 1
ATOM 5168 C C . THR B 1 104 ? 12.32 -23.469 -0.948 1 87.88 104 THR B C 1
ATOM 5170 O O . THR B 1 104 ? 12.484 -22.281 -1.215 1 87.88 104 THR B O 1
ATOM 5173 N N . ALA B 1 105 ? 11.375 -23.922 -0.144 1 88.75 105 ALA B N 1
ATOM 5174 C CA . ALA B 1 105 ? 10.508 -22.969 0.553 1 88.75 105 ALA B CA 1
ATOM 5175 C C . ALA B 1 105 ? 11.312 -22.109 1.524 1 88.75 105 ALA B C 1
ATOM 5177 O O . ALA B 1 105 ? 11.039 -20.922 1.676 1 88.75 105 ALA B O 1
ATOM 5178 N N . HIS B 1 106 ? 12.234 -22.781 2.139 1 89.31 106 HIS B N 1
ATOM 5179 C CA . HIS B 1 106 ? 13.109 -22.047 3.061 1 89.31 106 HIS B CA 1
ATOM 5180 C C . HIS B 1 106 ? 13.938 -21 2.328 1 89.31 106 HIS B C 1
ATOM 5182 O O . HIS B 1 106 ? 14.031 -19.859 2.77 1 89.31 106 HIS B O 1
ATOM 5188 N N . ILE B 1 107 ? 14.477 -21.375 1.233 1 88.06 107 ILE B N 1
ATOM 5189 C CA . ILE B 1 107 ? 15.297 -20.469 0.443 1 88.06 107 ILE B CA 1
ATOM 5190 C C . ILE B 1 107 ? 14.43 -19.328 -0.099 1 88.06 107 ILE B C 1
ATOM 5192 O O . ILE B 1 107 ? 14.836 -18.172 -0.09 1 88.06 107 ILE B O 1
ATOM 5196 N N . TYR B 1 108 ? 13.25 -19.625 -0.571 1 87.56 108 TYR B N 1
ATOM 5197 C CA . TYR B 1 108 ? 12.289 -18.641 -1.066 1 87.56 108 TYR B CA 1
ATOM 5198 C C . TYR B 1 108 ? 11.953 -17.625 0.012 1 87.56 108 TYR B C 1
ATOM 5200 O O . TYR B 1 108 ? 11.969 -16.406 -0.244 1 87.56 108 TYR B O 1
ATOM 5208 N N . GLY B 1 109 ? 11.656 -18.156 1.177 1 88.38 109 GLY B N 1
ATOM 5209 C CA . GLY B 1 109 ? 11.32 -17.266 2.279 1 88.38 109 GLY B CA 1
ATOM 5210 C C . GLY B 1 109 ? 12.453 -16.328 2.666 1 88.38 109 GLY B C 1
ATOM 5211 O O . GLY B 1 109 ? 12.234 -15.141 2.863 1 88.38 109 GLY B O 1
ATOM 5212 N N . LYS B 1 110 ? 13.602 -16.906 2.725 1 89.31 110 LYS B N 1
ATOM 5213 C CA . LYS B 1 110 ? 14.758 -16.094 3.092 1 89.31 110 LYS B CA 1
ATOM 5214 C C . LYS B 1 110 ? 15.094 -15.086 1.998 1 89.31 110 LYS B C 1
ATOM 5216 O O . LYS B 1 110 ? 15.531 -13.969 2.287 1 89.31 110 LYS B O 1
ATOM 5221 N N . ALA B 1 111 ? 14.945 -15.492 0.773 1 88 111 ALA B N 1
ATOM 5222 C CA . ALA B 1 111 ? 15.195 -14.594 -0.347 1 88 111 ALA B CA 1
ATOM 5223 C C . ALA B 1 111 ? 14.188 -13.438 -0.349 1 88 111 ALA B C 1
ATOM 5225 O O . ALA B 1 111 ? 14.562 -12.289 -0.586 1 88 111 ALA B O 1
ATOM 5226 N N . GLY B 1 112 ? 12.953 -13.797 -0.137 1 89.62 112 GLY B N 1
ATOM 5227 C CA . GLY B 1 112 ? 11.938 -12.758 -0.054 1 89.62 112 GLY B CA 1
ATOM 5228 C C . GLY B 1 112 ? 12.203 -11.758 1.052 1 89.62 112 GLY B C 1
ATOM 5229 O O . GLY B 1 112 ? 12.062 -10.547 0.848 1 89.62 112 GLY B O 1
ATOM 5230 N N . GLN B 1 113 ? 12.594 -12.281 2.174 1 90.19 113 GLN B N 1
ATOM 5231 C CA . GLN B 1 113 ? 12.93 -11.422 3.305 1 90.19 113 GLN B CA 1
ATOM 5232 C C . GLN B 1 113 ? 14.141 -10.539 2.988 1 90.19 113 GLN B C 1
ATOM 5234 O O . GLN B 1 113 ? 14.156 -9.359 3.334 1 90.19 113 GLN B O 1
ATOM 5239 N N . ALA B 1 114 ? 15.062 -11.109 2.344 1 89.44 114 ALA B N 1
ATOM 5240 C CA . ALA B 1 114 ? 16.266 -10.367 1.994 1 89.44 114 ALA B CA 1
ATOM 5241 C C . ALA B 1 114 ? 15.953 -9.242 1.013 1 89.44 114 ALA B C 1
ATOM 5243 O O . ALA B 1 114 ? 16.484 -8.133 1.135 1 89.44 114 ALA B O 1
ATOM 5244 N N . ILE B 1 115 ? 15.125 -9.492 0.052 1 91.06 115 ILE B N 1
ATOM 5245 C CA . ILE B 1 115 ? 14.75 -8.484 -0.934 1 91.06 115 ILE B CA 1
ATOM 5246 C C . ILE B 1 115 ? 14.008 -7.34 -0.245 1 91.06 115 ILE B C 1
ATOM 5248 O O . ILE B 1 115 ? 14.336 -6.168 -0.446 1 91.06 115 ILE B O 1
ATOM 5252 N N . ARG B 1 116 ? 13.07 -7.68 0.511 1 91.75 116 ARG B N 1
ATOM 5253 C CA . ARG B 1 116 ? 12.297 -6.656 1.207 1 91.75 116 ARG B CA 1
ATOM 5254 C C . ARG B 1 116 ? 13.164 -5.887 2.193 1 91.75 116 ARG B C 1
ATOM 5256 O O . ARG B 1 116 ? 13.023 -4.672 2.338 1 91.75 116 ARG B O 1
ATOM 5263 N N . GLY B 1 117 ? 14 -6.66 2.875 1 91.06 117 GLY B N 1
ATOM 5264 C CA . GLY B 1 117 ? 14.938 -5.992 3.766 1 91.06 117 GLY B CA 1
ATOM 5265 C C . GLY B 1 117 ? 15.867 -5.039 3.047 1 91.06 117 GLY B C 1
ATOM 5266 O O . GLY B 1 117 ? 16.141 -3.939 3.537 1 91.06 117 GLY B O 1
ATOM 5267 N N . ALA B 1 118 ? 16.312 -5.434 1.928 1 91.31 118 ALA B N 1
ATOM 5268 C CA . ALA B 1 118 ? 17.188 -4.582 1.126 1 91.31 118 ALA B CA 1
ATOM 5269 C C . ALA B 1 118 ? 16.453 -3.344 0.629 1 91.31 118 ALA B C 1
ATOM 5271 O O . ALA B 1 118 ? 17.016 -2.248 0.592 1 91.31 118 ALA B O 1
ATOM 5272 N N . LEU B 1 119 ? 15.258 -3.588 0.23 1 93.19 119 LEU B N 1
ATOM 5273 C CA . LEU B 1 119 ? 14.453 -2.467 -0.234 1 93.19 119 LEU B CA 1
ATOM 5274 C C . LEU B 1 119 ? 14.188 -1.478 0.897 1 93.19 119 LEU B C 1
ATOM 5276 O O . LEU B 1 119 ? 14.32 -0.266 0.711 1 93.19 119 LEU B O 1
ATOM 5280 N N . ALA B 1 120 ? 13.828 -1.981 2.029 1 93.06 120 ALA B N 1
ATOM 5281 C CA . ALA B 1 120 ? 13.625 -1.13 3.197 1 93.06 120 ALA B CA 1
ATOM 5282 C C . ALA B 1 120 ? 14.906 -0.391 3.57 1 93.06 120 ALA B C 1
ATOM 5284 O O . ALA B 1 120 ? 14.875 0.801 3.887 1 93.06 120 ALA B O 1
ATOM 5285 N N . GLY B 1 121 ? 15.977 -1.121 3.527 1 92.06 121 GLY B N 1
ATOM 5286 C CA . GLY B 1 121 ? 17.266 -0.501 3.809 1 92.06 121 GLY B CA 1
ATOM 5287 C C . GLY B 1 121 ? 17.609 0.609 2.836 1 92.06 121 GLY B C 1
ATOM 5288 O O . GLY B 1 121 ? 18.141 1.647 3.236 1 92.06 121 GLY B O 1
ATOM 5289 N N . ARG B 1 122 ? 17.266 0.41 1.617 1 91.44 122 ARG B N 1
ATOM 5290 C CA . ARG B 1 122 ? 17.547 1.416 0.597 1 91.44 122 ARG B CA 1
ATOM 5291 C C . ARG B 1 122 ? 16.703 2.668 0.82 1 91.44 122 ARG B C 1
ATOM 5293 O O . ARG B 1 122 ? 17.172 3.787 0.617 1 91.44 122 ARG B O 1
ATOM 5300 N N . LEU B 1 123 ? 15.508 2.5 1.181 1 91.56 123 LEU B N 1
ATOM 5301 C CA . LEU B 1 123 ? 14.617 3.629 1.442 1 91.56 123 LEU B CA 1
ATOM 5302 C C . LEU B 1 123 ? 15.094 4.426 2.652 1 91.56 123 LEU B C 1
ATOM 5304 O O . LEU B 1 123 ? 14.883 5.637 2.729 1 91.56 123 LEU B O 1
ATOM 5308 N N . LEU B 1 124 ? 15.742 3.736 3.555 1 91.62 124 LEU B N 1
ATOM 5309 C CA . LEU B 1 124 ? 16.234 4.395 4.762 1 91.62 124 LEU B CA 1
ATOM 5310 C C . LEU B 1 124 ? 17.562 5.09 4.508 1 91.62 124 LEU B C 1
ATOM 5312 O O . LEU B 1 124 ? 17.938 6.016 5.234 1 91.62 124 LEU B O 1
ATOM 5316 N N . GLU B 1 125 ? 18.203 4.703 3.426 1 89.5 125 GLU B N 1
ATOM 5317 C CA . GLU B 1 125 ? 19.547 5.219 3.154 1 89.5 125 GLU B CA 1
ATOM 5318 C C . GLU B 1 125 ? 19.516 6.285 2.064 1 89.5 125 GLU B C 1
ATOM 5320 O O . GLU B 1 125 ? 20.406 7.141 1.997 1 89.5 125 GLU B O 1
ATOM 5325 N N . VAL B 1 126 ? 18.562 6.238 1.202 1 90.12 126 VAL B N 1
ATOM 5326 C CA . VAL B 1 126 ? 18.5 7.148 0.063 1 90.12 126 VAL B CA 1
ATOM 5327 C C . VAL B 1 126 ? 18.312 8.586 0.557 1 90.12 126 VAL B C 1
ATOM 5329 O O . VAL B 1 126 ? 17.781 8.805 1.649 1 90.12 126 VAL B O 1
ATOM 5332 N N . GLY B 1 127 ? 18.812 9.508 -0.246 1 89.12 127 GLY B N 1
ATOM 5333 C CA . GLY B 1 127 ? 18.656 10.914 0.11 1 89.12 127 GLY B CA 1
ATOM 5334 C C . GLY B 1 127 ? 17.219 11.383 0.124 1 89.12 127 GLY B C 1
ATOM 5335 O O . GLY B 1 127 ? 16.391 10.898 -0.659 1 89.12 127 GLY B O 1
ATOM 5336 N N . TYR B 1 128 ? 16.922 12.32 0.93 1 85.88 128 TYR B N 1
ATOM 5337 C CA . TYR B 1 128 ? 15.562 12.805 1.186 1 85.88 128 TYR B CA 1
ATOM 5338 C C . TYR B 1 128 ? 14.938 13.367 -0.085 1 85.88 128 TYR B C 1
ATOM 5340 O O . TYR B 1 128 ? 13.734 13.227 -0.305 1 85.88 128 TYR B O 1
ATOM 5348 N N . PRO B 1 129 ? 15.68 14.008 -0.995 1 85.19 129 PRO B N 1
ATOM 5349 C CA . PRO B 1 129 ? 15.062 14.562 -2.205 1 85.19 129 PRO B CA 1
ATOM 5350 C C . PRO B 1 129 ? 14.375 13.508 -3.061 1 85.19 129 PRO B C 1
ATOM 5352 O O . PRO B 1 129 ? 13.5 13.828 -3.867 1 85.19 129 PRO B O 1
ATOM 5355 N N . PHE B 1 130 ? 14.852 12.281 -2.834 1 87.12 130 PHE B N 1
ATOM 5356 C CA . PHE B 1 130 ? 14.219 11.172 -3.539 1 87.12 130 PHE B CA 1
ATOM 5357 C C . PHE B 1 130 ? 12.734 11.094 -3.213 1 87.12 130 PHE B C 1
ATOM 5359 O O . PHE B 1 130 ? 11.914 10.82 -4.09 1 87.12 130 PHE B O 1
ATOM 5366 N N . PHE B 1 131 ? 12.344 11.375 -1.992 1 83.31 131 PHE B N 1
ATOM 5367 C CA . PHE B 1 131 ? 10.969 11.281 -1.528 1 83.31 131 PHE B CA 1
ATOM 5368 C C . PHE B 1 131 ? 10.148 12.469 -2.016 1 83.31 131 PHE B C 1
ATOM 5370 O O . PHE B 1 131 ? 8.914 12.414 -2.043 1 83.31 131 PHE B O 1
ATOM 5377 N N . LEU B 1 132 ? 10.82 13.492 -2.32 1 77.69 132 LEU B N 1
ATOM 5378 C CA . LEU B 1 132 ? 10.141 14.672 -2.836 1 77.69 132 LEU B CA 1
ATOM 5379 C C . LEU B 1 132 ? 9.781 14.492 -4.309 1 77.69 132 LEU B C 1
ATOM 5381 O O . LEU B 1 132 ? 8.828 15.109 -4.797 1 77.69 132 LEU B O 1
ATOM 5385 N N . LYS B 1 133 ? 10.484 13.625 -4.938 1 78.44 133 LYS B N 1
ATOM 5386 C CA . LYS B 1 133 ? 10.328 13.461 -6.379 1 78.44 133 LYS B CA 1
ATOM 5387 C C . LYS B 1 133 ? 9.422 12.281 -6.703 1 78.44 133 LYS B C 1
ATOM 5389 O O . LYS B 1 133 ? 8.602 12.344 -7.625 1 78.44 133 LYS B O 1
ATOM 5394 N N . GLU B 1 134 ? 9.57 11.273 -5.973 1 83.62 134 GLU B N 1
ATOM 5395 C CA . GLU B 1 134 ? 8.867 10.039 -6.316 1 83.62 134 GLU B CA 1
ATOM 5396 C C . GLU B 1 134 ? 7.523 9.945 -5.605 1 83.62 134 GLU B C 1
ATOM 5398 O O . GLU B 1 134 ? 7.375 10.43 -4.48 1 83.62 134 GLU B O 1
ATOM 5403 N N . SER B 1 135 ? 6.609 9.289 -6.262 1 83 135 SER B N 1
ATOM 5404 C CA . SER B 1 135 ? 5.281 9.094 -5.688 1 83 135 SER B CA 1
ATOM 5405 C C . SER B 1 135 ? 5.305 8.031 -4.594 1 83 135 SER B C 1
ATOM 5407 O O . SER B 1 135 ? 5.871 6.957 -4.781 1 83 135 SER B O 1
ATOM 5409 N N . PRO B 1 136 ? 4.73 8.344 -3.414 1 83.31 136 PRO B N 1
ATOM 5410 C CA . PRO B 1 136 ? 4.652 7.328 -2.359 1 83.31 136 PRO B CA 1
ATOM 5411 C C . PRO B 1 136 ? 3.9 6.074 -2.801 1 83.31 136 PRO B C 1
ATOM 5413 O O . PRO B 1 136 ? 4.215 4.973 -2.348 1 83.31 136 PRO B O 1
ATOM 5416 N N . GLY B 1 137 ? 2.945 6.246 -3.721 1 82.31 137 GLY B N 1
ATOM 5417 C CA . GLY B 1 137 ? 2.219 5.098 -4.238 1 82.31 137 GLY B CA 1
ATOM 5418 C C . GLY B 1 137 ? 3.105 4.121 -4.988 1 82.31 137 GLY B C 1
ATOM 5419 O O . GLY B 1 137 ? 2.961 2.904 -4.84 1 82.31 137 GLY B O 1
ATOM 5420 N N . ARG B 1 138 ? 3.959 4.684 -5.781 1 86.06 138 ARG B N 1
ATOM 5421 C CA . ARG B 1 138 ? 4.891 3.836 -6.52 1 86.06 138 ARG B CA 1
ATOM 5422 C C . ARG B 1 138 ? 5.828 3.096 -5.57 1 86.06 138 ARG B C 1
ATOM 5424 O O . ARG B 1 138 ? 6.051 1.895 -5.723 1 86.06 138 ARG B O 1
ATOM 5431 N N . LEU B 1 139 ? 6.367 3.842 -4.605 1 89.31 139 LEU B N 1
ATOM 5432 C CA . LEU B 1 139 ? 7.289 3.244 -3.646 1 89.31 139 LEU B CA 1
ATOM 5433 C C . LEU B 1 139 ? 6.602 2.154 -2.834 1 89.31 139 LEU B C 1
ATOM 5435 O O . LEU B 1 139 ? 7.172 1.083 -2.613 1 89.31 139 LEU B O 1
ATOM 5439 N N . LEU B 1 140 ? 5.418 2.441 -2.469 1 85.81 140 LEU B N 1
ATOM 5440 C CA . LEU B 1 140 ? 4.656 1.449 -1.717 1 85.81 140 LEU B CA 1
ATOM 5441 C C . LEU B 1 140 ? 4.367 0.221 -2.572 1 85.81 140 LEU B C 1
ATOM 5443 O O . LEU B 1 140 ? 4.426 -0.909 -2.084 1 85.81 140 LEU B O 1
ATOM 5447 N N . ASN B 1 141 ? 4.059 0.386 -3.803 1 85.69 141 ASN B N 1
ATOM 5448 C CA . ASN B 1 141 ? 3.803 -0.731 -4.707 1 85.69 141 ASN B CA 1
ATOM 5449 C C . ASN B 1 141 ? 5.031 -1.623 -4.859 1 85.69 141 ASN B C 1
ATOM 5451 O O . ASN B 1 141 ? 4.918 -2.85 -4.879 1 85.69 141 ASN B O 1
ATOM 5455 N N . ILE B 1 142 ? 6.168 -1.03 -5.02 1 89.81 142 ILE B N 1
ATOM 5456 C CA . ILE B 1 142 ? 7.398 -1.783 -5.219 1 89.81 142 ILE B CA 1
ATOM 5457 C C . ILE B 1 142 ? 7.672 -2.658 -3.998 1 89.81 142 ILE B C 1
ATOM 5459 O O . ILE B 1 142 ? 7.934 -3.855 -4.129 1 89.81 142 ILE B O 1
ATOM 5463 N N . ILE B 1 143 ? 7.52 -2.076 -2.836 1 88.12 143 ILE B N 1
ATOM 5464 C CA . ILE B 1 143 ? 7.883 -2.805 -1.625 1 88.12 143 ILE B CA 1
ATOM 5465 C C . ILE B 1 143 ? 6.777 -3.795 -1.265 1 88.12 143 ILE B C 1
ATOM 5467 O O . ILE B 1 143 ? 7.055 -4.879 -0.746 1 88.12 143 ILE B O 1
ATOM 5471 N N . SER B 1 144 ? 5.531 -3.494 -1.55 1 85.44 144 SER B N 1
ATOM 5472 C CA . SER B 1 144 ? 4.414 -4.301 -1.067 1 85.44 144 SER B CA 1
ATOM 5473 C C . SER B 1 144 ? 3.994 -5.34 -2.104 1 85.44 144 SER B C 1
ATOM 5475 O O . SER B 1 144 ? 3.447 -6.387 -1.753 1 85.44 144 SER B O 1
ATOM 5477 N N . SER B 1 145 ? 4.164 -5.055 -3.391 1 84.69 145 SER B N 1
ATOM 5478 C CA . SER B 1 145 ? 3.658 -5.957 -4.422 1 84.69 145 SER B CA 1
ATOM 5479 C C . SER B 1 145 ? 4.793 -6.5 -5.285 1 84.69 145 SER B C 1
ATOM 5481 O O . SER B 1 145 ? 4.984 -7.715 -5.379 1 84.69 145 SER B O 1
ATOM 5483 N N . GLU B 1 146 ? 5.59 -5.598 -5.824 1 85.94 146 GLU B N 1
ATOM 5484 C CA . GLU B 1 146 ? 6.629 -6.02 -6.762 1 85.94 146 GLU B CA 1
ATOM 5485 C C . GLU B 1 146 ? 7.695 -6.859 -6.066 1 85.94 146 GLU B C 1
ATOM 5487 O O . GLU B 1 146 ? 8.305 -7.738 -6.68 1 85.94 146 GLU B O 1
ATOM 5492 N N . SER B 1 147 ? 7.902 -6.578 -4.797 1 87.94 147 SER B N 1
ATOM 5493 C CA . SER B 1 147 ? 8.875 -7.367 -4.051 1 87.94 147 SER B CA 1
ATOM 5494 C C . SER B 1 147 ? 8.461 -8.828 -3.977 1 87.94 147 SER B C 1
ATOM 5496 O O . SER B 1 147 ? 9.305 -9.727 -4.051 1 87.94 147 SER B O 1
ATOM 5498 N N . TRP B 1 148 ? 7.164 -9.109 -3.863 1 85.19 148 TRP B N 1
ATOM 5499 C CA . TRP B 1 148 ? 6.656 -10.477 -3.844 1 85.19 148 TRP B CA 1
ATOM 5500 C C . TRP B 1 148 ? 6.84 -11.141 -5.203 1 85.19 148 TRP B C 1
ATOM 5502 O O . TRP B 1 148 ? 7.246 -12.305 -5.277 1 85.19 148 TRP B O 1
ATOM 5512 N N . ARG B 1 149 ? 6.57 -10.406 -6.176 1 85.75 149 ARG B N 1
ATOM 5513 C CA . ARG B 1 149 ? 6.719 -10.93 -7.531 1 85.75 149 ARG B CA 1
ATOM 5514 C C . ARG B 1 149 ? 8.18 -11.25 -7.836 1 85.75 149 ARG B C 1
ATOM 5516 O O . ARG B 1 149 ? 8.477 -12.219 -8.531 1 85.75 149 ARG B O 1
ATOM 5523 N N . ALA B 1 150 ? 9.039 -10.414 -7.324 1 87.19 150 ALA B N 1
ATOM 5524 C CA . ALA B 1 150 ? 10.469 -10.688 -7.469 1 87.19 150 ALA B CA 1
ATOM 5525 C C . ALA B 1 150 ? 10.852 -11.977 -6.75 1 87.19 150 ALA B C 1
ATOM 5527 O O . ALA B 1 150 ? 11.68 -12.75 -7.242 1 87.19 150 ALA B O 1
ATOM 5528 N N . SER B 1 151 ? 10.281 -12.172 -5.594 1 88.31 151 SER B N 1
ATOM 5529 C CA . SER B 1 151 ? 10.516 -13.422 -4.871 1 88.31 151 SER B CA 1
ATOM 5530 C C . SER B 1 151 ? 9.977 -14.617 -5.645 1 88.31 151 SER B C 1
ATOM 5532 O O . SER B 1 151 ? 10.586 -15.695 -5.625 1 88.31 151 SER B O 1
ATOM 5534 N N . ASP B 1 152 ? 8.859 -14.375 -6.297 1 87.5 152 ASP B N 1
ATOM 5535 C CA . ASP B 1 152 ? 8.297 -15.438 -7.125 1 87.5 152 ASP B CA 1
ATOM 5536 C C . ASP B 1 152 ? 9.242 -15.82 -8.258 1 87.5 152 ASP B C 1
ATOM 5538 O O . ASP B 1 152 ? 9.305 -16.984 -8.664 1 87.5 152 ASP B O 1
ATOM 5542 N N . ALA B 1 153 ? 9.93 -14.867 -8.773 1 87.06 153 ALA B N 1
ATOM 5543 C CA . ALA B 1 153 ? 10.914 -15.141 -9.805 1 87.06 153 ALA B CA 1
ATOM 5544 C C . ALA B 1 153 ? 12.023 -16.047 -9.281 1 87.06 153 ALA B C 1
ATOM 5546 O O . ALA B 1 153 ? 12.484 -16.953 -9.992 1 87.06 153 ALA B O 1
ATOM 5547 N N . ILE B 1 154 ? 12.414 -15.891 -8.062 1 85.44 154 ILE B N 1
ATOM 5548 C CA . ILE B 1 154 ? 13.445 -16.734 -7.449 1 85.44 154 ILE B CA 1
ATOM 5549 C C . ILE B 1 154 ? 12.906 -18.141 -7.273 1 85.44 154 ILE B C 1
ATOM 5551 O O . ILE B 1 154 ? 13.625 -19.125 -7.523 1 85.44 154 ILE B O 1
ATOM 5555 N N . GLN B 1 155 ? 11.664 -18.188 -6.895 1 86.31 155 GLN B N 1
ATOM 5556 C CA . GLN B 1 155 ? 11.047 -19.5 -6.746 1 86.31 155 GLN B CA 1
ATOM 5557 C C . GLN B 1 155 ? 10.984 -20.234 -8.086 1 86.31 155 GLN B C 1
ATOM 5559 O O . GLN B 1 155 ? 11.258 -21.438 -8.156 1 86.31 155 GLN B O 1
ATOM 5564 N N . ALA B 1 156 ? 10.602 -19.5 -9.047 1 86.88 156 ALA B N 1
ATOM 5565 C CA . ALA B 1 156 ? 10.539 -20.078 -10.383 1 86.88 156 ALA B CA 1
ATOM 5566 C C . ALA B 1 156 ? 11.914 -20.562 -10.828 1 86.88 156 ALA B C 1
ATOM 5568 O O . ALA B 1 156 ? 12.039 -21.641 -11.422 1 86.88 156 ALA B O 1
ATOM 5569 N N . MET B 1 157 ? 12.922 -19.859 -10.547 1 86.31 157 MET B N 1
ATOM 5570 C CA . MET B 1 157 ? 14.289 -20.219 -10.922 1 86.31 157 MET B CA 1
ATOM 5571 C C . MET B 1 157 ? 14.734 -21.469 -10.172 1 86.31 157 MET B C 1
ATOM 5573 O O . MET B 1 157 ? 15.359 -22.359 -10.758 1 86.31 157 MET B O 1
ATOM 5577 N N . LEU B 1 158 ? 14.445 -21.5 -8.906 1 85.25 158 LEU B N 1
ATOM 5578 C CA . LEU B 1 158 ? 14.781 -22.688 -8.125 1 85.25 158 LEU B CA 1
ATOM 5579 C C . LEU B 1 158 ? 14.062 -23.922 -8.664 1 85.25 158 LEU B C 1
ATOM 5581 O O . LEU B 1 158 ? 14.664 -24.984 -8.789 1 85.25 158 LEU B O 1
ATOM 5585 N N . GLY B 1 159 ? 12.789 -23.703 -8.984 1 86.06 159 GLY B N 1
ATOM 5586 C CA . GLY B 1 159 ? 12.039 -24.797 -9.594 1 86.06 159 GLY B CA 1
ATOM 5587 C C . GLY B 1 159 ? 12.617 -25.25 -10.922 1 86.06 159 GLY B C 1
ATOM 5588 O O . GLY B 1 159 ? 12.617 -26.438 -11.234 1 86.06 159 GLY B O 1
ATOM 5589 N N . SER B 1 160 ? 13.125 -24.328 -11.633 1 87.5 160 SER B N 1
ATOM 5590 C CA . SER B 1 160 ? 13.727 -24.625 -12.93 1 87.5 160 SER B CA 1
ATOM 5591 C C . SER B 1 160 ? 15 -25.438 -12.766 1 87.5 160 SER B C 1
ATOM 5593 O O . SER B 1 160 ? 15.305 -26.312 -13.594 1 87.5 160 SER B O 1
ATOM 5595 N N . ILE B 1 161 ? 15.734 -25.188 -11.75 1 85.12 161 ILE B N 1
ATOM 5596 C CA . ILE B 1 161 ? 16.969 -25.922 -11.484 1 85.12 161 ILE B CA 1
ATOM 5597 C C . ILE B 1 161 ? 16.641 -27.391 -11.164 1 85.12 161 ILE B C 1
ATOM 5599 O O . ILE B 1 161 ? 17.297 -28.297 -11.664 1 85.12 161 ILE B O 1
ATOM 5603 N N . VAL B 1 162 ? 15.641 -27.531 -10.383 1 84.25 162 VAL B N 1
ATOM 5604 C CA . VAL B 1 162 ? 15.219 -28.891 -10.023 1 84.25 162 VAL B CA 1
ATOM 5605 C C . VAL B 1 162 ? 14.742 -29.625 -11.273 1 84.25 162 VAL B C 1
ATOM 5607 O O . VAL B 1 162 ? 15.125 -30.781 -11.508 1 84.25 162 VAL B O 1
ATOM 5610 N N . SER B 1 163 ? 13.922 -28.953 -12.062 1 88.12 163 SER B N 1
ATOM 5611 C CA . SER B 1 163 ? 13.391 -29.562 -13.273 1 88.12 163 SER B CA 1
ATOM 5612 C C . SER B 1 163 ? 14.492 -29.844 -14.281 1 88.12 163 SER B C 1
ATOM 5614 O O . SER B 1 163 ? 14.461 -30.859 -14.977 1 88.12 163 SER B O 1
ATOM 5616 N N . ALA B 1 164 ? 15.422 -28.969 -14.414 1 87.06 164 ALA B N 1
ATOM 5617 C CA . ALA B 1 164 ? 16.547 -29.172 -15.328 1 87.06 164 ALA B CA 1
ATOM 5618 C C . ALA B 1 164 ? 17.375 -30.375 -14.914 1 87.06 164 ALA B C 1
ATOM 5620 O O . ALA B 1 164 ? 17.812 -31.156 -15.773 1 87.06 164 ALA B O 1
ATOM 5621 N N . SER B 1 165 ? 17.609 -30.547 -13.633 1 85.44 165 SER B N 1
ATOM 5622 C CA . SER B 1 165 ? 18.359 -31.688 -13.133 1 85.44 165 SER B CA 1
ATOM 5623 C C . SER B 1 165 ? 17.641 -33 -13.414 1 85.44 165 SER B C 1
ATOM 5625 O O . SER B 1 165 ? 18.266 -33.969 -13.852 1 85.44 165 SER B O 1
ATOM 5627 N N . ALA B 1 166 ? 16.344 -32.906 -13.172 1 85.94 166 ALA B N 1
ATOM 5628 C CA . ALA B 1 166 ? 15.547 -34.094 -13.453 1 85.94 166 ALA B CA 1
ATOM 5629 C C . ALA B 1 166 ? 15.57 -34.438 -14.945 1 85.94 166 ALA B C 1
ATOM 5631 O O . ALA B 1 166 ? 15.672 -35.594 -15.328 1 85.94 166 ALA B O 1
ATOM 5632 N N . ALA B 1 167 ? 15.438 -33.438 -15.789 1 88.38 167 ALA B N 1
ATOM 5633 C CA . ALA B 1 167 ? 15.453 -33.625 -17.234 1 88.38 167 ALA B CA 1
ATOM 5634 C C . ALA B 1 167 ? 16.781 -34.219 -17.703 1 88.38 167 ALA B C 1
ATOM 5636 O O . ALA B 1 167 ? 16.797 -35.094 -18.562 1 88.38 167 ALA B O 1
ATOM 5637 N N . LEU B 1 168 ? 17.891 -33.812 -17.141 1 86.94 168 LEU B N 1
ATOM 5638 C CA . LEU B 1 168 ? 19.203 -34.312 -17.516 1 86.94 168 LEU B CA 1
ATOM 5639 C C . LEU B 1 168 ? 19.344 -35.781 -17.172 1 86.94 168 LEU B C 1
ATOM 5641 O O . LEU B 1 168 ? 19.875 -36.562 -17.953 1 86.94 168 LEU B O 1
ATOM 5645 N N . ILE B 1 169 ? 18.859 -36.156 -16.016 1 85.75 169 ILE B N 1
ATOM 5646 C CA . ILE B 1 169 ? 18.953 -37.562 -15.578 1 85.75 169 ILE B CA 1
ATOM 5647 C C . ILE B 1 169 ? 18.094 -38.438 -16.469 1 85.75 169 ILE B C 1
ATOM 5649 O O . ILE B 1 169 ? 18.516 -39.5 -16.906 1 85.75 169 ILE B O 1
ATOM 5653 N N . LEU B 1 170 ? 16.875 -38 -16.703 1 86.31 170 LEU B N 1
ATOM 5654 C CA . LEU B 1 170 ? 15.961 -38.781 -17.516 1 86.31 170 LEU B CA 1
ATOM 5655 C C . LEU B 1 170 ? 16.469 -38.906 -18.953 1 86.31 170 LEU B C 1
ATOM 5657 O O . LEU B 1 170 ? 16.297 -39.938 -19.609 1 86.31 170 LEU B O 1
ATOM 5661 N N . LEU B 1 171 ? 17.078 -37.812 -19.438 1 88.06 171 LEU B N 1
ATOM 5662 C CA . LEU B 1 171 ? 17.703 -37.875 -20.75 1 88.06 171 LEU B CA 1
ATOM 5663 C C . LEU B 1 171 ? 18.844 -38.875 -20.766 1 88.06 171 LEU B C 1
ATOM 5665 O O . LEU B 1 171 ? 19.062 -39.562 -21.766 1 88.06 171 LEU B O 1
ATOM 5669 N N . GLY B 1 172 ? 19.594 -38.969 -19.656 1 86.31 172 GLY B N 1
ATOM 5670 C CA . GLY B 1 172 ? 20.625 -39.969 -19.531 1 86.31 172 GLY B CA 1
ATOM 5671 C C . GLY B 1 172 ? 20.094 -41.375 -19.641 1 86.31 172 GLY B C 1
ATOM 5672 O O . GLY B 1 172 ? 20.688 -42.219 -20.328 1 86.31 172 GLY B O 1
ATOM 5673 N N . PHE B 1 173 ? 18.969 -41.625 -19 1 82.44 173 PHE B N 1
ATOM 5674 C CA . PHE B 1 173 ? 18.344 -42.938 -19.078 1 82.44 173 PHE B CA 1
ATOM 5675 C C . PHE B 1 173 ? 17.859 -43.25 -20.484 1 82.44 173 PHE B C 1
ATOM 5677 O O . PHE B 1 173 ? 17.938 -44.375 -20.953 1 82.44 173 PHE B O 1
ATOM 5684 N N . LEU B 1 174 ? 17.312 -42.219 -21.188 1 85.69 174 LEU B N 1
ATOM 5685 C CA . LEU B 1 174 ? 16.875 -42.406 -22.578 1 85.69 174 LEU B CA 1
ATOM 5686 C C . LEU B 1 174 ? 18.047 -42.75 -23.484 1 85.69 174 LEU B C 1
ATOM 5688 O O . LEU B 1 174 ? 17.906 -43.562 -24.391 1 85.69 174 LEU B O 1
ATOM 5692 N N . LEU B 1 175 ? 19.203 -42.188 -23.172 1 86.44 175 LEU B N 1
ATOM 5693 C CA . LEU B 1 175 ? 20.406 -42.469 -23.938 1 86.44 175 LEU B CA 1
ATOM 5694 C C . LEU B 1 175 ? 20.859 -43.906 -23.75 1 86.44 175 LEU B C 1
ATOM 5696 O O . LEU B 1 175 ? 21.359 -44.531 -24.672 1 86.44 175 LEU B O 1
ATOM 5700 N N . LEU B 1 176 ? 20.656 -44.438 -22.547 1 81.75 176 LEU B N 1
ATOM 5701 C CA . LEU B 1 176 ? 21.047 -45.781 -22.219 1 81.75 176 LEU B CA 1
ATOM 5702 C C . LEU B 1 176 ? 20.125 -46.781 -22.906 1 81.75 176 LEU B C 1
ATOM 5704 O O . LEU B 1 176 ? 20.5 -47.938 -23.141 1 81.75 176 LEU B O 1
ATOM 5708 N N . LEU B 1 177 ? 18.906 -46.344 -23.156 1 78.31 177 LEU B N 1
ATOM 5709 C CA . LEU B 1 177 ? 17.969 -47.25 -23.828 1 78.31 177 LEU B CA 1
ATOM 5710 C C . LEU B 1 177 ? 18.219 -47.25 -25.344 1 78.31 177 LEU B C 1
ATOM 5712 O O . LEU B 1 177 ? 18.328 -48.344 -25.938 1 78.31 177 LEU B O 1
ATOM 5716 N N . SER B 1 178 ? 18.234 -46.062 -26.016 1 83.5 178 SER B N 1
ATOM 5717 C CA . SER B 1 178 ? 18.516 -45.906 -27.453 1 83.5 178 SER B CA 1
ATOM 5718 C C . SER B 1 178 ? 19.078 -44.531 -27.766 1 83.5 178 SER B C 1
ATOM 5720 O O . SER B 1 178 ? 18.375 -43.531 -27.656 1 83.5 178 SER B O 1
ATOM 5722 N N . TRP B 1 179 ? 20.266 -44.5 -28.203 1 83.5 179 TRP B N 1
ATOM 5723 C CA . TRP B 1 179 ? 20.906 -43.219 -28.484 1 83.5 179 TRP B CA 1
ATOM 5724 C C . TRP B 1 179 ? 20.312 -42.594 -29.75 1 83.5 179 TRP B C 1
ATOM 5726 O O . TRP B 1 179 ? 20.281 -41.344 -29.875 1 83.5 179 TRP B O 1
ATOM 5736 N N . GLN B 1 180 ? 19.875 -43.438 -30.719 1 84.06 180 GLN B N 1
ATOM 5737 C CA . GLN B 1 180 ? 19.312 -42.906 -31.953 1 84.06 180 GLN B CA 1
ATOM 5738 C C . GLN B 1 180 ? 18 -42.156 -31.703 1 84.06 180 GLN B C 1
ATOM 5740 O O . GLN B 1 180 ? 17.812 -41.031 -32.188 1 84.06 180 GLN B O 1
ATOM 5745 N N . MET B 1 181 ? 17.188 -42.812 -30.891 1 86.25 181 MET B N 1
ATOM 5746 C CA . MET B 1 181 ? 15.898 -42.188 -30.594 1 86.25 181 MET B CA 1
ATOM 5747 C C . MET B 1 181 ? 16.094 -40.969 -29.703 1 86.25 181 MET B C 1
ATOM 5749 O O . MET B 1 181 ? 15.336 -40 -29.797 1 86.25 181 MET B O 1
ATOM 5753 N N . THR B 1 182 ? 17.094 -41.031 -28.859 1 89.38 182 THR B N 1
ATOM 5754 C CA . THR B 1 182 ? 17.344 -39.906 -27.953 1 89.38 182 THR B CA 1
ATOM 5755 C C . THR B 1 182 ? 17.812 -38.688 -28.703 1 89.38 182 THR B C 1
ATOM 5757 O O . THR B 1 182 ? 17.469 -37.562 -28.359 1 89.38 182 THR B O 1
ATOM 5760 N N . LEU B 1 183 ? 18.594 -38.875 -29.672 1 88.81 183 LEU B N 1
ATOM 5761 C CA . LEU B 1 183 ? 19.047 -37.75 -30.484 1 88.81 183 LEU B CA 1
ATOM 5762 C C . LEU B 1 183 ? 17.875 -37.062 -31.172 1 88.81 183 LEU B C 1
ATOM 5764 O O . LEU B 1 183 ? 17.828 -35.844 -31.25 1 88.81 183 LEU B O 1
ATOM 5768 N N . LEU B 1 184 ? 16.953 -37.844 -31.625 1 85.5 184 LEU B N 1
ATOM 5769 C CA . LEU B 1 184 ? 15.742 -37.281 -32.219 1 85.5 184 LEU B CA 1
ATOM 5770 C C . LEU B 1 184 ? 14.961 -36.469 -31.219 1 85.5 184 LEU B C 1
ATOM 5772 O O . LEU B 1 184 ? 14.469 -35.375 -31.531 1 85.5 184 LEU B O 1
ATOM 5776 N N . VAL B 1 185 ? 14.883 -36.969 -30.047 1 87.81 185 VAL B N 1
ATOM 5777 C CA . VAL B 1 185 ? 14.164 -36.281 -28.984 1 87.81 185 VAL B CA 1
ATOM 5778 C C . VAL B 1 185 ? 14.875 -34.969 -28.625 1 87.81 185 VAL B C 1
ATOM 5780 O O . VAL B 1 185 ? 14.234 -33.938 -28.438 1 87.81 185 VAL B O 1
ATOM 5783 N N . MET B 1 186 ? 16.156 -35 -28.531 1 88.75 186 MET B N 1
ATOM 5784 C CA . MET B 1 186 ? 16.938 -33.812 -28.172 1 88.75 186 MET B CA 1
ATOM 5785 C C . MET B 1 186 ? 16.766 -32.719 -29.219 1 88.75 186 MET B C 1
ATOM 5787 O O . MET B 1 186 ? 16.594 -31.562 -28.875 1 88.75 186 MET B O 1
ATOM 5791 N N . ILE B 1 187 ? 16.797 -33.125 -30.453 1 87.75 187 ILE B N 1
ATOM 5792 C CA . ILE B 1 187 ? 16.609 -32.156 -31.531 1 87.75 187 ILE B CA 1
ATOM 5793 C C . ILE B 1 187 ? 15.195 -31.609 -31.5 1 87.75 187 ILE B C 1
ATOM 5795 O O . ILE B 1 187 ? 14.984 -30.391 -31.656 1 87.75 187 ILE B O 1
ATOM 5799 N N . GLY B 1 188 ? 14.25 -32.5 -31.312 1 86.75 188 GLY B N 1
ATOM 5800 C CA . GLY B 1 188 ? 12.867 -32.031 -31.172 1 86.75 188 GLY B CA 1
ATOM 5801 C C . GLY B 1 188 ? 12.656 -31.078 -30.016 1 86.75 188 GLY B C 1
ATOM 5802 O O . GLY B 1 188 ? 11.984 -30.062 -30.172 1 86.75 188 GLY B O 1
ATOM 5803 N N . LEU B 1 189 ? 13.266 -31.391 -28.906 1 87.31 189 LEU B N 1
ATOM 5804 C CA . LEU B 1 189 ? 13.141 -30.547 -27.719 1 87.31 189 LEU B CA 1
ATOM 5805 C C . LEU B 1 189 ? 13.805 -29.203 -27.938 1 87.31 189 LEU B C 1
ATOM 5807 O O . LEU B 1 189 ? 13.312 -28.172 -27.453 1 87.31 189 LEU B O 1
ATOM 5811 N N . ALA B 1 190 ? 14.898 -29.172 -28.578 1 86 190 ALA B N 1
ATOM 5812 C CA . ALA B 1 190 ? 15.578 -27.922 -28.891 1 86 190 ALA B CA 1
ATOM 5813 C C . ALA B 1 190 ? 14.711 -27.031 -29.781 1 86 190 ALA B C 1
ATOM 5815 O O . ALA B 1 190 ? 14.672 -25.812 -29.594 1 86 190 ALA B O 1
ATOM 5816 N N . LEU B 1 191 ? 14.047 -27.656 -30.719 1 85.19 191 LEU B N 1
ATOM 5817 C CA . LEU B 1 191 ? 13.172 -26.906 -31.609 1 85.19 191 LEU B CA 1
ATOM 5818 C C . LEU B 1 191 ? 11.969 -26.359 -30.859 1 85.19 191 LEU B C 1
ATOM 5820 O O . LEU B 1 191 ? 11.57 -25.203 -31.078 1 85.19 191 LEU B O 1
ATOM 5824 N N . VAL B 1 192 ? 11.477 -27.141 -30 1 85.62 192 VAL B N 1
ATOM 5825 C CA . VAL B 1 192 ? 10.344 -26.703 -29.188 1 85.62 192 VAL B CA 1
ATOM 5826 C C . VAL B 1 192 ? 10.781 -25.547 -28.281 1 85.62 192 VAL B C 1
ATOM 5828 O O . VAL B 1 192 ? 10.055 -24.562 -28.125 1 85.62 192 VAL B O 1
ATOM 5831 N N . GLN B 1 193 ? 11.961 -25.734 -27.766 1 83.94 193 GLN B N 1
ATOM 5832 C CA . GLN B 1 193 ? 12.492 -24.703 -26.891 1 83.94 193 GLN B CA 1
ATOM 5833 C C . GLN B 1 193 ? 12.734 -23.391 -27.641 1 83.94 193 GLN B C 1
ATOM 5835 O O . GLN B 1 193 ? 12.469 -22.312 -27.125 1 83.94 193 GLN B O 1
ATOM 5840 N N . GLY B 1 194 ? 13.305 -23.516 -28.766 1 84.31 194 GLY B N 1
ATOM 5841 C CA . GLY B 1 194 ? 13.523 -22.344 -29.578 1 84.31 194 GLY B CA 1
ATOM 5842 C C . GLY B 1 194 ? 12.242 -21.609 -29.953 1 84.31 194 GLY B C 1
ATOM 5843 O O . GLY B 1 194 ? 12.172 -20.391 -29.859 1 84.31 194 GLY B O 1
ATOM 5844 N N . ALA B 1 195 ? 11.25 -22.375 -30.266 1 82.88 195 ALA B N 1
ATOM 5845 C CA . ALA B 1 195 ? 9.953 -21.797 -30.594 1 82.88 195 ALA B CA 1
ATOM 5846 C C . ALA B 1 195 ? 9.336 -21.109 -29.375 1 82.88 195 ALA B C 1
ATOM 5848 O O . ALA B 1 195 ? 8.781 -20.016 -29.469 1 82.88 195 ALA B O 1
ATOM 5849 N N . HIS B 1 196 ? 9.484 -21.75 -28.25 1 83.44 196 HIS B N 1
ATOM 5850 C CA . HIS B 1 196 ? 8.938 -21.234 -27 1 83.44 196 HIS B CA 1
ATOM 5851 C C . HIS B 1 196 ? 9.641 -19.938 -26.578 1 83.44 196 HIS B C 1
ATOM 5853 O O . HIS B 1 196 ? 8.992 -18.984 -26.141 1 83.44 196 HIS B O 1
ATOM 5859 N N . MET B 1 197 ? 10.914 -19.875 -26.766 1 83.38 197 MET B N 1
ATOM 5860 C CA . MET B 1 197 ? 11.703 -18.719 -26.375 1 83.38 197 MET B CA 1
ATOM 5861 C C . MET B 1 197 ? 11.359 -17.5 -27.234 1 83.38 197 MET B C 1
ATOM 5863 O O . MET B 1 197 ? 11.305 -16.375 -26.734 1 83.38 197 MET B O 1
ATOM 5867 N N . THR B 1 198 ? 11.164 -17.734 -28.469 1 82.75 198 THR B N 1
ATOM 5868 C CA . THR B 1 198 ? 10.836 -16.641 -29.375 1 82.75 198 THR B CA 1
ATOM 5869 C C . THR B 1 198 ? 9.461 -16.078 -29.062 1 82.75 198 THR B C 1
ATOM 5871 O O . THR B 1 198 ? 9.266 -14.852 -29.078 1 82.75 198 THR B O 1
ATOM 5874 N N . LEU B 1 199 ? 8.625 -16.938 -28.703 1 82.06 199 LEU B N 1
ATOM 5875 C CA . LEU B 1 199 ? 7.266 -16.5 -28.391 1 82.06 199 LEU B CA 1
ATOM 5876 C C . LEU B 1 199 ? 7.219 -15.82 -27.031 1 82.06 199 LEU B C 1
ATOM 5878 O O . LEU B 1 199 ? 6.465 -14.867 -26.828 1 82.06 199 LEU B O 1
ATOM 5882 N N . SER B 1 200 ? 8.039 -16.266 -26.094 1 85.25 200 SER B N 1
ATOM 5883 C CA . SER B 1 200 ? 8.039 -15.742 -24.734 1 85.25 200 SER B CA 1
ATOM 5884 C C . SER B 1 200 ? 8.758 -14.398 -24.656 1 85.25 200 SER B C 1
ATOM 5886 O O . SER B 1 200 ? 8.523 -13.609 -23.734 1 85.25 200 SER B O 1
ATOM 5888 N N . ALA B 1 201 ? 9.656 -14.094 -25.578 1 82.75 201 ALA B N 1
ATOM 5889 C CA . ALA B 1 201 ? 10.406 -12.836 -25.594 1 82.75 201 ALA B CA 1
ATOM 5890 C C . ALA B 1 201 ? 9.469 -11.641 -25.734 1 82.75 201 ALA B C 1
ATOM 5892 O O . ALA B 1 201 ? 9.781 -10.547 -25.266 1 82.75 201 ALA B O 1
ATOM 5893 N N . HIS B 1 202 ? 8.344 -11.852 -26.234 1 84.38 202 HIS B N 1
ATOM 5894 C CA . HIS B 1 202 ? 7.406 -10.773 -26.469 1 84.38 202 HIS B CA 1
ATOM 5895 C C . HIS B 1 202 ? 6.559 -10.477 -25.234 1 84.38 202 HIS B C 1
ATOM 5897 O O . HIS B 1 202 ? 5.695 -9.602 -25.266 1 84.38 202 HIS B O 1
ATOM 5903 N N . LEU B 1 203 ? 6.91 -11.133 -24.172 1 87.5 203 LEU B N 1
ATOM 5904 C CA . LEU B 1 203 ? 6.133 -10.961 -22.953 1 87.5 203 LEU B CA 1
ATOM 5905 C C . LEU B 1 203 ? 6.684 -9.805 -22.125 1 87.5 203 LEU B C 1
ATOM 5907 O O . LEU B 1 203 ? 6.008 -9.312 -21.219 1 87.5 203 LEU B O 1
ATOM 5911 N N . LYS B 1 204 ? 7.844 -9.312 -22.422 1 86.69 204 LYS B N 1
ATOM 5912 C CA . LYS B 1 204 ? 8.5 -8.297 -21.594 1 86.69 204 LYS B CA 1
ATOM 5913 C C . LYS B 1 204 ? 7.727 -6.984 -21.641 1 86.69 204 LYS B C 1
ATOM 5915 O O . LYS B 1 204 ? 7.449 -6.395 -20.594 1 86.69 204 LYS B O 1
ATOM 5920 N N . ALA B 1 205 ? 7.355 -6.59 -22.797 1 88.69 205 ALA B N 1
ATOM 5921 C CA . ALA B 1 205 ? 6.684 -5.301 -22.953 1 88.69 205 ALA B CA 1
ATOM 5922 C C . ALA B 1 205 ? 5.328 -5.305 -22.25 1 88.69 205 ALA B C 1
ATOM 5924 O O . ALA B 1 205 ? 5.023 -4.398 -21.469 1 88.69 205 ALA B O 1
ATOM 5925 N N . PRO B 1 206 ? 4.559 -6.359 -22.469 1 88.5 206 PRO B N 1
ATOM 5926 C CA . PRO B 1 206 ? 3.289 -6.402 -21.734 1 88.5 206 PRO B CA 1
ATOM 5927 C C . PRO B 1 206 ? 3.479 -6.461 -20.219 1 88.5 206 PRO B C 1
ATOM 5929 O O . PRO B 1 206 ? 2.678 -5.895 -19.469 1 88.5 206 PRO B O 1
ATOM 5932 N N . SER B 1 207 ? 4.492 -7.113 -19.797 1 88.62 207 SER B N 1
ATOM 5933 C CA . SER B 1 207 ? 4.762 -7.211 -18.375 1 88.62 207 SER B CA 1
ATOM 5934 C C . SER B 1 207 ? 5.082 -5.844 -17.781 1 88.62 207 SER B C 1
ATOM 5936 O O . SER B 1 207 ? 4.609 -5.508 -16.688 1 88.62 207 SER B O 1
ATOM 5938 N N . ARG B 1 208 ? 5.832 -5.066 -18.5 1 89.12 208 ARG B N 1
ATOM 5939 C CA . ARG B 1 208 ? 6.172 -3.723 -18.047 1 89.12 208 ARG B CA 1
ATOM 5940 C C . ARG B 1 208 ? 4.934 -2.83 -18.016 1 89.12 208 ARG B C 1
ATOM 5942 O O . ARG B 1 208 ? 4.789 -1.997 -17.109 1 89.12 208 ARG B O 1
ATOM 5949 N N . SER B 1 209 ? 4.137 -3.094 -18.938 1 90.88 209 SER B N 1
ATOM 5950 C CA . SER B 1 209 ? 2.896 -2.324 -18.984 1 90.88 209 SER B CA 1
ATOM 5951 C C . SER B 1 209 ? 2.012 -2.639 -17.781 1 90.88 209 SER B C 1
ATOM 5953 O O . SER B 1 209 ? 1.423 -1.736 -17.188 1 90.88 209 SER B O 1
ATOM 5955 N N . VAL B 1 210 ? 1.927 -3.857 -17.438 1 88.62 210 VAL B N 1
ATOM 5956 C CA . VAL B 1 210 ? 1.137 -4.266 -16.281 1 88.62 210 VAL B CA 1
ATOM 5957 C C . VAL B 1 210 ? 1.718 -3.646 -15.016 1 88.62 210 VAL B C 1
ATOM 5959 O O . VAL B 1 210 ? 0.98 -3.111 -14.18 1 88.62 210 VAL B O 1
ATOM 5962 N N . ALA B 1 211 ? 3.006 -3.639 -14.867 1 85.56 211 ALA B N 1
ATOM 5963 C CA . ALA B 1 211 ? 3.666 -3.094 -13.688 1 85.56 211 ALA B CA 1
ATOM 5964 C C . ALA B 1 211 ? 3.408 -1.596 -13.555 1 85.56 211 ALA B C 1
ATOM 5966 O O . ALA B 1 211 ? 3.121 -1.102 -12.461 1 85.56 211 ALA B O 1
ATOM 5967 N N . ALA B 1 212 ? 3.508 -0.929 -14.656 1 88.38 212 ALA B N 1
ATOM 5968 C CA . ALA B 1 212 ? 3.295 0.516 -14.656 1 88.38 212 ALA B CA 1
ATOM 5969 C C . ALA B 1 212 ? 1.857 0.859 -14.273 1 88.38 212 ALA B C 1
ATOM 5971 O O . ALA B 1 212 ? 1.621 1.772 -13.477 1 88.38 212 ALA B O 1
ATOM 5972 N N . ARG B 1 213 ? 0.93 0.148 -14.828 1 89.25 213 ARG B N 1
ATOM 5973 C CA . ARG B 1 213 ? -0.479 0.4 -14.547 1 89.25 213 ARG B CA 1
ATOM 5974 C C . ARG B 1 213 ? -0.825 0.006 -13.109 1 89.25 213 ARG B C 1
ATOM 5976 O O . ARG B 1 213 ? -1.681 0.63 -12.484 1 89.25 213 ARG B O 1
ATOM 5983 N N . ASN B 1 214 ? -0.13 -0.946 -12.609 1 87.06 214 ASN B N 1
ATOM 5984 C CA . ASN B 1 214 ? -0.314 -1.328 -11.211 1 87.06 214 ASN B CA 1
ATOM 5985 C C . ASN B 1 214 ? 0.142 -0.224 -10.266 1 87.06 214 ASN B C 1
ATOM 5987 O O . ASN B 1 214 ? -0.454 -0.025 -9.203 1 87.06 214 ASN B O 1
ATOM 5991 N N . SER B 1 215 ? 1.154 0.401 -10.656 1 86.06 215 SER B N 1
ATOM 5992 C CA . SER B 1 215 ? 1.635 1.531 -9.875 1 86.06 215 SER B CA 1
ATOM 5993 C C . SER B 1 215 ? 0.596 2.646 -9.812 1 86.06 215 SER B C 1
ATOM 5995 O O . SER B 1 215 ? 0.361 3.229 -8.75 1 86.06 215 SER B O 1
ATOM 5997 N N . ALA B 1 216 ? 0.029 2.916 -10.906 1 87.88 216 ALA B N 1
ATOM 5998 C CA . ALA B 1 216 ? -1.008 3.941 -10.969 1 87.88 216 ALA B CA 1
ATOM 5999 C C . ALA B 1 216 ? -2.223 3.549 -10.133 1 87.88 216 ALA B C 1
ATOM 6001 O O . ALA B 1 216 ? -2.812 4.387 -9.453 1 87.88 216 ALA B O 1
ATOM 6002 N N . LEU B 1 217 ? -2.592 2.326 -10.25 1 89.38 217 LEU B N 1
ATOM 6003 C CA . LEU B 1 217 ? -3.721 1.833 -9.469 1 89.38 217 LEU B CA 1
ATOM 6004 C C . LEU B 1 217 ? -3.422 1.908 -7.973 1 89.38 217 LEU B C 1
ATOM 6006 O O . LEU B 1 217 ? -4.297 2.258 -7.176 1 89.38 217 LEU B O 1
ATOM 6010 N N . ALA B 1 218 ? -2.215 1.589 -7.605 1 86.19 218 ALA B N 1
ATOM 6011 C CA . ALA B 1 218 ? -1.803 1.662 -6.207 1 86.19 218 ALA B CA 1
ATOM 6012 C C . ALA B 1 218 ? -1.913 3.09 -5.68 1 86.19 218 ALA B C 1
ATOM 6014 O O . ALA B 1 218 ? -2.318 3.303 -4.531 1 86.19 218 ALA B O 1
ATOM 6015 N N . SER B 1 219 ? -1.566 3.988 -6.484 1 86.75 219 SER B N 1
ATOM 6016 C CA . SER B 1 219 ? -1.684 5.391 -6.105 1 86.75 219 SER B CA 1
ATOM 6017 C C . SER B 1 219 ? -3.139 5.777 -5.859 1 86.75 219 SER B C 1
ATOM 6019 O O . SER B 1 219 ? -3.438 6.531 -4.926 1 86.75 219 SER B O 1
ATOM 6021 N N . ARG B 1 220 ? -3.959 5.273 -6.688 1 88.12 220 ARG B N 1
ATOM 6022 C CA . ARG B 1 220 ? -5.383 5.543 -6.52 1 88.12 220 ARG B CA 1
ATOM 6023 C C . ARG B 1 220 ? -5.918 4.906 -5.242 1 88.12 220 ARG B C 1
ATOM 6025 O O . ARG B 1 220 ? -6.777 5.48 -4.57 1 88.12 220 ARG B O 1
ATOM 6032 N N . MET B 1 221 ? -5.465 3.783 -4.945 1 89.06 221 MET B N 1
ATOM 6033 C CA . MET B 1 221 ? -5.871 3.092 -3.727 1 89.06 221 MET B CA 1
ATOM 6034 C C . MET B 1 221 ? -5.453 3.881 -2.488 1 89.06 221 MET B C 1
ATOM 6036 O O . MET B 1 221 ? -6.238 4.039 -1.553 1 89.06 221 MET B O 1
ATOM 6040 N N . LEU B 1 222 ? -4.262 4.348 -2.508 1 85.31 222 LEU B N 1
ATOM 6041 C CA . LEU B 1 222 ? -3.746 5.148 -1.401 1 85.31 222 LEU B CA 1
ATOM 6042 C C . LEU B 1 222 ? -4.57 6.418 -1.22 1 85.31 222 LEU B C 1
ATOM 6044 O O . LEU B 1 222 ? -4.875 6.809 -0.092 1 85.31 222 LEU B O 1
ATOM 6048 N N . HIS B 1 223 ? -4.902 7.008 -2.32 1 85.94 223 HIS B N 1
ATOM 6049 C CA . HIS B 1 223 ? -5.715 8.219 -2.291 1 85.94 223 HIS B CA 1
ATOM 6050 C C . HIS B 1 223 ? -7.082 7.949 -1.672 1 85.94 223 HIS B C 1
ATOM 6052 O O . HIS B 1 223 ? -7.562 8.734 -0.854 1 85.94 223 HIS B O 1
ATOM 6058 N N . LEU B 1 224 ? -7.672 6.895 -2.008 1 87.38 224 LEU B N 1
ATOM 6059 C CA . LEU B 1 224 ? -8.992 6.555 -1.495 1 87.38 224 LEU B CA 1
ATOM 6060 C C . LEU B 1 224 ? -8.953 6.348 0.015 1 87.38 224 LEU B C 1
ATOM 6062 O O . LEU B 1 224 ? -9.891 6.73 0.724 1 87.38 224 LEU B O 1
ATOM 6066 N N . VAL B 1 225 ? -7.855 5.793 0.468 1 85 225 VAL B N 1
ATOM 6067 C CA . VAL B 1 225 ? -7.75 5.469 1.886 1 85 225 VAL B CA 1
ATOM 6068 C C . VAL B 1 225 ? -7.422 6.727 2.684 1 85 225 VAL B C 1
ATOM 6070 O O . VAL B 1 225 ? -7.934 6.922 3.787 1 85 225 VAL B O 1
ATOM 6073 N N . HIS B 1 226 ? -6.719 7.617 2.092 1 81.19 226 HIS B N 1
ATOM 6074 C CA . HIS B 1 226 ? -6.246 8.781 2.832 1 81.19 226 HIS B CA 1
ATOM 6075 C C . HIS B 1 226 ? -7.215 9.953 2.689 1 81.19 226 HIS B C 1
ATOM 6077 O O . HIS B 1 226 ? -7.305 10.805 3.58 1 81.19 226 HIS B O 1
ATOM 6083 N N . ALA B 1 227 ? -7.969 10 1.556 1 85.88 227 ALA B N 1
ATOM 6084 C CA . ALA B 1 227 ? -8.781 11.18 1.284 1 85.88 227 ALA B CA 1
ATOM 6085 C C . ALA B 1 227 ? -10.258 10.906 1.557 1 85.88 227 ALA B C 1
ATOM 6087 O O . ALA B 1 227 ? -11.133 11.453 0.878 1 85.88 227 ALA B O 1
ATOM 6088 N N . GLY B 1 228 ? -10.523 10.086 2.498 1 83.5 228 GLY B N 1
ATOM 6089 C CA . GLY B 1 228 ? -11.906 9.742 2.803 1 83.5 228 GLY B CA 1
ATOM 6090 C C . GLY B 1 228 ? -12.742 10.938 3.213 1 83.5 228 GLY B C 1
ATOM 6091 O O . GLY B 1 228 ? -13.867 11.102 2.742 1 83.5 228 GLY B O 1
ATOM 6092 N N . ARG B 1 229 ? -12.172 11.773 4.059 1 85.5 229 ARG B N 1
ATOM 6093 C CA . ARG B 1 229 ? -12.867 12.961 4.547 1 85.5 229 ARG B CA 1
ATOM 6094 C C . ARG B 1 229 ? -13.102 13.969 3.426 1 85.5 229 ARG B C 1
ATOM 6096 O O . ARG B 1 229 ? -14.195 14.516 3.287 1 85.5 229 ARG B O 1
ATOM 6103 N N . LEU B 1 230 ? -12.125 14.164 2.646 1 88.19 230 LEU B N 1
ATOM 6104 C CA . LEU B 1 230 ? -12.18 15.117 1.541 1 88.19 230 LEU B CA 1
ATOM 6105 C C . LEU B 1 230 ? -13.219 14.695 0.508 1 88.19 230 LEU B C 1
ATOM 6107 O O . LEU B 1 230 ? -14.016 15.516 0.048 1 88.19 230 LEU B O 1
ATOM 6111 N N . ILE B 1 231 ? -13.25 13.461 0.19 1 90.44 231 ILE B N 1
ATOM 6112 C CA . ILE B 1 231 ? -14.133 12.93 -0.839 1 90.44 231 ILE B CA 1
ATOM 6113 C C . ILE B 1 231 ? -15.586 13.094 -0.396 1 90.44 231 ILE B C 1
ATOM 6115 O O . ILE B 1 231 ? -16.438 13.492 -1.189 1 90.44 231 ILE B O 1
ATOM 6119 N N . ARG B 1 232 ? -15.836 12.93 0.815 1 89 232 ARG B N 1
ATOM 6120 C CA . ARG B 1 232 ? -17.203 12.945 1.325 1 89 232 ARG B CA 1
ATOM 6121 C C . ARG B 1 232 ? -17.719 14.375 1.466 1 89 232 ARG B C 1
ATOM 6123 O O . ARG B 1 232 ? -18.859 14.672 1.119 1 89 232 ARG B O 1
ATOM 6130 N N . ILE B 1 233 ? -16.891 15.211 2.004 1 89.56 233 ILE B N 1
ATOM 6131 C CA . ILE B 1 233 ? -17.344 16.562 2.256 1 89.56 233 ILE B CA 1
ATOM 6132 C C . ILE B 1 233 ? -17.609 17.281 0.93 1 89.56 233 ILE B C 1
ATOM 6134 O O . ILE B 1 233 ? -18.484 18.141 0.841 1 89.56 233 ILE B O 1
ATOM 6138 N N . PHE B 1 234 ? -16.906 16.859 -0.079 1 89.25 234 PHE B N 1
ATOM 6139 C CA . PHE B 1 234 ? -17.078 17.516 -1.365 1 89.25 234 PHE B CA 1
ATOM 6140 C C . PHE B 1 234 ? -17.906 16.656 -2.311 1 89.25 234 PHE B C 1
ATOM 6142 O O . PHE B 1 234 ? -18.062 17 -3.486 1 89.25 234 PHE B O 1
ATOM 6149 N N . GLY B 1 235 ? -18.391 15.594 -1.863 1 86.94 235 GLY B N 1
ATOM 6150 C CA . GLY B 1 235 ? -19.328 14.758 -2.594 1 86.94 235 GLY B CA 1
ATOM 6151 C C . GLY B 1 235 ? -18.75 14.203 -3.885 1 86.94 235 GLY B C 1
ATOM 6152 O O . GLY B 1 235 ? -19.422 14.227 -4.926 1 86.94 235 GLY B O 1
ATOM 6153 N N . GLN B 1 236 ? -17.5 13.797 -3.828 1 88.5 236 GLN B N 1
ATOM 6154 C CA . GLN B 1 236 ? -16.828 13.352 -5.043 1 88.5 236 GLN B CA 1
ATOM 6155 C C . GLN B 1 236 ? -16.734 11.828 -5.082 1 88.5 236 GLN B C 1
ATOM 6157 O O . GLN B 1 236 ? -15.836 11.273 -5.723 1 88.5 236 GLN B O 1
ATOM 6162 N N . GLU B 1 237 ? -17.641 11.156 -4.453 1 90.19 237 GLU B N 1
ATOM 6163 C CA . GLU B 1 237 ? -17.594 9.695 -4.391 1 90.19 237 GLU B CA 1
ATOM 6164 C C . GLU B 1 237 ? -17.703 9.078 -5.781 1 90.19 237 GLU B C 1
ATOM 6166 O O . GLU B 1 237 ? -16.922 8.195 -6.133 1 90.19 237 GLU B O 1
ATOM 6171 N N . GLU B 1 238 ? -18.594 9.586 -6.629 1 90.06 238 GLU B N 1
ATOM 6172 C CA . GLU B 1 238 ? -18.797 9.023 -7.961 1 90.06 238 GLU B CA 1
ATOM 6173 C C . GLU B 1 238 ? -17.594 9.289 -8.859 1 90.06 238 GLU B C 1
ATOM 6175 O O . GLU B 1 238 ? -17.203 8.438 -9.656 1 90.06 238 GLU B O 1
ATOM 6180 N N . ARG B 1 239 ? -17.062 10.453 -8.68 1 90.5 239 ARG B N 1
ATOM 6181 C CA . ARG B 1 239 ? -15.883 10.797 -9.469 1 90.5 239 ARG B CA 1
ATOM 6182 C C . ARG B 1 239 ? -14.703 9.891 -9.117 1 90.5 239 ARG B C 1
ATOM 6184 O O . ARG B 1 239 ? -14.008 9.398 -10.008 1 90.5 239 ARG B O 1
ATOM 6191 N N . GLU B 1 240 ? -14.547 9.781 -7.848 1 91.88 240 GLU B N 1
ATOM 6192 C CA . GLU B 1 240 ? -13.43 8.945 -7.391 1 91.88 240 GLU B CA 1
ATOM 6193 C C . GLU B 1 240 ? -13.664 7.48 -7.746 1 91.88 240 GLU B C 1
ATOM 6195 O O . GLU B 1 240 ? -12.711 6.75 -8.031 1 91.88 240 GLU B O 1
ATOM 6200 N N . LYS B 1 241 ? -14.898 7.027 -7.684 1 92.94 241 LYS B N 1
ATOM 6201 C CA . LYS B 1 241 ? -15.234 5.668 -8.102 1 92.94 241 LYS B CA 1
ATOM 6202 C C . LYS B 1 241 ? -14.914 5.449 -9.578 1 92.94 241 LYS B C 1
ATOM 6204 O O . LYS B 1 241 ? -14.328 4.43 -9.953 1 92.94 241 LYS B O 1
ATOM 6209 N N . ALA B 1 242 ? -15.273 6.406 -10.398 1 93 242 ALA B N 1
ATOM 6210 C CA . ALA B 1 242 ? -15.023 6.316 -11.828 1 93 242 ALA B CA 1
ATOM 6211 C C . ALA B 1 242 ? -13.531 6.32 -12.125 1 93 242 ALA B C 1
ATOM 6213 O O . ALA B 1 242 ? -13.062 5.578 -12.992 1 93 242 ALA B O 1
ATOM 6214 N N . ALA B 1 243 ? -12.828 7.195 -11.406 1 91.44 243 ALA B N 1
ATOM 6215 C CA . ALA B 1 243 ? -11.383 7.25 -11.586 1 91.44 243 ALA B CA 1
ATOM 6216 C C . ALA B 1 243 ? -10.734 5.926 -11.203 1 91.44 243 ALA B C 1
ATOM 6218 O O . ALA B 1 243 ? -9.805 5.461 -11.875 1 91.44 243 ALA B O 1
ATOM 6219 N N . PHE B 1 244 ? -11.219 5.359 -10.18 1 92.88 244 PHE B N 1
ATOM 6220 C CA . PHE B 1 244 ? -10.711 4.07 -9.734 1 92.88 244 PHE B CA 1
ATOM 6221 C C . PHE B 1 244 ? -11.016 2.98 -10.758 1 92.88 244 PHE B C 1
ATOM 6223 O O . PHE B 1 244 ? -10.156 2.156 -11.07 1 92.88 244 PHE B O 1
ATOM 6230 N N . GLU B 1 245 ? -12.188 2.934 -11.242 1 92.44 245 GLU B N 1
ATOM 6231 C CA . GLU B 1 245 ? -12.594 1.932 -12.227 1 92.44 245 GLU B CA 1
ATOM 6232 C C . GLU B 1 245 ? -11.773 2.039 -13.5 1 92.44 245 GLU B C 1
ATOM 6234 O O . GLU B 1 245 ? -11.43 1.023 -14.117 1 92.44 245 GLU B O 1
ATOM 6239 N N . THR B 1 246 ? -11.523 3.23 -13.867 1 93.5 246 THR B N 1
ATOM 6240 C CA . THR B 1 246 ? -10.711 3.438 -15.055 1 93.5 246 THR B CA 1
ATOM 6241 C C . THR B 1 246 ? -9.305 2.887 -14.852 1 93.5 246 THR B C 1
ATOM 6243 O O . THR B 1 246 ? -8.758 2.213 -15.734 1 93.5 246 THR B O 1
ATOM 6246 N N . ALA B 1 247 ? -8.742 3.168 -13.703 1 92.06 247 ALA B N 1
ATOM 6247 C CA . ALA B 1 247 ? -7.414 2.652 -13.391 1 92.06 247 ALA B CA 1
ATOM 6248 C C . ALA B 1 247 ? -7.422 1.128 -13.305 1 92.06 247 ALA B C 1
ATOM 6250 O O . ALA B 1 247 ? -6.508 0.467 -13.805 1 92.06 247 ALA B O 1
ATOM 6251 N N . SER B 1 248 ? -8.398 0.587 -12.695 1 92.56 248 SER B N 1
ATOM 6252 C CA . SER B 1 248 ? -8.539 -0.86 -12.57 1 92.56 248 SER B CA 1
ATOM 6253 C C . SER B 1 248 ? -8.719 -1.519 -13.93 1 92.56 248 SER B C 1
ATOM 6255 O O . SER B 1 248 ? -8.172 -2.59 -14.188 1 92.56 248 SER B O 1
ATOM 6257 N N . ASP B 1 249 ? -9.508 -0.914 -14.758 1 93.06 249 ASP B N 1
ATOM 6258 C CA . ASP B 1 249 ? -9.719 -1.425 -16.109 1 93.06 249 ASP B CA 1
ATOM 6259 C C . ASP B 1 249 ? -8.414 -1.398 -16.906 1 93.06 249 ASP B C 1
ATOM 6261 O O . ASP B 1 249 ? -8.172 -2.281 -17.734 1 93.06 249 ASP B O 1
ATOM 6265 N N . GLY B 1 250 ? -7.652 -0.382 -16.703 1 92.44 250 GLY B N 1
ATOM 6266 C CA . GLY B 1 250 ? -6.348 -0.326 -17.344 1 92.44 250 GLY B CA 1
ATOM 6267 C C . GLY B 1 250 ? -5.461 -1.506 -17 1 92.44 250 GLY B C 1
ATOM 6268 O O . GLY B 1 250 ? -4.828 -2.094 -17.875 1 92.44 250 GLY B O 1
ATOM 6269 N N . VAL B 1 251 ? -5.441 -1.826 -15.797 1 90.38 251 VAL B N 1
ATOM 6270 C CA . VAL B 1 251 ? -4.652 -2.969 -15.352 1 90.38 251 VAL B CA 1
ATOM 6271 C C . VAL B 1 251 ? -5.227 -4.258 -15.938 1 90.38 251 VAL B C 1
ATOM 6273 O O . VAL B 1 251 ? -4.48 -5.117 -16.406 1 90.38 251 VAL B O 1
ATOM 6276 N N . ARG B 1 252 ? -6.523 -4.383 -15.898 1 90.88 252 ARG B N 1
ATOM 6277 C CA . ARG B 1 252 ? -7.188 -5.574 -16.422 1 90.88 252 ARG B CA 1
ATOM 6278 C C . ARG B 1 252 ? -6.848 -5.793 -17.891 1 90.88 252 ARG B C 1
ATOM 6280 O O . ARG B 1 252 ? -6.496 -6.902 -18.297 1 90.88 252 ARG B O 1
ATOM 6287 N N . ARG B 1 253 ? -6.922 -4.777 -18.688 1 92.62 253 ARG B N 1
ATOM 6288 C CA . ARG B 1 253 ? -6.648 -4.883 -20.109 1 92.62 253 ARG B CA 1
ATOM 6289 C C . ARG B 1 253 ? -5.195 -5.27 -20.359 1 92.62 253 ARG B C 1
ATOM 6291 O O . ARG B 1 253 ? -4.91 -6.113 -21.219 1 92.62 253 ARG B O 1
ATOM 6298 N N . ALA B 1 254 ? -4.309 -4.645 -19.625 1 91.5 254 ALA B N 1
ATOM 6299 C CA . ALA B 1 254 ? -2.896 -4.98 -19.766 1 91.5 254 ALA B CA 1
ATOM 6300 C C . ALA B 1 254 ? -2.629 -6.422 -19.344 1 91.5 254 ALA B C 1
ATOM 6302 O O . ALA B 1 254 ? -1.897 -7.152 -20.016 1 91.5 254 ALA B O 1
ATOM 6303 N N . ALA B 1 255 ? -3.203 -6.812 -18.25 1 89.56 255 ALA B N 1
ATOM 6304 C CA . ALA B 1 255 ? -3.031 -8.172 -17.734 1 89.56 255 ALA B CA 1
ATOM 6305 C C . ALA B 1 255 ? -3.627 -9.195 -18.688 1 89.56 255 ALA B C 1
ATOM 6307 O O . ALA B 1 255 ? -3.1 -10.305 -18.828 1 89.56 255 ALA B O 1
ATOM 6308 N N . PHE B 1 256 ? -4.746 -8.844 -19.297 1 90.31 256 PHE B N 1
ATOM 6309 C CA . PHE B 1 256 ? -5.395 -9.734 -20.25 1 90.31 256 PHE B CA 1
ATOM 6310 C C . PHE B 1 256 ? -4.5 -9.961 -21.469 1 90.31 256 PHE B C 1
ATOM 6312 O O . PHE B 1 256 ? -4.383 -11.086 -21.953 1 90.31 256 PHE B O 1
ATOM 6319 N N . GLN B 1 257 ? -3.906 -8.953 -21.938 1 90.31 257 GLN B N 1
ATOM 6320 C CA . GLN B 1 257 ? -2.988 -9.086 -23.078 1 90.31 257 GLN B CA 1
ATOM 6321 C C . GLN B 1 257 ? -1.807 -9.984 -22.719 1 90.31 257 GLN B C 1
ATOM 6323 O O . GLN B 1 257 ? -1.403 -10.836 -23.516 1 90.31 257 GLN B O 1
ATOM 6328 N N . LEU B 1 258 ? -1.282 -9.742 -21.547 1 87 258 LEU B N 1
ATOM 6329 C CA . LEU B 1 258 ? -0.182 -10.586 -21.094 1 87 258 LEU B CA 1
ATOM 6330 C C . LEU B 1 258 ? -0.631 -12.031 -20.938 1 87 258 LEU B C 1
ATOM 6332 O O . LEU B 1 258 ? 0.055 -12.953 -21.391 1 87 258 LEU B O 1
ATOM 6336 N N . ALA B 1 259 ? -1.787 -12.242 -20.328 1 87.12 259 ALA B N 1
ATOM 6337 C CA . ALA B 1 259 ? -2.316 -13.578 -20.078 1 87.12 259 ALA B CA 1
ATOM 6338 C C . ALA B 1 259 ? -2.574 -14.32 -21.391 1 87.12 259 ALA B C 1
ATOM 6340 O O . ALA B 1 259 ? -2.328 -15.523 -21.5 1 87.12 259 ALA B O 1
ATOM 6341 N N . ASN B 1 260 ? -3.102 -13.625 -22.422 1 88.06 260 ASN B N 1
ATOM 6342 C CA . ASN B 1 260 ? -3.369 -14.234 -23.719 1 88.06 260 ASN B CA 1
ATOM 6343 C C . ASN B 1 260 ? -2.082 -14.688 -24.406 1 88.06 260 ASN B C 1
ATOM 6345 O O . ASN B 1 260 ? -2.037 -15.766 -24.984 1 88.06 260 ASN B O 1
ATOM 6349 N N . ARG B 1 261 ? -1.132 -13.906 -24.312 1 85.06 261 ARG B N 1
ATOM 6350 C CA . ARG B 1 261 ? 0.143 -14.289 -24.906 1 85.06 261 ARG B CA 1
ATOM 6351 C C . ARG B 1 261 ? 0.784 -15.445 -24.156 1 85.06 261 ARG B C 1
ATOM 6353 O O . ARG B 1 261 ? 1.36 -16.344 -24.766 1 85.06 261 ARG B O 1
ATOM 6360 N N . GLN B 1 262 ? 0.641 -15.43 -22.891 1 84 262 GLN B N 1
ATOM 6361 C CA . GLN B 1 262 ? 1.159 -16.516 -22.062 1 84 262 GLN B CA 1
ATOM 6362 C C . GLN B 1 262 ? 0.345 -17.797 -22.266 1 84 262 GLN B C 1
ATOM 6364 O O . GLN B 1 262 ? 0.894 -18.906 -22.25 1 84 262 GLN B O 1
ATOM 6369 N N . GLY B 1 263 ? -0.958 -17.625 -22.438 1 82.38 263 GLY B N 1
ATOM 6370 C CA . GLY B 1 263 ? -1.855 -18.75 -22.594 1 82.38 263 GLY B CA 1
ATOM 6371 C C . GLY B 1 263 ? -1.652 -19.516 -23.891 1 82.38 263 GLY B C 1
ATOM 6372 O O . GLY B 1 263 ? -1.979 -20.703 -23.984 1 82.38 263 GLY B O 1
ATOM 6373 N N . ALA B 1 264 ? -1.057 -18.891 -24.859 1 84.75 264 ALA B N 1
ATOM 6374 C CA . ALA B 1 264 ? -0.828 -19.516 -26.172 1 84.75 264 ALA B CA 1
ATOM 6375 C C . ALA B 1 264 ? 0.369 -20.453 -26.125 1 84.75 264 ALA B C 1
ATOM 6377 O O . ALA B 1 264 ? 0.494 -21.359 -26.953 1 84.75 264 ALA B O 1
ATOM 6378 N N . LEU B 1 265 ? 1.146 -20.328 -25.125 1 82.44 265 LEU B N 1
ATOM 6379 C CA . LEU B 1 265 ? 2.391 -21.094 -25.078 1 82.44 265 LEU B CA 1
ATOM 6380 C C . LEU B 1 265 ? 2.121 -22.547 -24.719 1 82.44 265 LEU B C 1
ATOM 6382 O O . LEU B 1 265 ? 2.705 -23.453 -25.312 1 82.44 265 LEU B O 1
ATOM 6386 N N . GLY B 1 266 ? 1.172 -22.766 -23.797 1 80.56 266 GLY B N 1
ATOM 6387 C CA . GLY B 1 266 ? 0.869 -24.125 -23.375 1 80.56 266 GLY B CA 1
ATOM 6388 C C . GLY B 1 266 ? 0.403 -25.016 -24.516 1 80.56 266 GLY B C 1
ATOM 6389 O O . GLY B 1 266 ? 1.061 -26 -24.844 1 80.56 266 GLY B O 1
ATOM 6390 N N . PRO B 1 267 ? -0.642 -24.594 -25.234 1 80 267 PRO B N 1
ATOM 6391 C CA . PRO B 1 267 ? -1.159 -25.391 -26.359 1 80 267 PRO B CA 1
ATOM 6392 C C . PRO B 1 267 ? -0.131 -25.562 -27.469 1 80 267 PRO B C 1
ATOM 6394 O O . PRO B 1 267 ? -0.038 -26.656 -28.062 1 80 267 PRO B O 1
ATOM 6397 N N . LEU B 1 268 ? 0.605 -24.562 -27.719 1 80.38 268 LEU B N 1
ATOM 6398 C CA . LEU B 1 268 ? 1.615 -24.656 -28.781 1 80.38 268 LEU B CA 1
ATOM 6399 C C . LEU B 1 268 ? 2.682 -25.688 -28.406 1 80.38 268 LEU B C 1
ATOM 6401 O O . LEU B 1 268 ? 3.102 -26.484 -29.25 1 80.38 268 LEU B O 1
ATOM 6405 N N . THR B 1 269 ? 3.07 -25.641 -27.172 1 80.88 269 THR B N 1
ATOM 6406 C CA . THR B 1 269 ? 4.094 -26.578 -26.734 1 80.88 269 THR B CA 1
ATOM 6407 C C . THR B 1 269 ? 3.559 -28.016 -26.734 1 80.88 269 THR B C 1
ATOM 6409 O O . THR B 1 269 ? 4.289 -28.953 -27.047 1 80.88 269 THR B O 1
ATOM 6412 N N . GLU B 1 270 ? 2.369 -28.156 -26.406 1 80.62 270 GLU B N 1
ATOM 6413 C CA . GLU B 1 270 ? 1.78 -29.5 -26.391 1 80.62 270 GLU B CA 1
ATOM 6414 C C . GLU B 1 270 ? 1.723 -30.078 -27.812 1 80.62 270 GLU B C 1
ATOM 6416 O O . GLU B 1 270 ? 1.952 -31.281 -28 1 80.62 270 GLU B O 1
ATOM 6421 N N . VAL B 1 271 ? 1.364 -29.281 -28.844 1 81.31 271 VAL B N 1
ATOM 6422 C CA . VAL B 1 271 ? 1.322 -29.719 -30.219 1 81.31 271 VAL B CA 1
ATOM 6423 C C . VAL B 1 271 ? 2.717 -30.156 -30.672 1 81.31 271 VAL B C 1
ATOM 6425 O O . VAL B 1 271 ? 2.873 -31.203 -31.297 1 81.31 271 VAL B O 1
ATOM 6428 N N . LEU B 1 272 ? 3.641 -29.375 -30.25 1 82.81 272 LEU B N 1
ATOM 6429 C CA . LEU B 1 272 ? 5.012 -29.688 -30.641 1 82.81 272 LEU B CA 1
ATOM 6430 C C . LEU B 1 272 ? 5.484 -30.984 -29.984 1 82.81 272 LEU B C 1
ATOM 6432 O O . LEU B 1 272 ? 6.172 -31.797 -30.609 1 82.81 272 LEU B O 1
ATOM 6436 N N . HIS B 1 273 ? 5.062 -31.172 -28.75 1 80.38 273 HIS B N 1
ATOM 6437 C CA . HIS B 1 273 ? 5.414 -32.406 -28.062 1 80.38 273 HIS B CA 1
ATOM 6438 C C . HIS B 1 273 ? 4.707 -33.594 -28.672 1 80.38 273 HIS B C 1
ATOM 6440 O O . HIS B 1 273 ? 5.277 -34.688 -28.75 1 80.38 273 HIS B O 1
ATOM 6446 N N . ALA B 1 274 ? 3.473 -33.406 -29.062 1 79.25 274 ALA B N 1
ATOM 6447 C CA . ALA B 1 274 ? 2.746 -34.5 -29.719 1 79.25 274 ALA B CA 1
ATOM 6448 C C . ALA B 1 274 ? 3.414 -34.875 -31.047 1 79.25 274 ALA B C 1
ATOM 6450 O O . ALA B 1 274 ? 3.512 -36.062 -31.375 1 79.25 274 ALA B O 1
ATOM 6451 N N . MET B 1 275 ? 3.859 -33.844 -31.719 1 81.69 275 MET B N 1
ATOM 6452 C CA . MET B 1 275 ? 4.578 -34.094 -32.969 1 81.69 275 MET B CA 1
ATOM 6453 C C . MET B 1 275 ? 5.867 -34.875 -32.719 1 81.69 275 MET B C 1
ATOM 6455 O O . MET B 1 275 ? 6.211 -35.781 -33.469 1 81.69 275 MET B O 1
ATOM 6459 N N . LEU B 1 276 ? 6.508 -34.469 -31.672 1 81.94 276 LEU B N 1
ATOM 6460 C CA . LEU B 1 276 ? 7.742 -35.156 -31.312 1 81.94 276 LEU B CA 1
ATOM 6461 C C . LEU B 1 276 ? 7.461 -36.594 -30.922 1 81.94 276 LEU B C 1
ATOM 6463 O O . LEU B 1 276 ? 8.203 -37.5 -31.297 1 81.94 276 LEU B O 1
ATOM 6467 N N . PHE B 1 277 ? 6.426 -36.812 -30.156 1 78.38 277 PHE B N 1
ATOM 6468 C CA . PHE B 1 277 ? 6.031 -38.156 -29.734 1 78.38 277 PHE B CA 1
ATOM 6469 C C . PHE B 1 277 ? 5.73 -39.031 -30.938 1 78.38 277 PHE B C 1
ATOM 6471 O O . PHE B 1 277 ? 6.184 -40.188 -31 1 78.38 277 PHE B O 1
ATOM 6478 N N . LEU B 1 278 ? 4.98 -38.531 -31.906 1 79 278 LEU B N 1
ATOM 6479 C CA . LEU B 1 278 ? 4.637 -39.281 -33.094 1 79 278 LEU B CA 1
ATOM 6480 C C . LEU B 1 278 ? 5.883 -39.562 -33.938 1 79 278 LEU B C 1
ATOM 6482 O O . LEU B 1 278 ? 6.008 -40.656 -34.5 1 79 278 LEU B O 1
ATOM 6486 N N . ALA B 1 279 ? 6.738 -38.625 -34 1 81.06 279 ALA B N 1
ATOM 6487 C CA . ALA B 1 279 ? 7.98 -38.812 -34.75 1 81.06 279 ALA B CA 1
ATOM 6488 C C . ALA B 1 279 ? 8.805 -39.969 -34.156 1 81.06 279 ALA B C 1
ATOM 6490 O O . ALA B 1 279 ? 9.422 -40.75 -34.875 1 81.06 279 ALA B O 1
ATOM 6491 N N . VAL B 1 280 ? 8.789 -40.062 -32.875 1 79.75 280 VAL B N 1
ATOM 6492 C CA . VAL B 1 280 ? 9.555 -41.125 -32.188 1 79.75 280 VAL B CA 1
ATOM 6493 C C . VAL B 1 280 ? 8.922 -42.469 -32.438 1 79.75 280 VAL B C 1
ATOM 6495 O O . VAL B 1 280 ? 9.625 -43.469 -32.688 1 79.75 280 VAL B O 1
ATOM 6498 N N . VAL B 1 281 ? 7.598 -42.562 -32.375 1 76.19 281 VAL B N 1
ATOM 6499 C CA . VAL B 1 281 ? 6.891 -43.812 -32.625 1 76.19 281 VAL B CA 1
ATOM 6500 C C . VAL B 1 281 ? 7.137 -44.281 -34.031 1 76.19 281 VAL B C 1
ATOM 6502 O O . VAL B 1 281 ? 7.434 -45.469 -34.25 1 76.19 281 VAL B O 1
ATOM 6505 N N . ILE B 1 282 ? 7.008 -43.375 -35 1 75.62 282 ILE B N 1
ATOM 6506 C CA . ILE B 1 282 ? 7.211 -43.719 -36.406 1 75.62 282 ILE B CA 1
ATOM 6507 C C . ILE B 1 282 ? 8.672 -44.094 -36.625 1 75.62 282 ILE B C 1
ATOM 6509 O O . ILE B 1 282 ? 8.969 -45.062 -37.344 1 75.62 282 ILE B O 1
ATOM 6513 N N . GLY B 1 283 ? 9.555 -43.312 -36.062 1 76.75 283 GLY B N 1
ATOM 6514 C CA . GLY B 1 283 ? 10.969 -43.625 -36.188 1 76.75 283 GLY B CA 1
ATOM 6515 C C . GLY B 1 283 ? 11.336 -44.969 -35.625 1 76.75 283 GLY B C 1
ATOM 6516 O O . GLY B 1 283 ? 12.133 -45.719 -36.188 1 76.75 283 GLY B O 1
ATOM 6517 N N . ALA B 1 284 ? 10.789 -45.312 -34.469 1 77 284 ALA B N 1
ATOM 6518 C CA . ALA B 1 284 ? 11.039 -46.625 -33.844 1 77 284 ALA B CA 1
ATOM 6519 C C . ALA B 1 284 ? 10.516 -47.75 -34.719 1 77 284 ALA B C 1
ATOM 6521 O O . ALA B 1 284 ? 11.133 -48.812 -34.781 1 77 284 ALA B O 1
ATOM 6522 N N . TRP B 1 285 ? 9.352 -47.562 -35.281 1 73.25 285 TRP B N 1
ATOM 6523 C CA . TRP B 1 285 ? 8.766 -48.562 -36.188 1 73.25 285 TRP B CA 1
ATOM 6524 C C . TRP B 1 285 ? 9.648 -48.781 -37.406 1 73.25 285 TRP B C 1
ATOM 6526 O O . TRP B 1 285 ? 9.859 -49.938 -37.812 1 73.25 285 TRP B O 1
ATOM 6536 N N . LEU B 1 286 ? 10.141 -47.719 -37.906 1 75.12 286 LEU B N 1
ATOM 6537 C CA . LEU B 1 286 ? 10.992 -47.844 -39.094 1 75.12 286 LEU B CA 1
ATOM 6538 C C . LEU B 1 286 ? 12.32 -48.5 -38.75 1 75.12 286 LEU B C 1
ATOM 6540 O O . LEU B 1 286 ? 12.914 -49.188 -39.594 1 75.12 286 LEU B O 1
ATOM 6544 N N . ALA B 1 287 ? 12.758 -48.312 -37.531 1 75.88 287 ALA B N 1
ATOM 6545 C CA . ALA B 1 287 ? 14.039 -48.844 -37.094 1 75.88 287 ALA B CA 1
ATOM 6546 C C . ALA B 1 287 ? 13.898 -50.312 -36.656 1 75.88 287 ALA B C 1
ATOM 6548 O O . ALA B 1 287 ? 14.898 -51 -36.438 1 75.88 287 ALA B O 1
ATOM 6549 N N . GLY B 1 288 ? 12.719 -50.875 -36.594 1 72.81 288 GLY B N 1
ATOM 6550 C CA . GLY B 1 288 ? 12.484 -52.281 -36.219 1 72.81 288 GLY B CA 1
ATOM 6551 C C . GLY B 1 288 ? 12.766 -52.562 -34.75 1 72.81 288 GLY B C 1
ATOM 6552 O O . GLY B 1 288 ? 13.273 -53.656 -34.438 1 72.81 288 GLY B O 1
ATOM 6553 N N . LEU B 1 289 ? 12.523 -51.625 -33.969 1 73 289 LEU B N 1
ATOM 6554 C CA . LEU B 1 289 ? 12.797 -51.812 -32.531 1 73 289 LEU B CA 1
ATOM 6555 C C . LEU B 1 289 ? 11.703 -52.656 -31.891 1 73 289 LEU B C 1
ATOM 6557 O O . LEU B 1 289 ? 10.57 -52.688 -32.375 1 73 289 LEU B O 1
ATOM 6561 N N . SER B 1 290 ? 12.086 -53.344 -30.766 1 69.44 290 SER B N 1
ATOM 6562 C CA . SER B 1 290 ? 11.141 -54.219 -30.047 1 69.44 290 SER B CA 1
ATOM 6563 C C . SER B 1 290 ? 10.102 -53.375 -29.297 1 69.44 290 SER B C 1
ATOM 6565 O O . SER B 1 290 ? 10.367 -52.219 -28.922 1 69.44 290 SER B O 1
ATOM 6567 N N . PHE B 1 291 ? 8.945 -53.875 -29.156 1 64.62 291 PHE B N 1
ATOM 6568 C CA . PHE B 1 291 ? 7.824 -53.188 -28.531 1 64.62 291 PHE B CA 1
ATOM 6569 C C . PHE B 1 291 ? 8.148 -52.812 -27.094 1 64.62 291 PHE B C 1
ATOM 6571 O O . PHE B 1 291 ? 7.887 -51.688 -26.656 1 64.62 291 PHE B O 1
ATOM 6578 N N . PRO B 1 292 ? 8.742 -53.781 -26.297 1 62.59 292 PRO B N 1
ATOM 6579 C CA . PRO B 1 292 ? 9.047 -53.406 -24.906 1 62.59 292 PRO B CA 1
ATOM 6580 C C . PRO B 1 292 ? 9.984 -52.219 -24.797 1 62.59 292 PRO B C 1
ATOM 6582 O O . PRO B 1 292 ? 9.828 -51.375 -23.906 1 62.59 292 PRO B O 1
ATOM 6585 N N . LEU B 1 293 ? 10.828 -52.156 -25.734 1 69.94 293 LEU B N 1
ATOM 6586 C CA . LEU B 1 293 ? 11.789 -51.062 -25.734 1 69.94 293 LEU B CA 1
ATOM 6587 C C . LEU B 1 293 ? 11.109 -49.75 -26.094 1 69.94 293 LEU B C 1
ATOM 6589 O O . LEU B 1 293 ? 11.383 -48.719 -25.469 1 69.94 293 LEU B O 1
ATOM 6593 N N . VAL B 1 294 ? 10.258 -49.75 -27.062 1 71.81 294 VAL B N 1
ATOM 6594 C CA . VAL B 1 294 ? 9.547 -48.562 -27.484 1 71.81 294 VAL B CA 1
ATOM 6595 C C . VAL B 1 294 ? 8.617 -48.094 -26.375 1 71.81 294 VAL B C 1
ATOM 6597 O O . VAL B 1 294 ? 8.508 -46.875 -26.125 1 71.81 294 VAL B O 1
ATOM 6600 N N . ALA B 1 295 ? 7.996 -49 -25.688 1 67.88 295 ALA B N 1
ATOM 6601 C CA . ALA B 1 295 ? 7.098 -48.656 -24.578 1 67.88 295 ALA B CA 1
ATOM 6602 C C . ALA B 1 295 ? 7.855 -47.969 -23.438 1 67.88 295 ALA B C 1
ATOM 6604 O O . ALA B 1 295 ? 7.41 -46.969 -22.922 1 67.88 295 ALA B O 1
ATOM 6605 N N . ALA B 1 296 ? 9.008 -48.594 -23.125 1 68.44 296 ALA B N 1
ATOM 6606 C CA . ALA B 1 296 ? 9.828 -48 -22.078 1 68.44 296 ALA B CA 1
ATOM 6607 C C . ALA B 1 296 ? 10.312 -46.594 -22.469 1 68.44 296 ALA B C 1
ATOM 6609 O O . ALA B 1 296 ? 10.32 -45.688 -21.641 1 68.44 296 ALA B O 1
ATOM 6610 N N . PHE B 1 297 ? 10.719 -46.469 -23.719 1 74.88 297 PHE B N 1
ATOM 6611 C CA . PHE B 1 297 ? 11.188 -45.188 -24.219 1 74.88 297 PHE B CA 1
ATOM 6612 C C . PHE B 1 297 ? 10.078 -44.156 -24.156 1 74.88 297 PHE B C 1
ATOM 6614 O O . PHE B 1 297 ? 10.312 -43.031 -23.719 1 74.88 297 PHE B O 1
ATOM 6621 N N . LEU B 1 298 ? 8.875 -44.469 -24.469 1 73.12 298 LEU B N 1
ATOM 6622 C CA . LEU B 1 298 ? 7.754 -43.562 -24.484 1 73.12 298 LEU B CA 1
ATOM 6623 C C . LEU B 1 298 ? 7.363 -43.156 -23.062 1 73.12 298 LEU B C 1
ATOM 6625 O O . LEU B 1 298 ? 7.023 -42 -22.812 1 73.12 298 LEU B O 1
ATOM 6629 N N . ILE B 1 299 ? 7.402 -44.062 -22.172 1 70 299 ILE B N 1
ATOM 6630 C CA . ILE B 1 299 ? 7.07 -43.781 -20.781 1 70 299 ILE B CA 1
ATOM 6631 C C . ILE B 1 299 ? 8.086 -42.781 -20.219 1 70 299 ILE B C 1
ATOM 6633 O O . ILE B 1 299 ? 7.703 -41.812 -19.547 1 70 299 ILE B O 1
ATOM 6637 N N . LEU B 1 300 ? 9.344 -43.094 -20.531 1 74.31 300 LEU B N 1
ATOM 6638 C CA . LEU B 1 300 ? 10.391 -42.188 -20.047 1 74.31 300 LEU B CA 1
ATOM 6639 C C . LEU B 1 300 ? 10.258 -40.812 -20.688 1 74.31 300 LEU B C 1
ATOM 6641 O O . LEU B 1 300 ? 10.5 -39.781 -20.031 1 74.31 300 LEU B O 1
ATOM 6645 N N . LEU B 1 301 ? 9.93 -40.812 -21.938 1 79 301 LEU B N 1
ATOM 6646 C CA . LEU B 1 301 ? 9.719 -39.531 -22.625 1 79 301 LEU B CA 1
ATOM 6647 C C . LEU B 1 301 ? 8.547 -38.781 -22.016 1 79 301 LEU B C 1
ATOM 6649 O O . LEU B 1 301 ? 8.609 -37.562 -21.875 1 79 301 LEU B O 1
ATOM 6653 N N . TYR B 1 302 ? 7.504 -39.438 -21.656 1 72.81 302 TYR B N 1
ATOM 6654 C CA . TYR B 1 302 ? 6.336 -38.812 -21.031 1 72.81 302 TYR B CA 1
ATOM 6655 C C . TYR B 1 302 ? 6.691 -38.219 -19.672 1 72.81 302 TYR B C 1
ATOM 6657 O O . TYR B 1 302 ? 6.16 -37.188 -19.281 1 72.81 302 TYR B O 1
ATOM 6665 N N . ARG B 1 303 ? 7.582 -38.875 -18.984 1 74.62 303 ARG B N 1
ATOM 6666 C CA . ARG B 1 303 ? 8.016 -38.406 -17.688 1 74.62 303 ARG B CA 1
ATOM 6667 C C . ARG B 1 303 ? 8.953 -37.188 -17.828 1 74.62 303 ARG B C 1
ATOM 6669 O O . ARG B 1 303 ? 9.062 -36.375 -16.906 1 74.62 303 ARG B O 1
ATOM 6676 N N . LEU B 1 304 ? 9.625 -37.156 -18.922 1 82.44 304 LEU B N 1
ATOM 6677 C CA . LEU B 1 304 ? 10.539 -36.062 -19.188 1 82.44 304 LEU B CA 1
ATOM 6678 C C . LEU B 1 304 ? 9.766 -34.812 -19.547 1 82.44 304 LEU B C 1
ATOM 6680 O O . LEU B 1 304 ? 10.211 -33.688 -19.219 1 82.44 304 LEU B O 1
ATOM 6684 N N . GLN B 1 305 ? 8.641 -35 -20.094 1 80.25 305 GLN B N 1
ATOM 6685 C CA . GLN B 1 305 ? 7.867 -33.906 -20.672 1 80.25 305 GLN B CA 1
ATOM 6686 C C . GLN B 1 305 ? 7.508 -32.875 -19.609 1 80.25 305 GLN B C 1
ATOM 6688 O O . GLN B 1 305 ? 7.652 -31.656 -19.828 1 80.25 305 GLN B O 1
ATOM 6693 N N . PRO B 1 306 ? 7.062 -33.281 -18.422 1 78.81 306 PRO B N 1
ATOM 6694 C CA . PRO B 1 306 ? 6.707 -32.25 -17.422 1 78.81 306 PRO B CA 1
ATOM 6695 C C . PRO B 1 306 ? 7.902 -31.422 -16.984 1 78.81 306 PRO B C 1
ATOM 6697 O O . PRO B 1 306 ? 7.754 -30.219 -16.703 1 78.81 306 PRO B O 1
ATOM 6700 N N . HIS B 1 307 ? 9.008 -32 -16.891 1 84.5 307 HIS B N 1
ATOM 6701 C CA . HIS B 1 307 ? 10.203 -31.266 -16.5 1 84.5 307 HIS B CA 1
ATOM 6702 C C . HIS B 1 307 ? 10.586 -30.25 -17.562 1 84.5 307 HIS B C 1
ATOM 6704 O O . HIS B 1 307 ? 10.953 -29.109 -17.25 1 84.5 307 HIS B O 1
ATOM 6710 N N . VAL B 1 308 ? 10.477 -30.656 -18.828 1 85.38 308 VAL B N 1
ATOM 6711 C CA . VAL B 1 308 ? 10.789 -29.75 -19.922 1 85.38 308 VAL B CA 1
ATOM 6712 C C . VAL B 1 308 ? 9.758 -28.625 -19.984 1 85.38 308 VAL B C 1
ATOM 6714 O O . VAL B 1 308 ? 10.102 -27.469 -20.203 1 85.38 308 VA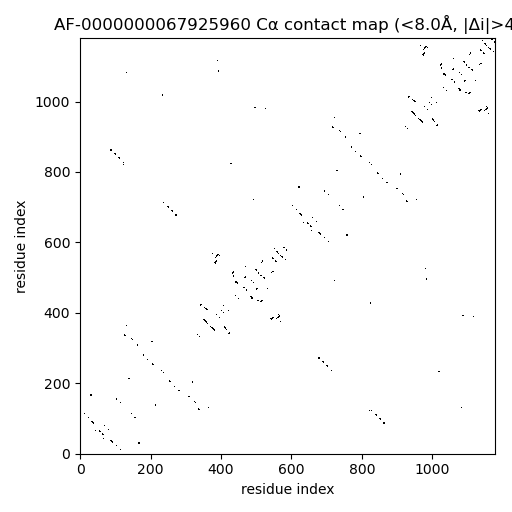L B O 1
ATOM 6717 N N . ARG B 1 309 ? 8.562 -29.047 -19.797 1 82.94 309 ARG B N 1
ATOM 6718 C CA . ARG B 1 309 ? 7.492 -28.062 -19.766 1 82.94 309 ARG B CA 1
ATOM 6719 C C . ARG B 1 309 ? 7.695 -27.062 -18.641 1 82.94 309 ARG B C 1
ATOM 6721 O O . ARG B 1 309 ? 7.445 -25.859 -18.812 1 82.94 309 ARG B O 1
ATOM 6728 N N . ALA B 1 310 ? 8.031 -27.547 -17.5 1 85.06 310 ALA B N 1
ATOM 6729 C CA . ALA B 1 310 ? 8.289 -26.672 -16.359 1 85.06 310 ALA B CA 1
ATOM 6730 C C . ALA B 1 310 ? 9.383 -25.656 -16.688 1 85.06 310 ALA B C 1
ATOM 6732 O O . ALA B 1 310 ? 9.281 -24.484 -16.312 1 85.06 310 ALA B O 1
ATOM 6733 N N . LEU B 1 311 ? 10.406 -26.109 -17.375 1 86.25 311 LEU B N 1
ATOM 6734 C CA . LEU B 1 311 ? 11.492 -25.234 -17.766 1 86.25 311 LEU B CA 1
ATOM 6735 C C . LEU B 1 311 ? 11 -24.156 -18.719 1 86.25 311 LEU B C 1
ATOM 6737 O O . LEU B 1 311 ? 11.352 -22.984 -18.578 1 86.25 311 LEU B O 1
ATOM 6741 N N . GLN B 1 312 ? 10.227 -24.578 -19.609 1 82.44 312 GLN B N 1
ATOM 6742 C CA . GLN B 1 312 ? 9.688 -23.656 -20.594 1 82.44 312 GLN B CA 1
ATOM 6743 C C . GLN B 1 312 ? 8.758 -22.641 -19.938 1 82.44 312 GLN B C 1
ATOM 6745 O O . GLN B 1 312 ? 8.828 -21.438 -20.219 1 82.44 312 GLN B O 1
ATOM 6750 N N . MET B 1 313 ? 7.941 -23.094 -19.031 1 81.56 313 MET B N 1
ATOM 6751 C CA . MET B 1 313 ? 6.984 -22.234 -18.344 1 81.56 313 MET B CA 1
ATOM 6752 C C . MET B 1 313 ? 7.699 -21.266 -17.406 1 81.56 313 MET B C 1
ATOM 6754 O O . MET B 1 313 ? 7.262 -20.125 -17.234 1 81.56 313 MET B O 1
ATOM 6758 N N . THR B 1 314 ? 8.742 -21.75 -16.828 1 85.69 314 THR B N 1
ATOM 6759 C CA . THR B 1 314 ? 9.531 -20.859 -15.977 1 85.69 314 THR B CA 1
ATOM 6760 C C . THR B 1 314 ? 10.102 -19.703 -16.781 1 85.69 314 THR B C 1
ATOM 6762 O O . THR B 1 314 ? 10.102 -18.562 -16.328 1 85.69 314 THR B O 1
ATOM 6765 N N . TRP B 1 315 ? 10.516 -20.062 -17.953 1 82.75 315 TRP B N 1
ATOM 6766 C CA . TRP B 1 315 ? 11.062 -19.016 -18.812 1 82.75 315 TRP B CA 1
ATOM 6767 C C . TRP B 1 315 ? 10.008 -17.953 -19.109 1 82.75 315 TRP B C 1
ATOM 6769 O O . TRP B 1 315 ? 10.273 -16.766 -19.016 1 82.75 315 TRP B O 1
ATOM 6779 N N . SER B 1 316 ? 8.875 -18.391 -19.422 1 83.25 316 SER B N 1
ATOM 6780 C CA . SER B 1 316 ? 7.781 -17.469 -19.719 1 83.25 316 SER B CA 1
ATOM 6781 C C . SER B 1 316 ? 7.375 -16.672 -18.469 1 83.25 316 SER B C 1
ATOM 6783 O O . SER B 1 316 ? 7.07 -15.484 -18.562 1 83.25 316 SER B O 1
ATOM 6785 N N . GLN B 1 317 ? 7.371 -17.344 -17.406 1 85.25 317 GLN B N 1
ATOM 6786 C CA . GLN B 1 317 ? 7.012 -16.703 -16.156 1 85.25 317 GLN B CA 1
ATOM 6787 C C . GLN B 1 317 ? 8.016 -15.609 -15.789 1 85.25 317 GLN B C 1
ATOM 6789 O O . GLN B 1 317 ? 7.633 -14.523 -15.336 1 85.25 317 GLN B O 1
ATOM 6794 N N . LEU B 1 318 ? 9.25 -15.875 -16 1 85.88 318 LEU B N 1
ATOM 6795 C CA . LEU B 1 318 ? 10.297 -14.906 -15.688 1 85.88 318 LEU B CA 1
ATOM 6796 C C . LEU B 1 318 ? 10.172 -13.672 -16.578 1 85.88 318 LEU B C 1
ATOM 6798 O O . LEU B 1 318 ? 10.352 -12.539 -16.109 1 85.88 318 LEU B O 1
ATOM 6802 N N . GLN B 1 319 ? 9.82 -13.953 -17.781 1 83.62 319 GLN B N 1
ATOM 6803 C CA . GLN B 1 319 ? 9.602 -12.82 -18.672 1 83.62 319 GLN B CA 1
ATOM 6804 C C . GLN B 1 319 ? 8.375 -12.016 -18.266 1 83.62 319 GLN B C 1
ATOM 6806 O O . GLN B 1 319 ? 8.367 -10.789 -18.375 1 83.62 319 GLN B O 1
ATOM 6811 N N . GLY B 1 320 ? 7.422 -12.719 -17.75 1 84.25 320 GLY B N 1
ATOM 6812 C CA . GLY B 1 320 ? 6.219 -12.055 -17.281 1 84.25 320 GLY B CA 1
ATOM 6813 C C . GLY B 1 320 ? 6.438 -11.273 -16 1 84.25 320 GLY B C 1
ATOM 6814 O O . GLY B 1 320 ? 5.641 -10.391 -15.656 1 84.25 320 GLY B O 1
ATOM 6815 N N . LEU B 1 321 ? 7.496 -11.57 -15.344 1 86.81 321 LEU B N 1
ATOM 6816 C CA . LEU B 1 321 ? 7.805 -10.891 -14.086 1 86.81 321 LEU B CA 1
ATOM 6817 C C . LEU B 1 321 ? 8.883 -9.836 -14.289 1 86.81 321 LEU B C 1
ATOM 6819 O O . LEU B 1 321 ? 9.32 -9.203 -13.328 1 86.81 321 LEU B O 1
ATOM 6823 N N . SER B 1 322 ? 9.273 -9.641 -15.516 1 88.06 322 SER B N 1
ATOM 6824 C CA . SER B 1 322 ? 10.375 -8.734 -15.812 1 88.06 322 SER B CA 1
ATOM 6825 C C . SER B 1 322 ? 10.055 -7.305 -15.398 1 88.06 322 SER B C 1
ATOM 6827 O O . SER B 1 322 ? 10.93 -6.578 -14.93 1 88.06 322 SER B O 1
ATOM 6829 N N . GLY B 1 323 ? 8.852 -6.891 -15.57 1 85.44 323 GLY B N 1
ATOM 6830 C CA . GLY B 1 323 ? 8.453 -5.562 -15.133 1 85.44 323 GLY B CA 1
ATOM 6831 C C . GLY B 1 323 ? 8.641 -5.348 -13.641 1 85.44 323 GLY B C 1
ATOM 6832 O O . GLY B 1 323 ? 9.172 -4.32 -13.219 1 85.44 323 GLY B O 1
ATOM 6833 N N . SER B 1 324 ? 8.195 -6.305 -12.883 1 88.56 324 SER B N 1
ATOM 6834 C CA . SER B 1 324 ? 8.344 -6.242 -11.438 1 88.56 324 SER B CA 1
ATOM 6835 C C . SER B 1 324 ? 9.812 -6.25 -11.023 1 88.56 324 SER B C 1
ATOM 6837 O O . SER B 1 324 ? 10.211 -5.512 -10.125 1 88.56 324 SER B O 1
ATOM 6839 N N . LEU B 1 325 ? 10.562 -7.051 -11.734 1 89.56 325 LEU B N 1
ATOM 6840 C CA . LEU B 1 325 ? 11.984 -7.141 -11.438 1 89.56 325 LEU B CA 1
ATOM 6841 C C . LEU B 1 325 ? 12.695 -5.832 -11.773 1 89.56 325 LEU B C 1
ATOM 6843 O O . LEU B 1 325 ? 13.602 -5.414 -11.055 1 89.56 325 LEU B O 1
ATOM 6847 N N . ASP B 1 326 ? 12.242 -5.207 -12.773 1 90 326 ASP B N 1
ATOM 6848 C CA . ASP B 1 326 ? 12.805 -3.922 -13.172 1 90 326 ASP B CA 1
ATOM 6849 C C . ASP B 1 326 ? 12.531 -2.854 -12.109 1 90 326 ASP B C 1
ATOM 6851 O O . ASP B 1 326 ? 13.414 -2.047 -11.797 1 90 326 ASP B O 1
ATOM 6855 N N . GLU B 1 327 ? 11.367 -2.855 -11.609 1 89.81 327 GLU B N 1
ATOM 6856 C CA . GLU B 1 327 ? 11 -1.883 -10.586 1 89.81 327 GLU B CA 1
ATOM 6857 C C . GLU B 1 327 ? 11.812 -2.102 -9.305 1 89.81 327 GLU B C 1
ATOM 6859 O O . GLU B 1 327 ? 12.289 -1.143 -8.695 1 89.81 327 GLU B O 1
ATOM 6864 N N . VAL B 1 328 ? 11.938 -3.318 -8.93 1 91.75 328 VAL B N 1
ATOM 6865 C CA . VAL B 1 328 ? 12.695 -3.654 -7.73 1 91.75 328 VAL B CA 1
ATOM 6866 C C . VAL B 1 328 ? 14.164 -3.305 -7.926 1 91.75 328 VAL B C 1
ATOM 6868 O O . VAL B 1 328 ? 14.789 -2.713 -7.043 1 91.75 328 VAL B O 1
ATOM 6871 N N . SER B 1 329 ? 14.695 -3.641 -9.086 1 90.69 329 SER B N 1
ATOM 6872 C CA . SER B 1 329 ? 16.094 -3.34 -9.391 1 90.69 329 SER B CA 1
ATOM 6873 C C . SER B 1 329 ? 16.328 -1.835 -9.445 1 90.69 329 SER B C 1
ATOM 6875 O O . SER B 1 329 ? 17.391 -1.354 -9.031 1 90.69 329 SER B O 1
ATOM 6877 N N . TRP B 1 330 ? 15.375 -1.149 -9.961 1 90.12 330 TRP B N 1
ATOM 6878 C CA . TRP B 1 330 ? 15.477 0.305 -10.023 1 90.12 330 TRP B CA 1
ATOM 6879 C C . TRP B 1 330 ? 15.594 0.908 -8.633 1 90.12 330 TRP B C 1
ATOM 6881 O O . TRP B 1 330 ? 16.422 1.79 -8.398 1 90.12 330 TRP B O 1
ATOM 6891 N N . LEU B 1 331 ? 14.797 0.459 -7.719 1 91.25 331 LEU B N 1
ATOM 6892 C CA . LEU B 1 331 ? 14.82 1.01 -6.367 1 91.25 331 LEU B CA 1
ATOM 6893 C C . LEU B 1 331 ? 16.094 0.597 -5.637 1 91.25 331 LEU B C 1
ATOM 6895 O O . LEU B 1 331 ? 16.656 1.378 -4.863 1 91.25 331 LEU B O 1
ATOM 6899 N N . LEU B 1 332 ? 16.609 -0.582 -5.879 1 90.88 332 LEU B N 1
ATOM 6900 C CA . LEU B 1 332 ? 17.781 -1.097 -5.195 1 90.88 332 LEU B CA 1
ATOM 6901 C C . LEU B 1 332 ? 19.062 -0.471 -5.762 1 90.88 332 LEU B C 1
ATOM 6903 O O . LEU B 1 332 ? 20.062 -0.341 -5.055 1 90.88 332 LEU B O 1
ATOM 6907 N N . ASP B 1 333 ? 18.969 -0.087 -6.973 1 88.56 333 ASP B N 1
ATOM 6908 C CA . ASP B 1 333 ? 20.125 0.512 -7.633 1 88.56 333 ASP B CA 1
ATOM 6909 C C . ASP B 1 333 ? 20.344 1.949 -7.168 1 88.56 333 ASP B C 1
ATOM 6911 O O . ASP B 1 333 ? 19.484 2.812 -7.379 1 88.56 333 ASP B O 1
ATOM 6915 N N . PRO B 1 334 ? 21.438 2.23 -6.551 1 85.5 334 PRO B N 1
ATOM 6916 C CA . PRO B 1 334 ? 21.703 3.582 -6.055 1 85.5 334 PRO B CA 1
ATOM 6917 C C . PRO B 1 334 ? 22.078 4.555 -7.172 1 85.5 334 PRO B C 1
ATOM 6919 O O . PRO B 1 334 ? 22.031 5.773 -6.973 1 85.5 334 PRO B O 1
ATOM 6922 N N . THR B 1 335 ? 22.281 4.031 -8.328 1 86.44 335 THR B N 1
ATOM 6923 C CA . THR B 1 335 ? 22.75 4.883 -9.414 1 86.44 335 THR B CA 1
ATOM 6924 C C . THR B 1 335 ? 21.672 5.879 -9.836 1 86.44 335 THR B C 1
ATOM 6926 O O . THR B 1 335 ? 20.516 5.504 -10.031 1 86.44 335 THR B O 1
ATOM 6929 N N . GLY B 1 336 ? 22.016 7.152 -9.844 1 83.69 336 GLY B N 1
ATOM 6930 C CA . GLY B 1 336 ? 21.109 8.195 -10.312 1 83.69 336 GLY B CA 1
ATOM 6931 C C . GLY B 1 336 ? 20.203 8.727 -9.234 1 83.69 336 GLY B C 1
ATOM 6932 O O . GLY B 1 336 ? 19.297 9.531 -9.508 1 83.69 336 GLY B O 1
ATOM 6933 N N . LYS B 1 337 ? 20.359 8.25 -8.109 1 89 337 LYS B N 1
ATOM 6934 C CA . LYS B 1 337 ? 19.531 8.719 -7 1 89 337 LYS B CA 1
ATOM 6935 C C . LYS B 1 337 ? 20.344 9.578 -6.035 1 89 337 LYS B C 1
ATOM 6937 O O . LYS B 1 337 ? 21.562 9.461 -5.969 1 89 337 LYS B O 1
ATOM 6942 N N . PRO B 1 338 ? 19.594 10.516 -5.363 1 88.56 338 PRO B N 1
ATOM 6943 C CA . PRO B 1 338 ? 20.312 11.367 -4.414 1 88.56 338 PRO B CA 1
ATOM 6944 C C . PRO B 1 338 ? 21 10.57 -3.314 1 88.56 338 PRO B C 1
ATOM 6946 O O . PRO B 1 338 ? 20.406 9.68 -2.715 1 88.56 338 PRO B O 1
ATOM 6949 N N . ALA B 1 339 ? 22.234 10.844 -3.121 1 88 339 ALA B N 1
ATOM 6950 C CA . ALA B 1 339 ? 23.031 10.148 -2.107 1 88 339 ALA B CA 1
ATOM 6951 C C . ALA B 1 339 ? 22.75 10.719 -0.717 1 88 339 ALA B C 1
ATOM 6953 O O . ALA B 1 339 ? 22.344 11.875 -0.581 1 88 339 ALA B O 1
ATOM 6954 N N . PRO B 1 340 ? 22.906 9.906 0.296 1 88.38 340 PRO B N 1
ATOM 6955 C CA . PRO B 1 340 ? 22.828 10.438 1.658 1 88.38 340 PRO B CA 1
ATOM 6956 C C . PRO B 1 340 ? 23.953 11.43 1.964 1 88.38 340 PRO B C 1
ATOM 6958 O O . PRO B 1 340 ? 25 11.391 1.331 1 88.38 340 PRO B O 1
ATOM 6961 N N . PRO B 1 341 ? 23.562 12.328 2.852 1 90.31 341 PRO B N 1
ATOM 6962 C CA . PRO B 1 341 ? 24.594 13.305 3.207 1 90.31 341 PRO B CA 1
ATOM 6963 C C . PRO B 1 341 ? 25.875 12.648 3.736 1 90.31 341 PRO B C 1
ATOM 6965 O O . PRO B 1 341 ? 25.797 11.648 4.453 1 90.31 341 PRO B O 1
ATOM 6968 N N . GLN B 1 342 ? 26.969 13.266 3.281 1 90.44 342 GLN B N 1
ATOM 6969 C CA . GLN B 1 342 ? 28.266 12.727 3.658 1 90.44 342 GLN B CA 1
ATOM 6970 C C . GLN B 1 342 ? 29 13.664 4.609 1 90.44 342 GLN B C 1
ATOM 6972 O O . GLN B 1 342 ? 28.609 14.828 4.77 1 90.44 342 GLN B O 1
ATOM 6977 N N . GLY B 1 343 ? 29.906 13.18 5.328 1 92.31 343 GLY B N 1
ATOM 6978 C CA . GLY B 1 343 ? 30.734 13.906 6.285 1 92.31 343 GLY B CA 1
ATOM 6979 C C . GLY B 1 343 ? 31.297 13.016 7.371 1 92.31 343 GLY B C 1
ATOM 6980 O O . GLY B 1 343 ? 30.672 12.031 7.77 1 92.31 343 GLY B O 1
ATOM 6981 N N . SER B 1 344 ? 32.531 13.32 7.781 1 92.94 344 SER B N 1
ATOM 6982 C CA . SER B 1 344 ? 33.188 12.406 8.719 1 92.94 344 SER B CA 1
ATOM 6983 C C . SER B 1 344 ? 33.594 13.125 9.992 1 92.94 344 SER B C 1
ATOM 6985 O O . SER B 1 344 ? 33.906 12.484 11.008 1 92.94 344 SER B O 1
ATOM 6987 N N . ARG B 1 345 ? 33.5 14.414 10 1 94.5 345 ARG B N 1
ATOM 6988 C CA . ARG B 1 345 ? 33.906 15.148 11.188 1 94.5 345 ARG B CA 1
ATOM 6989 C C . ARG B 1 345 ? 32.844 15.094 12.273 1 94.5 345 ARG B C 1
ATOM 6991 O O . ARG B 1 345 ? 31.688 15.469 12.031 1 94.5 345 ARG B O 1
ATOM 6998 N N . PRO B 1 346 ? 33.25 14.625 13.422 1 94.06 346 PRO B N 1
ATOM 6999 C CA . PRO B 1 346 ? 32.25 14.562 14.5 1 94.06 346 PRO B CA 1
ATOM 7000 C C . PRO B 1 346 ? 31.844 15.945 15.008 1 94.06 346 PRO B C 1
ATOM 7002 O O . PRO B 1 346 ? 32.656 16.875 15.016 1 94.06 346 PRO B O 1
ATOM 7005 N N . PHE B 1 347 ? 30.641 16.047 15.398 1 93 347 PHE B N 1
ATOM 7006 C CA . PHE B 1 347 ? 30.125 17.281 15.977 1 93 347 PHE B CA 1
ATOM 7007 C C . PHE B 1 347 ? 29.859 17.109 17.469 1 93 347 PHE B C 1
ATOM 7009 O O . PHE B 1 347 ? 29.156 16.188 17.875 1 93 347 PHE B O 1
ATOM 7016 N N . ALA B 1 348 ? 30.406 17.906 18.25 1 89.81 348 ALA B N 1
ATOM 7017 C CA . ALA B 1 348 ? 30.281 17.766 19.703 1 89.81 348 ALA B CA 1
ATOM 7018 C C . ALA B 1 348 ? 29.266 18.75 20.25 1 89.81 348 ALA B C 1
ATOM 7020 O O . ALA B 1 348 ? 28.375 18.375 21.016 1 89.81 348 ALA B O 1
ATOM 7021 N N . SER B 1 349 ? 29.469 20.031 19.906 1 90.75 349 SER B N 1
ATOM 7022 C CA . SER B 1 349 ? 28.562 21.062 20.375 1 90.75 349 SER B CA 1
ATOM 7023 C C . SER B 1 349 ? 28.703 22.344 19.562 1 90.75 349 SER B C 1
ATOM 7025 O O . SER B 1 349 ? 29.703 22.547 18.875 1 90.75 349 SER B O 1
ATOM 7027 N N . LEU B 1 350 ? 27.688 23.141 19.641 1 92.94 350 LEU B N 1
ATOM 7028 C CA . LEU B 1 350 ? 27.75 24.453 19.016 1 92.94 350 LEU B CA 1
ATOM 7029 C C . LEU B 1 350 ? 28.359 25.484 19.953 1 92.94 350 LEU B C 1
ATOM 7031 O O . LEU B 1 350 ? 27.828 25.75 21.031 1 92.94 350 LEU B O 1
ATOM 7035 N N . SER B 1 351 ? 29.453 26.094 19.547 1 91.81 351 SER B N 1
ATOM 7036 C CA . SER B 1 351 ? 30.172 26.984 20.453 1 91.81 351 SER B CA 1
ATOM 7037 C C . SER B 1 351 ? 30.016 28.453 20.031 1 91.81 351 SER B C 1
ATOM 7039 O O . SER B 1 351 ? 29.922 29.344 20.875 1 91.81 351 SER B O 1
ATOM 7041 N N . GLU B 1 352 ? 30 28.688 18.781 1 93.88 352 GLU B N 1
ATOM 7042 C CA . GLU B 1 352 ? 30 30.078 18.328 1 93.88 352 GLU B CA 1
ATOM 7043 C C . GLU B 1 352 ? 28.719 30.422 17.578 1 93.88 352 GLU B C 1
ATOM 7045 O O . GLU B 1 352 ? 27.797 31.031 18.125 1 93.88 352 GLU B O 1
ATOM 7050 N N . LYS B 1 353 ? 28.719 29.953 16.297 1 95.94 353 LYS B N 1
ATOM 7051 C CA . LYS B 1 353 ? 27.547 30.328 15.5 1 95.94 353 LYS B CA 1
ATOM 7052 C C . LYS B 1 353 ? 27.391 29.406 14.289 1 95.94 353 LYS B C 1
ATOM 7054 O O . LYS B 1 353 ? 28.312 28.656 13.953 1 95.94 353 LYS B O 1
ATOM 7059 N N . ILE B 1 354 ? 26.266 29.438 13.719 1 97.19 354 ILE B N 1
ATOM 7060 C CA . ILE B 1 354 ? 25.984 28.891 12.398 1 97.19 354 ILE B CA 1
ATOM 7061 C C . ILE B 1 354 ? 25.906 30.031 11.383 1 97.19 354 ILE B C 1
ATOM 7063 O O . ILE B 1 354 ? 25.141 30.969 11.547 1 97.19 354 ILE B O 1
ATOM 7067 N N . ASP B 1 355 ? 26.703 29.906 10.367 1 97.31 355 ASP B N 1
ATOM 7068 C CA . ASP B 1 355 ? 26.844 31 9.414 1 97.31 355 ASP B CA 1
ATOM 7069 C C . ASP B 1 355 ? 26.422 30.562 8.016 1 97.31 355 ASP B C 1
ATOM 7071 O O . ASP B 1 355 ? 27 29.641 7.445 1 97.31 355 ASP B O 1
ATOM 7075 N N . PHE B 1 356 ? 25.312 31.188 7.508 1 97.69 356 PHE B N 1
ATOM 7076 C CA . PHE B 1 356 ? 24.906 31.016 6.117 1 97.69 356 PHE B CA 1
ATOM 7077 C C . PHE B 1 356 ? 25.641 32 5.219 1 97.69 356 PHE B C 1
ATOM 7079 O O . PHE B 1 356 ? 25.5 33.219 5.383 1 97.69 356 PHE B O 1
ATOM 7086 N N . GLN B 1 357 ? 26.375 31.484 4.273 1 97.38 357 GLN B N 1
ATOM 7087 C CA . GLN B 1 357 ? 27.141 32.344 3.377 1 97.38 357 GLN B CA 1
ATOM 7088 C C . GLN B 1 357 ? 26.672 32.188 1.934 1 97.38 357 GLN B C 1
ATOM 7090 O O . GLN B 1 357 ? 27.141 31.312 1.213 1 97.38 357 GLN B O 1
ATOM 7095 N N . GLY B 1 358 ? 25.859 33.094 1.466 1 96.31 358 GLY B N 1
ATOM 7096 C CA . GLY B 1 358 ? 25.391 33.125 0.09 1 96.31 358 GLY B CA 1
ATOM 7097 C C . GLY B 1 358 ? 24.75 31.812 -0.336 1 96.31 358 GLY B C 1
ATOM 7098 O O . GLY B 1 358 ? 25.047 31.281 -1.409 1 96.31 358 GLY B O 1
ATOM 7099 N N . VAL B 1 359 ? 23.953 31.281 0.493 1 96.56 359 VAL B N 1
ATOM 7100 C CA . VAL B 1 359 ? 23.375 29.953 0.265 1 96.56 359 VAL B CA 1
ATOM 7101 C C . VAL B 1 359 ? 22.219 30.062 -0.717 1 96.56 359 VAL B C 1
ATOM 7103 O O . VAL B 1 359 ? 21.297 30.844 -0.517 1 96.56 359 VAL B O 1
ATOM 7106 N N . SER B 1 360 ? 22.297 29.328 -1.812 1 95.06 360 SER B N 1
ATOM 7107 C CA . SER B 1 360 ? 21.219 29.203 -2.793 1 95.06 360 SER B CA 1
ATOM 7108 C C . SER B 1 360 ? 20.781 27.75 -2.932 1 95.06 360 SER B C 1
ATOM 7110 O O . SER B 1 360 ? 21.594 26.828 -2.803 1 95.06 360 SER B O 1
ATOM 7112 N N . PHE B 1 361 ? 19.453 27.547 -3.09 1 93 361 PHE B N 1
ATOM 7113 C CA . PHE B 1 361 ? 18.938 26.188 -3.203 1 93 361 PHE B CA 1
ATOM 7114 C C . PHE B 1 361 ? 17.688 26.172 -4.086 1 93 361 PHE B C 1
ATOM 7116 O O . PHE B 1 361 ? 16.875 27.078 -4.035 1 93 361 PHE B O 1
ATOM 7123 N N . SER B 1 362 ? 17.625 25.094 -4.941 1 87.06 362 SER B N 1
ATOM 7124 C CA . SER B 1 362 ? 16.469 24.844 -5.789 1 87.06 362 SER B CA 1
ATOM 7125 C C . SER B 1 362 ? 16.031 23.375 -5.727 1 87.06 362 SER B C 1
ATOM 7127 O O . SER B 1 362 ? 16.875 22.484 -5.668 1 87.06 362 SER B O 1
ATOM 7129 N N . TYR B 1 363 ? 14.727 23.172 -5.551 1 75.56 363 TYR B N 1
ATOM 7130 C CA . TYR B 1 363 ? 14.227 21.797 -5.59 1 75.56 363 TYR B CA 1
ATOM 7131 C C . TYR B 1 363 ? 14.148 21.281 -7.023 1 75.56 363 TYR B C 1
ATOM 7133 O O . TYR B 1 363 ? 13.844 22.047 -7.945 1 75.56 363 TYR B O 1
ATOM 7141 N N . ALA B 1 364 ? 14.867 20.156 -7.398 1 62.34 364 ALA B N 1
ATOM 7142 C CA . ALA B 1 364 ? 15.094 19.609 -8.727 1 62.34 364 ALA B CA 1
ATOM 7143 C C . ALA B 1 364 ? 13.781 19.203 -9.391 1 62.34 364 ALA B C 1
ATOM 7145 O O . ALA B 1 364 ? 13.773 18.703 -10.523 1 62.34 364 ALA B O 1
ATOM 7146 N N . ASN B 1 365 ? 12.719 18.875 -8.742 1 53.72 365 ASN B N 1
ATOM 7147 C CA . ASN B 1 365 ? 11.75 18.25 -9.633 1 53.72 365 ASN B CA 1
ATOM 7148 C C . ASN B 1 365 ? 11.766 18.891 -11.023 1 53.72 365 ASN B C 1
ATOM 7150 O O . ASN B 1 365 ? 11.508 18.219 -12.023 1 53.72 365 ASN B O 1
ATOM 7154 N N . GLU B 1 366 ? 11.188 20.156 -11.266 1 44.41 366 GLU B N 1
ATOM 7155 C CA . GLU B 1 366 ? 10.742 20.594 -12.578 1 44.41 366 GLU B CA 1
ATOM 7156 C C . GLU B 1 366 ? 11.922 21.047 -13.43 1 44.41 366 GLU B C 1
ATOM 7158 O O . GLU B 1 366 ? 12.953 21.469 -12.898 1 44.41 366 GLU B O 1
ATOM 7163 N N . GLU B 1 367 ? 11.938 20.562 -14.656 1 45.31 367 GLU B N 1
ATOM 7164 C CA . GLU B 1 367 ? 12.672 21.203 -15.742 1 45.31 367 GLU B CA 1
ATOM 7165 C C . GLU B 1 367 ? 13.07 22.625 -15.375 1 45.31 367 GLU B C 1
ATOM 7167 O O . GLU B 1 367 ? 14.07 23.156 -15.875 1 45.31 367 GLU B O 1
ATOM 7172 N N . GLN B 1 368 ? 12.117 23.391 -14.82 1 46.44 368 GLN B N 1
ATOM 7173 C CA . GLN B 1 368 ? 12.375 24.797 -14.57 1 46.44 368 GLN B CA 1
ATOM 7174 C C . GLN B 1 368 ? 12.664 25.062 -13.102 1 46.44 368 GLN B C 1
ATOM 7176 O O . GLN B 1 368 ? 11.781 24.891 -12.25 1 46.44 368 GLN B O 1
ATOM 7181 N N . ARG B 1 369 ? 13.93 24.938 -12.625 1 53.28 369 ARG B N 1
ATOM 7182 C CA . ARG B 1 369 ? 14.617 25.172 -11.359 1 53.28 369 ARG B CA 1
ATOM 7183 C C . ARG B 1 369 ? 14.164 26.469 -10.719 1 53.28 369 ARG B C 1
ATOM 7185 O O . ARG B 1 369 ? 14.656 27.547 -11.07 1 53.28 369 ARG B O 1
ATOM 7192 N N . ALA B 1 370 ? 12.938 26.562 -10.211 1 61.31 370 ALA B N 1
ATOM 7193 C CA . ALA B 1 370 ? 12.734 27.828 -9.5 1 61.31 370 ALA B CA 1
ATOM 7194 C C . ALA B 1 370 ? 13.453 27.828 -8.156 1 61.31 370 ALA B C 1
ATOM 7196 O O . ALA B 1 370 ? 13.203 26.969 -7.312 1 61.31 370 ALA B O 1
ATOM 7197 N N . ALA B 1 371 ? 14.5 28.578 -8.047 1 74.44 371 ALA B N 1
ATOM 7198 C CA . ALA B 1 371 ? 15.273 28.75 -6.82 1 74.44 371 ALA B CA 1
ATOM 7199 C C . ALA B 1 371 ? 14.383 29.234 -5.676 1 74.44 371 ALA B C 1
ATOM 7201 O O . ALA B 1 371 ? 13.547 30.125 -5.867 1 74.44 371 ALA B O 1
ATOM 7202 N N . VAL B 1 372 ? 14.422 28.516 -4.566 1 83.5 372 VAL B N 1
ATOM 7203 C CA . VAL B 1 372 ? 13.641 28.906 -3.395 1 83.5 372 VAL B CA 1
ATOM 7204 C C . VAL B 1 372 ? 14.453 29.875 -2.529 1 83.5 372 VAL B C 1
ATOM 7206 O O . VAL B 1 372 ? 13.898 30.812 -1.96 1 83.5 372 VAL B O 1
ATOM 7209 N N . LEU B 1 373 ? 15.742 29.594 -2.441 1 92.5 373 LEU B N 1
ATOM 7210 C CA . LEU B 1 373 ? 16.641 30.5 -1.729 1 92.5 373 LEU B CA 1
ATOM 7211 C C . LEU B 1 373 ? 17.656 31.109 -2.684 1 92.5 373 LEU B C 1
ATOM 7213 O O . LEU B 1 373 ? 18.188 30.438 -3.57 1 92.5 373 LEU B O 1
ATOM 7217 N N . HIS B 1 374 ? 17.922 32.438 -2.475 1 94.44 374 HIS B N 1
ATOM 7218 C CA . HIS B 1 374 ? 18.828 33.188 -3.328 1 94.44 374 HIS B CA 1
ATOM 7219 C C . HIS B 1 374 ? 19.922 33.844 -2.504 1 94.44 374 HIS B C 1
ATOM 7221 O O . HIS B 1 374 ? 19.719 34.938 -1.949 1 94.44 374 HIS B O 1
ATOM 7227 N N . ALA B 1 375 ? 21.062 33.312 -2.535 1 94.75 375 ALA B N 1
ATOM 7228 C CA . ALA B 1 375 ? 22.25 33.844 -1.885 1 94.75 375 ALA B CA 1
ATOM 7229 C C . ALA B 1 375 ? 21.938 34.375 -0.485 1 94.75 375 ALA B C 1
ATOM 7231 O O . ALA B 1 375 ? 22.25 35.531 -0.15 1 94.75 375 ALA B O 1
ATOM 7232 N N . ALA B 1 376 ? 21.312 33.594 0.289 1 95.81 376 ALA B N 1
ATOM 7233 C CA . ALA B 1 376 ? 20.922 33.969 1.649 1 95.81 376 ALA B CA 1
ATOM 7234 C C . ALA B 1 376 ? 22.141 33.969 2.578 1 95.81 376 ALA B C 1
ATOM 7236 O O . ALA B 1 376 ? 22.875 33 2.654 1 95.81 376 ALA B O 1
ATOM 7237 N N . SER B 1 377 ? 22.375 35.125 3.217 1 97 377 SER B N 1
ATOM 7238 C CA . SER B 1 377 ? 23.469 35.25 4.168 1 97 377 SER B CA 1
ATOM 7239 C C . SER B 1 377 ? 22.984 35.781 5.508 1 97 377 SER B C 1
ATOM 7241 O O . SER B 1 377 ? 22.375 36.875 5.566 1 97 377 SER B O 1
ATOM 7243 N N . PHE B 1 378 ? 23.141 35.062 6.57 1 96.69 378 PHE B N 1
ATOM 7244 C CA . PHE B 1 378 ? 22.812 35.469 7.938 1 96.69 378 PHE B CA 1
ATOM 7245 C C . PHE B 1 378 ? 23.484 34.531 8.938 1 96.69 378 PHE B C 1
ATOM 7247 O O . PHE B 1 378 ? 24.078 33.531 8.555 1 96.69 378 PHE B O 1
ATOM 7254 N N . ASP B 1 379 ? 23.453 34.812 10.133 1 95.94 379 ASP B N 1
ATOM 7255 C CA . ASP B 1 379 ? 24.094 33.938 11.133 1 95.94 379 ASP B CA 1
ATOM 7256 C C . ASP B 1 379 ? 23.141 33.688 12.305 1 95.94 379 ASP B C 1
ATOM 7258 O O . ASP B 1 379 ? 22.219 34.469 12.555 1 95.94 379 ASP B O 1
ATOM 7262 N N . ILE B 1 380 ? 23.328 32.656 12.922 1 96.19 380 ILE B N 1
ATOM 7263 C CA . ILE B 1 380 ? 22.641 32.219 14.133 1 96.19 380 ILE B CA 1
ATOM 7264 C C . ILE B 1 380 ? 23.656 32 15.258 1 96.19 380 ILE B C 1
ATOM 7266 O O . ILE B 1 380 ? 24.469 31.078 15.203 1 96.19 380 ILE B O 1
ATOM 7270 N N . ARG B 1 381 ? 23.578 32.75 16.25 1 95.12 381 ARG B N 1
ATOM 7271 C CA . ARG B 1 381 ? 24.578 32.719 17.328 1 95.12 381 ARG B CA 1
ATOM 7272 C C . ARG B 1 381 ? 24.219 31.656 18.344 1 95.12 381 ARG B C 1
ATOM 7274 O O . ARG B 1 381 ? 23.047 31.453 18.656 1 95.12 381 ARG B O 1
ATOM 7281 N N . SER B 1 382 ? 25.25 31.031 18.891 1 94.19 382 SER B N 1
ATOM 7282 C CA . SER B 1 382 ? 25.078 29.969 19.891 1 94.19 382 SER B CA 1
ATOM 7283 C C . SER B 1 382 ? 24.469 30.516 21.172 1 94.19 382 SER B C 1
ATOM 7285 O O . SER B 1 382 ? 24.844 31.609 21.625 1 94.19 382 SER B O 1
ATOM 7287 N N . GLY B 1 383 ? 23.5 29.734 21.719 1 91.44 383 GLY B N 1
ATOM 7288 C CA . GLY B 1 383 ? 22.922 30.078 23 1 91.44 383 GLY B CA 1
ATOM 7289 C C . GLY B 1 383 ? 21.859 31.141 22.906 1 91.44 383 GLY B C 1
ATOM 7290 O O . GLY B 1 383 ? 21.281 31.547 23.938 1 91.44 383 GLY B O 1
ATOM 7291 N N . ARG B 1 384 ? 21.562 31.594 21.688 1 92.75 384 ARG B N 1
ATOM 7292 C CA . ARG B 1 384 ? 20.547 32.625 21.484 1 92.75 384 ARG B CA 1
ATOM 7293 C C . ARG B 1 384 ? 19.375 32.062 20.703 1 92.75 384 ARG B C 1
ATOM 7295 O O . ARG B 1 384 ? 19.469 31.016 20.062 1 92.75 384 ARG B O 1
ATOM 7302 N N . SER B 1 385 ? 18.297 32.781 20.844 1 93.75 385 SER B N 1
ATOM 7303 C CA . SER B 1 385 ? 17.094 32.438 20.094 1 93.75 385 SER B CA 1
ATOM 7304 C C . SER B 1 385 ? 16.922 33.344 18.891 1 93.75 385 SER B C 1
ATOM 7306 O O . SER B 1 385 ? 16.906 34.562 19.031 1 93.75 385 SER B O 1
ATOM 7308 N N . THR B 1 386 ? 16.859 32.75 17.703 1 94.75 386 THR B N 1
ATOM 7309 C CA . THR B 1 386 ? 16.719 33.5 16.469 1 94.75 386 THR B CA 1
ATOM 7310 C C . THR B 1 386 ? 15.383 33.188 15.805 1 94.75 386 THR B C 1
ATOM 7312 O O . THR B 1 386 ? 15.031 32.031 15.594 1 94.75 386 THR B O 1
ATOM 7315 N N . ALA B 1 387 ? 14.625 34.188 15.453 1 94.06 387 ALA B N 1
ATOM 7316 C CA . ALA B 1 387 ? 13.352 34.031 14.742 1 94.06 387 ALA B CA 1
ATOM 7317 C C . ALA B 1 387 ? 13.539 34.219 13.242 1 94.06 387 ALA B C 1
ATOM 7319 O O . ALA B 1 387 ? 14.227 35.156 12.797 1 94.06 387 ALA B O 1
ATOM 7320 N N . LEU B 1 388 ? 13.062 33.312 12.508 1 93.12 388 LEU B N 1
ATOM 7321 C CA . LEU B 1 388 ? 13 33.406 11.055 1 93.12 388 LEU B CA 1
ATOM 7322 C C . LEU B 1 388 ? 11.578 33.75 10.594 1 93.12 388 LEU B C 1
ATOM 7324 O O . LEU B 1 388 ? 10.664 32.938 10.766 1 93.12 388 LEU B O 1
ATOM 7328 N N . ILE B 1 389 ? 11.391 34.875 10.039 1 90.12 389 ILE B N 1
ATOM 7329 C CA . ILE B 1 389 ? 10.047 35.312 9.641 1 90.12 389 ILE B CA 1
ATOM 7330 C C . ILE B 1 389 ? 10.039 35.656 8.156 1 90.12 389 ILE B C 1
ATOM 7332 O O . ILE B 1 389 ? 11.078 36 7.582 1 90.12 389 ILE B O 1
ATOM 7336 N N . GLY B 1 390 ? 8.969 35.531 7.59 1 86.94 390 GLY B N 1
ATOM 7337 C CA . GLY B 1 390 ? 8.742 35.812 6.18 1 86.94 390 GLY B CA 1
ATOM 7338 C C . GLY B 1 390 ? 7.395 35.312 5.688 1 86.94 390 GLY B C 1
ATOM 7339 O O . GLY B 1 390 ? 6.719 34.562 6.367 1 86.94 390 GLY B O 1
ATOM 7340 N N . ARG B 1 391 ? 7.059 35.75 4.535 1 82.94 391 ARG B N 1
ATOM 7341 C CA . ARG B 1 391 ? 5.793 35.312 3.941 1 82.94 391 ARG B CA 1
ATOM 7342 C C . ARG B 1 391 ? 5.828 33.812 3.594 1 82.94 391 ARG B C 1
ATOM 7344 O O . ARG B 1 391 ? 6.895 33.219 3.613 1 82.94 391 ARG B O 1
ATOM 7351 N N . SER B 1 392 ? 4.621 33.344 3.377 1 81.12 392 SER B N 1
ATOM 7352 C CA . SER B 1 392 ? 4.555 31.938 2.965 1 81.12 392 SER B CA 1
ATOM 7353 C C . SER B 1 392 ? 5.324 31.703 1.668 1 81.12 392 SER B C 1
ATOM 7355 O O . SER B 1 392 ? 5.156 32.438 0.7 1 81.12 392 SER B O 1
ATOM 7357 N N . GLY B 1 393 ? 6.195 30.719 1.671 1 79.62 393 GLY B N 1
ATOM 7358 C CA . GLY B 1 393 ? 6.977 30.422 0.485 1 79.62 393 GLY B CA 1
ATOM 7359 C C . GLY B 1 393 ? 8.281 31.188 0.417 1 79.62 393 GLY B C 1
ATOM 7360 O O . GLY B 1 393 ? 9.016 31.094 -0.571 1 79.62 393 GLY B O 1
ATOM 7361 N N . ALA B 1 394 ? 8.547 31.844 1.501 1 85.94 394 ALA B N 1
ATOM 7362 C CA . ALA B 1 394 ? 9.742 32.688 1.481 1 85.94 394 ALA B CA 1
ATOM 7363 C C . ALA B 1 394 ? 11.008 31.859 1.608 1 85.94 394 ALA B C 1
ATOM 7365 O O . ALA B 1 394 ? 12.109 32.344 1.346 1 85.94 394 ALA B O 1
ATOM 7366 N N . GLY B 1 395 ? 10.875 30.594 1.98 1 88.19 395 GLY B N 1
ATOM 7367 C CA . GLY B 1 395 ? 12.031 29.719 2.057 1 88.19 395 GLY B CA 1
ATOM 7368 C C . GLY B 1 395 ? 12.352 29.266 3.471 1 88.19 395 GLY B C 1
ATOM 7369 O O . GLY B 1 395 ? 13.383 28.641 3.711 1 88.19 395 GLY B O 1
ATOM 7370 N N . LYS B 1 396 ? 11.562 29.562 4.414 1 89.75 396 LYS B N 1
ATOM 7371 C CA . LYS B 1 396 ? 11.789 29.25 5.82 1 89.75 396 LYS B CA 1
ATOM 7372 C C . LYS B 1 396 ? 11.969 27.75 6.031 1 89.75 396 LYS B C 1
ATOM 7374 O O . LYS B 1 396 ? 12.93 27.312 6.68 1 89.75 396 LYS B O 1
ATOM 7379 N N . THR B 1 397 ? 11.078 26.969 5.426 1 87.06 397 THR B N 1
ATOM 7380 C CA . THR B 1 397 ? 11.148 25.516 5.574 1 87.06 397 THR B CA 1
ATOM 7381 C C . THR B 1 397 ? 12.383 24.969 4.867 1 87.06 397 THR B C 1
ATOM 7383 O O . THR B 1 397 ? 12.984 24 5.328 1 87.06 397 THR B O 1
ATOM 7386 N N . THR B 1 398 ? 12.742 25.594 3.818 1 90.31 398 THR B N 1
ATOM 7387 C CA . THR B 1 398 ? 13.945 25.188 3.102 1 90.31 398 THR B CA 1
ATOM 7388 C C . THR B 1 398 ? 15.18 25.359 3.979 1 90.31 398 THR B C 1
ATOM 7390 O O . THR B 1 398 ? 16.078 24.516 3.967 1 90.31 398 THR B O 1
ATOM 7393 N N . ILE B 1 399 ? 15.219 26.453 4.703 1 94.69 399 ILE B N 1
ATOM 7394 C CA . ILE B 1 399 ? 16.328 26.688 5.609 1 94.69 399 ILE B CA 1
ATOM 7395 C C . ILE B 1 399 ? 16.406 25.578 6.652 1 94.69 399 ILE B C 1
ATOM 7397 O O . ILE B 1 399 ? 17.484 25.078 6.965 1 94.69 399 ILE B O 1
ATOM 7401 N N . VAL B 1 400 ? 15.25 25.172 7.148 1 93.19 400 VAL B N 1
ATOM 7402 C CA . VAL B 1 400 ? 15.188 24.094 8.117 1 93.19 400 VAL B CA 1
ATOM 7403 C C . VAL B 1 400 ? 15.711 22.797 7.488 1 93.19 400 VAL B C 1
ATOM 7405 O O . VAL B 1 400 ? 16.469 22.062 8.109 1 93.19 400 VAL B O 1
ATOM 7408 N N . ASN B 1 401 ? 15.32 22.547 6.273 1 92 401 ASN B N 1
ATOM 7409 C CA . ASN B 1 401 ? 15.758 21.344 5.574 1 92 401 ASN B CA 1
ATOM 7410 C C . ASN B 1 401 ? 17.266 21.344 5.363 1 92 401 ASN B C 1
ATOM 7412 O O . ASN B 1 401 ? 17.906 20.281 5.426 1 92 401 ASN B O 1
ATOM 7416 N N . LEU B 1 402 ? 17.781 22.5 5.105 1 95.12 402 LEU B N 1
ATOM 7417 C CA . LEU B 1 402 ? 19.219 22.641 4.922 1 95.12 402 LEU B CA 1
ATOM 7418 C C . LEU B 1 402 ? 19.969 22.422 6.234 1 95.12 402 LEU B C 1
ATOM 7420 O O . LEU B 1 402 ? 20.969 21.719 6.27 1 95.12 402 LEU B O 1
ATOM 7424 N N . LEU B 1 403 ? 19.406 22.984 7.285 1 95.56 403 LEU B N 1
ATOM 7425 C CA . LEU B 1 403 ? 20.016 22.859 8.602 1 95.56 403 LEU B CA 1
ATOM 7426 C C . LEU B 1 403 ? 20.016 21.406 9.062 1 95.56 403 LEU B C 1
ATOM 7428 O O . LEU B 1 403 ? 20.984 20.938 9.68 1 95.56 403 LEU B O 1
ATOM 7432 N N . CYS B 1 404 ? 18.953 20.734 8.734 1 94.31 404 CYS B N 1
ATOM 7433 C CA . CYS B 1 404 ? 18.828 19.328 9.133 1 94.31 404 CYS B CA 1
ATOM 7434 C C . CYS B 1 404 ? 19.547 18.422 8.156 1 94.31 404 CYS B C 1
ATOM 7436 O O . CYS B 1 404 ? 19.609 17.203 8.359 1 94.31 404 CYS B O 1
ATOM 7438 N N . ARG B 1 405 ? 20.016 18.969 7.086 1 94.19 405 ARG B N 1
ATOM 7439 C CA . ARG B 1 405 ? 20.781 18.266 6.051 1 94.19 405 ARG B CA 1
ATOM 7440 C C . ARG B 1 405 ? 19.906 17.25 5.328 1 94.19 405 ARG B C 1
ATOM 7442 O O . ARG B 1 405 ? 20.359 16.156 5.008 1 94.19 405 ARG B O 1
ATOM 7449 N N . PHE B 1 406 ? 18.688 17.578 5.203 1 90.31 406 PHE B N 1
ATOM 7450 C CA . PHE B 1 406 ? 17.828 16.812 4.309 1 90.31 406 PHE B CA 1
ATOM 7451 C C . PHE B 1 406 ? 18.203 17.078 2.852 1 90.31 406 PHE B C 1
ATOM 7453 O O . PHE B 1 406 ? 18.047 16.188 2 1 90.31 406 PHE B O 1
ATOM 7460 N N . VAL B 1 407 ? 18.562 18.312 2.629 1 90.81 407 VAL B N 1
ATOM 7461 C CA . VAL B 1 407 ? 19.062 18.75 1.328 1 90.81 407 VAL B CA 1
ATOM 7462 C C . VAL B 1 407 ? 20.375 19.5 1.504 1 90.81 407 VAL B C 1
ATOM 7464 O O . VAL B 1 407 ? 20.734 19.906 2.615 1 90.81 407 VAL B O 1
ATOM 7467 N N . GLU B 1 408 ? 21.062 19.578 0.406 1 93.12 408 GLU B N 1
ATOM 7468 C CA . GLU B 1 408 ? 22.344 20.312 0.394 1 93.12 408 GLU B CA 1
ATOM 7469 C C . GLU B 1 408 ? 22.25 21.547 -0.504 1 93.12 408 GLU B C 1
ATOM 7471 O O . GLU B 1 408 ? 21.531 21.547 -1.504 1 93.12 408 GLU B O 1
ATOM 7476 N N . PRO B 1 409 ? 22.938 22.547 -0.064 1 94.94 409 PRO B N 1
ATOM 7477 C CA . PRO B 1 409 ? 22.891 23.781 -0.869 1 94.94 409 PRO B CA 1
ATOM 7478 C C . PRO B 1 409 ? 23.469 23.578 -2.27 1 94.94 409 PRO B C 1
ATOM 7480 O O . PRO B 1 409 ? 24.406 22.797 -2.455 1 94.94 409 PRO B O 1
ATOM 7483 N N . ASP B 1 410 ? 22.938 24.328 -3.213 1 92.62 410 ASP B N 1
ATOM 7484 C CA . ASP B 1 410 ? 23.453 24.328 -4.578 1 92.62 410 ASP B CA 1
ATOM 7485 C C . ASP B 1 410 ? 24.688 25.219 -4.691 1 92.62 410 ASP B C 1
ATOM 7487 O O . ASP B 1 410 ? 25.656 24.859 -5.375 1 92.62 410 ASP B O 1
ATOM 7491 N N . GLU B 1 411 ? 24.547 26.375 -4.148 1 95.06 411 GLU B N 1
ATOM 7492 C CA . GLU B 1 411 ? 25.641 27.344 -4.086 1 95.06 411 GLU B CA 1
ATOM 7493 C C . GLU B 1 411 ? 25.781 27.922 -2.682 1 95.06 411 GLU B C 1
ATOM 7495 O O . GLU B 1 411 ? 24.844 27.875 -1.886 1 95.06 411 GLU B O 1
ATOM 7500 N N . GLY B 1 412 ? 26.969 28.312 -2.387 1 96.06 412 GLY B N 1
ATOM 7501 C CA . GLY B 1 412 ? 27.234 28.812 -1.05 1 96.06 412 GLY B CA 1
ATOM 7502 C C . GLY B 1 412 ? 27.531 27.719 -0.046 1 96.06 412 GLY B C 1
ATOM 7503 O O . GLY B 1 412 ? 27.734 26.562 -0.425 1 96.06 412 GLY B O 1
ATOM 7504 N N . ARG B 1 413 ? 27.688 28.172 1.224 1 96.38 413 ARG B N 1
ATOM 7505 C CA . ARG B 1 413 ? 28 27.156 2.234 1 96.38 413 ARG B CA 1
ATOM 7506 C C . ARG B 1 413 ? 27.453 27.562 3.596 1 96.38 413 ARG B C 1
ATOM 7508 O O . ARG B 1 413 ? 27.234 28.75 3.859 1 96.38 413 ARG B O 1
ATOM 7515 N N . ILE B 1 414 ? 27.156 26.641 4.359 1 97.44 414 ILE B N 1
ATOM 7516 C CA . ILE B 1 414 ? 26.766 26.812 5.754 1 97.44 414 ILE B CA 1
ATOM 7517 C C . ILE B 1 414 ? 27.906 26.391 6.672 1 97.44 414 ILE B C 1
ATOM 7519 O O . ILE B 1 414 ? 28.406 25.266 6.582 1 97.44 414 ILE B O 1
ATOM 7523 N N . LEU B 1 415 ? 28.328 27.312 7.477 1 97.44 415 LEU B N 1
ATOM 7524 C CA . LEU B 1 415 ? 29.438 27.031 8.383 1 97.44 415 LEU B CA 1
ATOM 7525 C C . LEU B 1 415 ? 28.953 26.922 9.82 1 97.44 415 LEU B C 1
ATOM 7527 O O . LEU B 1 415 ? 28.156 27.734 10.281 1 97.44 415 LEU B O 1
ATOM 7531 N N . VAL B 1 416 ? 29.391 25.875 10.508 1 97.12 416 VAL B N 1
ATOM 7532 C CA . VAL B 1 416 ? 29.125 25.672 11.93 1 97.12 416 VAL B CA 1
ATOM 7533 C C . VAL B 1 416 ? 30.422 25.844 12.719 1 97.12 416 VAL B C 1
ATOM 7535 O O . VAL B 1 416 ? 31.297 24.969 12.688 1 97.12 416 VAL B O 1
ATOM 7538 N N . ASP B 1 417 ? 30.516 26.891 13.414 1 95.94 417 ASP B N 1
ATOM 7539 C CA . ASP B 1 417 ? 31.734 27.234 14.125 1 95.94 417 ASP B CA 1
ATOM 7540 C C . ASP B 1 417 ? 32.938 27.219 13.188 1 95.94 417 ASP B C 1
ATOM 7542 O O . ASP B 1 417 ? 33.969 26.641 13.516 1 95.94 417 ASP B O 1
ATOM 7546 N N . GLY B 1 418 ? 32.656 27.609 12.016 1 94.19 418 GLY B N 1
ATOM 7547 C CA . GLY B 1 418 ? 33.75 27.75 11.055 1 94.19 418 GLY B CA 1
ATOM 7548 C C . GLY B 1 418 ? 33.938 26.516 10.195 1 94.19 418 GLY B C 1
ATOM 7549 O O . GLY B 1 418 ? 34.656 26.562 9.188 1 94.19 418 GLY B O 1
ATOM 7550 N N . THR B 1 419 ? 33.406 25.438 10.539 1 95.69 419 THR B N 1
ATOM 7551 C CA . THR B 1 419 ? 33.5 24.203 9.766 1 95.69 419 THR B CA 1
ATOM 7552 C C . THR B 1 419 ? 32.281 24.062 8.828 1 95.69 419 THR B C 1
ATOM 7554 O O . THR B 1 419 ? 31.156 24.266 9.227 1 95.69 419 THR B O 1
ATOM 7557 N N . ALA B 1 420 ? 32.625 23.641 7.68 1 96.31 420 ALA B N 1
ATOM 7558 C CA . ALA B 1 420 ? 31.547 23.469 6.703 1 96.31 420 ALA B CA 1
ATOM 7559 C C . ALA B 1 420 ? 30.609 22.344 7.121 1 96.31 420 ALA B C 1
ATOM 7561 O O . ALA B 1 420 ? 31.047 21.266 7.531 1 96.31 420 ALA B O 1
ATOM 7562 N N . LEU B 1 421 ? 29.328 22.625 7.031 1 96.38 421 LEU B N 1
ATOM 7563 C CA . LEU B 1 421 ? 28.312 21.672 7.469 1 96.38 421 LEU B CA 1
ATOM 7564 C C . LEU B 1 421 ? 28.406 20.375 6.676 1 96.38 421 LEU B C 1
ATOM 7566 O O . LEU B 1 421 ? 28.109 19.297 7.207 1 96.38 421 LEU B O 1
ATOM 7570 N N . ASP B 1 422 ? 28.828 20.438 5.418 1 94.38 422 ASP B N 1
ATOM 7571 C CA . ASP B 1 422 ? 28.891 19.266 4.562 1 94.38 422 ASP B CA 1
ATOM 7572 C C . ASP B 1 422 ? 30.062 18.359 4.957 1 94.38 422 ASP B C 1
ATOM 7574 O O . ASP B 1 422 ? 30.125 17.203 4.527 1 94.38 422 ASP B O 1
ATOM 7578 N N . GLU B 1 423 ? 30.922 18.812 5.848 1 95.62 423 GLU B N 1
ATOM 7579 C CA . GLU B 1 423 ? 32.062 18.016 6.336 1 95.62 423 GLU B CA 1
ATOM 7580 C C . GLU B 1 423 ? 31.703 17.312 7.648 1 95.62 423 GLU B C 1
ATOM 7582 O O . GLU B 1 423 ? 32.375 16.359 8.047 1 95.62 423 GLU B O 1
ATOM 7587 N N . ILE B 1 424 ? 30.688 17.75 8.258 1 95.88 424 ILE B N 1
ATOM 7588 C CA . ILE B 1 424 ? 30.281 17.219 9.547 1 95.88 424 ILE B CA 1
ATOM 7589 C C . ILE B 1 424 ? 29.484 15.922 9.352 1 95.88 424 ILE B C 1
ATOM 7591 O O . ILE B 1 424 ? 28.688 15.82 8.414 1 95.88 424 ILE B O 1
ATOM 7595 N N . ASP B 1 425 ? 29.75 15 10.242 1 94.88 425 ASP B N 1
ATOM 7596 C CA . ASP B 1 425 ? 29 13.742 10.211 1 94.88 425 ASP B CA 1
ATOM 7597 C C . ASP B 1 425 ? 27.516 13.992 10.453 1 94.88 425 ASP B C 1
ATOM 7599 O O . ASP B 1 425 ? 27.125 14.531 11.492 1 94.88 425 ASP B O 1
ATOM 7603 N N . PRO B 1 426 ? 26.734 13.602 9.523 1 92.69 426 PRO B N 1
ATOM 7604 C CA . PRO B 1 426 ? 25.297 13.891 9.633 1 92.69 426 PRO B CA 1
ATOM 7605 C C . PRO B 1 426 ? 24.656 13.234 10.852 1 92.69 426 PRO B C 1
ATOM 7607 O O . PRO B 1 426 ? 23.719 13.789 11.43 1 92.69 426 PRO B O 1
ATOM 7610 N N . VAL B 1 427 ? 25.141 12.133 11.281 1 90.31 427 VAL B N 1
ATOM 7611 C CA . VAL B 1 427 ? 24.547 11.414 12.406 1 90.31 427 VAL B CA 1
ATOM 7612 C C . VAL B 1 427 ? 24.812 12.18 13.703 1 90.31 427 VAL B C 1
ATOM 7614 O O . VAL B 1 427 ? 23.891 12.391 14.5 1 90.31 427 VAL B O 1
ATOM 7617 N N . THR B 1 428 ? 26.016 12.555 13.875 1 92.5 428 THR B N 1
ATOM 7618 C CA . THR B 1 428 ? 26.344 13.312 15.078 1 92.5 428 THR B CA 1
ATOM 7619 C C . THR B 1 428 ? 25.703 14.688 15.055 1 92.5 428 THR B C 1
ATOM 7621 O O . THR B 1 428 ? 25.297 15.211 16.094 1 92.5 428 THR B O 1
ATOM 7624 N N . TRP B 1 429 ? 25.609 15.273 13.883 1 94.62 429 TRP B N 1
ATOM 7625 C CA . TRP B 1 429 ? 24.969 16.578 13.742 1 94.62 429 TRP B CA 1
ATOM 7626 C C . TRP B 1 429 ? 23.5 16.516 14.141 1 94.62 429 TRP B C 1
ATOM 7628 O O . TRP B 1 429 ? 23.031 17.312 14.953 1 94.62 429 TRP B O 1
ATOM 7638 N N . ARG B 1 430 ? 22.797 15.508 13.641 1 92.88 430 ARG B N 1
ATOM 7639 C CA . ARG B 1 430 ? 21.359 15.383 13.883 1 92.88 430 ARG B CA 1
ATOM 7640 C C . ARG B 1 430 ? 21.078 14.977 15.328 1 92.88 430 ARG B C 1
ATOM 7642 O O . ARG B 1 430 ? 20 15.25 15.859 1 92.88 430 ARG B O 1
ATOM 7649 N N . ALA B 1 431 ? 22.078 14.375 15.945 1 91.06 431 ALA B N 1
ATOM 7650 C CA . ALA B 1 431 ? 21.922 14 17.359 1 91.06 431 ALA B CA 1
ATOM 7651 C C . ALA B 1 431 ? 21.859 15.234 18.25 1 91.06 431 ALA B C 1
ATOM 7653 O O . ALA B 1 431 ? 21.328 15.18 19.344 1 91.06 431 ALA B O 1
ATOM 7654 N N . HIS B 1 432 ? 22.344 16.328 17.734 1 93.19 432 HIS B N 1
ATOM 7655 C CA . HIS B 1 432 ? 22.375 17.562 18.516 1 93.19 432 HIS B CA 1
ATOM 7656 C C . HIS B 1 432 ? 21.266 18.516 18.109 1 93.19 432 HIS B C 1
ATOM 7658 O O . HIS B 1 432 ? 21.172 19.641 18.609 1 93.19 432 HIS B O 1
ATOM 7664 N N . ILE B 1 433 ? 20.406 18.016 17.188 1 94 433 ILE B N 1
ATOM 7665 C CA . ILE B 1 433 ? 19.312 18.844 16.703 1 94 433 ILE B CA 1
ATOM 7666 C C . ILE B 1 433 ? 17.984 18.188 17.047 1 94 433 ILE B C 1
ATOM 7668 O O . ILE B 1 433 ? 17.859 16.969 17.016 1 94 433 ILE B O 1
ATOM 7672 N N . ALA B 1 434 ? 17.047 18.938 17.469 1 92.88 434 ALA B N 1
ATOM 7673 C CA . ALA B 1 434 ? 15.656 18.5 17.609 1 92.88 434 ALA B CA 1
ATOM 7674 C C . ALA B 1 434 ? 14.719 19.406 16.812 1 92.88 434 ALA B C 1
ATOM 7676 O O . ALA B 1 434 ? 14.898 20.625 16.781 1 92.88 434 ALA B O 1
ATOM 7677 N N . LEU B 1 435 ? 13.852 18.781 16.078 1 94.12 435 LEU B N 1
ATOM 7678 C CA . LEU B 1 435 ? 12.914 19.531 15.234 1 94.12 435 LEU B CA 1
ATOM 7679 C C . LEU B 1 435 ? 11.477 19.281 15.672 1 94.12 435 LEU B C 1
ATOM 7681 O O . LEU B 1 435 ? 11.062 18.125 15.836 1 94.12 435 LEU B O 1
ATOM 7685 N N . ALA B 1 436 ? 10.797 20.234 15.977 1 92.12 436 ALA B N 1
ATOM 7686 C CA . ALA B 1 436 ? 9.352 20.188 16.172 1 92.12 436 ALA B CA 1
ATOM 7687 C C . ALA B 1 436 ? 8.625 20.906 15.039 1 92.12 436 ALA B C 1
ATOM 7689 O O . ALA B 1 436 ? 8.789 22.109 14.844 1 92.12 436 ALA B O 1
ATOM 7690 N N . SER B 1 437 ? 7.961 20.156 14.297 1 88.06 437 SER B N 1
ATOM 7691 C CA . SER B 1 437 ? 7.258 20.703 13.141 1 88.06 437 SER B CA 1
ATOM 7692 C C . SER B 1 437 ? 5.848 20.141 13.031 1 88.06 437 SER B C 1
ATOM 7694 O O . SER B 1 437 ? 5.59 19.016 13.453 1 88.06 437 SER B O 1
ATOM 7696 N N . GLN B 1 438 ? 5.02 20.938 12.461 1 74.44 438 GLN B N 1
ATOM 7697 C CA . GLN B 1 438 ? 3.648 20.5 12.219 1 74.44 438 GLN B CA 1
ATOM 7698 C C . GLN B 1 438 ? 3.605 19.359 11.203 1 74.44 438 GLN B C 1
ATOM 7700 O O . GLN B 1 438 ? 2.676 18.562 11.211 1 74.44 438 GLN B O 1
ATOM 7705 N N . GLU B 1 439 ? 4.578 19.312 10.453 1 72.5 439 GLU B N 1
ATOM 7706 C CA . GLU B 1 439 ? 4.598 18.344 9.359 1 72.5 439 GLU B CA 1
ATOM 7707 C C . GLU B 1 439 ? 5.094 16.984 9.836 1 72.5 439 GLU B C 1
ATOM 7709 O O . GLU B 1 439 ? 4.938 15.977 9.133 1 72.5 439 GLU B O 1
ATOM 7714 N N . LEU B 1 440 ? 5.715 16.984 10.992 1 74.06 440 LEU B N 1
ATOM 7715 C CA . LEU B 1 440 ? 6.223 15.711 11.5 1 74.06 440 LEU B CA 1
ATOM 7716 C C . LEU B 1 440 ? 5.102 14.891 12.125 1 74.06 440 LEU B C 1
ATOM 7718 O O . LEU B 1 440 ? 4.516 15.297 13.133 1 74.06 440 LEU B O 1
ATOM 7722 N N . GLU B 1 441 ? 4.898 13.805 11.539 1 78 441 GLU B N 1
ATOM 7723 C CA . GLU B 1 441 ? 3.801 12.938 11.945 1 78 441 GLU B CA 1
ATOM 7724 C C . GLU B 1 441 ? 4.156 12.156 13.211 1 78 441 GLU B C 1
ATOM 7726 O O . GLU B 1 441 ? 5.332 12.023 13.555 1 78 441 GLU B O 1
ATOM 7731 N N . LEU B 1 442 ? 3.111 11.695 13.883 1 85.06 442 LEU B N 1
ATOM 7732 C CA . LEU B 1 442 ? 3.291 10.773 15 1 85.06 442 LEU B CA 1
ATOM 7733 C C . LEU B 1 442 ? 3.402 9.336 14.5 1 85.06 442 LEU B C 1
ATOM 7735 O O . LEU B 1 442 ? 2.84 8.992 13.461 1 85.06 442 LEU B O 1
ATOM 7739 N N . VAL B 1 443 ? 4.211 8.602 15.156 1 86.06 443 VAL B N 1
ATOM 7740 C CA . VAL B 1 443 ? 4.355 7.195 14.812 1 86.06 443 VAL B CA 1
ATOM 7741 C C . VAL B 1 443 ? 3.199 6.395 15.398 1 86.06 443 VAL B C 1
ATOM 7743 O O . VAL B 1 443 ? 2.615 6.789 16.422 1 86.06 443 VAL B O 1
ATOM 7746 N N . ASP B 1 444 ? 2.906 5.352 14.688 1 82.44 444 ASP B N 1
ATOM 7747 C CA . ASP B 1 444 ? 1.855 4.469 15.18 1 82.44 444 ASP B CA 1
ATOM 7748 C C . ASP B 1 444 ? 2.305 3.736 16.438 1 82.44 444 ASP B C 1
ATOM 7750 O O . ASP B 1 444 ? 3.082 2.781 16.359 1 82.44 444 ASP B O 1
ATOM 7754 N N . GLY B 1 445 ? 1.957 4.195 17.594 1 86.25 445 GLY B N 1
ATOM 7755 C CA . GLY B 1 445 ? 2.311 3.668 18.906 1 86.25 445 GLY B CA 1
ATOM 7756 C C . GLY B 1 445 ? 1.674 4.434 20.047 1 86.25 445 GLY B C 1
ATOM 7757 O O . GLY B 1 445 ? 0.643 5.086 19.859 1 86.25 445 GLY B O 1
ATOM 7758 N N . THR B 1 446 ? 2.266 4.305 21.156 1 92.56 446 THR B N 1
ATOM 7759 C CA . THR B 1 446 ? 1.749 4.992 22.328 1 92.56 446 THR B CA 1
ATOM 7760 C C . THR B 1 446 ? 2.293 6.418 22.406 1 92.56 446 THR B C 1
ATOM 7762 O O . THR B 1 446 ? 3.223 6.773 21.688 1 92.56 446 THR B O 1
ATOM 7765 N N . ILE B 1 447 ? 1.656 7.195 23.25 1 95.06 447 ILE B N 1
ATOM 7766 C CA . ILE B 1 447 ? 2.143 8.555 23.5 1 95.06 447 ILE B CA 1
ATOM 7767 C C . ILE B 1 447 ? 3.574 8.5 24.016 1 95.06 447 ILE B C 1
ATOM 7769 O O . ILE B 1 447 ? 4.422 9.297 23.609 1 95.06 447 ILE B O 1
ATOM 7773 N N . LEU B 1 448 ? 3.809 7.516 24.859 1 95.31 448 LEU B N 1
ATOM 7774 C CA . LEU B 1 448 ? 5.148 7.344 25.406 1 95.31 448 LEU B CA 1
ATOM 7775 C C . LEU B 1 448 ? 6.152 7.039 24.297 1 95.31 448 LEU B C 1
ATOM 7777 O O . LEU B 1 448 ? 7.242 7.613 24.266 1 95.31 448 LEU B O 1
ATOM 7781 N N . ASP B 1 449 ? 5.801 6.203 23.375 1 92.19 449 ASP B N 1
ATOM 7782 C CA . ASP B 1 449 ? 6.66 5.848 22.25 1 92.19 449 ASP B CA 1
ATOM 7783 C C . ASP B 1 449 ? 6.973 7.07 21.391 1 92.19 449 ASP B C 1
ATOM 7785 O O . ASP B 1 449 ? 8.078 7.191 20.859 1 92.19 449 ASP B O 1
ATOM 7789 N N . ASN B 1 450 ? 6.016 7.852 21.266 1 93.94 450 ASN B N 1
ATOM 7790 C CA . ASN B 1 450 ? 6.18 9.031 20.422 1 93.94 450 ASN B CA 1
ATOM 7791 C C . ASN B 1 450 ? 7.086 10.07 21.078 1 93.94 450 ASN B C 1
ATOM 7793 O O . ASN B 1 450 ? 7.938 10.664 20.422 1 93.94 450 ASN B O 1
ATOM 7797 N N . ILE B 1 451 ? 6.918 10.266 22.359 1 95.62 451 ILE B N 1
ATOM 7798 C CA . ILE B 1 451 ? 7.711 11.266 23.062 1 95.62 451 ILE B CA 1
ATOM 7799 C C . ILE B 1 451 ? 9.164 10.812 23.141 1 95.62 451 ILE B C 1
ATOM 7801 O O . ILE B 1 451 ? 10.086 11.617 23 1 95.62 451 ILE B O 1
ATOM 7805 N N . THR B 1 452 ? 9.344 9.523 23.281 1 94 452 THR B N 1
ATOM 7806 C CA . THR B 1 452 ? 10.695 9.016 23.469 1 94 452 THR B CA 1
ATOM 7807 C C . THR B 1 452 ? 11.32 8.609 22.141 1 94 452 THR B C 1
ATOM 7809 O O . THR B 1 452 ? 12.422 8.055 22.109 1 94 452 THR B O 1
ATOM 7812 N N . TYR B 1 453 ? 10.656 8.898 21.125 1 91.12 453 TYR B N 1
ATOM 7813 C CA . TYR B 1 453 ? 11.164 8.539 19.797 1 91.12 453 TYR B CA 1
ATOM 7814 C C . TYR B 1 453 ? 12.469 9.273 19.5 1 91.12 453 TYR B C 1
ATOM 7816 O O . TYR B 1 453 ? 12.492 10.508 19.453 1 91.12 453 TYR B O 1
ATOM 7824 N N . GLY B 1 454 ? 13.578 8.602 19.328 1 86 454 GLY B N 1
ATOM 7825 C CA . GLY B 1 454 ? 14.867 9.203 19.031 1 86 454 GLY B CA 1
ATOM 7826 C C . GLY B 1 454 ? 15.789 9.25 20.25 1 86 454 GLY B C 1
ATOM 7827 O O . GLY B 1 454 ? 16.953 9.625 20.125 1 86 454 GLY B O 1
ATOM 7828 N N . LYS B 1 455 ? 15.195 9.094 21.359 1 89.62 455 LYS B N 1
ATOM 7829 C CA . LYS B 1 455 ? 15.984 9 22.594 1 89.62 455 LYS B CA 1
ATOM 7830 C C . LYS B 1 455 ? 15.656 7.715 23.344 1 89.62 455 LYS B C 1
ATOM 7832 O O . LYS B 1 455 ? 14.875 7.734 24.297 1 89.62 455 LYS B O 1
ATOM 7837 N N . ASP B 1 456 ? 16.281 6.715 23.047 1 79.62 456 ASP B N 1
ATOM 7838 C CA . ASP B 1 456 ? 15.984 5.387 23.578 1 79.62 456 ASP B CA 1
ATOM 7839 C C . ASP B 1 456 ? 16.266 5.32 25.078 1 79.62 456 ASP B C 1
ATOM 7841 O O . ASP B 1 456 ? 15.695 4.492 25.781 1 79.62 456 ASP B O 1
ATOM 7845 N N . THR B 1 457 ? 17.062 6.145 25.516 1 81.62 457 THR B N 1
ATOM 7846 C CA . THR B 1 457 ? 17.453 6.105 26.922 1 81.62 457 THR B CA 1
ATOM 7847 C C . THR B 1 457 ? 16.453 6.879 27.781 1 81.62 457 THR B C 1
ATOM 7849 O O . THR B 1 457 ? 16.5 6.805 29.016 1 81.62 457 THR B O 1
ATOM 7852 N N . ALA B 1 458 ? 15.562 7.535 27.016 1 84.75 458 ALA B N 1
ATOM 7853 C CA . ALA B 1 458 ? 14.609 8.32 27.797 1 84.75 458 ALA B CA 1
ATOM 7854 C C . ALA B 1 458 ? 13.555 7.422 28.438 1 84.75 458 ALA B C 1
ATOM 7856 O O . ALA B 1 458 ? 12.906 6.625 27.766 1 84.75 458 ALA B O 1
ATOM 7857 N N . GLY B 1 459 ? 13.43 7.445 29.719 1 88 459 GLY B N 1
ATOM 7858 C CA . GLY B 1 459 ? 12.422 6.688 30.438 1 88 459 GLY B CA 1
ATOM 7859 C C . GLY B 1 459 ? 11.109 7.43 30.594 1 88 459 GLY B C 1
ATOM 7860 O O . GLY B 1 459 ? 10.914 8.484 30 1 88 459 GLY B O 1
ATOM 7861 N N . ALA B 1 460 ? 10.297 6.914 31.422 1 92.19 460 ALA B N 1
ATOM 7862 C CA . ALA B 1 460 ? 8.961 7.461 31.656 1 92.19 460 ALA B CA 1
ATOM 7863 C C . ALA B 1 460 ? 9.039 8.812 32.344 1 92.19 460 ALA B C 1
ATOM 7865 O O . ALA B 1 460 ? 8.242 9.711 32.062 1 92.19 460 ALA B O 1
ATOM 7866 N N . GLU B 1 461 ? 9.992 8.93 33.156 1 94.06 461 GLU B N 1
ATOM 7867 C CA . GLU B 1 461 ? 10.133 10.18 33.875 1 94.06 461 GLU B CA 1
ATOM 7868 C C . GLU B 1 461 ? 10.578 11.312 32.969 1 94.06 461 GLU B C 1
ATOM 7870 O O . GLU B 1 461 ? 10.086 12.438 33.094 1 94.06 461 GLU B O 1
ATOM 7875 N N . ALA B 1 462 ? 11.531 11.008 32.188 1 94.62 462 ALA B N 1
ATOM 7876 C CA . ALA B 1 462 ? 11.984 12.016 31.219 1 94.62 462 ALA B CA 1
ATOM 7877 C C . ALA B 1 462 ? 10.852 12.422 30.281 1 94.62 462 ALA B C 1
ATOM 7879 O O . ALA B 1 462 ? 10.727 13.594 29.922 1 94.62 462 ALA B O 1
ATOM 7880 N N . ALA B 1 463 ? 10.102 11.477 29.906 1 95.75 463 ALA B N 1
ATOM 7881 C CA . ALA B 1 463 ? 8.961 11.75 29.031 1 95.75 463 ALA B CA 1
ATOM 7882 C C . ALA B 1 463 ? 7.938 12.641 29.719 1 95.75 463 ALA B C 1
ATOM 7884 O O . ALA B 1 463 ? 7.371 13.539 29.109 1 95.75 463 ALA B O 1
ATOM 7885 N N . ARG B 1 464 ? 7.715 12.32 30.953 1 96.31 464 ARG B N 1
ATOM 7886 C CA . ARG B 1 464 ? 6.77 13.125 31.719 1 96.31 464 ARG B CA 1
ATOM 7887 C C . ARG B 1 464 ? 7.25 14.562 31.859 1 96.31 464 ARG B C 1
ATOM 7889 O O . ARG B 1 464 ? 6.465 15.508 31.688 1 96.31 464 ARG B O 1
ATOM 7896 N N . CYS B 1 465 ? 8.484 14.734 32.125 1 95.19 465 CYS B N 1
ATOM 7897 C CA . CYS B 1 465 ? 9.062 16.078 32.25 1 95.19 465 CYS B CA 1
ATOM 7898 C C . CYS B 1 465 ? 8.938 16.844 30.953 1 95.19 465 CYS B C 1
ATOM 7900 O O . CYS B 1 465 ? 8.555 18.016 30.953 1 95.19 465 CYS B O 1
ATOM 7902 N N . ALA B 1 466 ? 9.281 16.203 29.875 1 95.25 466 ALA B N 1
ATOM 7903 C CA . ALA B 1 466 ? 9.172 16.844 28.578 1 95.25 466 ALA B CA 1
ATOM 7904 C C . ALA B 1 466 ? 7.727 17.188 28.25 1 95.25 466 ALA B C 1
ATOM 7906 O O . ALA B 1 466 ? 7.449 18.234 27.656 1 95.25 466 ALA B O 1
ATOM 7907 N N . ALA B 1 467 ? 6.832 16.312 28.594 1 96.56 467 ALA B N 1
ATOM 7908 C CA . ALA B 1 467 ? 5.41 16.562 28.375 1 96.56 467 ALA B CA 1
ATOM 7909 C C . ALA B 1 467 ? 4.934 17.766 29.188 1 96.56 467 ALA B C 1
ATOM 7911 O O . ALA B 1 467 ? 4.082 18.531 28.719 1 96.56 467 ALA B O 1
ATOM 7912 N N . GLU B 1 468 ? 5.422 17.906 30.344 1 95.12 468 GLU B N 1
ATOM 7913 C CA . GLU B 1 468 ? 5.086 19.062 31.156 1 95.12 468 GLU B CA 1
ATOM 7914 C C . GLU B 1 468 ? 5.594 20.359 30.516 1 95.12 468 GLU B C 1
ATOM 7916 O O . GLU B 1 468 ? 4.879 21.359 30.484 1 95.12 468 GLU B O 1
ATOM 7921 N N . LEU B 1 469 ? 6.773 20.25 29.984 1 92.19 469 LEU B N 1
ATOM 7922 C CA . LEU B 1 469 ? 7.363 21.422 29.328 1 92.19 469 LEU B CA 1
ATOM 7923 C C . LEU B 1 469 ? 6.566 21.797 28.094 1 92.19 469 LEU B C 1
ATOM 7925 O O . LEU B 1 469 ? 6.469 22.984 27.75 1 92.19 469 LEU B O 1
ATOM 7929 N N . ALA B 1 470 ? 6.02 20.859 27.438 1 93.94 470 ALA B N 1
ATOM 7930 C CA . ALA B 1 470 ? 5.27 21.078 26.203 1 93.94 470 ALA B CA 1
ATOM 7931 C C . ALA B 1 470 ? 3.785 21.281 26.5 1 93.94 470 ALA B C 1
ATOM 7933 O O . ALA B 1 470 ? 2.963 21.297 25.578 1 93.94 470 ALA B O 1
ATOM 7934 N N . GLU B 1 471 ? 3.412 21.328 27.766 1 92.69 471 GLU B N 1
ATOM 7935 C CA . GLU B 1 471 ? 2.025 21.5 28.188 1 92.69 471 GLU B CA 1
ATOM 7936 C C . GLU B 1 471 ? 1.147 20.375 27.672 1 92.69 471 GLU B C 1
ATOM 7938 O O . GLU B 1 471 ? 0.01 20.594 27.25 1 92.69 471 GLU B O 1
ATOM 7943 N N . ALA B 1 472 ? 1.693 19.188 27.609 1 93.88 472 ALA B N 1
ATOM 7944 C CA . ALA B 1 472 ? 0.961 18.031 27.125 1 93.88 472 ALA B CA 1
ATOM 7945 C C . ALA B 1 472 ? 0.573 17.109 28.266 1 93.88 472 ALA B C 1
ATOM 7947 O O . ALA B 1 472 ? -0.341 16.281 28.141 1 93.88 472 ALA B O 1
ATOM 7948 N N . HIS B 1 473 ? 1.174 17.234 29.375 1 95.12 473 HIS B N 1
ATOM 7949 C CA . HIS B 1 473 ? 1.011 16.312 30.484 1 95.12 473 HIS B CA 1
ATOM 7950 C C . HIS B 1 473 ? -0.437 16.281 30.969 1 95.12 473 HIS B C 1
ATOM 7952 O O . HIS B 1 473 ? -0.987 15.203 31.203 1 95.12 473 HIS B O 1
ATOM 7958 N N . GLU B 1 474 ? -1.014 17.406 31.109 1 89.81 474 GLU B N 1
ATOM 7959 C CA . GLU B 1 474 ? -2.359 17.5 31.672 1 89.81 474 GLU B CA 1
ATOM 7960 C C . GLU B 1 474 ? -3.365 16.719 30.828 1 89.81 474 GLU B C 1
ATOM 7962 O O . GLU B 1 474 ? -4.156 15.938 31.375 1 89.81 474 GLU B O 1
ATOM 7967 N N . PHE B 1 475 ? -3.355 16.906 29.5 1 86.25 475 PHE B N 1
ATOM 7968 C CA . PHE B 1 475 ? -4.352 16.203 28.703 1 86.25 475 PHE B CA 1
ATOM 7969 C C . PHE B 1 475 ? -4.031 14.719 28.609 1 86.25 475 PHE B C 1
ATOM 7971 O O . PHE B 1 475 ? -4.934 13.891 28.469 1 86.25 475 PHE B O 1
ATOM 7978 N N . ILE B 1 476 ? -2.74 14.352 28.688 1 93.56 476 ILE B N 1
ATOM 7979 C CA . ILE B 1 476 ? -2.34 12.945 28.641 1 93.56 476 ILE B CA 1
ATOM 7980 C C . ILE B 1 476 ? -2.887 12.211 29.859 1 93.56 476 ILE B C 1
ATOM 7982 O O . ILE B 1 476 ? -3.375 11.086 29.75 1 93.56 476 ILE B O 1
ATOM 7986 N N . GLU B 1 477 ? -2.801 12.875 30.984 1 92.06 477 GLU B N 1
ATOM 7987 C CA . GLU B 1 477 ? -3.266 12.273 32.219 1 92.06 477 GLU B CA 1
ATOM 7988 C C . GLU B 1 477 ? -4.781 12.086 32.219 1 92.06 477 GLU B C 1
ATOM 7990 O O . GLU B 1 477 ? -5.305 11.195 32.906 1 92.06 477 GLU B O 1
ATOM 7995 N N . ARG B 1 478 ? -5.422 12.883 31.484 1 84.5 478 ARG B N 1
ATOM 7996 C CA . ARG B 1 478 ? -6.879 12.812 31.422 1 84.5 478 ARG B CA 1
ATOM 7997 C C . ARG B 1 478 ? -7.332 11.68 30.5 1 84.5 478 ARG B C 1
ATOM 7999 O O . ARG B 1 478 ? -8.484 11.25 30.562 1 84.5 478 ARG B O 1
ATOM 8006 N N . LEU B 1 479 ? -6.43 11.188 29.75 1 86.12 479 LEU B N 1
ATOM 8007 C CA . LEU B 1 479 ? -6.766 10.055 28.891 1 86.12 479 LEU B CA 1
ATOM 8008 C C . LEU B 1 479 ? -6.832 8.766 29.719 1 86.12 479 LEU B C 1
ATOM 8010 O O . LEU B 1 479 ? -6.043 8.57 30.641 1 86.12 479 LEU B O 1
ATOM 8014 N N . PRO B 1 480 ? -7.621 7.836 29.391 1 84.19 480 PRO B N 1
ATOM 8015 C CA . PRO B 1 480 ? -7.816 6.609 30.172 1 84.19 480 PRO B CA 1
ATOM 8016 C C . PRO B 1 480 ? -6.531 5.797 30.328 1 84.19 480 PRO B C 1
ATOM 8018 O O . PRO B 1 480 ? -6.289 5.203 31.375 1 84.19 480 PRO B O 1
ATOM 8021 N N . GLN B 1 481 ? -5.699 5.75 29.359 1 90.44 481 GLN B N 1
ATOM 8022 C CA . GLN B 1 481 ? -4.484 4.945 29.422 1 90.44 481 GLN B CA 1
ATOM 8023 C C . GLN B 1 481 ? -3.25 5.828 29.609 1 90.44 481 GLN B C 1
ATOM 8025 O O . GLN B 1 481 ? -2.119 5.352 29.469 1 90.44 481 GLN B O 1
ATOM 8030 N N . GLY B 1 482 ? -3.562 7.062 29.75 1 92.62 482 GLY B N 1
ATOM 8031 C CA . GLY B 1 482 ? -2.459 7.98 29.984 1 92.62 482 GLY B CA 1
ATOM 8032 C C . GLY B 1 482 ? -1.401 7.934 28.906 1 92.62 482 GLY B C 1
ATOM 8033 O O . GLY B 1 482 ? -1.72 8.023 27.719 1 92.62 482 GLY B O 1
ATOM 8034 N N . TYR B 1 483 ? -0.181 7.676 29.328 1 94.81 483 TYR B N 1
ATOM 8035 C CA . TYR B 1 483 ? 0.959 7.668 28.422 1 94.81 483 TYR B CA 1
ATOM 8036 C C . TYR B 1 483 ? 0.964 6.414 27.562 1 94.81 483 TYR B C 1
ATOM 8038 O O . TYR B 1 483 ? 1.665 6.352 26.547 1 94.81 483 TYR B O 1
ATOM 8046 N N . GLN B 1 484 ? 0.169 5.5 27.891 1 92.94 484 GLN B N 1
ATOM 8047 C CA . GLN B 1 484 ? 0.107 4.254 27.141 1 92.94 484 GLN B CA 1
ATOM 8048 C C . GLN B 1 484 ? -1.014 4.293 26.109 1 92.94 484 GLN B C 1
ATOM 8050 O O . GLN B 1 484 ? -1.253 3.309 25.406 1 92.94 484 GLN B O 1
ATOM 8055 N N . THR B 1 485 ? -1.556 5.422 25.969 1 90.25 485 THR B N 1
ATOM 8056 C CA . THR B 1 485 ? -2.613 5.57 24.969 1 90.25 485 THR B CA 1
ATOM 8057 C C . THR B 1 485 ? -2.057 5.418 23.562 1 90.25 485 THR B C 1
ATOM 8059 O O . THR B 1 485 ? -1.044 6.035 23.219 1 90.25 485 THR B O 1
ATOM 8062 N N . VAL B 1 486 ? -2.705 4.641 22.766 1 87.44 486 VAL B N 1
ATOM 8063 C CA . VAL B 1 486 ? -2.316 4.453 21.375 1 87.44 486 VAL B CA 1
ATOM 8064 C C . VAL B 1 486 ? -2.859 5.602 20.531 1 87.44 486 VAL B C 1
ATOM 8066 O O . VAL B 1 486 ? -4.066 5.848 20.5 1 87.44 486 VAL B O 1
ATOM 8069 N N . VAL B 1 487 ? -2 6.281 19.875 1 86.5 487 VAL B N 1
ATOM 8070 C CA . VAL B 1 487 ? -2.377 7.492 19.141 1 86.5 487 VAL B CA 1
ATOM 8071 C C . VAL B 1 487 ? -3.012 7.121 17.812 1 86.5 487 VAL B C 1
ATOM 8073 O O . VAL B 1 487 ? -3.803 7.891 17.25 1 86.5 487 VAL B O 1
ATOM 8076 N N . GLY B 1 488 ? -2.719 5.895 17.297 1 76.19 488 GLY B N 1
ATOM 8077 C CA . GLY B 1 488 ? -3.23 5.5 16 1 76.19 488 GLY B CA 1
ATOM 8078 C C . GLY B 1 488 ? -2.379 5.996 14.844 1 76.19 488 GLY B C 1
ATOM 8079 O O . GLY B 1 488 ? -1.39 6.703 15.062 1 76.19 488 GLY B O 1
ATOM 8080 N N . TYR B 1 489 ? -2.848 5.734 13.602 1 74.19 489 TYR B N 1
ATOM 8081 C CA . TYR B 1 489 ? -2.094 6.117 12.406 1 74.19 489 TYR B CA 1
ATOM 8082 C C . TYR B 1 489 ? -2.053 7.629 12.25 1 74.19 489 TYR B C 1
ATOM 8084 O O . TYR B 1 489 ? -3.098 8.281 12.203 1 74.19 489 TYR B O 1
ATOM 8092 N N . ARG B 1 490 ? -0.9 8.195 12.258 1 72.38 490 ARG B N 1
ATOM 8093 C CA . ARG B 1 490 ? -0.624 9.617 12.117 1 72.38 490 ARG B CA 1
ATOM 8094 C C . ARG B 1 490 ? -1.365 10.43 13.18 1 72.38 490 ARG B C 1
ATOM 8096 O O . ARG B 1 490 ? -1.763 11.57 12.93 1 72.38 490 ARG B O 1
ATOM 8103 N N . GLY B 1 491 ? -1.739 9.766 14.305 1 76.06 491 GLY B N 1
ATOM 8104 C CA . GLY B 1 491 ? -2.34 10.453 15.438 1 76.06 491 GLY B CA 1
ATOM 8105 C C . GLY B 1 491 ? -3.799 10.812 15.219 1 76.06 491 GLY B C 1
ATOM 8106 O O . GLY B 1 491 ? -4.273 11.844 15.695 1 76.06 491 GLY B O 1
ATOM 8107 N N . VAL B 1 492 ? -4.445 10.062 14.5 1 70.38 492 VAL B N 1
ATOM 8108 C CA . VAL B 1 492 ? -5.812 10.359 14.086 1 70.38 492 VAL B CA 1
ATOM 8109 C C . VAL B 1 492 ? -6.719 10.445 15.312 1 70.38 492 VAL B C 1
ATOM 8111 O O . VAL B 1 492 ? -7.727 11.156 15.305 1 70.38 492 VAL B O 1
ATOM 8114 N N . ASN B 1 493 ? -6.273 9.953 16.438 1 74.75 493 ASN B N 1
ATOM 8115 C CA . ASN B 1 493 ? -7.098 9.906 17.641 1 74.75 493 ASN B CA 1
ATOM 8116 C C . ASN B 1 493 ? -6.906 11.156 18.484 1 74.75 493 ASN B C 1
ATOM 8118 O O . ASN B 1 493 ? -7.543 11.297 19.531 1 74.75 493 ASN B O 1
ATOM 8122 N N . LEU B 1 494 ? -6.012 12.039 18.031 1 80.94 494 LEU B N 1
ATOM 8123 C CA . LEU B 1 494 ? -5.691 13.25 18.781 1 80.94 494 LEU B CA 1
ATOM 8124 C C . LEU B 1 494 ? -6.055 14.492 17.984 1 80.94 494 LEU B C 1
ATOM 8126 O O . LEU B 1 494 ? -6.117 14.445 16.75 1 80.94 494 LEU B O 1
ATOM 8130 N N . SER B 1 495 ? -6.344 15.516 18.703 1 79.62 495 SER B N 1
ATOM 8131 C CA . SER B 1 495 ? -6.551 16.797 18.031 1 79.62 495 SER B CA 1
ATOM 8132 C C . SER B 1 495 ? -5.242 17.344 17.469 1 79.62 495 SER B C 1
ATOM 8134 O O . SER B 1 495 ? -4.16 16.891 17.859 1 79.62 495 SER B O 1
ATOM 8136 N N . ALA B 1 496 ? -5.301 18.266 16.531 1 80.5 496 ALA B N 1
ATOM 8137 C CA . ALA B 1 496 ? -4.113 18.859 15.93 1 80.5 496 ALA B CA 1
ATOM 8138 C C . ALA B 1 496 ? -3.213 19.5 17 1 80.5 496 ALA B C 1
ATOM 8140 O O . ALA B 1 496 ? -1.989 19.359 16.938 1 80.5 496 ALA B O 1
ATOM 8141 N N . GLY B 1 497 ? -3.842 20.188 17.938 1 84.06 497 GLY B N 1
ATOM 8142 C CA . GLY B 1 497 ? -3.078 20.812 19 1 84.06 497 GLY B CA 1
ATOM 8143 C C . GLY B 1 497 ? -2.389 19.812 19.906 1 84.06 497 GLY B C 1
ATOM 8144 O O . GLY B 1 497 ? -1.263 20.031 20.359 1 84.06 497 GLY B O 1
ATOM 8145 N N . GLN B 1 498 ? -3.066 18.734 20.141 1 85.69 498 GLN B N 1
ATOM 8146 C CA . GLN B 1 498 ? -2.48 17.672 20.969 1 85.69 498 GLN B CA 1
ATOM 8147 C C . GLN B 1 498 ? -1.297 17.031 20.25 1 85.69 498 GLN B C 1
ATOM 8149 O O . GLN B 1 498 ? -0.266 16.75 20.875 1 85.69 498 GLN B O 1
ATOM 8154 N N . ARG B 1 499 ? -1.457 16.859 19.047 1 89.75 499 ARG B N 1
ATOM 8155 C CA . ARG B 1 499 ? -0.382 16.266 18.266 1 89.75 499 ARG B CA 1
ATOM 8156 C C . ARG B 1 499 ? 0.86 17.141 18.266 1 89.75 499 ARG B C 1
ATOM 8158 O O . ARG B 1 499 ? 1.982 16.641 18.391 1 89.75 499 ARG B O 1
ATOM 8165 N N . GLN B 1 500 ? 0.65 18.375 18.141 1 89.56 500 GLN B N 1
ATOM 8166 C CA . GLN B 1 500 ? 1.767 19.312 18.109 1 89.56 500 GLN B CA 1
ATOM 8167 C C . GLN B 1 500 ? 2.498 19.344 19.453 1 89.56 500 GLN B C 1
ATOM 8169 O O . GLN B 1 500 ? 3.725 19.453 19.5 1 89.56 500 GLN B O 1
ATOM 8174 N N . ARG B 1 501 ? 1.709 19.25 20.516 1 92.62 501 ARG B N 1
ATOM 8175 C CA . ARG B 1 501 ? 2.32 19.266 21.828 1 92.62 501 ARG B CA 1
ATOM 8176 C C . ARG B 1 501 ? 3.119 18 22.094 1 92.62 501 ARG B C 1
ATOM 8178 O O . ARG B 1 501 ? 4.164 18.031 22.75 1 92.62 501 ARG B O 1
ATOM 8185 N N . ILE B 1 502 ? 2.641 16.906 21.609 1 93.44 502 ILE B N 1
ATOM 8186 C CA . ILE B 1 502 ? 3.383 15.664 21.719 1 93.44 502 ILE B CA 1
ATOM 8187 C C . ILE B 1 502 ? 4.66 15.742 20.891 1 93.44 502 ILE B C 1
ATOM 8189 O O . ILE B 1 502 ? 5.727 15.305 21.328 1 93.44 502 ILE B O 1
ATOM 8193 N N . ALA B 1 503 ? 4.543 16.297 19.719 1 92.88 503 ALA B N 1
ATOM 8194 C CA . ALA B 1 503 ? 5.715 16.484 18.859 1 92.88 503 ALA B CA 1
ATOM 8195 C C . ALA B 1 503 ? 6.746 17.391 19.516 1 92.88 503 ALA B C 1
ATOM 8197 O O . ALA B 1 503 ? 7.949 17.141 19.422 1 92.88 503 ALA B O 1
ATOM 8198 N N . LEU B 1 504 ? 6.254 18.406 20.109 1 93.5 504 LEU B N 1
ATOM 8199 C CA . LEU B 1 504 ? 7.141 19.312 20.828 1 93.5 504 LEU B CA 1
ATOM 8200 C C . LEU B 1 504 ? 7.816 18.609 22 1 93.5 504 LEU B C 1
ATOM 8202 O O . LEU B 1 504 ? 9.016 18.781 22.234 1 93.5 504 LEU B O 1
ATOM 8206 N N . ALA B 1 505 ? 7.012 17.812 22.719 1 95.12 505 ALA B N 1
ATOM 8207 C CA . ALA B 1 505 ? 7.574 17.031 23.812 1 95.12 505 ALA B CA 1
ATOM 8208 C C . ALA B 1 505 ? 8.672 16.094 23.312 1 95.12 505 ALA B C 1
ATOM 8210 O O . ALA B 1 505 ? 9.695 15.914 23.984 1 95.12 505 ALA B O 1
ATOM 8211 N N . ARG B 1 506 ? 8.461 15.516 22.234 1 94.5 506 ARG B N 1
ATOM 8212 C CA . ARG B 1 506 ? 9.445 14.641 21.609 1 94.5 506 ARG B CA 1
ATOM 8213 C C . ARG B 1 506 ? 10.742 15.391 21.344 1 94.5 506 ARG B C 1
ATOM 8215 O O . ARG B 1 506 ? 11.836 14.852 21.547 1 94.5 506 ARG B O 1
ATOM 8222 N N . ALA B 1 507 ? 10.648 16.562 20.859 1 92.94 507 ALA B N 1
ATOM 8223 C CA . ALA B 1 507 ? 11.828 17.375 20.562 1 92.94 507 ALA B CA 1
ATOM 8224 C C . ALA B 1 507 ? 12.547 17.781 21.844 1 92.94 507 ALA B C 1
ATOM 8226 O O . ALA B 1 507 ? 13.781 17.75 21.906 1 92.94 507 ALA B O 1
ATOM 8227 N N . LEU B 1 508 ? 11.812 18.047 22.859 1 92.56 508 LEU B N 1
ATOM 8228 C CA . LEU B 1 508 ? 12.367 18.594 24.094 1 92.56 508 LEU B CA 1
ATOM 8229 C C . LEU B 1 508 ? 13.023 17.5 24.922 1 92.56 508 LEU B C 1
ATOM 8231 O O . LEU B 1 508 ? 13.969 17.75 25.672 1 92.56 508 LEU B O 1
ATOM 8235 N N . VAL B 1 509 ? 12.477 16.328 24.844 1 94.06 509 VAL B N 1
ATOM 8236 C CA . VAL B 1 509 ? 13.008 15.227 25.641 1 94.06 509 VAL B CA 1
ATOM 8237 C C . VAL B 1 509 ? 14.461 14.961 25.25 1 94.06 509 VAL B C 1
ATOM 8239 O O . VAL B 1 509 ? 15.25 14.492 26.078 1 94.06 509 VAL B O 1
ATOM 8242 N N . ARG B 1 510 ? 14.828 15.305 24.109 1 90.75 510 ARG B N 1
ATOM 8243 C CA . ARG B 1 510 ? 16.172 15.055 23.594 1 90.75 510 ARG B CA 1
ATOM 8244 C C . ARG B 1 510 ? 17.188 16.031 24.203 1 90.75 510 ARG B C 1
ATOM 8246 O O . ARG B 1 510 ? 18.391 15.758 24.188 1 90.75 510 ARG B O 1
ATOM 8253 N N . ASP B 1 511 ? 16.688 17.109 24.734 1 86.5 511 ASP B N 1
ATOM 8254 C CA . ASP B 1 511 ? 17.547 18.156 25.281 1 86.5 511 ASP B CA 1
ATOM 8255 C C . ASP B 1 511 ? 18.656 18.516 24.297 1 86.5 511 ASP B C 1
ATOM 8257 O O . ASP B 1 511 ? 19.844 18.422 24.641 1 86.5 511 ASP B O 1
ATOM 8261 N N . PRO B 1 512 ? 18.344 19.062 23.141 1 89.38 512 PRO B N 1
ATOM 8262 C CA . PRO B 1 512 ? 19.297 19.312 22.062 1 89.38 512 PRO B CA 1
ATOM 8263 C C . PRO B 1 512 ? 20.109 20.594 22.266 1 89.38 512 PRO B C 1
ATOM 8265 O O . PRO B 1 512 ? 19.734 21.438 23.062 1 89.38 512 PRO B O 1
ATOM 8268 N N . ASP B 1 513 ? 21.219 20.688 21.516 1 91.69 513 ASP B N 1
ATOM 8269 C CA . ASP B 1 513 ? 21.984 21.938 21.453 1 91.69 513 ASP B CA 1
ATOM 8270 C C . ASP B 1 513 ? 21.266 22.984 20.609 1 91.69 513 ASP B C 1
ATOM 8272 O O . ASP B 1 513 ? 21.359 24.172 20.875 1 91.69 513 ASP B O 1
ATOM 8276 N N . ILE B 1 514 ? 20.609 22.422 19.594 1 94.56 514 ILE B N 1
ATOM 8277 C CA . ILE B 1 514 ? 19.875 23.281 18.672 1 94.56 514 ILE B CA 1
ATOM 8278 C C . ILE B 1 514 ? 18.422 22.828 18.578 1 94.56 514 ILE B C 1
ATOM 8280 O O . ILE B 1 514 ? 18.141 21.719 18.141 1 94.56 514 ILE B O 1
ATOM 8284 N N . LEU B 1 515 ? 17.547 23.625 19.031 1 94.31 515 LEU B N 1
ATOM 8285 C CA . LEU B 1 515 ? 16.109 23.359 18.953 1 94.31 515 LEU B CA 1
ATOM 8286 C C . LEU B 1 515 ? 15.469 24.172 17.828 1 94.31 515 LEU B C 1
ATOM 8288 O O . LEU B 1 515 ? 15.586 25.391 17.797 1 94.31 515 LEU B O 1
ATOM 8292 N N . ILE B 1 516 ? 14.891 23.484 16.875 1 95.31 516 ILE B N 1
ATOM 8293 C CA . ILE B 1 516 ? 14.219 24.141 15.758 1 95.31 516 ILE B CA 1
ATOM 8294 C C . ILE B 1 516 ? 12.711 24 15.898 1 95.31 516 ILE B C 1
ATOM 8296 O O . ILE B 1 516 ? 12.195 22.875 15.945 1 95.31 516 ILE B O 1
ATOM 8300 N N . LEU B 1 517 ? 12.039 25.062 15.992 1 93.81 517 LEU B N 1
ATOM 8301 C CA . LEU B 1 517 ? 10.586 25.094 16.047 1 93.81 517 LEU B CA 1
ATOM 8302 C C . LEU B 1 517 ? 10 25.625 14.75 1 93.81 517 LEU B C 1
ATOM 8304 O O . LEU B 1 517 ? 9.938 26.844 14.539 1 93.81 517 LEU B O 1
ATOM 8308 N N . ASP B 1 518 ? 9.57 24.734 13.938 1 91.56 518 ASP B N 1
ATOM 8309 C CA . ASP B 1 518 ? 8.977 25.094 12.656 1 91.56 518 ASP B CA 1
ATOM 8310 C C . ASP B 1 518 ? 7.449 25.078 12.727 1 91.56 518 ASP B C 1
ATOM 8312 O O . ASP B 1 518 ? 6.828 24.031 12.484 1 91.56 518 ASP B O 1
ATOM 8316 N N . GLU B 1 519 ? 6.879 26.203 13.031 1 87.06 519 GLU B N 1
ATOM 8317 C CA . GLU B 1 519 ? 5.434 26.359 13.203 1 87.06 519 GLU B CA 1
ATOM 8318 C C . GLU B 1 519 ? 4.887 25.328 14.188 1 87.06 519 GLU B C 1
ATOM 8320 O O . GLU B 1 519 ? 3.869 24.688 13.922 1 87.06 519 GLU B O 1
ATOM 8325 N N . ALA B 1 520 ? 5.531 25.203 15.25 1 84.31 520 ALA B N 1
ATOM 8326 C CA . ALA B 1 520 ? 5.297 24.125 16.203 1 84.31 520 ALA B CA 1
ATOM 8327 C C . ALA B 1 520 ? 4.133 24.469 17.141 1 84.31 520 ALA B C 1
ATOM 8329 O O . ALA B 1 520 ? 3.666 23.609 17.891 1 84.31 520 ALA B O 1
ATOM 8330 N N . THR B 1 521 ? 3.605 25.672 17.062 1 80.19 521 THR B N 1
ATOM 8331 C CA . THR B 1 521 ? 2.543 26.047 18 1 80.19 521 THR B CA 1
ATOM 8332 C C . THR B 1 521 ? 1.354 26.641 17.25 1 80.19 521 THR B C 1
ATOM 8334 O O . THR B 1 521 ? 0.512 27.312 17.828 1 80.19 521 THR B O 1
ATOM 8337 N N . ASN B 1 522 ? 1.353 26.391 16.016 1 78.31 522 ASN B N 1
ATOM 8338 C CA . ASN B 1 522 ? 0.337 27.031 15.172 1 78.31 522 ASN B CA 1
ATOM 8339 C C . ASN B 1 522 ? -1.059 26.5 15.492 1 78.31 522 ASN B C 1
ATOM 8341 O O . ASN B 1 522 ? -2.049 27.219 15.344 1 78.31 522 ASN B O 1
ATOM 8345 N N . ALA B 1 523 ? -1.117 25.266 15.914 1 76.62 523 ALA B N 1
ATOM 8346 C CA . ALA B 1 523 ? -2.424 24.656 16.141 1 76.62 523 ALA B CA 1
ATOM 8347 C C . ALA B 1 523 ? -2.748 24.609 17.641 1 76.62 523 ALA B C 1
ATOM 8349 O O . ALA B 1 523 ? -3.762 24.031 18.031 1 76.62 523 ALA B O 1
ATOM 8350 N N . VAL B 1 524 ? -1.902 25.188 18.438 1 81.62 524 VAL B N 1
ATOM 8351 C CA . VAL B 1 524 ? -2.09 25.172 19.875 1 81.62 524 VAL B CA 1
ATOM 8352 C C . VAL B 1 524 ? -2.889 26.391 20.312 1 81.62 524 VAL B C 1
ATOM 8354 O O . VAL B 1 524 ? -2.789 27.453 19.703 1 81.62 524 VAL B O 1
ATOM 8357 N N . ASP B 1 525 ? -3.609 26.266 21.312 1 79 525 ASP B N 1
ATOM 8358 C CA . ASP B 1 525 ? -4.395 27.375 21.844 1 79 525 ASP B CA 1
ATOM 8359 C C . ASP B 1 525 ? -3.498 28.422 22.484 1 79 525 ASP B C 1
ATOM 8361 O O . ASP B 1 525 ? -2.369 28.125 22.891 1 79 525 ASP B O 1
ATOM 8365 N N . GLY B 1 526 ? -4.031 29.578 22.625 1 77.75 526 GLY B N 1
ATOM 8366 C CA . GLY B 1 526 ? -3.27 30.719 23.078 1 77.75 526 GLY B CA 1
ATOM 8367 C C . GLY B 1 526 ? -2.662 30.531 24.453 1 77.75 526 GLY B C 1
ATOM 8368 O O . GLY B 1 526 ? -1.513 30.906 24.703 1 77.75 526 GLY B O 1
ATOM 8369 N N . LEU B 1 527 ? -3.408 29.906 25.328 1 78.62 527 LEU B N 1
ATOM 8370 C CA . LEU B 1 527 ? -2.912 29.703 26.672 1 78.62 527 LEU B CA 1
ATOM 8371 C C . LEU B 1 527 ? -1.757 28.719 26.703 1 78.62 527 LEU B C 1
ATOM 8373 O O . LEU B 1 527 ? -0.745 28.953 27.359 1 78.62 527 LEU B O 1
ATOM 8377 N N . SER B 1 528 ? -2.02 27.719 26.047 1 83.81 528 SER B N 1
ATOM 8378 C CA . SER B 1 528 ? -0.957 26.719 25.969 1 83.81 528 SER B CA 1
ATOM 8379 C C . SER B 1 528 ? 0.272 27.266 25.25 1 83.81 528 SER B C 1
ATOM 8381 O O . SER B 1 528 ? 1.405 26.953 25.641 1 83.81 528 SER B O 1
ATOM 8383 N N . GLU B 1 529 ? 0.029 28 24.25 1 86.62 529 GLU B N 1
ATOM 8384 C CA . GLU B 1 529 ? 1.131 28.609 23.516 1 86.62 529 GLU B CA 1
ATOM 8385 C C . GLU B 1 529 ? 1.946 29.531 24.422 1 86.62 529 GLU B C 1
ATOM 8387 O O . GLU B 1 529 ? 3.178 29.484 24.422 1 86.62 529 GLU B O 1
ATOM 8392 N N . ALA B 1 530 ? 1.242 30.344 25.141 1 85.56 530 ALA B N 1
ATOM 8393 C CA . ALA B 1 530 ? 1.916 31.266 26.062 1 85.56 530 ALA B CA 1
ATOM 8394 C C . ALA B 1 530 ? 2.748 30.516 27.078 1 85.56 530 ALA B C 1
ATOM 8396 O O . ALA B 1 530 ? 3.863 30.922 27.422 1 85.56 530 ALA B O 1
ATOM 8397 N N . ALA B 1 531 ? 2.154 29.438 27.562 1 87.19 531 ALA B N 1
ATOM 8398 C CA . ALA B 1 531 ? 2.865 28.625 28.547 1 87.19 531 ALA B CA 1
ATOM 8399 C C . ALA B 1 531 ? 4.117 28 27.938 1 87.19 531 ALA B C 1
ATOM 8401 O O . ALA B 1 531 ? 5.164 27.922 28.578 1 87.19 531 ALA B O 1
ATOM 8402 N N . ILE B 1 532 ? 3.955 27.562 26.812 1 88.62 532 ILE B N 1
ATOM 8403 C CA . ILE B 1 532 ? 5.078 26.953 26.109 1 88.62 532 ILE B CA 1
ATOM 8404 C C . ILE B 1 532 ? 6.168 28 25.875 1 88.62 532 ILE B C 1
ATOM 8406 O O . ILE B 1 532 ? 7.355 27.719 26.078 1 88.62 532 ILE B O 1
ATOM 8410 N N . VAL B 1 533 ? 5.754 29.172 25.422 1 88.31 533 VAL B N 1
ATOM 8411 C CA . VAL B 1 533 ? 6.688 30.25 25.156 1 88.31 533 VAL B CA 1
ATOM 8412 C C . VAL B 1 533 ? 7.422 30.625 26.438 1 88.31 533 VAL B C 1
ATOM 8414 O O . VAL B 1 533 ? 8.633 30.875 26.422 1 88.31 533 VAL B O 1
ATOM 8417 N N . GLU B 1 534 ? 6.684 30.656 27.5 1 87.81 534 GLU B N 1
ATOM 8418 C CA . GLU B 1 534 ? 7.297 30.969 28.781 1 87.81 534 GLU B CA 1
ATOM 8419 C C . GLU B 1 534 ? 8.336 29.906 29.172 1 87.81 534 GLU B C 1
ATOM 8421 O O . GLU B 1 534 ? 9.391 30.234 29.703 1 87.81 534 GLU B O 1
ATOM 8426 N N . THR B 1 535 ? 7.953 28.766 28.938 1 86.12 535 THR B N 1
ATOM 8427 C CA . THR B 1 535 ? 8.875 27.656 29.203 1 86.12 535 THR B CA 1
ATOM 8428 C C . THR B 1 535 ? 10.133 27.781 28.359 1 86.12 535 THR B C 1
ATOM 8430 O O . THR B 1 535 ? 11.25 27.578 28.844 1 86.12 535 THR B O 1
ATOM 8433 N N . LEU B 1 536 ? 9.961 28.078 27.156 1 86.12 536 LEU B N 1
ATOM 8434 C CA . LEU B 1 536 ? 11.094 28.219 26.25 1 86.12 536 LEU B CA 1
ATOM 8435 C C . LEU B 1 536 ? 11.953 29.422 26.641 1 86.12 536 LEU B C 1
ATOM 8437 O O . LEU B 1 536 ? 13.18 29.359 26.531 1 86.12 536 LEU B O 1
ATOM 8441 N N . LYS B 1 537 ? 11.328 30.438 27.094 1 86.25 537 LYS B N 1
ATOM 8442 C CA . LYS B 1 537 ? 12.023 31.625 27.547 1 86.25 537 LYS B CA 1
ATOM 8443 C C . LYS B 1 537 ? 12.898 31.328 28.75 1 86.25 537 LYS B C 1
ATOM 8445 O O . LYS B 1 537 ? 14.016 31.844 28.859 1 86.25 537 LYS B O 1
ATOM 8450 N N . SER B 1 538 ? 12.312 30.594 29.609 1 83 538 SER B N 1
ATOM 8451 C CA . SER B 1 538 ? 13.039 30.281 30.844 1 83 538 SER B CA 1
ATOM 8452 C C . SER B 1 538 ? 14.273 29.438 30.531 1 83 538 SER B C 1
ATOM 8454 O O . SER B 1 538 ? 15.219 29.406 31.328 1 83 538 SER B O 1
ATOM 8456 N N . ARG B 1 539 ? 14.266 28.828 29.438 1 78.25 539 ARG B N 1
ATOM 8457 C CA . ARG B 1 539 ? 15.398 27.984 29.062 1 78.25 539 ARG B CA 1
ATOM 8458 C C . ARG B 1 539 ? 16.281 28.703 28.031 1 78.25 539 ARG B C 1
ATOM 8460 O O . ARG B 1 539 ? 17.25 28.109 27.547 1 78.25 539 ARG B O 1
ATOM 8467 N N . ALA B 1 540 ? 15.766 29.891 27.891 1 74.25 540 ALA B N 1
ATOM 8468 C CA . ALA B 1 540 ? 16.5 30.703 26.922 1 74.25 540 ALA B CA 1
ATOM 8469 C C . ALA B 1 540 ? 17.906 31 27.438 1 74.25 540 ALA B C 1
ATOM 8471 O O . ALA B 1 540 ? 18.125 31.141 28.641 1 74.25 540 ALA B O 1
ATOM 8472 N N . GLY B 1 541 ? 18.938 31.031 26.625 1 72.12 541 GLY B N 1
ATOM 8473 C CA . GLY B 1 541 ? 20.312 31.328 27 1 72.12 541 GLY B CA 1
ATOM 8474 C C . GLY B 1 541 ? 21.156 30.094 27.172 1 72.12 541 GLY B C 1
ATOM 8475 O O . GLY B 1 541 ? 22.391 30.188 27.25 1 72.12 541 GLY B O 1
ATOM 8476 N N . ARG B 1 542 ? 20.547 29.031 27.297 1 75.44 542 ARG B N 1
ATOM 8477 C CA . ARG B 1 542 ? 21.297 27.797 27.469 1 75.44 542 ARG B CA 1
ATOM 8478 C C . ARG B 1 542 ? 21.422 27.031 26.156 1 75.44 542 ARG B C 1
ATOM 8480 O O . ARG B 1 542 ? 22.391 26.297 25.953 1 75.44 542 ARG B O 1
ATOM 8487 N N . ARG B 1 543 ? 20.438 27.266 25.344 1 87.19 543 ARG B N 1
ATOM 8488 C CA . ARG B 1 543 ? 20.406 26.5 24.109 1 87.19 543 ARG B CA 1
ATOM 8489 C C . ARG B 1 543 ? 20.109 27.391 22.906 1 87.19 543 ARG B C 1
ATOM 8491 O O . ARG B 1 543 ? 19.562 28.484 23.078 1 87.19 543 ARG B O 1
ATOM 8498 N N . THR B 1 544 ? 20.656 26.969 21.797 1 93.62 544 THR B N 1
ATOM 8499 C CA . THR B 1 544 ? 20.359 27.672 20.547 1 93.62 544 THR B CA 1
ATOM 8500 C C . THR B 1 544 ? 18.969 27.297 20.031 1 93.62 544 THR B C 1
ATOM 8502 O O . THR B 1 544 ? 18.688 26.109 19.859 1 93.62 544 THR B O 1
ATOM 8505 N N . THR B 1 545 ? 18.109 28.25 19.875 1 94.06 545 THR B N 1
ATOM 8506 C CA . THR B 1 545 ? 16.75 27.984 19.422 1 94.06 545 THR B CA 1
ATOM 8507 C C . THR B 1 545 ? 16.438 28.766 18.156 1 94.06 545 THR B C 1
ATOM 8509 O O . THR B 1 545 ? 16.734 29.953 18.062 1 94.06 545 THR B O 1
ATOM 8512 N N . ILE B 1 546 ? 15.969 28.078 17.141 1 94.94 546 ILE B N 1
ATOM 8513 C CA . ILE B 1 546 ? 15.5 28.688 15.906 1 94.94 546 ILE B CA 1
ATOM 8514 C C . ILE B 1 546 ? 13.984 28.578 15.812 1 94.94 546 ILE B C 1
ATOM 8516 O O . ILE B 1 546 ? 13.43 27.469 15.875 1 94.94 546 ILE B O 1
ATOM 8520 N N . VAL B 1 547 ? 13.32 29.688 15.672 1 93.88 547 VAL B N 1
ATOM 8521 C CA . VAL B 1 547 ? 11.867 29.703 15.727 1 93.88 547 VAL B CA 1
ATOM 8522 C C . VAL B 1 547 ? 11.305 30.266 14.43 1 93.88 547 VAL B C 1
ATOM 8524 O O . VAL B 1 547 ? 11.641 31.375 14.023 1 93.88 547 VAL B O 1
ATOM 8527 N N . ILE B 1 548 ? 10.578 29.453 13.758 1 91.88 548 ILE B N 1
ATOM 8528 C CA . ILE B 1 548 ? 9.797 29.891 12.602 1 91.88 548 ILE B CA 1
ATOM 8529 C C . ILE B 1 548 ? 8.328 29.984 12.984 1 91.88 548 ILE B C 1
ATOM 8531 O O . ILE B 1 548 ? 7.707 28.984 13.359 1 91.88 548 ILE B O 1
ATOM 8535 N N . SER B 1 549 ? 7.723 31.141 12.969 1 86.44 549 SER B N 1
ATOM 8536 C CA . SER B 1 549 ? 6.316 31.328 13.305 1 86.44 549 SER B CA 1
ATOM 8537 C C . SER B 1 549 ? 5.758 32.594 12.633 1 86.44 549 SER B C 1
ATOM 8539 O O . SER B 1 549 ? 6.504 33.5 12.312 1 86.44 549 SER B O 1
ATOM 8541 N N . HIS B 1 550 ? 4.535 32.531 12.484 1 77.88 550 HIS B N 1
ATOM 8542 C CA . HIS B 1 550 ? 3.836 33.719 11.977 1 77.88 550 HIS B CA 1
ATOM 8543 C C . HIS B 1 550 ? 3.188 34.5 13.109 1 77.88 550 HIS B C 1
ATOM 8545 O O . HIS B 1 550 ? 2.615 35.562 12.883 1 77.88 550 HIS B O 1
ATOM 8551 N N . HIS B 1 551 ? 3.41 34.062 14.297 1 77.25 551 HIS B N 1
ATOM 8552 C CA . HIS B 1 551 ? 2.787 34.688 15.453 1 77.25 551 HIS B CA 1
ATOM 8553 C C . HIS B 1 551 ? 3.797 35.531 16.219 1 77.25 551 HIS B C 1
ATOM 8555 O O . HIS B 1 551 ? 4.848 35.031 16.625 1 77.25 551 HIS B O 1
ATOM 8561 N N . HIS B 1 552 ? 3.381 36.656 16.453 1 78.19 552 HIS B N 1
ATOM 8562 C CA . HIS B 1 552 ? 4.25 37.594 17.156 1 78.19 552 HIS B CA 1
ATOM 8563 C C . HIS B 1 552 ? 4.547 37.094 18.562 1 78.19 552 HIS B C 1
ATOM 8565 O O . HIS B 1 552 ? 5.668 37.25 19.062 1 78.19 552 HIS B O 1
ATOM 8571 N N . SER B 1 553 ? 3.574 36.5 19.188 1 75.56 553 SER B N 1
ATOM 8572 C CA . SER B 1 553 ? 3.736 36.062 20.562 1 75.56 553 SER B CA 1
ATOM 8573 C C . SER B 1 553 ? 4.812 34.969 20.656 1 75.56 553 SER B C 1
ATOM 8575 O O . SER B 1 553 ? 5.562 34.938 21.641 1 75.56 553 SER B O 1
ATOM 8577 N N . THR B 1 554 ? 4.914 34.219 19.703 1 82.06 554 THR B N 1
ATOM 8578 C CA . THR B 1 554 ? 5.836 33.094 19.719 1 82.06 554 THR B CA 1
ATOM 8579 C C . THR B 1 554 ? 7.27 33.562 19.484 1 82.06 554 THR B C 1
ATOM 8581 O O . THR B 1 554 ? 8.219 32.938 19.969 1 82.06 554 THR B O 1
ATOM 8584 N N . ILE B 1 555 ? 7.367 34.656 18.75 1 86.25 555 ILE B N 1
ATOM 8585 C CA . ILE B 1 555 ? 8.727 35.094 18.438 1 86.25 555 ILE B CA 1
ATOM 8586 C C . ILE B 1 555 ? 9.172 36.188 19.406 1 86.25 555 ILE B C 1
ATOM 8588 O O . ILE B 1 555 ? 10.305 36.656 19.328 1 86.25 555 ILE B O 1
ATOM 8592 N N . SER B 1 556 ? 8.383 36.531 20.344 1 82.06 556 SER B N 1
ATOM 8593 C CA . SER B 1 556 ? 8.633 37.688 21.234 1 82.06 556 SER B CA 1
ATOM 8594 C C . SER B 1 556 ? 9.812 37.406 22.156 1 82.06 556 SER B C 1
ATOM 8596 O O . SER B 1 556 ? 10.469 38.312 22.641 1 82.06 556 SER B O 1
ATOM 8598 N N . PHE B 1 557 ? 10.109 36.156 22.359 1 84.12 557 PHE B N 1
ATOM 8599 C CA . PHE B 1 557 ? 11.18 35.844 23.297 1 84.12 557 PHE B CA 1
ATOM 8600 C C . PHE B 1 557 ? 12.523 35.719 22.578 1 84.12 557 PHE B C 1
ATOM 8602 O O . PHE B 1 557 ? 13.562 35.562 23.219 1 84.12 557 PHE B O 1
ATOM 8609 N N . CYS B 1 558 ? 12.484 35.844 21.297 1 91.5 558 CYS B N 1
ATOM 8610 C CA . CYS B 1 558 ? 13.703 35.625 20.516 1 91.5 558 CYS B CA 1
ATOM 8611 C C . CYS B 1 558 ? 14.641 36.812 20.656 1 91.5 558 CYS B C 1
ATOM 8613 O O . CYS B 1 558 ? 14.203 37.938 20.875 1 91.5 558 CYS B O 1
ATOM 8615 N N . ASP B 1 559 ? 15.922 36.562 20.531 1 92.12 559 ASP B N 1
ATOM 8616 C CA . ASP B 1 559 ? 16.969 37.594 20.625 1 92.12 559 ASP B CA 1
ATOM 8617 C C . ASP B 1 559 ? 17.188 38.281 19.281 1 92.12 559 ASP B C 1
ATOM 8619 O O . ASP B 1 559 ? 17.391 39.5 19.234 1 92.12 559 ASP B O 1
ATOM 8623 N N . ASP B 1 560 ? 17.219 37.5 18.281 1 93.19 560 ASP B N 1
ATOM 8624 C CA . ASP B 1 560 ? 17.516 38 16.938 1 93.19 560 ASP B CA 1
ATOM 8625 C C . ASP B 1 560 ? 16.391 37.656 15.969 1 93.19 560 ASP B C 1
ATOM 8627 O O . ASP B 1 560 ? 15.617 36.719 16.188 1 93.19 560 ASP B O 1
ATOM 8631 N N . LEU B 1 561 ? 16.344 38.469 14.938 1 93.25 561 LEU B N 1
ATOM 8632 C CA . LEU B 1 561 ? 15.312 38.312 13.922 1 93.25 561 LEU B CA 1
ATOM 8633 C C . LEU B 1 561 ? 15.922 38.312 12.523 1 93.25 561 LEU B C 1
ATOM 8635 O O . LEU B 1 561 ? 16.781 39.156 12.227 1 93.25 561 LEU B O 1
ATOM 8639 N N . VAL B 1 562 ? 15.555 37.344 11.75 1 94.25 562 VAL B N 1
ATOM 8640 C CA . VAL B 1 562 ? 15.922 37.312 10.344 1 94.25 562 VAL B CA 1
ATOM 8641 C C . VAL B 1 562 ? 14.664 37.375 9.477 1 94.25 562 VAL B C 1
ATOM 8643 O O . VAL B 1 562 ? 13.773 36.531 9.602 1 94.25 562 VAL B O 1
ATOM 8646 N N . ILE B 1 563 ? 14.57 38.344 8.633 1 92.88 563 ILE B N 1
ATOM 8647 C CA . ILE B 1 563 ? 13.406 38.5 7.77 1 92.88 563 ILE B CA 1
ATOM 8648 C C . ILE B 1 563 ? 13.742 38.031 6.355 1 92.88 563 ILE B C 1
ATOM 8650 O O . ILE B 1 563 ? 14.695 38.531 5.742 1 92.88 563 ILE B O 1
ATOM 8654 N N . LEU B 1 564 ? 12.953 37.094 5.93 1 92.12 564 LEU B N 1
ATOM 8655 C CA . LEU B 1 564 ? 13.117 36.562 4.582 1 92.12 564 LEU B CA 1
ATOM 8656 C C . LEU B 1 564 ? 12.047 37.094 3.646 1 92.12 564 LEU B C 1
ATOM 8658 O O . LEU B 1 564 ? 10.883 37.25 4.035 1 92.12 564 LEU B O 1
ATOM 8662 N N . GLU B 1 565 ? 12.477 37.469 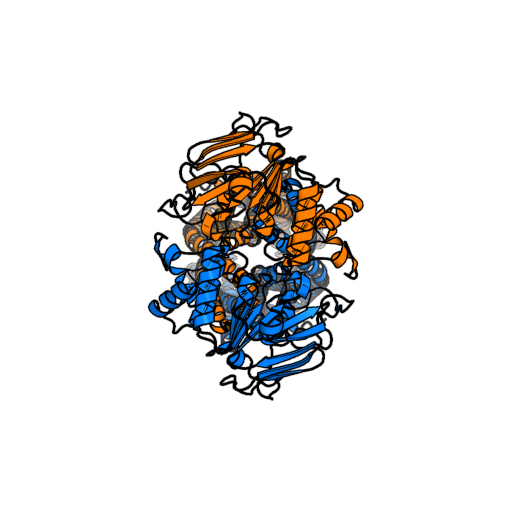2.465 1 89.25 565 GLU B N 1
ATOM 8663 C CA . GLU B 1 565 ? 11.562 37.906 1.419 1 89.25 565 GLU B CA 1
ATOM 8664 C C . GLU B 1 565 ? 11.945 37.312 0.061 1 89.25 565 GLU B C 1
ATOM 8666 O O . GLU B 1 565 ? 13.039 37.594 -0.448 1 89.25 565 GLU B O 1
ATOM 8671 N N . HIS B 1 566 ? 11.062 36.625 -0.499 1 84.12 566 HIS B N 1
ATOM 8672 C CA . HIS B 1 566 ? 11.234 36.031 -1.816 1 84.12 566 HIS B CA 1
ATOM 8673 C C . HIS B 1 566 ? 12.555 35.281 -1.917 1 84.12 566 HIS B C 1
ATOM 8675 O O . HIS B 1 566 ? 13.312 35.469 -2.875 1 84.12 566 HIS B O 1
ATOM 8681 N N . GLY B 1 567 ? 12.883 34.594 -0.848 1 89 567 GLY B N 1
ATOM 8682 C CA . GLY B 1 567 ? 14.047 33.719 -0.867 1 89 567 GLY B CA 1
ATOM 8683 C C . GLY B 1 567 ? 15.336 34.438 -0.516 1 89 567 GLY B C 1
ATOM 8684 O O . GLY B 1 567 ? 16.406 33.844 -0.513 1 89 567 GLY B O 1
ATOM 8685 N N . ARG B 1 568 ? 15.242 35.75 -0.254 1 92.88 568 ARG B N 1
ATOM 8686 C CA . ARG B 1 568 ? 16.422 36.531 0.12 1 92.88 568 ARG B CA 1
ATOM 8687 C C . ARG B 1 568 ? 16.281 37.062 1.542 1 92.88 568 ARG B C 1
ATOM 8689 O O . ARG B 1 568 ? 15.172 37.25 2.041 1 92.88 568 ARG B O 1
ATOM 8696 N N . VAL B 1 569 ? 17.438 37.281 2.158 1 94.06 569 VAL B N 1
ATOM 8697 C CA . VAL B 1 569 ? 17.422 37.875 3.484 1 94.06 569 VAL B CA 1
ATOM 8698 C C . VAL B 1 569 ? 17.297 39.406 3.354 1 94.06 569 VAL B C 1
ATOM 8700 O O . VAL B 1 569 ? 18.203 40.062 2.828 1 94.06 569 VAL B O 1
ATOM 8703 N N . LYS B 1 570 ? 16.312 39.875 3.779 1 91.75 570 LYS B N 1
ATOM 8704 C CA . LYS B 1 570 ? 16.047 41.312 3.717 1 91.75 570 LYS B CA 1
ATOM 8705 C C . LYS B 1 570 ? 16.781 42.031 4.832 1 91.75 570 LYS B C 1
ATOM 8707 O O . LYS B 1 570 ? 17.359 43.094 4.602 1 91.75 570 LYS B O 1
ATOM 8712 N N . LYS B 1 571 ? 16.609 41.469 6.008 1 90.5 571 LYS B N 1
ATOM 8713 C CA . LYS B 1 571 ? 17.188 42.156 7.168 1 90.5 571 LYS B CA 1
ATOM 8714 C C . LYS B 1 571 ? 17.438 41.156 8.305 1 90.5 571 LYS B C 1
ATOM 8716 O O . LYS B 1 571 ? 16.688 40.188 8.484 1 90.5 571 LYS B O 1
ATOM 8721 N N . GLN B 1 572 ? 18.516 41.375 8.969 1 93.06 572 GLN B N 1
ATOM 8722 C CA . GLN B 1 572 ? 18.781 40.75 10.25 1 93.06 572 GLN B CA 1
ATOM 8723 C C . GLN B 1 572 ? 19.031 41.781 11.344 1 93.06 572 GLN B C 1
ATOM 8725 O O . GLN B 1 572 ? 19.828 42.719 11.156 1 93.06 572 GLN B O 1
ATOM 8730 N N . ALA B 1 573 ? 18.297 41.656 12.438 1 91.56 573 ALA B N 1
ATOM 8731 C CA . ALA B 1 573 ? 18.406 42.656 13.508 1 91.56 573 ALA B CA 1
ATOM 8732 C C . ALA B 1 573 ? 18 42.062 14.852 1 91.56 573 ALA B C 1
ATOM 8734 O O . ALA B 1 573 ? 17.359 41 14.898 1 91.56 573 ALA B O 1
ATOM 8735 N N . PRO B 1 574 ? 18.516 42.656 15.922 1 91.31 574 PRO B N 1
ATOM 8736 C CA . PRO B 1 574 ? 17.984 42.25 17.219 1 91.31 574 PRO B CA 1
ATOM 8737 C C . PRO B 1 574 ? 16.469 42.469 17.328 1 91.31 574 PRO B C 1
ATOM 8739 O O . PRO B 1 574 ? 15.953 43.469 16.828 1 91.31 574 PRO B O 1
ATOM 8742 N N . PHE B 1 575 ? 15.852 41.562 17.938 1 87.5 575 PHE B N 1
ATOM 8743 C CA . PHE B 1 575 ? 14.398 41.625 18.047 1 87.5 575 PHE B CA 1
ATOM 8744 C C . PHE B 1 575 ? 13.977 42.906 18.734 1 87.5 575 PHE B C 1
ATOM 8746 O O . PHE B 1 575 ? 12.953 43.5 18.391 1 87.5 575 PHE B O 1
ATOM 8753 N N . ALA B 1 576 ? 14.703 43.312 19.703 1 83.06 576 ALA B N 1
ATOM 8754 C CA . ALA B 1 576 ? 14.383 44.5 20.5 1 83.06 576 ALA B CA 1
ATOM 8755 C C . ALA B 1 576 ? 14.211 45.75 19.609 1 83.06 576 ALA B C 1
ATOM 8757 O O . ALA B 1 576 ? 13.398 46.625 19.906 1 83.06 576 ALA B O 1
ATOM 8758 N N . ASP B 1 577 ? 14.906 45.719 18.531 1 80.88 577 ASP B N 1
ATOM 8759 C CA . ASP B 1 577 ? 14.875 46.875 17.625 1 80.88 577 ASP B CA 1
ATOM 8760 C C . ASP B 1 577 ? 13.562 46.906 16.844 1 80.88 577 ASP B C 1
ATOM 8762 O O . ASP B 1 577 ? 13.156 47.969 16.359 1 80.88 577 ASP B O 1
ATOM 8766 N N . LEU B 1 578 ? 12.922 45.812 16.781 1 78.44 578 LEU B N 1
ATOM 8767 C CA . LEU B 1 578 ? 11.75 45.719 15.922 1 78.44 578 LEU B CA 1
ATOM 8768 C C . LEU B 1 578 ? 10.516 45.312 16.719 1 78.44 578 LEU B C 1
ATOM 8770 O O . LEU B 1 578 ? 9.453 45.062 16.141 1 78.44 578 LEU B O 1
ATOM 8774 N N . ALA B 1 579 ? 10.625 45.219 17.922 1 70.88 579 ALA B N 1
ATOM 8775 C CA . ALA B 1 579 ? 9.594 44.688 18.812 1 70.88 579 ALA B CA 1
ATOM 8776 C C . ALA B 1 579 ? 8.32 45.531 18.734 1 70.88 579 ALA B C 1
ATOM 8778 O O . ALA B 1 579 ? 7.219 45 18.906 1 70.88 579 ALA B O 1
ATOM 8779 N N . ALA B 1 580 ? 8.594 46.688 18.391 1 70.12 580 ALA B N 1
ATOM 8780 C CA . ALA B 1 580 ? 7.453 47.625 18.406 1 70.12 580 ALA B CA 1
ATOM 8781 C C . ALA B 1 580 ? 6.656 47.531 17.109 1 70.12 580 ALA B C 1
ATOM 8783 O O . ALA B 1 580 ? 5.516 47.969 17.031 1 70.12 580 ALA B O 1
ATOM 8784 N N . ARG B 1 581 ? 7.238 46.875 16.266 1 71.12 581 ARG B N 1
ATOM 8785 C CA . ARG B 1 581 ? 6.578 46.812 14.961 1 71.12 581 ARG B CA 1
ATOM 8786 C C . ARG B 1 581 ? 5.676 45.594 14.859 1 71.12 581 ARG B C 1
ATOM 8788 O O . ARG B 1 581 ? 5.984 44.531 15.43 1 71.12 581 ARG B O 1
ATOM 8795 N N . SER B 1 582 ? 4.543 45.812 14.266 1 68.94 582 SER B N 1
ATOM 8796 C CA . SER B 1 582 ? 3.658 44.688 13.992 1 68.94 582 SER B CA 1
ATOM 8797 C C . SER B 1 582 ? 4.242 43.781 12.922 1 68.94 582 SER B C 1
ATOM 8799 O O . SER B 1 582 ? 5.16 44.156 12.195 1 68.94 582 SER B O 1
ATOM 8801 N N . MET B 1 583 ? 3.85 42.562 12.93 1 66.69 583 MET B N 1
ATOM 8802 C CA . MET B 1 583 ? 4.332 41.594 11.953 1 66.69 583 MET B CA 1
ATOM 8803 C C . MET B 1 583 ? 4.176 42.125 10.531 1 66.69 583 MET B C 1
ATOM 8805 O O . MET B 1 583 ? 5.047 41.906 9.688 1 66.69 583 MET B O 1
ATOM 8809 N N . ASP B 1 584 ? 3.211 42.875 10.328 1 66.12 584 ASP B N 1
ATOM 8810 C CA . ASP B 1 584 ? 2.922 43.438 9.016 1 66.12 584 ASP B CA 1
ATOM 8811 C C . ASP B 1 584 ? 3.971 44.469 8.625 1 66.12 584 ASP B C 1
ATOM 8813 O O . ASP B 1 584 ? 4.359 44.562 7.461 1 66.12 584 ASP B O 1
ATOM 8817 N N . GLU B 1 585 ? 4.281 45.125 9.578 1 67.19 585 GLU B N 1
ATOM 8818 C CA . GLU B 1 585 ? 5.254 46.188 9.336 1 67.19 585 GLU B CA 1
ATOM 8819 C C . GLU B 1 585 ? 6.629 45.625 9.023 1 67.19 585 GLU B C 1
ATOM 8821 O O . GLU B 1 585 ? 7.406 46.219 8.273 1 67.19 585 GLU B O 1
ATOM 8826 N N . LEU B 1 586 ? 6.676 44.469 9.555 1 69.62 586 LEU B N 1
ATOM 8827 C CA . LEU B 1 586 ? 7.977 43.844 9.383 1 69.62 586 LEU B CA 1
ATOM 8828 C C . LEU B 1 586 ? 8.133 43.312 7.961 1 69.62 586 LEU B C 1
ATOM 8830 O O . LEU B 1 586 ? 9.25 43.188 7.457 1 69.62 586 LEU B O 1
ATOM 8834 N N . TYR B 1 587 ? 6.977 43 7.371 1 67.12 587 TYR B N 1
ATOM 8835 C CA . TYR B 1 587 ? 7.012 42.406 6.031 1 67.12 587 TYR B CA 1
ATOM 8836 C C . TYR B 1 587 ? 7.078 43.5 4.969 1 67.12 587 TYR B C 1
ATOM 8838 O O . TYR B 1 587 ? 7.355 43.219 3.799 1 67.12 587 TYR B O 1
ATOM 8846 N N . ARG B 1 588 ? 6.699 44.781 5.297 1 63.12 588 ARG B N 1
ATOM 8847 C CA . ARG B 1 588 ? 6.664 45.875 4.316 1 63.12 588 ARG B CA 1
ATOM 8848 C C . ARG B 1 588 ? 8.062 46.188 3.812 1 63.12 588 ARG B C 1
ATOM 8850 O O . ARG B 1 588 ? 9.031 46.156 4.578 1 63.12 588 ARG B O 1
ATOM 8857 N N . PRO B 1 589 ? 8.102 46.125 2.469 1 53.34 589 PRO B N 1
ATOM 8858 C CA . PRO B 1 589 ? 9.398 46.531 1.913 1 53.34 589 PRO B CA 1
ATOM 8859 C C . PRO B 1 589 ? 9.891 47.875 2.486 1 53.34 589 PRO B C 1
ATOM 8861 O O . PRO B 1 589 ? 9.094 48.75 2.811 1 53.34 589 PRO B O 1
ATOM 8864 N N . GLU B 1 590 ? 11.102 48.062 3.037 1 45.72 590 GLU B N 1
ATOM 8865 C CA . GLU B 1 590 ? 11.617 49.406 3.355 1 45.72 590 GLU B CA 1
ATOM 8866 C C . GLU B 1 590 ? 11.57 50.312 2.137 1 45.72 590 GLU B C 1
ATOM 8868 O O . GLU B 1 590 ? 11.805 49.875 1.01 1 45.72 590 GLU B O 1
#